Protein 3V1Y (pdb70)

Secondary structure (DSSP, 8-state):
-EEEEEE--SHHHHHHHHHHHT-SSEEEEEEE-TTS-HHHHHHHHH--TTT----SS-EEEEETTEEEETTEEEEEE--SSGGG--HHHHT--EEEE-SSS--SHHHHGGGGTTT--EEEESS--SSSPB--TTTTGGG--TT--EEE---HHHHHHHHHHHHHHHHH-EEEEEEEEEE---TTS-SSS---TT-SGGGS-GGGS-EEEE-SHHHHHHHHSGGGTTSEEEEEEE-S-SS-EEEEEEEEESS---HHHHHHHHHHHHHTTTBTTEEEE-S---GGGGTT---SEEEETTT-EEEETTEEEEEEEE-TTHHHHHHHHHHHHHHHH--/--EEEEEE--SHHHHHHHHHHHT-SSEEEEEEE-TTS-HHHHHHHHH--TTT----SS-EEEEETTEEEETTEEEEEE--S-GGG--GGGGT--EEEE-SSS--SHHHHGGGGGGT-SEEEESS--SSSPB--TTTTGGG--TT--EEE---HHHHHHHHHHHHHHHHH-EEEEEEEEEE---TTS-SSS---TT-TGGGS-GGG--EEEE-STTTTHHHHSGGGTTSEEEEEEE-S-SS-EEEEEEEEESS---HHHHHHHHHHHHHTTTTTTEEEE-S---GGGGTT---SEEEETTT-EEEETTEEEEEEEE-TTHHHHHHHHHHHHHHTT--/--EEEEEE--SHHHHHHHHHHHH-SSEEEEEEE-TTS-HHHHHHHHH--TTT----SS-EEEEETTEEEETTEEEEEE--SSGGG--HHHHT--EEEE-SSS--SHHHHTHHHHTT-SEEEESS--SSSPB--TTTTGGG--TT--EEE---HHHHHHHHHHHHHHHHH-EEEEEEEEEE---TTSBSSS---TT-SGGGSBGGG--EEE---TTTTHHHHSGGGTTSEEEEEEE-S-SS-EEEEEEEEESS---HHHHHHHHHHHHTTTTBTTEEEE-S---GGGGTT---SEEEETTT-EEEETTEEEEEEEE-TTHHHHHHHHHHHHHHHHT-/--EEEEEE--SHHHHHHHHHHHT-SSEEEEEEE-TTS-HHHHHHHHH--TTT----SS-EEEEETTEEEETTEEEEEE--SSGGG--HHHHT--EEEE-SSS--SHHHHTHHHHTT--EEEESS--SSS-B--TTTTGGG--TT--EEE---HHHHHHHHHHHHHHHHH-EEEEEEEEEE---TTSBSSS---TT-GGGGSBGGG--EEEE--HHHHHHHHSGGGTTSEEEEEEE-S-SS-EEEEEEEEESS---HHHHHHHHHHHHHTTTBTTEEEE-S---GGGGTT---SEEEETTT-EEEETTEEEEEEEE-TTHHHHHHHHHHHHHHHH--

Nearest PDB structures (foldseek):
  3e5r-assembly1_A  TM=1.001E+00  e=4.576E-75  Oryza sativa Japonica Group
  4z0h-assembly1_R  TM=9.964E-01  e=3.549E-63  Arabidopsis thaliana
  8de5-assembly1_A  TM=9.983E-01  e=1.125E-62  Paracoccidioides lutzii Pb01
  6lgj-assembly1_C  TM=9.945E-01  e=4.543E-62  Mus musculus
  7xzg-assembly1_A  TM=9.964E-01  e=1.063E-61  Candida albicans SC5314

CATH classification: 3.40.50.720 (+1 more: 3.30.360.10)

Radius of gyration: 31.66 Å; Cα contacts (8 Å, |Δi|>4): 3517; chains: 4; bounding box: 83×83×85 Å

InterPro domains:
  IPR006424 Glyceraldehyde-3-phosphate dehydrogenase, type I [TIGR01534] (5-328)
  IPR020828 Glyceraldehyde 3-phosphate dehydrogenase, NAD(P) binding domain [PF00044] (4-107)
  IPR020828 Glyceraldehyde 3-phosphate dehydrogenase, NAD(P) binding domain [SM00846] (4-154)
  IPR020829 Glyceraldehyde 3-phosphate dehydrogenase, catalytic domain [PF02800] (159-316)
  IPR020830 Glyceraldehyde 3-phosphate dehydrogenase, active site [PS00071] (152-159)
  IPR020831 Glyceraldehyde/Erythrose phosphate dehydrogenase family [PIRSF000149] (3-336)
  IPR020831 Glyceraldehyde/Erythrose phosphate dehydrogenase family [PR00078] (113-126)
  IPR020831 Glyceraldehyde/Erythrose phosphate dehydrogenase family [PR00078] (148-166)
  IPR020831 Glyceraldehyde/Erythrose phosphate dehydrogenase family [PR00078] (175-191)
  IPR020831 Glyceraldehyde/Erythrose phosphate dehydrogenase family [PR00078] (232-249)
  IPR020831 Glyceraldehyde/Erythrose phosphate dehydrogenase family [PR00078] (272-287)
  IPR020831 Glyceraldehyde/Erythrose phosphate dehydrogenase family [PTHR10836] (3-335)
  IPR036291 NAD(P)-binding domain superfamily [SSF51735] (3-169)

B-factor: mean 16.64, std 9.5, range [1.64, 75.67]

Solvent-accessible surface area: 47116 Å² total; per-residue (Å²): 130,72,29,82,0,0,0,3,8,6,26,25,36,0,5,1,0,0,14,15,1,45,94,19,164,46,2,52,8,12,0,1,2,14,58,148,4,85,19,68,4,0,24,14,9,8,54,11,6,18,22,31,37,69,8,160,123,37,94,28,66,81,138,57,96,129,21,8,32,11,31,137,107,78,2,35,13,25,54,43,186,53,8,57,112,1,34,0,57,146,21,33,2,67,7,0,0,2,16,47,55,96,27,35,43,77,132,95,0,17,10,0,60,137,17,32,6,127,23,0,0,0,17,23,64,11,161,66,4,49,17,8,0,8,22,19,12,34,113,137,7,71,49,116,46,52,10,0,0,0,0,23,28,10,0,2,0,0,0,0,0,0,59,8,0,35,93,68,20,7,5,74,6,0,0,1,1,2,0,12,0,3,37,70,108,12,72,7,6,6,12,57,22,55,194,61,60,19,4,0,7,0,1,14,27,0,0,1,2,30,105,31,35,7,1,106,14,0,8,137,2,27,89,90,2,101,60,62,5,7,2,5,8,0,35,0,4,6,31,5,0,0,0,0,1,0,0,0,47,2,107,102,70,10,57,46,94,41,2,46,68,16,0,91,70,19,14,90,37,209,10,141,32,18,1,0,41,20,88,75,18,8,0,2,32,21,2,54,41,26,44,66,4,0,0,0,0,3,119,10,11,49,33,34,64,73,61,0,1,2,0,0,0,0,5,1,11,11,46,2,10,0,21,12,0,0,38,0,0,61,44,5,45,158,27,195,204,35,88,0,0,0,3,8,6,25,27,38,0,5,0,0,0,17,14,0,18,122,26,185,62,8,60,4,12,0,2,3,13,62,136,6,94,15,83,4,0,20,12,11,8,58,10,5,16,24,31,35,64,12,156,114,27,85,26,108,59,148,63,80,143,24,10,29,15,26,158,43,84,2,40,12,28,53,50,176,69,10,52,106,0,37,0,54,142,22,35,2,71,4,0,0,2,15,49,56,99,40,34,26,85,147,106,0,29,16,0,59,148,15,23,5,126,24,0,0,1,16,23,59,7,163,57,5,48,15,11,0,9,16,12,17,30,112,161,7,72,45,108,45,58,18,0,0,0,0,24,26,9,1,2,0,0,0,0,0,0,53,12,2,34,105,64,17,6,4,64,12,0,0,0,0,2,0,12,0,3,36,65,105,12,74,8,5,7,10,56,22,88,202,56,68,16,6,0,8,0,1,13,26,0,0,2,5,34,107,36,47,8,1,147,8,0,6,122,5,24,108,88,2,89,60,63,5,18,1,6,5,0,46,0,6,5,30,6,0,0,0,0,1,0,0,0,51,4,126,122,63,9,55,44,94,41,1,52,59,18,0,80,75,21,14,107,40,181,9,148,35,18,1,0,34,18,94,72,20,8,0,1,33,23,3,53,40,25,46,66,4,0,0,0,0,3,117,11,10,54,32,36,62,72,53,0,0,0,0,0,0,0,4,1,11,9,43,1,10,0,20,10,0,0,39,0,0,66,48,5,41,178,25,181,120,115,23,88,0,0,0,3,8,4,24,26,34,0,5,1,0,0,18,12,1,46,100,26,162,55,4,48,8,16,0,1,3,14,49,113,6,79,11,81,3,0,18,13,8,7,58,12,7,16,23,30,38,65,9,153,113,41,104,34,72,74,116,65,101,133,28,6,17,13,17,108,122,84,2,40,9,26,57,45,158,76,10,77,104,0,33,0,57,146,22,32,2,74,9,0,0,2,17,47,56,94,40,38,39,88,141,103,0,22,19,0,62,162,18,24,6,130,24,0,0,0,17,24,62,8,164,69,4,52,16,6,0,8,22,17,12,33,111,118,8,68,35,120,43,56,12,0,0,0,0,23,26,10,1,2,0,0,0,0,0,0,52,6,0,43,93,71,19,18,3,61,13,0,0,0,0,2,0,14,0,3,32,74,110,15,75,7,6,7,11,50,22,80,208,64,60,16,6,1,8,0,1,12,26,0,0,2,3,33,107,42,42,7,0,132,10,0,6,112,2,27,80,92,0,112,56,68,4,18,1,5,6,0,45,0,5,5,29,6,0,0,0,0,0,0,0,0,55,1,134,133,60,9,56,44,91,38,0,45,66,16,0,82,69,20,14,99,41,196,9,146,36,20,1,0,40,21,91,66,18,8,0,2,31,27,4,54,41,28,45,70,4,0,0,0,0,2,120,12,10,49,36,36,62,74,46,0,0,1,0,0,0,0,3,1,11,9,48,1,8,0,21,12,0,0,40,0,0,72,48,5,44,172,34,187,124,105,21,77,0,0,0,4,9,6,28,26,37,0,5,0,0,0,14,12,1,33,103,23,150,50,10,46,8,13,0,3,1,12,52,120,4,90,16,80,4,1,21,13,10,7,60,10,7,17,23,34,38,71,12,162,91,29,97,38,96,63,151,62,94,144,26,9,33,9,33,121,101,88,2,40,13,26,55,49,166,75,5,52,108,0,31,0,58,147,23,22,2,58,1,0,0,2,17,48,54,93,38,35,36,75,120,112,0,21,16,0,55,177,15,25,4,130,22,0,0,0,18,24,61,15,167,74,3,44,28,10,0,9,23,18,15,33,109,152,9,71,45,117,45,54,10,0,0,0,0,21,26,9,0,3,0,0,0,0,2,0,58,6,0,51,98,71,13,14,8,75,23,0,0,0,0,2,0,23,0,3,45,72,110,8,75,7,5,8,9,49,23,66,195,49,66,20,2,0,8,0,1,13,27,0,0,0,2,24,102,43,43,6,0,125,13,0,3,135,4,24,88,110,2,83,54,87,3,7,1,4,8,0,34,0,5,4,30,6,0,0,0,0,1,0,0,0,46,1,128,130,59,8,55,48,98,44,2,40,63,14,0,94,71,20,15,106,40,209,12,150,32,21,2,0,38,20,87,72,18,8,0,1,34,26,3,51,40,27,44,68,4,1,1,0,0,1,122,11,10,44,32,37,59,74,34,0,2,2,0,0,0,0,4,2,12,10,48,2,10,0,22,12,0,0,36,0,0,70,34,1,14,176,58,149

Sequence (1343 aa):
GKIKIGINGFGRIGRLVARVALQSEDVELVAVNDPFITTDYMTYMFKYDTVHGQWKHSDIKIKDSKTLLLGEKPVTVFGIRNPDEIPWAEAGAEYVVESTGVFTDKEKAAAHLKGGAKKVVISAPSKDAPMFVCGVNEDKYTSDIDIVSNASCTTNCLAPLAKVIHDNFGIIEGLMTTVHAITATQKTVDGPSSKDWRGGRAASFNIIPSSTGAAKAVGKVLPDLNGKLTGMSFRVPTVDVSVVDLTVRIEKAASYDAIKSAIKSASEGKLKGIIGYVEEDLVSTDFVGDSRSSIFDAKAGIALNDNFVKLVAWYDNEWGYSNRVIDLIRHMAKTQKIKIGINGFGRIGRLVARVALQSEDVELVAVNDPFITTDYMTYMFKYDTVHGQWKHSDIKIKDSKTLLLGEKPVTVFGIRNPDEIPWAEAGAEYVVESTGVFTDKEKAAAHLKGGAKKVVISAPSKDAPMFVCGVNEDKYTSDIDIVSNASCTTNCLAPLAKVIHDNFGIIEGLMTTVHAITATQKTVDGPSSKDWRGGRAASFNIIPSSTGAAKAVGKVLPDLNGKLTGMSFRVPTVDVSVVDLTVRIEKAASYDAIKSAIKSASEGKLKGIIGYVEEDLVSTDFVGDSRSSIFDAKAGIALNDNFVKLVAWYDNEWGYSNRVIDLIRHMAKTQGKIKIGINGFGRIGRLVARVALQSEDVELVAVNDPFITTDYMTYMFKYDTVHGQWKHSDIKIKDSKTLLLGEKPVTVFGIRNPDEIPWAEAGAEYVVESTGVFTDKEKAAAHLKGGAKKVVISAPSKDAPMFVCGVNEDKYTSDIDIVSNASCTTNCLAPLAKVIHDNFGIIEGLMTTVHAITATQKTVDGPSSKDWRGGRAASFNIIPSSTGAAKAVGKVLPDLNGKLTGMSFRVPTVDVSVVDLTVRIEKAASYDAIKSAIKSASEGKLKGIIGYVEEDLVSTDFVGDSRSSIFDAKAGIALNDNFVKLVAWYDNEWGYSNRVIDLIRHMAKTQGKIKIGINGFGRIGRLVARVALQSEDVELVAVNDPFITTDYMTYMFKYDTVHGQWKHSDIKIKDSKTLLLGEKPVTVFGIRNPDEIPWAEAGAEYVVESTGVFTDKEKAAAHLKGGAKKVVISAPSKDAPMFVCGVNEDKYTSDIDIVSNASCTTNCLAPLAKVIHDNFGIIEGLMTTVHAITATQKTVDGPSSKDWRGGRAASFNIIPSSTGAAKAVGKVLPDLNGKLTGMSFRVPTVDVSVVDLTVRIEKAASYDAIKSAIKSASEGKLKGIIGYVEEDLVSTDFVGDSRSSIFDAKAGIALNDNFVKLVAWYDNEWGYSNRVIDLIRHMAKTQ

Organism: Oryza sativa subsp. japonica (NCBI:txid39947)

Foldseek 3Di:
DAAEAEEEACDLLSLLLQVLQLPDPHHDYQEYEALVAFPVSSQVVNQQDPFQGGDDPFDWADDDRFWIQTRNDIHGYHNDDQLLPDQCVVSPHQEYEYENVPQQEQVRQCSNVNNPHQAYEYLEHHPPAAEDAPQFALVVDALVRRYYYPYALLLLAVLNLVVLCCVPFNFQAKEKEKAFEDDDLADQAQADDPVQNQRNHHQAPDWGKAADCSQQCSCRRPVVCHPRYGYIYIYYRDHWKMKMKMKTFTRHFDDLVRSLVSQCVCCVPSQPQAEAEDADPDDRSVCRQRQYSWYWHSVVWDAPGRGIIITMTMGRSRRNSSVRSVVSSVSSVPHD/DQEAEEEACDLLNLLLQVVQVPDPPHHYAEYEAQVAWPVRSQVVNQQDPFQGGDPVADWDADDRQWIQGNHHIHGYHNDDQLLVDLCVVSPHQEYEYENVPQQEQVRQCSVVNNPHQAYEYLAHHPDFQEDAPQFALVVDALVRRYHYPHALLLLAVLNLCVLCCVVWNFQAKEKEKAFEDDDLADCAQDDDPVANLRSHHQAPDFGKFADCSFQCSCSRPVVCHVRYGYIYTYYNDHWKMKMKMKTFTDHFADLVRSLVSQCVCCVPSQPQAEAEDADPDDGSVCRQRQHSWYWHSVVWDAPGRGIIITMIMGGSRRNSSNRSVVSSVSSVVHD/DAAEAEEEACDLQNLLLVVVQLPDPRYDYAEYEAQVAWLVNSLVPNQDDPFQGGDDPADWDDPDRFWIQGNHPIHGYHNDDQLLPDQCVVRPHQEYEYENVPQQEQVRQCSNVNNPHQAYEYLEHYPPAAEDAPLQALVVDALVRRYHYPHALLLLAVLNLVVLCCVPFRFPAKEKEKAAEDDPQADCAQDDDPVQNLSRHRQAPDFGKFADCSFCVSCRSVVVCHPRYGYIYTYYNDHWKMKMKMKTFTHHFADLVRSLVSQCVCCVPSCVQAEAEDADDDDRSVCRQPQYSWYWHSVVWDAPGRGIIITMIMGGRSRNSSNRSVVSSVVSVVHD/DAQEAEEEACDLLNLLLVLLQLPDPRHDYQEYEAQVAFPVNSQVVNQQDPFQGGDPVFDWAAPDRQWIATNNHIHGYHNDDQLLPDLCVVRPHQEYEYENVPQQEQVRQCSVVNNPHQAYEYLEHYPDFAEDAPLQALVVDALVRRYHYPHALLLLAVLNLCVLCCVPFNFQAKEKEKAFEDDPLADCAQDDDPVQNQRSHHQAPAFGKFADCSFCCSCRSVVVCHVRYGYTYTYYRDHWKMKMKMKTFTHHFADLVVSLVSQCVCCPPSCPQAEAEDADDDDRSVCRPRQYSWYWHSVVWDAPGRGIIITMIMGGSRRNSSNRSVVSSVSSVVND

Structure (mmCIF, N/CA/C/O backbone):
data_3V1Y
#
_entry.id   3V1Y
#
_cell.length_a   76.171
_cell.length_b   128.173
_cell.length_c   77.314
_cell.angle_alpha   90.00
_cell.angle_beta   117.38
_cell.angle_gamma   90.00
#
_symmetry.space_group_name_H-M   'P 1 21 1'
#
loop_
_entity.id
_entity.type
_entity.pdbx_description
1 polymer 'Glyceraldehyde-3-phosphate dehydrogenase, cytosolic'
2 non-polymer NICOTINAMIDE-ADENINE-DINUCLEOTIDE
3 water water
#
loop_
_atom_site.group_PDB
_atom_site.id
_atom_site.type_symbol
_atom_site.label_atom_id
_atom_site.label_alt_id
_atom_site.label_comp_id
_atom_site.label_asym_id
_atom_site.label_entity_id
_atom_site.label_seq_id
_atom_site.pdbx_PDB_ins_code
_atom_site.Cartn_x
_atom_site.Cartn_y
_atom_site.Cartn_z
_atom_site.occupancy
_atom_site.B_iso_or_equiv
_atom_site.auth_seq_id
_atom_site.auth_comp_id
_atom_site.auth_asym_id
_atom_site.auth_atom_id
_atom_site.pdbx_PDB_model_num
ATOM 1 N N . GLY A 1 2 ? 12.383 -25.336 4.217 1.00 37.74 2 GLY O N 1
ATOM 2 C CA . GLY A 1 2 ? 11.625 -24.521 5.205 1.00 37.74 2 GLY O CA 1
ATOM 3 C C . GLY A 1 2 ? 11.878 -23.040 5.009 1.00 37.74 2 GLY O C 1
ATOM 4 O O . GLY A 1 2 ? 12.745 -22.461 5.658 1.00 37.74 2 GLY O O 1
ATOM 5 N N . LYS A 1 3 ? 11.119 -22.422 4.111 1.00 19.50 3 LYS O N 1
ATOM 6 C CA . LYS A 1 3 ? 11.287 -21.003 3.832 1.00 19.50 3 LYS O CA 1
ATOM 7 C C . LYS A 1 3 ? 10.108 -20.135 4.243 1.00 19.50 3 LYS O C 1
ATOM 8 O O . LYS A 1 3 ? 8.995 -20.615 4.456 1.00 19.50 3 LYS O O 1
ATOM 14 N N . ILE A 1 4 ? 10.376 -18.842 4.356 1.00 17.84 4 ILE O N 1
ATOM 15 C CA . ILE A 1 4 ? 9.360 -17.866 4.705 1.00 17.84 4 ILE O CA 1
ATOM 16 C C . ILE A 1 4 ? 8.775 -17.397 3.375 1.00 17.84 4 ILE O C 1
ATOM 17 O O . ILE A 1 4 ? 9.478 -16.782 2.571 1.00 17.84 4 ILE O O 1
ATOM 22 N N . LYS A 1 5 ? 7.500 -17.700 3.139 1.00 15.31 5 LYS O N 1
ATOM 23 C CA . LYS A 1 5 ? 6.839 -17.319 1.893 1.00 15.31 5 LYS O CA 1
ATOM 24 C C . LYS A 1 5 ? 6.303 -15.894 1.927 1.00 15.31 5 LYS O C 1
ATOM 25 O O . LYS A 1 5 ? 5.411 -15.557 2.711 1.00 15.31 5 LYS O O 1
ATOM 31 N N . ILE A 1 6 ? 6.844 -15.053 1.061 1.00 9.66 6 ILE O N 1
ATOM 32 C CA . ILE A 1 6 ? 6.397 -13.681 1.029 1.00 9.66 6 ILE O CA 1
ATOM 33 C C . ILE A 1 6 ? 5.846 -13.304 -0.331 1.00 9.66 6 ILE O C 1
ATOM 34 O O . ILE A 1 6 ? 6.026 -14.019 -1.321 1.00 9.66 6 ILE O O 1
ATOM 39 N N . GLY A 1 7 ? 5.149 -12.178 -0.351 1.00 11.95 7 GLY O N 1
ATOM 40 C CA . GLY A 1 7 ? 4.584 -11.657 -1.574 1.00 11.95 7 GLY O CA 1
ATOM 41 C C . GLY A 1 7 ? 5.013 -10.207 -1.592 1.00 11.95 7 GLY O C 1
ATOM 42 O O . GLY A 1 7 ? 5.463 -9.689 -0.568 1.00 11.95 7 GLY O O 1
ATOM 43 N N . ILE A 1 8 ? 4.897 -9.556 -2.740 1.00 15.25 8 ILE O N 1
ATOM 44 C CA . ILE A 1 8 ? 5.286 -8.160 -2.852 1.00 15.25 8 ILE O CA 1
ATOM 45 C C . ILE A 1 8 ? 4.193 -7.379 -3.561 1.00 15.25 8 ILE O C 1
ATOM 46 O O . ILE A 1 8 ? 3.773 -7.756 -4.657 1.00 15.25 8 ILE O O 1
ATOM 51 N N . ASN A 1 9 ? 3.711 -6.313 -2.925 1.00 14.15 9 ASN O N 1
ATOM 52 C CA . ASN A 1 9 ? 2.701 -5.472 -3.555 1.00 14.15 9 ASN O CA 1
ATOM 53 C C . ASN A 1 9 ? 3.447 -4.205 -3.950 1.00 14.15 9 ASN O C 1
ATOM 54 O O . ASN A 1 9 ? 4.003 -3.517 -3.090 1.00 14.15 9 ASN O O 1
ATOM 59 N N . GLY A 1 10 ? 3.474 -3.913 -5.251 1.00 12.67 10 GLY O N 1
ATOM 60 C CA . GLY A 1 10 ? 4.180 -2.741 -5.740 1.00 12.67 10 GLY O CA 1
ATOM 61 C C . GLY A 1 10 ? 5.575 -3.170 -6.174 1.00 12.67 10 GLY O C 1
ATOM 62 O O . GLY A 1 10 ? 6.501 -3.228 -5.363 1.00 12.67 10 GLY O O 1
ATOM 63 N N . PHE A 1 11 ? 5.722 -3.464 -7.459 1.00 11.50 11 PHE O N 1
ATOM 64 C CA . PHE A 1 11 ? 6.989 -3.929 -8.012 1.00 11.50 11 PHE O CA 1
ATOM 65 C C . PHE A 1 11 ? 7.867 -2.781 -8.502 1.00 11.50 11 PHE O C 1
ATOM 66 O O . PHE A 1 11 ? 8.272 -2.749 -9.672 1.00 11.50 11 PHE O O 1
ATOM 74 N N . GLY A 1 12 ? 8.160 -1.844 -7.605 1.00 11.57 12 GLY O N 1
ATOM 75 C CA . GLY A 1 12 ? 8.969 -0.692 -7.964 1.00 11.57 12 GLY O CA 1
ATOM 76 C C . GLY A 1 12 ? 10.428 -0.839 -7.589 1.00 11.57 12 GLY O C 1
ATOM 77 O O . GLY A 1 12 ? 10.954 -1.955 -7.536 1.00 11.57 12 GLY O O 1
ATOM 78 N N . ARG A 1 13 ? 11.092 0.289 -7.350 1.00 5.99 13 ARG O N 1
ATOM 79 C CA . ARG A 1 13 ? 12.497 0.272 -6.984 1.00 5.99 13 ARG O CA 1
ATOM 80 C C . ARG A 1 13 ? 12.703 -0.623 -5.777 1.00 5.99 13 ARG O C 1
ATOM 81 O O . ARG A 1 13 ? 13.524 -1.543 -5.804 1.00 5.99 13 ARG O O 1
ATOM 89 N N . ILE A 1 14 ? 11.943 -0.373 -4.718 1.00 10.69 14 ILE O N 1
ATOM 90 C CA . ILE A 1 14 ? 12.086 -1.194 -3.519 1.00 10.69 14 ILE O CA 1
ATOM 91 C C . ILE A 1 14 ? 11.465 -2.585 -3.682 1.00 10.69 14 ILE O C 1
ATOM 92 O O . ILE A 1 14 ? 12.059 -3.581 -3.283 1.00 10.69 14 ILE O O 1
ATOM 97 N N . GLY A 1 15 ? 10.276 -2.669 -4.262 1.00 7.73 15 GLY O N 1
ATOM 98 C CA . GLY A 1 15 ? 9.684 -3.982 -4.457 1.00 7.73 15 GLY O CA 1
ATOM 99 C C . GLY A 1 15 ? 10.549 -4.892 -5.326 1.00 7.73 15 GLY O C 1
ATOM 100 O O . GLY A 1 15 ? 10.705 -6.087 -5.037 1.00 7.73 15 GLY O O 1
ATOM 101 N N . ARG A 1 16 ? 11.120 -4.340 -6.394 1.00 11.60 16 ARG O N 1
ATOM 102 C CA . ARG A 1 16 ? 11.962 -5.139 -7.287 1.00 11.60 16 ARG O CA 1
ATOM 103 C C . ARG A 1 16 ? 13.286 -5.563 -6.659 1.00 11.60 16 ARG O C 1
ATOM 104 O O . ARG A 1 16 ? 13.788 -6.656 -6.936 1.00 11.60 16 ARG O O 1
ATOM 112 N N . LEU A 1 17 ? 13.858 -4.718 -5.807 1.00 7.94 17 LEU O N 1
ATOM 113 C CA . LEU A 1 17 ? 15.118 -5.084 -5.181 1.00 7.94 17 LEU O CA 1
ATOM 114 C C . LEU A 1 17 ? 14.873 -5.992 -3.992 1.00 7.94 17 LEU O C 1
ATOM 115 O O . LEU A 1 17 ? 15.691 -6.861 -3.687 1.00 7.94 17 LEU O O 1
ATOM 120 N N . VAL A 1 18 ? 13.742 -5.812 -3.319 1.00 7.57 18 VAL O N 1
ATOM 121 C CA . VAL A 1 18 ? 13.426 -6.681 -2.203 1.00 7.57 18 VAL O CA 1
ATOM 122 C C . VAL A 1 18 ? 13.290 -8.082 -2.817 1.00 7.57 18 VAL O C 1
ATOM 123 O O . VAL A 1 18 ? 13.6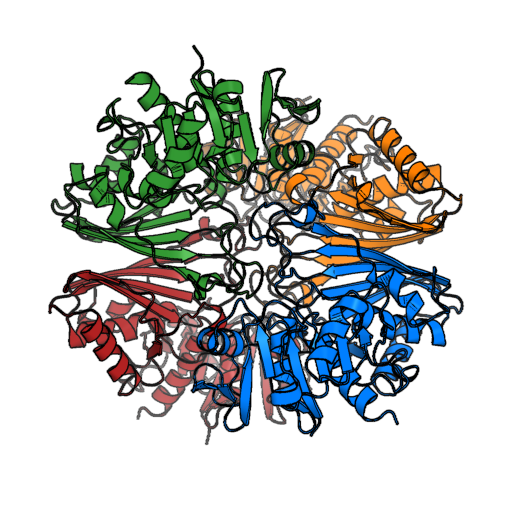28 -9.086 -2.192 1.00 7.57 18 VAL O O 1
ATOM 127 N N . ALA A 1 19 ? 12.801 -8.137 -4.056 1.00 8.83 19 ALA O N 1
ATOM 128 C CA . ALA A 1 19 ? 12.630 -9.408 -4.762 1.00 8.83 19 ALA O CA 1
ATOM 129 C C . ALA A 1 19 ? 13.984 -10.042 -5.110 1.00 8.83 19 ALA O C 1
ATOM 130 O O . ALA A 1 19 ? 14.140 -11.260 -5.044 1.00 8.83 19 ALA O O 1
ATOM 132 N N . ARG A 1 20 ? 14.959 -9.221 -5.485 1.00 7.64 20 ARG O N 1
ATOM 133 C CA . ARG A 1 20 ? 16.287 -9.736 -5.808 1.00 7.64 20 ARG O CA 1
ATOM 134 C C . ARG A 1 20 ? 16.903 -10.356 -4.562 1.00 7.64 20 ARG O C 1
ATOM 135 O O . ARG A 1 20 ? 17.501 -11.432 -4.611 1.00 7.64 20 ARG O O 1
ATOM 143 N N . VAL A 1 21 ? 16.741 -9.669 -3.441 1.00 15.04 21 VAL O N 1
ATOM 144 C CA . VAL A 1 21 ? 17.278 -10.145 -2.178 1.00 15.04 21 VAL O CA 1
ATOM 145 C C . VAL A 1 21 ? 16.660 -11.491 -1.809 1.00 15.04 21 VAL O C 1
ATOM 146 O O . VAL A 1 21 ? 17.373 -12.438 -1.496 1.00 15.04 21 VAL O O 1
ATOM 150 N N . ALA A 1 22 ? 15.335 -11.573 -1.865 1.00 9.57 22 ALA O N 1
ATOM 151 C CA . ALA A 1 22 ? 14.634 -12.811 -1.532 1.00 9.57 22 ALA O CA 1
ATOM 152 C C . ALA A 1 22 ? 15.068 -13.972 -2.425 1.00 9.57 22 ALA O C 1
ATOM 153 O O . ALA A 1 22 ? 15.487 -15.019 -1.943 1.00 9.57 22 ALA O O 1
ATOM 155 N N . LEU A 1 23 ? 14.967 -13.777 -3.734 1.00 20.32 23 LEU O N 1
ATOM 156 C CA . LEU A 1 23 ? 15.331 -14.817 -4.688 1.00 20.32 23 LEU O CA 1
ATOM 157 C C . LEU A 1 23 ? 16.726 -15.393 -4.484 1.00 20.32 23 LEU O C 1
ATOM 158 O O . LEU A 1 23 ? 16.961 -16.563 -4.775 1.00 20.32 23 LEU O O 1
ATOM 163 N N . GLN A 1 24 ? 17.645 -14.582 -3.973 1.00 17.43 24 GLN O N 1
ATOM 164 C CA . GLN A 1 24 ? 19.004 -15.049 -3.762 1.00 17.43 24 GLN O CA 1
ATOM 165 C C . GLN A 1 24 ? 19.286 -15.449 -2.318 1.00 17.43 24 GLN O C 1
ATOM 166 O O . GLN A 1 24 ? 20.422 -15.745 -1.957 1.00 17.43 24 GLN O O 1
ATOM 172 N N . SER A 1 25 ? 18.249 -15.472 -1.490 1.00 14.23 25 SER O N 1
ATOM 173 C CA . SER A 1 25 ? 18.423 -15.837 -0.090 1.00 14.23 25 SER O CA 1
ATOM 174 C C . SER A 1 25 ? 18.309 -17.342 0.119 1.00 14.23 25 SER O C 1
ATOM 175 O O . SER A 1 25 ? 17.836 -18.067 -0.745 1.00 14.23 25 SER O O 1
ATOM 178 N N . GLU A 1 26 ? 18.723 -17.797 1.293 1.00 19.59 26 GLU O N 1
ATOM 179 C CA . GLU A 1 26 ? 18.655 -19.210 1.645 1.00 19.59 26 GLU O CA 1
ATOM 180 C C . GLU A 1 26 ? 17.363 -19.513 2.396 1.00 19.59 26 GLU O C 1
ATOM 181 O O . GLU A 1 26 ? 16.920 -20.667 2.445 1.00 19.59 26 GLU O O 1
ATOM 187 N N . ASP A 1 27 ? 16.751 -18.475 2.962 1.00 18.59 27 ASP O N 1
ATOM 188 C CA . ASP A 1 27 ? 15.558 -18.642 3.791 1.00 18.59 27 ASP O CA 1
ATOM 189 C C . ASP A 1 27 ? 14.241 -17.945 3.443 1.00 18.59 27 ASP O C 1
ATOM 190 O O . ASP A 1 27 ? 13.247 -18.148 4.142 1.00 18.59 27 ASP O O 1
ATOM 195 N N . VAL A 1 28 ? 14.202 -17.117 2.407 1.00 14.59 28 VAL O N 1
ATOM 196 C CA . VAL A 1 28 ? 12.933 -16.476 2.061 1.00 14.59 28 VAL O CA 1
ATOM 197 C C . VAL A 1 28 ? 12.569 -16.808 0.622 1.00 14.59 28 VAL O C 1
ATOM 198 O O . VAL A 1 28 ? 13.422 -16.785 -0.264 1.00 14.59 28 VAL O O 1
ATOM 202 N N . GLU A 1 29 ? 11.298 -17.122 0.396 1.00 10.13 29 GLU O N 1
ATOM 203 C CA . GLU A 1 29 ? 10.830 -17.489 -0.930 1.00 10.13 29 GLU O CA 1
ATOM 204 C C . GLU A 1 29 ? 9.739 -16.567 -1.441 1.00 10.13 29 GLU O C 1
ATOM 205 O O . GLU A 1 29 ? 8.684 -16.433 -0.812 1.00 10.13 29 GLU O O 1
ATOM 211 N N . LEU A 1 30 ? 10.007 -15.936 -2.581 1.00 10.34 30 LEU O N 1
ATOM 212 C CA . LEU A 1 30 ? 9.055 -15.039 -3.222 1.00 10.34 30 LEU O CA 1
ATOM 213 C C . LEU A 1 30 ? 8.066 -15.890 -4.002 1.00 10.34 30 LEU O C 1
ATOM 214 O O . LEU A 1 30 ? 8.433 -16.582 -4.961 1.00 10.34 30 LEU O O 1
ATOM 219 N N . VAL A 1 31 ? 6.803 -15.841 -3.598 1.00 19.36 31 VAL O N 1
ATOM 220 C CA . VAL A 1 31 ? 5.799 -16.641 -4.272 1.00 19.36 31 VAL O CA 1
ATOM 221 C C . VAL A 1 31 ? 4.785 -15.843 -5.074 1.00 19.36 31 VAL O C 1
ATOM 222 O O . VAL A 1 31 ? 4.052 -16.417 -5.879 1.00 19.36 31 VAL O O 1
ATOM 226 N N . ALA A 1 32 ? 4.747 -14.528 -4.873 1.00 13.57 32 ALA O N 1
ATOM 227 C CA . ALA A 1 32 ? 3.786 -13.693 -5.590 1.00 13.57 32 ALA O CA 1
ATOM 228 C C . ALA A 1 32 ? 4.096 -12.201 -5.564 1.00 13.57 32 ALA O C 1
ATOM 229 O O . ALA A 1 32 ? 4.656 -11.684 -4.599 1.00 13.57 32 ALA O O 1
ATOM 231 N N . VAL A 1 33 ? 3.714 -11.521 -6.642 1.00 18.71 33 VAL O N 1
ATOM 232 C CA . VAL A 1 33 ? 3.919 -10.087 -6.793 1.00 18.71 33 VAL O CA 1
ATOM 233 C C . VAL A 1 33 ? 2.678 -9.492 -7.439 1.00 18.71 33 VAL O C 1
ATOM 234 O O . VAL A 1 33 ? 2.130 -10.071 -8.373 1.00 18.71 33 VAL O O 1
ATOM 238 N N . ASN A 1 34 ? 2.223 -8.353 -6.925 1.00 16.83 34 ASN O N 1
ATOM 239 C CA . ASN A 1 34 ? 1.057 -7.670 -7.477 1.00 16.83 34 ASN O CA 1
ATOM 240 C C . ASN A 1 34 ? 1.436 -6.263 -7.891 1.00 16.83 34 ASN O C 1
ATOM 241 O O . ASN A 1 34 ? 2.085 -5.546 -7.135 1.00 16.83 34 ASN O O 1
ATOM 246 N N . ASP A 1 35 ? 1.013 -5.867 -9.086 1.00 18.66 35 ASP O N 1
ATOM 247 C CA . ASP A 1 35 ? 1.296 -4.532 -9.607 1.00 18.66 35 ASP O CA 1
ATOM 248 C C . ASP A 1 35 ? 0.407 -4.355 -10.835 1.00 18.66 35 ASP O C 1
ATOM 249 O O . ASP A 1 35 ? 0.694 -4.895 -11.903 1.00 18.66 35 ASP O O 1
ATOM 254 N N . PRO A 1 36 ? -0.693 -3.599 -10.695 1.00 16.58 36 PRO O N 1
ATOM 255 C CA . PRO A 1 36 ? -1.621 -3.372 -11.804 1.00 16.58 36 PRO O CA 1
ATOM 256 C C . PRO A 1 36 ? -1.022 -2.573 -12.949 1.00 16.58 36 PRO O C 1
ATOM 257 O O . PRO A 1 36 ? -1.649 -2.421 -13.992 1.00 16.58 36 PRO O O 1
ATOM 261 N N . PHE A 1 37 ? 0.185 -2.062 -12.770 1.00 16.53 37 PHE O N 1
ATOM 262 C CA . PHE A 1 37 ? 0.782 -1.263 -13.827 1.00 16.53 37 PHE O CA 1
ATOM 263 C C . PHE A 1 37 ? 1.924 -1.943 -14.563 1.00 16.53 37 PHE O C 1
ATOM 264 O O . PHE A 1 37 ? 2.538 -1.352 -15.457 1.00 16.53 37 PHE O O 1
ATOM 272 N N . ILE A 1 38 ? 2.187 -3.194 -14.209 1.00 15.19 38 ILE O N 1
ATOM 273 C CA . ILE A 1 38 ? 3.260 -3.945 -14.848 1.00 15.19 38 ILE O CA 1
ATOM 274 C C . ILE A 1 38 ? 2.739 -5.318 -15.267 1.00 15.19 38 ILE O C 1
ATOM 275 O O . ILE A 1 38 ? 2.491 -6.169 -14.424 1.00 15.19 38 ILE O O 1
ATOM 280 N N . THR A 1 39 ? 2.573 -5.530 -16.567 1.00 15.52 39 THR O N 1
ATOM 281 C CA . THR A 1 39 ? 2.094 -6.818 -17.048 1.00 15.52 39 THR O CA 1
ATOM 282 C C . THR A 1 39 ? 3.151 -7.881 -16.804 1.00 15.52 39 THR O C 1
ATOM 283 O O . THR A 1 39 ? 4.319 -7.567 -16.564 1.00 15.52 39 THR O O 1
ATOM 287 N N . THR A 1 40 ? 2.734 -9.141 -16.884 1.00 15.41 40 THR O N 1
ATOM 288 C CA . THR A 1 40 ? 3.635 -10.268 -16.680 1.00 15.41 40 THR O CA 1
ATOM 289 C C . THR A 1 40 ? 4.931 -10.188 -17.496 1.00 15.41 40 THR O C 1
ATOM 290 O O . THR A 1 40 ? 6.017 -10.305 -16.937 1.00 15.41 40 THR O O 1
ATOM 294 N N . ASP A 1 41 ? 4.824 -9.996 -18.806 1.00 16.70 41 ASP O N 1
ATOM 295 C CA . ASP A 1 41 ? 6.021 -9.917 -19.646 1.00 16.70 41 ASP O CA 1
ATOM 296 C C . ASP A 1 41 ? 6.844 -8.659 -19.385 1.00 16.70 41 ASP O C 1
ATOM 297 O O . ASP A 1 41 ? 8.063 -8.673 -19.513 1.00 16.70 41 ASP O O 1
ATOM 302 N N . TYR A 1 42 ? 6.176 -7.570 -19.027 1.00 15.01 42 TYR O N 1
ATOM 303 C CA . TYR A 1 42 ? 6.869 -6.319 -18.750 1.00 15.01 42 TYR O CA 1
ATOM 304 C C . TYR A 1 42 ? 7.617 -6.495 -17.437 1.00 15.01 42 TYR O C 1
ATOM 305 O O . TYR A 1 42 ? 8.680 -5.919 -17.226 1.00 15.01 42 TYR O O 1
ATOM 314 N N . MET A 1 43 ? 7.053 -7.319 -16.566 1.00 14.84 43 MET O N 1
ATOM 315 C CA . MET A 1 43 ? 7.641 -7.576 -15.264 1.00 14.84 43 MET O CA 1
ATOM 316 C C . MET A 1 43 ? 9.000 -8.250 -15.403 1.00 14.84 43 MET O C 1
ATOM 317 O O . MET A 1 43 ? 9.935 -7.931 -14.664 1.00 14.84 43 MET O O 1
ATOM 322 N N . THR A 1 44 ? 9.115 -9.173 -16.356 1.00 12.91 44 THR O N 1
ATOM 323 C CA . THR A 1 44 ? 10.376 -9.869 -16.572 1.00 12.91 44 THR O CA 1
ATOM 324 C C . THR A 1 44 ? 11.443 -8.890 -17.049 1.00 12.91 44 THR O C 1
ATOM 325 O O . THR A 1 44 ? 12.626 -9.054 -16.737 1.00 12.91 44 THR O O 1
ATOM 329 N N . TYR A 1 45 ? 11.023 -7.868 -17.796 1.00 13.50 45 TYR O N 1
ATOM 330 C CA . TYR A 1 45 ? 11.958 -6.860 -18.304 1.00 13.50 45 TYR O CA 1
ATOM 331 C C . TYR A 1 45 ? 12.372 -5.884 -17.206 1.00 13.50 45 TYR O C 1
ATOM 332 O O . TYR A 1 45 ? 13.544 -5.552 -17.063 1.00 13.50 45 TYR O O 1
ATOM 341 N N . MET A 1 46 ? 11.403 -5.424 -16.431 1.00 8.43 46 MET O N 1
ATOM 342 C CA . MET A 1 46 ? 11.695 -4.486 -15.363 1.00 8.43 46 MET O CA 1
ATOM 343 C C . MET A 1 46 ? 12.544 -5.152 -14.290 1.00 8.43 46 MET O C 1
ATOM 344 O O . MET A 1 46 ? 13.388 -4.508 -13.677 1.00 8.43 46 MET O O 1
ATOM 349 N N . PHE A 1 47 ? 12.344 -6.450 -14.078 1.00 8.49 47 PHE O N 1
ATOM 350 C CA . PHE A 1 47 ? 13.130 -7.142 -13.066 1.00 8.49 47 PHE O CA 1
ATOM 351 C C . PHE A 1 47 ? 14.565 -7.434 -13.515 1.00 8.49 47 PHE O C 1
ATOM 352 O O . PHE A 1 47 ? 15.508 -7.294 -12.734 1.00 8.49 47 PHE O O 1
ATOM 360 N N . LYS A 1 48 ? 14.714 -7.834 -14.772 1.00 12.16 48 LYS O N 1
ATOM 361 C CA . LYS A 1 48 ? 16.007 -8.196 -15.348 1.00 12.16 48 LYS O CA 1
ATOM 362 C C . LYS A 1 48 ? 17.022 -7.067 -15.496 1.00 12.16 48 LYS O C 1
ATOM 363 O O . LYS A 1 48 ? 18.188 -7.215 -15.109 1.00 12.16 48 LYS O O 1
ATOM 369 N N . TYR A 1 49 ? 16.589 -5.946 -16.065 1.00 12.44 49 TYR O N 1
ATOM 370 C CA . TYR A 1 49 ? 17.486 -4.808 -16.293 1.00 12.44 49 TYR O CA 1
ATOM 371 C C . TYR A 1 49 ? 17.330 -3.703 -15.264 1.00 12.44 49 TYR O C 1
ATOM 372 O O . TYR A 1 49 ? 16.218 -3.368 -14.866 1.00 12.44 49 TYR O O 1
ATOM 381 N N . ASP A 1 50 ? 18.454 -3.132 -14.834 1.00 9.40 50 ASP O N 1
ATOM 382 C CA . ASP A 1 50 ? 18.412 -2.069 -13.835 1.00 9.40 50 ASP O CA 1
ATOM 383 C C . ASP A 1 50 ? 19.527 -1.043 -14.041 1.00 9.40 50 ASP O C 1
ATOM 384 O O . ASP A 1 50 ? 20.708 -1.385 -14.097 1.00 9.40 50 ASP O O 1
ATOM 389 N N . THR A 1 51 ? 19.131 0.221 -14.151 1.00 7.12 51 THR O N 1
ATOM 390 C CA . THR A 1 51 ? 20.068 1.316 -14.378 1.00 7.12 51 THR O CA 1
ATOM 391 C C . THR A 1 51 ? 21.138 1.430 -13.288 1.00 7.12 51 THR O C 1
ATOM 392 O O . THR A 1 51 ? 22.305 1.723 -13.572 1.00 7.12 51 THR O O 1
ATOM 396 N N . VAL A 1 52 ? 20.752 1.149 -12.054 1.00 7.38 52 VAL O N 1
ATOM 397 C CA . VAL A 1 52 ? 21.673 1.284 -10.934 1.00 7.38 52 VAL O CA 1
ATOM 398 C C . VAL A 1 52 ? 22.331 -0.001 -10.435 1.00 7.38 52 VAL O C 1
ATOM 399 O O . VAL A 1 52 ? 23.547 -0.043 -10.179 1.00 7.38 52 VAL O O 1
ATOM 403 N N . HIS A 1 53 ? 21.540 -1.055 -10.311 1.00 7.78 53 HIS O N 1
ATOM 404 C CA . HIS A 1 53 ? 22.045 -2.298 -9.754 1.00 7.78 53 HIS O CA 1
ATOM 405 C C . HIS A 1 53 ? 22.415 -3.425 -10.718 1.00 7.78 53 HIS O C 1
ATOM 406 O O . HIS A 1 53 ? 22.529 -4.584 -10.315 1.00 7.78 53 HIS O O 1
ATOM 413 N N . GLY A 1 54 ? 22.606 -3.074 -11.984 1.00 15.57 54 GLY O N 1
ATOM 414 C CA . GLY A 1 54 ? 22.993 -4.056 -12.978 1.00 15.57 54 GLY O CA 1
ATOM 415 C C . GLY A 1 54 ? 21.949 -5.099 -13.322 1.00 15.57 54 GLY O C 1
ATOM 416 O O . GLY A 1 54 ? 20.914 -5.217 -12.667 1.00 15.57 54 GLY O O 1
ATOM 417 N N . GLN A 1 55 ? 22.250 -5.859 -14.368 1.00 9.84 55 GLN O N 1
ATOM 418 C CA . GLN A 1 55 ? 21.387 -6.918 -14.869 1.00 9.84 55 GLN O CA 1
ATOM 419 C C . GLN A 1 55 ? 21.333 -8.100 -13.916 1.00 9.84 55 GLN O C 1
ATOM 420 O O . GLN A 1 55 ? 22.326 -8.447 -13.272 1.00 9.84 55 GLN O O 1
ATOM 426 N N . TRP A 1 56 ? 20.159 -8.711 -13.825 1.00 13.25 56 TRP O N 1
ATOM 427 C CA . TRP A 1 56 ? 19.973 -9.877 -12.982 1.00 13.25 56 TRP O CA 1
ATOM 428 C C . TRP A 1 56 ? 20.544 -11.095 -13.714 1.00 13.25 56 TRP O C 1
ATOM 429 O O . TRP A 1 56 ? 20.085 -11.445 -14.805 1.00 13.25 56 TRP O O 1
ATOM 440 N N . LYS A 1 57 ? 21.552 -11.726 -13.120 1.00 20.96 57 LYS O N 1
ATOM 441 C CA . LYS A 1 57 ? 22.171 -12.893 -13.730 1.00 20.96 57 LYS O CA 1
ATOM 442 C C . LYS A 1 57 ? 22.229 -14.109 -12.805 1.00 20.96 57 LYS O C 1
ATOM 443 O O . LYS A 1 57 ? 22.700 -15.173 -13.213 1.00 20.96 57 LYS O O 1
ATOM 449 N N . HIS A 1 58 ? 21.743 -13.969 -11.574 1.00 23.85 58 HIS O N 1
ATOM 450 C CA . HIS A 1 58 ? 21.776 -15.090 -10.641 1.00 23.85 58 HIS O CA 1
ATOM 451 C C . HIS A 1 58 ? 20.897 -16.255 -11.077 1.00 23.85 58 HIS O C 1
ATOM 452 O O . HIS A 1 58 ? 21.095 -17.389 -10.637 1.00 23.85 58 HIS O O 1
ATOM 459 N N . SER A 1 59 ? 19.922 -15.979 -11.936 1.00 14.94 59 SER O N 1
ATOM 460 C CA . SER A 1 59 ? 19.037 -17.028 -12.428 1.00 14.94 59 SER O CA 1
ATOM 461 C C . SER A 1 59 ? 18.386 -16.598 -13.727 1.00 14.94 59 SER O C 1
ATOM 462 O O . SER A 1 59 ? 18.417 -15.418 -14.094 1.00 14.94 59 SER O O 1
ATOM 465 N N . ASP A 1 60 ? 17.801 -17.566 -14.423 1.00 19.73 60 ASP O N 1
ATOM 466 C CA . ASP A 1 60 ? 17.128 -17.313 -15.687 1.00 19.73 60 ASP O CA 1
ATOM 467 C C . ASP A 1 60 ? 15.726 -16.800 -15.359 1.00 19.73 60 ASP O C 1
ATOM 468 O O . ASP A 1 60 ? 15.176 -17.119 -14.306 1.00 19.73 60 ASP O O 1
ATOM 473 N N . ILE A 1 61 ? 15.164 -15.998 -16.256 1.00 21.37 61 ILE O N 1
ATOM 474 C CA . ILE A 1 61 ? 13.837 -15.425 -16.069 1.00 21.37 61 ILE O CA 1
ATOM 475 C C . ILE A 1 61 ? 12.962 -15.780 -17.266 1.00 21.37 61 ILE O C 1
ATOM 476 O O . ILE A 1 61 ? 13.379 -15.606 -18.410 1.00 21.37 61 ILE O O 1
ATOM 481 N N . LYS A 1 62 ? 11.753 -16.274 -17.011 1.00 25.23 62 LYS O N 1
ATOM 482 C CA . LYS A 1 62 ? 10.854 -16.629 -18.105 1.00 25.23 62 LYS O CA 1
ATOM 483 C C . LYS A 1 62 ? 9.378 -16.668 -17.711 1.00 25.23 62 LYS O C 1
ATOM 484 O O . LYS A 1 62 ? 9.032 -16.754 -16.528 1.00 25.23 62 LYS O O 1
ATOM 490 N N . ILE A 1 63 ? 8.557 -16.823 -18.592 1.00 23.31 63 ILE O N 1
ATOM 491 C CA . ILE A 1 63 ? 7.146 -16.758 -18.457 1.00 23.31 63 ILE O CA 1
ATOM 492 C C . ILE A 1 63 ? 6.602 -18.167 -18.641 1.00 23.31 63 ILE O C 1
ATOM 493 O O . ILE A 1 63 ? 7.041 -18.893 -19.527 1.00 23.31 63 ILE O O 1
ATOM 498 N N . LYS A 1 64 ? 6.146 -18.598 -17.554 1.00 40.67 64 LYS O N 1
ATOM 499 C CA . LYS A 1 64 ? 5.484 -19.769 -17.761 1.00 40.67 64 LYS O CA 1
ATOM 500 C C . LYS A 1 64 ? 4.169 -19.405 -18.430 1.00 40.67 64 LYS O C 1
ATOM 501 O O . LYS A 1 64 ? 3.891 -19.989 -19.370 1.00 40.67 64 LYS O O 1
ATOM 507 N N . ASP A 1 65 ? 3.287 -18.571 -17.868 1.00 30.12 65 ASP O N 1
ATOM 508 C CA . ASP A 1 65 ? 1.908 -18.432 -18.431 1.00 30.12 65 ASP O CA 1
ATOM 509 C C . ASP A 1 65 ? 1.345 -17.011 -18.287 1.00 30.12 65 ASP O C 1
ATOM 510 O O . ASP A 1 65 ? 2.100 -16.142 -17.850 1.00 30.12 65 ASP O O 1
ATOM 515 N N . SER A 1 66 ? 0.076 -16.699 -18.622 1.00 30.12 66 SER O N 1
ATOM 516 C CA . SER A 1 66 ? -0.152 -15.378 -18.410 1.00 30.12 66 SER O CA 1
ATOM 517 C C . SER A 1 66 ? 0.136 -14.746 -16.998 1.00 30.12 66 SER O C 1
ATOM 518 O O . SER A 1 66 ? 0.082 -13.662 -16.703 1.00 30.12 66 SER O O 1
ATOM 521 N N . LYS A 1 67 ? 0.419 -15.545 -16.103 1.00 22.78 67 LYS O N 1
ATOM 522 C CA . LYS A 1 67 ? -0.042 -15.350 -14.739 1.00 22.78 67 LYS O CA 1
ATOM 523 C C . LYS A 1 67 ? 1.010 -15.977 -13.838 1.00 22.78 67 LYS O C 1
ATOM 524 O O . LYS A 1 67 ? 0.859 -16.036 -12.619 1.00 22.78 67 LYS O O 1
ATOM 530 N N . THR A 1 68 ? 2.099 -16.423 -14.455 1.00 16.81 68 THR O N 1
ATOM 531 C CA . THR A 1 68 ? 3.149 -17.074 -13.706 1.00 16.81 68 THR O CA 1
ATOM 532 C C . THR A 1 68 ? 4.513 -16.854 -14.324 1.00 16.81 68 THR O C 1
ATOM 533 O O . THR A 1 68 ? 4.705 -17.033 -15.531 1.00 16.81 68 THR O O 1
ATOM 537 N N . LEU A 1 69 ? 5.455 -16.470 -13.472 1.00 18.27 69 LEU O N 1
ATOM 538 C CA . LEU A 1 69 ? 6.825 -16.208 -13.869 1.00 18.27 69 LEU O CA 1
ATOM 539 C C . LEU A 1 69 ? 7.667 -17.400 -13.465 1.00 18.27 69 LEU O C 1
ATOM 540 O O . LEU A 1 69 ? 7.263 -18.187 -12.608 1.00 18.27 69 LEU O O 1
ATOM 545 N N . LEU A 1 70 ? 8.838 -17.530 -14.078 1.00 25.45 70 LEU O N 1
ATOM 546 C CA . LEU A 1 70 ? 9.738 -18.622 -13.758 1.00 25.45 70 LEU O CA 1
ATOM 547 C C . LEU A 1 70 ? 11.131 -18.063 -13.465 1.00 25.45 70 LEU O C 1
ATOM 548 O O . LEU A 1 70 ? 11.864 -17.667 -14.374 1.00 25.45 70 LEU O O 1
ATOM 553 N N . LEU A 1 71 ? 11.474 -18.018 -12.182 1.00 18.45 71 LEU O N 1
ATOM 554 C CA . LEU A 1 71 ? 12.769 -17.519 -11.728 1.00 18.45 71 LEU O CA 1
ATOM 555 C C . LEU A 1 71 ? 13.657 -18.699 -11.370 1.00 18.45 71 LEU O C 1
ATOM 556 O O . LEU A 1 71 ? 13.629 -19.180 -10.235 1.00 18.45 71 LEU O O 1
ATOM 561 N N . GLY A 1 72 ? 14.439 -19.165 -12.338 1.00 42.76 72 GLY O N 1
ATOM 562 C CA . GLY A 1 72 ? 15.314 -20.292 -12.090 1.00 42.76 72 GLY O CA 1
ATOM 563 C C . GLY A 1 72 ? 14.522 -21.536 -11.737 1.00 42.76 72 GLY O C 1
ATOM 564 O O . GLY A 1 72 ? 14.754 -22.160 -10.700 1.00 42.76 72 GLY O O 1
ATOM 565 N N . GLU A 1 73 ? 13.579 -21.894 -12.602 1.00 23.28 73 GLU O N 1
ATOM 566 C CA . GLU A 1 73 ? 12.743 -23.074 -12.394 1.00 23.28 73 GLU O CA 1
ATOM 567 C C . GLU A 1 73 ? 11.769 -22.947 -11.223 1.00 23.28 73 GLU O C 1
ATOM 568 O O . GLU A 1 73 ? 11.048 -23.896 -10.914 1.00 23.28 73 GLU O O 1
ATOM 574 N N . LYS A 1 74 ? 11.747 -21.783 -10.576 1.00 22.71 74 LYS O N 1
ATOM 575 C CA . LYS A 1 74 ? 10.839 -21.554 -9.453 1.00 22.71 74 LYS O CA 1
ATOM 576 C C . LYS A 1 74 ? 9.742 -20.565 -9.852 1.00 22.71 74 LYS O C 1
ATOM 577 O O . LYS A 1 74 ? 10.021 -19.473 -10.336 1.00 22.71 74 LYS O O 1
ATOM 583 N N . PRO A 1 75 ? 8.471 -20.948 -9.652 1.00 21.29 75 PRO O N 1
ATOM 584 C CA . PRO A 1 75 ? 7.311 -20.122 -9.996 1.00 21.29 75 PRO O CA 1
ATOM 585 C C . PRO A 1 75 ? 6.929 -18.991 -9.051 1.00 21.29 75 PRO O C 1
ATOM 586 O O . PRO A 1 75 ? 6.918 -19.155 -7.829 1.00 21.29 75 PRO O O 1
ATOM 590 N N . VAL A 1 76 ? 6.604 -17.846 -9.645 1.00 18.42 76 VAL O N 1
ATOM 591 C CA . VAL A 1 76 ? 6.170 -16.665 -8.903 1.00 18.42 76 VAL O CA 1
ATOM 592 C C . VAL A 1 76 ? 4.863 -16.183 -9.523 1.00 18.42 76 VAL O C 1
ATOM 593 O O . VAL A 1 76 ? 4.830 -15.753 -10.678 1.00 18.42 76 VAL O O 1
ATOM 597 N N . THR A 1 77 ? 3.782 -16.266 -8.759 1.00 14.68 77 THR O N 1
ATOM 598 C CA . THR A 1 77 ? 2.489 -15.841 -9.259 1.00 14.68 77 THR O CA 1
ATOM 599 C C . THR A 1 77 ? 2.466 -14.332 -9.415 1.00 14.68 77 THR O C 1
ATOM 600 O O . THR A 1 77 ? 3.004 -13.600 -8.578 1.00 14.68 77 THR O O 1
ATOM 604 N N . VAL A 1 78 ? 1.834 -13.873 -10.490 1.00 16.74 78 VAL O N 1
ATOM 605 C CA . VAL A 1 78 ? 1.734 -12.447 -10.764 1.00 16.74 78 VAL O CA 1
ATOM 606 C C . VAL A 1 78 ? 0.291 -11.952 -10.758 1.00 16.74 78 VAL O C 1
ATOM 607 O O . VAL A 1 78 ? -0.571 -12.520 -11.429 1.00 16.74 78 VAL O O 1
ATOM 611 N N . PHE A 1 79 ? 0.037 -10.885 -10.005 1.00 14.34 79 PHE O N 1
ATOM 612 C CA . PHE A 1 79 ? -1.297 -10.289 -9.937 1.00 14.34 79 PHE O CA 1
ATOM 613 C C . PHE A 1 79 ? -1.229 -8.859 -10.472 1.00 14.34 79 PHE O C 1
ATOM 614 O O . PHE A 1 79 ? -0.156 -8.247 -10.512 1.00 14.34 79 PHE O O 1
ATOM 622 N N . GLY A 1 80 ? -2.383 -8.340 -10.880 1.00 20.73 80 GLY O N 1
ATOM 623 C CA . GLY A 1 80 ? -2.481 -6.982 -11.384 1.00 20.73 80 GLY O CA 1
ATOM 624 C C . GLY A 1 80 ? -3.794 -6.428 -10.868 1.00 20.73 80 GLY O C 1
ATOM 625 O O . GLY A 1 80 ? -4.688 -6.077 -11.638 1.00 20.73 80 GLY O O 1
ATOM 626 N N . ILE A 1 81 ? -3.903 -6.354 -9.547 1.00 15.94 81 ILE O N 1
ATOM 627 C CA . ILE A 1 81 ? -5.125 -5.895 -8.891 1.00 15.94 81 ILE O CA 1
ATOM 628 C C . ILE A 1 81 ? -4.933 -4.566 -8.183 1.00 15.94 81 ILE O C 1
ATOM 629 O O . ILE A 1 81 ? -3.976 -4.389 -7.429 1.00 15.94 81 ILE O O 1
ATOM 634 N N . ARG A 1 82 ? -5.860 -3.642 -8.413 1.00 23.65 82 ARG O N 1
ATOM 635 C CA . ARG A 1 82 ? -5.778 -2.318 -7.811 1.00 23.65 82 ARG O CA 1
ATOM 636 C C . ARG A 1 82 ? -6.041 -2.307 -6.304 1.00 23.65 82 ARG O C 1
ATOM 637 O O . ARG A 1 82 ? -5.223 -1.786 -5.535 1.00 23.65 82 ARG O O 1
ATOM 645 N N . ASN A 1 83 ? -7.171 -2.874 -5.882 1.00 12.22 83 ASN O N 1
ATOM 646 C CA . ASN A 1 83 ? -7.504 -2.895 -4.463 1.00 12.22 83 ASN O CA 1
ATOM 647 C C . ASN A 1 83 ? -6.839 -4.038 -3.688 1.00 12.22 83 ASN O C 1
ATOM 648 O O . ASN A 1 83 ? -7.020 -5.209 -4.015 1.00 12.22 83 ASN O O 1
ATOM 653 N N . PRO A 1 84 ? -6.083 -3.702 -2.626 1.00 20.79 84 PRO O N 1
ATOM 654 C CA . PRO A 1 84 ? -5.367 -4.651 -1.764 1.00 20.79 84 PRO O CA 1
ATOM 655 C C . PRO A 1 84 ? -6.255 -5.739 -1.160 1.00 20.79 84 PRO O C 1
ATOM 656 O O . PRO A 1 84 ? -5.837 -6.894 -1.035 1.00 20.79 84 PRO O O 1
ATOM 660 N N . ASP A 1 85 ? -7.475 -5.373 -0.775 1.00 23.43 85 ASP O N 1
ATOM 661 C CA . ASP A 1 85 ? -8.379 -6.343 -0.173 1.00 23.43 85 ASP O CA 1
ATOM 662 C C . ASP A 1 85 ? -8.910 -7.356 -1.183 1.00 23.43 85 ASP O C 1
ATOM 663 O O . ASP A 1 85 ? -9.656 -8.268 -0.826 1.00 23.43 85 ASP O O 1
ATOM 668 N N . GLU A 1 86 ? -8.512 -7.200 -2.441 1.00 25.08 86 GLU O N 1
ATOM 669 C CA . GLU A 1 86 ? -8.945 -8.105 -3.498 1.00 25.08 86 GLU O CA 1
ATOM 670 C C . GLU A 1 86 ? -7.842 -9.084 -3.918 1.00 25.08 86 GLU O C 1
ATOM 671 O O . GLU A 1 86 ? -8.053 -9.935 -4.784 1.00 25.08 86 GLU O O 1
ATOM 677 N N . ILE A 1 87 ? -6.671 -8.968 -3.298 1.00 17.94 87 ILE O N 1
ATOM 678 C CA . ILE A 1 87 ? -5.541 -9.837 -3.636 1.00 17.94 87 ILE O CA 1
ATOM 679 C C . ILE A 1 87 ? -5.592 -11.168 -2.891 1.00 17.94 87 ILE O C 1
ATOM 680 O O . ILE A 1 87 ? -5.517 -11.197 -1.666 1.00 17.94 87 ILE O O 1
ATOM 685 N N . PRO A 1 88 ? -5.692 -12.289 -3.628 1.00 18.88 88 PRO O N 1
ATOM 686 C CA . PRO A 1 88 ? -5.757 -13.646 -3.065 1.00 18.88 88 PRO O CA 1
ATOM 687 C C . PRO A 1 88 ? -4.396 -14.213 -2.659 1.00 18.88 88 PRO O C 1
ATOM 688 O O . PRO A 1 88 ? -3.987 -15.264 -3.143 1.00 18.88 88 PRO O O 1
ATOM 692 N N . TRP A 1 89 ? -3.716 -13.517 -1.753 1.00 14.61 89 TRP O N 1
ATOM 693 C CA . TRP A 1 89 ? -2.393 -13.911 -1.269 1.00 14.61 89 TRP O CA 1
ATOM 694 C C . TRP A 1 89 ? -2.235 -15.360 -0.805 1.00 14.61 89 TRP O C 1
ATOM 695 O O . TRP A 1 89 ? -1.224 -15.999 -1.087 1.00 14.61 89 TRP O O 1
ATOM 706 N N . ALA A 1 90 ? -3.220 -15.868 -0.071 1.00 16.47 90 ALA O N 1
ATOM 707 C CA . ALA A 1 90 ? -3.154 -17.231 0.426 1.00 16.47 90 ALA O CA 1
ATOM 708 C C . ALA A 1 90 ? -3.159 -18.228 -0.724 1.00 16.47 90 ALA O C 1
ATOM 709 O O . ALA A 1 90 ? -2.625 -19.323 -0.592 1.00 16.47 90 ALA O O 1
ATOM 711 N N . GLU A 1 91 ? -3.756 -17.856 -1.852 1.00 24.14 91 GLU O N 1
ATOM 712 C CA . GLU A 1 91 ? -3.774 -18.755 -2.999 1.00 24.14 91 GLU O CA 1
ATOM 713 C C . GLU A 1 91 ? -2.335 -19.057 -3.382 1.00 24.14 91 GLU O C 1
ATOM 714 O O . GLU A 1 91 ? -1.986 -20.202 -3.675 1.00 24.14 91 GLU O O 1
ATOM 720 N N . ALA A 1 92 ? -1.500 -18.021 -3.367 1.00 21.01 92 ALA O N 1
ATOM 721 C CA . ALA A 1 92 ? -0.095 -18.169 -3.710 1.00 21.01 92 ALA O CA 1
ATOM 722 C C . ALA A 1 92 ? 0.702 -18.658 -2.511 1.00 21.01 92 ALA O C 1
ATOM 723 O O . ALA A 1 92 ? 1.874 -18.990 -2.638 1.00 21.01 92 ALA O O 1
ATOM 725 N N . GLY A 1 93 ? 0.059 -18.700 -1.348 1.00 18.22 93 GLY O N 1
ATOM 726 C CA . GLY A 1 93 ? 0.730 -19.163 -0.144 1.00 18.22 93 GLY O CA 1
ATOM 727 C C . GLY A 1 93 ? 1.591 -18.113 0.541 1.00 18.22 93 GLY O C 1
ATOM 728 O O . GLY A 1 93 ? 2.390 -18.432 1.418 1.00 18.22 93 GLY O O 1
ATOM 729 N N . ALA A 1 94 ? 1.431 -1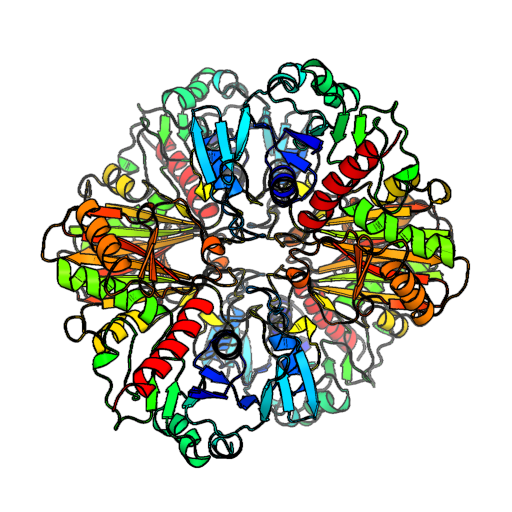6.858 0.138 1.00 16.98 94 ALA O N 1
ATOM 730 C CA . ALA A 1 94 ? 2.200 -15.762 0.717 1.00 16.98 94 ALA O CA 1
ATOM 731 C C . ALA A 1 94 ? 1.837 -15.500 2.186 1.00 16.98 94 ALA O C 1
ATOM 732 O O . ALA A 1 94 ? 0.720 -15.074 2.497 1.00 16.98 94 ALA O O 1
ATOM 734 N N . GLU A 1 95 ? 2.780 -15.748 3.090 0.50 2.15 95 GLU O N 1
ATOM 735 C CA . GLU A 1 95 ? 2.527 -15.509 4.506 0.50 2.15 95 GLU O CA 1
ATOM 736 C C . GLU A 1 95 ? 2.791 -14.043 4.839 0.50 2.15 95 GLU O C 1
ATOM 737 O O . GLU A 1 95 ? 1.993 -13.397 5.522 0.50 2.15 95 GLU O O 1
ATOM 743 N N . TYR A 1 96 ? 3.913 -13.528 4.346 1.00 19.42 96 TYR O N 1
ATOM 744 C CA . TYR A 1 96 ? 4.292 -12.139 4.569 1.00 19.42 96 TYR O CA 1
ATOM 745 C C . TYR A 1 96 ? 4.112 -11.298 3.308 1.00 19.42 96 TYR O C 1
ATOM 746 O O . TYR A 1 96 ? 4.470 -11.715 2.201 1.00 19.42 96 TYR O O 1
ATOM 755 N N . VAL A 1 97 ? 3.570 -10.100 3.473 1.00 13.52 97 VAL O N 1
ATOM 756 C CA . VAL A 1 97 ? 3.392 -9.233 2.326 1.00 13.52 97 VAL O CA 1
ATOM 757 C C . VAL A 1 97 ? 4.163 -7.938 2.520 1.00 13.52 97 VAL O C 1
ATOM 758 O O . VAL A 1 97 ? 4.043 -7.263 3.543 1.00 13.52 97 VAL O O 1
ATOM 762 N N . VAL A 1 98 ? 4.970 -7.611 1.524 1.00 9.90 98 VAL O N 1
ATOM 763 C CA . VAL A 1 98 ? 5.754 -6.399 1.541 1.00 9.90 98 VAL O CA 1
ATOM 764 C C . VAL A 1 98 ? 4.919 -5.329 0.847 1.00 9.90 98 VAL O C 1
ATOM 765 O O . VAL A 1 98 ? 4.706 -5.388 -0.363 1.00 9.90 98 VAL O O 1
ATOM 769 N N . GLU A 1 99 ? 4.412 -4.381 1.629 1.00 13.33 99 GLU O N 1
ATOM 770 C CA . GLU A 1 99 ? 3.599 -3.295 1.089 1.00 13.33 99 GLU O CA 1
ATOM 771 C C . GLU A 1 99 ? 4.549 -2.180 0.653 1.00 13.33 99 GLU O C 1
ATOM 772 O O . GLU A 1 99 ? 4.955 -1.340 1.463 1.00 13.33 99 GLU O O 1
ATOM 778 N N . SER A 1 100 ? 4.907 -2.195 -0.632 1.00 10.48 100 SER O N 1
ATOM 779 C CA . SER A 1 100 ? 5.847 -1.228 -1.201 1.00 10.48 100 SER O CA 1
ATOM 780 C C . SER A 1 100 ? 5.301 -0.387 -2.349 1.00 10.48 100 SER O C 1
ATOM 781 O O . SER A 1 100 ? 6.052 0.017 -3.237 1.00 10.48 100 SER O O 1
ATOM 784 N N . THR A 1 101 ? 4.003 -0.108 -2.322 1.00 13.46 101 THR O N 1
ATOM 785 C CA . THR A 1 101 ? 3.380 0.691 -3.377 1.00 13.46 101 THR O CA 1
ATOM 786 C C . THR A 1 101 ? 3.480 2.175 -3.065 1.00 13.46 101 THR O C 1
ATOM 787 O O . THR A 1 101 ? 3.345 3.015 -3.956 1.00 13.46 101 THR O O 1
ATOM 791 N N . GLY A 1 102 ? 3.698 2.485 -1.790 1.00 17.46 102 GLY O N 1
ATOM 792 C CA . GLY A 1 102 ? 3.788 3.867 -1.358 1.00 17.46 102 GLY O CA 1
ATOM 793 C C . GLY A 1 102 ? 2.432 4.498 -1.061 1.00 17.46 102 GLY O C 1
ATOM 794 O O . GLY A 1 102 ? 2.359 5.562 -0.440 1.00 17.46 102 GLY O O 1
ATOM 795 N N . VAL A 1 103 ? 1.349 3.848 -1.476 1.00 21.67 103 VAL O N 1
ATOM 796 C CA . VAL A 1 103 ? 0.030 4.424 -1.256 1.00 21.67 103 VAL O CA 1
ATOM 797 C C . VAL A 1 103 ? -0.864 3.719 -0.244 1.00 21.67 103 VAL O C 1
ATOM 798 O O . VAL A 1 103 ? -2.064 4.000 -0.172 1.00 21.67 103 VAL O O 1
ATOM 802 N N . PHE A 1 104 ? -0.286 2.814 0.542 1.00 19.01 104 PHE O N 1
ATOM 803 C CA . PHE A 1 104 ? -1.043 2.095 1.566 1.00 19.01 104 PHE O CA 1
ATOM 804 C C . PHE A 1 104 ? -0.245 2.015 2.872 1.00 19.01 104 PHE O C 1
ATOM 805 O O . PHE A 1 104 ? -0.159 0.946 3.482 1.00 19.01 104 PHE O O 1
ATOM 813 N N . THR A 1 105 ? 0.328 3.142 3.305 1.00 12.76 105 THR O N 1
ATOM 814 C CA . THR A 1 105 ? 1.107 3.160 4.548 1.00 12.76 105 THR O CA 1
ATOM 815 C C . THR A 1 105 ? 0.252 3.274 5.830 1.00 12.76 105 THR O C 1
ATOM 816 O O . THR A 1 105 ? 0.767 3.133 6.948 1.00 12.76 105 THR O O 1
ATOM 820 N N . ASP A 1 106 ? -1.044 3.533 5.673 1.00 11.73 106 ASP O N 1
ATOM 821 C CA . ASP A 1 106 ? -1.945 3.624 6.829 1.00 11.73 106 ASP O CA 1
ATOM 822 C C . ASP A 1 106 ? -2.189 2.199 7.332 1.00 11.73 106 ASP O C 1
ATOM 823 O O . ASP A 1 106 ? -2.497 1.315 6.543 1.00 11.73 106 ASP O O 1
ATOM 828 N N . LYS A 1 107 ? -2.057 1.972 8.637 1.00 18.35 107 LYS O N 1
ATOM 829 C CA . LYS A 1 107 ? -2.246 0.625 9.179 1.00 18.35 107 LYS O CA 1
ATOM 830 C C . LYS A 1 107 ? -3.526 -0.070 8.725 1.00 18.35 107 LYS O C 1
ATOM 831 O O . LYS A 1 107 ? -3.527 -1.281 8.500 1.00 18.35 107 LYS O O 1
ATOM 837 N N . GLU A 1 108 ? -4.614 0.685 8.598 1.00 17.68 108 GLU O N 1
ATOM 838 C CA . GLU A 1 108 ? -5.887 0.104 8.188 1.00 17.68 108 GLU O CA 1
ATOM 839 C C . GLU A 1 108 ? -5.970 -0.149 6.685 1.00 17.68 108 GLU O C 1
ATOM 840 O O . GLU A 1 108 ? -6.792 -0.944 6.230 1.00 17.68 108 GLU O O 1
ATOM 846 N N . LYS A 1 109 ? -5.124 0.520 5.911 1.00 19.93 109 LYS O N 1
ATOM 847 C CA . LYS A 1 109 ? -5.132 0.311 4.468 1.00 19.93 109 LYS O CA 1
ATOM 848 C C . LYS A 1 109 ? -4.220 -0.875 4.197 1.00 19.93 109 LYS O C 1
ATOM 849 O O . LYS A 1 109 ? -4.539 -1.748 3.395 1.00 19.93 109 LYS O O 1
ATOM 855 N N . ALA A 1 110 ? -3.090 -0.899 4.892 1.00 10.55 110 ALA O N 1
ATOM 856 C CA . ALA A 1 110 ? -2.123 -1.978 4.760 1.00 10.55 110 ALA O CA 1
ATOM 857 C C . ALA A 1 110 ? -2.743 -3.307 5.217 1.00 10.55 110 ALA O C 1
ATOM 858 O O . ALA A 1 110 ? -2.371 -4.381 4.730 1.00 10.55 110 ALA O O 1
ATOM 860 N N . ALA A 1 111 ? -3.703 -3.227 6.140 1.00 17.61 111 ALA O N 1
ATOM 861 C CA . ALA A 1 111 ? -4.373 -4.414 6.662 1.00 17.61 111 ALA O CA 1
ATOM 862 C C . ALA A 1 111 ? -5.270 -5.101 5.632 1.00 17.61 111 ALA O C 1
ATOM 863 O O . ALA A 1 111 ? -5.661 -6.250 5.821 1.00 17.61 111 ALA O O 1
ATOM 865 N N . ALA A 1 112 ? -5.610 -4.409 4.551 1.00 18.84 112 ALA O N 1
ATOM 866 C CA . ALA A 1 112 ? -6.452 -5.017 3.521 1.00 18.84 112 ALA O CA 1
ATOM 867 C C . ALA A 1 112 ? -5.840 -6.339 3.042 1.00 18.84 112 ALA O C 1
ATOM 868 O O . ALA A 1 112 ? -6.556 -7.257 2.622 1.00 18.84 112 ALA O O 1
ATOM 870 N N . HIS A 1 113 ? -4.516 -6.444 3.114 1.00 15.20 113 HIS O N 1
ATOM 871 C CA . HIS A 1 113 ? -3.837 -7.659 2.675 1.00 15.20 113 HIS O CA 1
ATOM 872 C C . HIS A 1 113 ? -4.281 -8.878 3.463 1.00 15.20 113 HIS O C 1
ATOM 873 O O . HIS A 1 113 ? -4.326 -9.979 2.924 1.00 15.20 113 HIS O O 1
ATOM 880 N N . LEU A 1 114 ? -4.600 -8.686 4.743 1.00 11.33 114 LEU O N 1
ATOM 881 C CA . LEU A 1 114 ? -5.053 -9.790 5.579 1.00 11.33 114 LEU O CA 1
ATOM 882 C C . LEU A 1 114 ? -6.310 -10.429 4.980 1.00 11.33 114 LEU O C 1
ATOM 883 O O . LEU A 1 114 ? -6.547 -11.619 5.161 1.00 11.33 114 LEU O O 1
ATOM 888 N N . LYS A 1 115 ? -7.098 -9.640 4.252 1.00 26.05 115 LYS O N 1
ATOM 889 C CA . LYS A 1 115 ? -8.318 -10.150 3.626 1.00 26.05 115 LYS O CA 1
ATOM 890 C C . LYS A 1 115 ? -8.049 -11.373 2.753 1.00 26.05 115 LYS O C 1
ATOM 891 O O . LYS A 1 115 ? -8.768 -12.372 2.819 1.00 26.05 115 LYS O O 1
ATOM 897 N N . GLY A 1 116 ? -7.012 -11.283 1.931 1.00 24.50 116 GLY O N 1
ATOM 898 C CA . GLY A 1 116 ? -6.682 -12.378 1.042 1.00 24.50 116 GLY O CA 1
ATOM 899 C C . GLY A 1 116 ? -5.932 -13.541 1.659 1.00 24.50 116 GLY O C 1
ATOM 900 O O . GLY A 1 116 ? -5.388 -14.374 0.939 1.00 24.50 116 GLY O O 1
ATOM 901 N N . GLY A 1 117 ? -5.875 -13.604 2.983 1.00 16.70 117 GLY O N 1
ATOM 902 C CA . GLY A 1 117 ? -5.188 -14.720 3.607 1.00 16.70 117 GLY O CA 1
ATOM 903 C C . GLY A 1 117 ? -3.769 -14.478 4.085 1.00 16.70 117 GLY O C 1
ATOM 904 O O . GLY A 1 117 ? -3.164 -15.381 4.661 1.00 16.70 117 GLY O O 1
ATOM 905 N N . ALA A 1 118 ? -3.228 -13.284 3.841 1.00 23.75 118 ALA O N 1
ATOM 906 C CA . ALA A 1 118 ? -1.879 -12.963 4.300 1.00 23.75 118 ALA O CA 1
ATOM 907 C C . ALA A 1 118 ? -1.929 -12.838 5.822 1.00 23.75 118 ALA O C 1
ATOM 908 O O . ALA A 1 118 ? -2.954 -12.450 6.386 1.00 23.75 118 ALA O O 1
ATOM 910 N N . LYS A 1 119 ? -0.821 -13.156 6.483 1.00 16.19 119 LYS O N 1
ATOM 911 C CA . LYS A 1 119 ? -0.765 -13.099 7.940 1.00 16.19 119 LYS O CA 1
ATOM 912 C C . LYS A 1 119 ? 0.004 -11.899 8.498 1.00 16.19 119 LYS O C 1
ATOM 913 O O . LYS A 1 119 ? -0.353 -11.352 9.554 1.00 16.19 119 LYS O O 1
ATOM 919 N N . LYS A 1 120 ? 1.055 -11.488 7.790 1.00 12.66 120 LYS O N 1
ATOM 920 C CA . LYS A 1 120 ? 1.874 -10.358 8.218 1.00 12.66 120 LYS O CA 1
ATOM 921 C C . LYS A 1 120 ? 2.095 -9.389 7.065 1.00 12.66 120 LYS O C 1
ATOM 922 O O . LYS A 1 120 ? 2.251 -9.799 5.923 1.00 12.66 120 LYS O O 1
ATOM 928 N N . VAL A 1 121 ? 2.107 -8.100 7.372 1.00 14.60 121 VAL O N 1
ATOM 929 C CA . VAL A 1 121 ? 2.333 -7.086 6.361 1.00 14.60 121 VAL O CA 1
ATOM 930 C C . VAL A 1 121 ? 3.452 -6.163 6.838 1.00 14.60 121 VAL O C 1
ATOM 931 O O . VAL A 1 121 ? 3.419 -5.662 7.966 1.00 14.60 121 VAL O O 1
ATOM 935 N N . VAL A 1 122 ? 4.455 -5.965 5.991 1.00 14.73 122 VAL O N 1
ATOM 936 C CA . VAL A 1 122 ? 5.573 -5.079 6.316 1.00 14.73 122 VAL O CA 1
ATOM 937 C C . VAL A 1 122 ? 5.496 -3.881 5.382 1.00 14.73 122 VAL O C 1
ATOM 938 O O . VAL A 1 122 ? 5.641 -4.039 4.167 1.00 14.73 122 VAL O O 1
ATOM 942 N N . ILE A 1 123 ? 5.245 -2.691 5.934 1.00 8.52 123 ILE O N 1
ATOM 943 C CA . ILE A 1 123 ? 5.159 -1.483 5.114 1.00 8.52 123 ILE O CA 1
ATOM 944 C C . ILE A 1 123 ? 6.582 -0.964 4.888 1.00 8.52 123 ILE O C 1
ATOM 945 O O . ILE A 1 123 ? 7.322 -0.708 5.837 1.00 8.52 123 ILE O O 1
ATOM 950 N N . SER A 1 124 ? 6.964 -0.833 3.620 1.00 12.54 124 SER O N 1
ATOM 951 C CA . SER A 1 124 ? 8.299 -0.369 3.266 1.00 12.54 124 SER O CA 1
ATOM 952 C C . SER A 1 124 ? 8.385 1.144 3.364 1.00 12.54 124 SER O C 1
ATOM 953 O O . SER A 1 124 ? 9.015 1.781 2.531 1.00 12.54 124 SER O O 1
ATOM 956 N N . ALA A 1 125 ? 7.759 1.722 4.382 1.00 12.28 125 ALA O N 1
ATOM 957 C CA . ALA A 1 125 ? 7.779 3.166 4.531 1.00 12.28 125 ALA O CA 1
ATOM 958 C C . ALA A 1 125 ? 7.250 3.584 5.892 1.00 12.28 125 ALA O C 1
ATOM 959 O O . ALA A 1 125 ? 6.742 2.757 6.654 1.00 12.28 125 ALA O O 1
ATOM 961 N N . PRO A 1 126 ? 7.397 4.872 6.230 1.00 15.79 126 PRO O N 1
ATOM 962 C CA . PRO A 1 126 ? 6.893 5.332 7.520 1.00 15.79 126 PRO O CA 1
ATOM 963 C C . PRO A 1 126 ? 5.381 5.141 7.512 1.00 15.79 126 PRO O C 1
ATOM 964 O O . PRO A 1 126 ? 4.767 5.032 6.454 1.00 15.79 126 PRO O O 1
ATOM 968 N N . SER A 1 127 ? 4.793 5.078 8.697 1.00 12.93 127 SER O N 1
ATOM 969 C CA . SER A 1 127 ? 3.354 4.919 8.837 1.00 12.93 127 SER O CA 1
ATOM 970 C C . SER A 1 127 ? 2.921 5.749 10.039 1.00 12.93 127 SER O C 1
ATOM 971 O O . SER A 1 127 ? 3.624 5.809 11.053 1.00 12.93 127 SER O O 1
ATOM 974 N N . LYS A 1 128 ? 1.766 6.390 9.921 1.00 18.33 128 LYS O N 1
ATOM 975 C CA . LYS A 1 128 ? 1.256 7.223 11.003 1.00 18.33 128 LYS O CA 1
ATOM 976 C C . LYS A 1 128 ? 0.704 6.403 12.169 1.00 18.33 128 LYS O C 1
ATOM 977 O O . LYS A 1 128 ? 0.705 6.872 13.309 1.00 18.33 128 LYS O O 1
ATOM 983 N N . ASP A 1 129 ? 0.234 5.185 11.889 1.00 21.84 129 ASP O N 1
ATOM 984 C CA . ASP A 1 129 ? -0.336 4.341 12.937 1.00 21.84 129 ASP O CA 1
ATOM 985 C C . ASP A 1 129 ? 0.162 2.889 13.056 1.00 21.84 129 ASP O C 1
ATOM 986 O O . ASP A 1 129 ? -0.246 2.172 13.963 1.00 21.84 129 ASP O O 1
ATOM 991 N N . ALA A 1 130 ? 1.029 2.443 12.152 1.00 10.20 130 ALA O N 1
ATOM 992 C CA . ALA A 1 130 ? 1.576 1.084 12.247 1.00 10.20 130 ALA O CA 1
ATOM 993 C C . ALA A 1 130 ? 2.937 1.223 12.945 1.00 10.20 130 ALA O C 1
ATOM 994 O O . ALA A 1 130 ? 3.704 2.132 12.628 1.00 10.20 130 ALA O O 1
ATOM 996 N N . PRO A 1 131 ? 3.319 0.364 13.877 1.00 8.93 131 PRO O N 1
ATOM 997 C CA . PRO A 1 131 ? 4.559 0.546 14.563 1.00 8.93 131 PRO O CA 1
ATOM 998 C C . PRO A 1 131 ? 5.750 0.350 13.671 1.00 8.93 131 PRO O C 1
ATOM 999 O O . PRO A 1 131 ? 5.729 -0.365 12.693 1.00 8.93 131 PRO O O 1
ATOM 1003 N N . MET A 1 132 ? 6.744 1.109 14.049 1.00 7.97 132 MET O N 1
ATOM 1004 C CA . MET A 1 132 ? 7.954 1.104 13.248 1.00 7.97 132 MET O CA 1
ATOM 1005 C C . MET A 1 132 ? 9.089 0.377 13.946 1.00 7.97 132 MET O C 1
ATOM 1006 O O . MET A 1 132 ? 9.315 0.539 15.146 1.00 7.97 132 MET O O 1
ATOM 1011 N N . PHE A 1 133 ? 9.814 -0.419 13.176 1.00 8.87 133 PHE O N 1
ATOM 1012 C CA . PHE A 1 133 ? 10.936 -1.154 13.711 1.00 8.87 133 PHE O CA 1
ATOM 1013 C C . PHE A 1 133 ? 12.103 -0.920 12.794 1.00 8.87 133 PHE O C 1
ATOM 1014 O O . PHE A 1 133 ? 11.947 -0.811 11.579 1.00 8.87 133 PHE O O 1
ATOM 1022 N N . VAL A 1 134 ? 13.276 -0.817 13.388 1.00 12.01 134 VAL O N 1
ATOM 1023 C CA . VAL A 1 134 ? 14.488 -0.600 12.625 1.00 12.01 134 VAL O CA 1
ATOM 1024 C C . VAL A 1 134 ? 15.506 -1.594 13.138 1.00 12.01 134 VAL O C 1
ATOM 1025 O O . VAL A 1 134 ? 15.792 -1.636 14.340 1.00 12.01 134 VAL O O 1
ATOM 1029 N N . CYS A 1 135 ? 16.033 -2.403 12.225 1.00 10.34 135 CYS O N 1
ATOM 1030 C CA . CYS A 1 135 ? 17.023 -3.405 12.576 1.00 10.34 135 CYS O CA 1
ATOM 1031 C C . CYS A 1 135 ? 18.238 -2.761 13.237 1.00 10.34 135 CYS O C 1
ATOM 1032 O O . CYS A 1 135 ? 18.801 -1.785 12.729 1.00 10.34 135 CYS O O 1
ATOM 1035 N N . GLY A 1 136 ? 18.638 -3.321 14.368 1.00 15.07 136 GLY O N 1
ATOM 1036 C CA . GLY A 1 136 ? 19.776 -2.795 15.091 1.00 15.07 136 GLY O CA 1
ATOM 1037 C C . GLY A 1 136 ? 19.367 -1.749 16.107 1.00 15.07 136 GLY O C 1
ATOM 1038 O O . GLY A 1 136 ? 20.174 -1.349 16.948 1.00 15.07 136 GLY O O 1
ATOM 1039 N N . VAL A 1 137 ? 18.118 -1.300 16.042 1.00 10.15 137 VAL O N 1
ATOM 1040 C CA . VAL A 1 137 ? 17.656 -0.284 16.976 1.00 10.15 137 VAL O CA 1
ATOM 1041 C C . VAL A 1 137 ? 16.544 -0.747 17.913 1.00 10.15 137 VAL O C 1
ATOM 1042 O O . VAL A 1 137 ? 16.706 -0.694 19.135 1.00 10.15 137 VAL O O 1
ATOM 1046 N N . ASN A 1 138 ? 15.424 -1.205 17.366 1.00 9.21 138 ASN O N 1
ATOM 1047 C CA . ASN A 1 138 ? 14.338 -1.661 18.233 1.00 9.21 138 ASN O CA 1
ATOM 1048 C C . ASN A 1 138 ? 13.557 -2.855 17.697 1.00 9.21 138 ASN O C 1
ATOM 1049 O O . ASN A 1 138 ? 12.435 -3.102 18.149 1.00 9.21 138 ASN O O 1
ATOM 1054 N N . GLU A 1 139 ? 14.128 -3.613 16.766 1.00 10.93 139 GLU O N 1
ATOM 1055 C CA . GLU A 1 139 ? 13.370 -4.739 16.219 1.00 10.93 139 GLU O CA 1
ATOM 1056 C C . GLU A 1 139 ? 12.992 -5.789 17.276 1.00 10.93 139 GLU O C 1
ATOM 1057 O O . GLU A 1 139 ? 11.975 -6.463 17.145 1.00 10.93 139 GLU O O 1
ATOM 1063 N N . ASP A 1 140 ? 13.789 -5.914 18.335 1.00 13.13 140 ASP O N 1
ATOM 1064 C CA . ASP A 1 140 ? 13.481 -6.880 19.386 1.00 13.13 140 ASP O CA 1
ATOM 1065 C C . ASP A 1 140 ? 12.218 -6.493 20.172 1.00 13.13 140 ASP O C 1
ATOM 1066 O O . ASP A 1 140 ? 11.710 -7.281 20.970 1.00 13.13 140 ASP O O 1
ATOM 1071 N N . LYS A 1 141 ? 11.715 -5.280 19.952 1.00 9.24 141 LYS O N 1
ATOM 1072 C CA . LYS A 1 141 ? 10.500 -4.828 20.629 1.00 9.24 141 LYS O CA 1
ATOM 1073 C C . LYS A 1 141 ? 9.290 -5.511 19.989 1.00 9.24 141 LYS O C 1
ATOM 1074 O O . LYS A 1 141 ? 8.194 -5.541 20.559 1.00 9.24 141 LYS O O 1
ATOM 1080 N N . TYR A 1 142 ? 9.499 -6.065 18.800 1.00 8.16 142 TYR O N 1
ATOM 1081 C CA . TYR A 1 142 ? 8.428 -6.734 18.086 1.00 8.16 142 TYR O CA 1
ATOM 1082 C C . TYR A 1 142 ? 7.873 -7.940 18.857 1.00 8.16 142 TYR O C 1
ATOM 1083 O O . TYR A 1 142 ? 8.631 -8.702 19.464 1.00 8.16 142 TYR O O 1
ATOM 1092 N N . THR A 1 143 ? 6.547 -8.082 18.843 1.00 9.83 143 THR O N 1
ATOM 1093 C CA . THR A 1 143 ? 5.869 -9.212 19.471 1.00 9.83 143 THR O CA 1
ATOM 1094 C C . THR A 1 143 ? 5.003 -9.811 18.365 1.00 9.83 143 THR O C 1
ATOM 1095 O O . THR A 1 143 ? 4.535 -9.090 17.481 1.00 9.83 143 THR O O 1
ATOM 1099 N N . SER A 1 144 ? 4.794 -11.125 18.416 1.00 12.91 144 SER O N 1
ATOM 1100 C CA . SER A 1 144 ? 4.034 -11.838 17.387 1.00 12.91 144 SER O CA 1
ATOM 1101 C C . SER A 1 144 ? 2.545 -11.511 17.222 1.00 12.91 144 SER O C 1
ATOM 1102 O O . SER A 1 144 ? 1.910 -11.964 16.262 1.00 12.91 144 SER O O 1
ATOM 1105 N N . ASP A 1 145 ? 1.974 -10.738 18.135 1.00 16.27 145 ASP O N 1
ATOM 1106 C CA . ASP A 1 145 ? 0.567 -10.391 17.988 1.00 16.27 145 ASP O CA 1
ATOM 1107 C C . ASP A 1 145 ? 0.391 -9.148 17.116 1.00 16.27 145 ASP O C 1
ATOM 1108 O O . ASP A 1 145 ? -0.726 -8.766 16.787 1.00 16.27 145 ASP O O 1
ATOM 1113 N N . ILE A 1 146 ? 1.499 -8.521 16.734 1.00 10.12 146 ILE O N 1
ATOM 1114 C CA . ILE A 1 146 ? 1.437 -7.341 15.863 1.00 10.12 146 ILE O CA 1
ATOM 1115 C C . ILE A 1 146 ? 1.460 -7.881 14.426 1.00 10.12 146 ILE O C 1
ATOM 1116 O O . ILE A 1 146 ? 2.406 -8.553 14.032 1.00 10.12 146 ILE O O 1
ATOM 1121 N N . ASP A 1 147 ? 0.427 -7.601 13.646 1.00 12.76 147 ASP O N 1
ATOM 1122 C CA . ASP A 1 147 ? 0.390 -8.119 12.281 1.00 12.76 147 ASP O CA 1
ATOM 1123 C C . ASP A 1 147 ? 0.769 -7.106 11.198 1.00 12.76 147 ASP O C 1
ATOM 1124 O O . ASP A 1 147 ? 1.088 -7.488 10.063 1.00 12.76 147 ASP O O 1
ATOM 1129 N N . ILE A 1 148 ? 0.731 -5.821 11.536 1.00 13.92 148 ILE O N 1
ATOM 1130 C CA . ILE A 1 148 ? 1.081 -4.782 10.569 1.00 13.92 148 ILE O CA 1
ATOM 1131 C C . ILE A 1 148 ? 2.209 -3.912 11.115 1.00 13.92 148 ILE O C 1
ATOM 1132 O O . ILE A 1 148 ? 2.056 -3.262 12.151 1.00 13.92 148 ILE O O 1
ATOM 1137 N N . VAL A 1 149 ? 3.330 -3.890 10.397 1.00 9.10 149 VAL O N 1
ATOM 1138 C CA . VAL A 1 149 ? 4.489 -3.119 10.815 1.00 9.10 149 VAL O CA 1
ATOM 1139 C C . VAL A 1 149 ? 5.095 -2.288 9.689 1.00 9.10 149 VAL O C 1
ATOM 1140 O O . VAL A 1 149 ? 4.853 -2.533 8.503 1.00 9.10 149 VAL O O 1
ATOM 1144 N N . SER A 1 150 ? 5.893 -1.309 10.091 1.00 9.45 150 SER O N 1
ATOM 1145 C CA . SER A 1 150 ? 6.581 -0.425 9.165 1.00 9.45 150 SER O CA 1
ATOM 1146 C C . SER A 1 150 ? 8.072 -0.613 9.373 1.00 9.45 150 SER O C 1
ATOM 1147 O O . SER A 1 150 ? 8.533 -0.732 10.512 1.00 9.45 150 SER O O 1
ATOM 1150 N N . ASN A 1 151 ? 8.824 -0.640 8.277 1.00 8.16 151 ASN O N 1
ATOM 1151 C CA . ASN A 1 151 ? 10.261 -0.795 8.360 1.00 8.16 151 ASN O CA 1
ATOM 1152 C C . ASN A 1 151 ? 10.907 0.594 8.351 1.00 8.16 151 ASN O C 1
ATOM 1153 O O . ASN A 1 151 ? 12.127 0.732 8.183 1.00 8.16 151 ASN O O 1
ATOM 1158 N N . ALA A 1 152 ? 10.122 1.581 8.546 1.00 8.84 152 ALA O N 1
ATOM 1159 C CA . ALA A 1 152 ? 10.503 2.963 8.533 1.00 8.84 152 ALA O CA 1
ATOM 1160 C C . ALA A 1 152 ? 10.965 3.521 7.194 1.00 8.84 152 ALA O C 1
ATOM 1161 O O . ALA A 1 152 ? 10.667 2.895 6.159 1.00 8.84 152 ALA O O 1
ATOM 1163 N N . SER A 1 153 ? 11.773 4.564 7.210 1.00 11.51 153 SER O N 1
ATOM 1164 C CA . SER A 1 153 ? 12.293 5.094 5.956 1.00 11.51 153 SER O CA 1
ATOM 1165 C C . SER A 1 153 ? 13.765 4.708 5.819 1.00 11.51 153 SER O C 1
ATOM 1166 O O . SER A 1 153 ? 14.381 4.250 6.778 1.00 11.51 153 SER O O 1
ATOM 1169 N N . CYS A 1 154 ? 14.317 4.892 4.625 0.30 1.64 154 CYS O N 1
ATOM 1170 C CA . CYS A 1 154 ? 15.717 4.577 4.379 0.30 1.64 154 CYS O CA 1
ATOM 1171 C C . CYS A 1 154 ? 16.604 5.524 5.178 0.30 1.64 154 CYS O C 1
ATOM 1172 O O . CYS A 1 154 ? 17.672 5.146 5.657 0.30 1.64 154 CYS O O 1
ATOM 1175 N N . THR A 1 155 ? 16.149 6.762 5.328 1.00 8.87 155 THR O N 1
ATOM 1176 C CA . THR A 1 155 ? 16.919 7.761 6.069 1.00 8.87 155 THR O CA 1
ATOM 1177 C C . THR A 1 155 ? 16.956 7.459 7.564 1.00 8.87 155 THR O C 1
ATOM 1178 O O . THR A 1 155 ? 18.008 7.567 8.206 1.00 8.87 155 THR O O 1
ATOM 1182 N N . THR A 1 156 ? 15.813 7.061 8.114 1.00 8.85 156 THR O N 1
ATOM 1183 C CA . THR A 1 156 ? 15.749 6.723 9.525 1.00 8.85 156 THR O CA 1
ATOM 1184 C C . THR A 1 156 ? 16.592 5.481 9.776 1.00 8.85 156 THR O C 1
ATOM 1185 O O . THR A 1 156 ? 17.182 5.328 10.837 1.00 8.85 156 THR O O 1
ATOM 1189 N N . ASN A 1 157 ? 16.650 4.592 8.796 1.00 6.67 157 ASN O N 1
ATOM 1190 C CA . ASN A 1 157 ? 17.447 3.388 8.941 1.00 6.67 157 ASN O CA 1
ATOM 1191 C C . ASN A 1 157 ? 18.930 3.748 8.971 1.00 6.67 157 ASN O C 1
ATOM 1192 O O . ASN A 1 157 ? 19.738 3.018 9.553 1.00 6.67 157 ASN O O 1
ATOM 1197 N N . CYS A 1 158 ? 19.288 4.880 8.371 1.00 7.39 158 CYS O N 1
ATOM 1198 C CA . CYS A 1 158 ? 20.686 5.321 8.390 1.00 7.39 158 CYS O CA 1
ATOM 1199 C C . CYS A 1 158 ? 20.931 6.127 9.658 1.00 7.39 158 CYS O C 1
ATOM 1200 O O . CYS A 1 158 ? 21.920 5.928 10.359 1.00 7.39 158 CYS O O 1
ATOM 1203 N N . LEU A 1 159 ? 20.010 7.034 9.961 1.00 10.72 159 LEU O N 1
ATOM 1204 C CA . LEU A 1 159 ? 20.152 7.886 11.136 1.00 10.72 159 LEU O CA 1
ATOM 1205 C C . LEU A 1 159 ? 20.021 7.188 12.499 1.00 10.72 159 LEU O C 1
ATOM 1206 O O . LEU A 1 159 ? 20.826 7.429 13.406 1.00 10.72 159 LEU O O 1
ATOM 1211 N N . ALA A 1 160 ? 19.011 6.329 12.641 1.00 9.86 160 ALA O N 1
ATOM 1212 C CA . ALA A 1 160 ? 18.757 5.632 13.899 1.00 9.86 160 ALA O CA 1
ATOM 1213 C C . ALA A 1 160 ? 19.940 4.876 14.502 1.00 9.86 160 ALA O C 1
ATOM 1214 O O . ALA A 1 160 ? 20.278 5.081 15.673 1.00 9.86 160 ALA O O 1
ATOM 1216 N N . PRO A 1 161 ? 20.584 3.988 13.724 1.00 13.72 161 PRO O N 1
ATOM 1217 C CA . PRO A 1 161 ? 21.728 3.237 14.255 1.00 13.72 161 PRO O CA 1
ATOM 1218 C C . PRO A 1 161 ? 22.859 4.155 14.724 1.00 13.72 161 PRO O C 1
ATOM 1219 O O . PRO A 1 161 ? 23.441 3.955 15.797 1.00 13.72 161 PRO O O 1
ATOM 1223 N N . LEU A 1 162 ? 23.165 5.158 13.907 1.00 9.50 162 LEU O N 1
ATOM 1224 C CA . LEU A 1 162 ? 24.225 6.113 14.225 1.00 9.50 162 LEU O CA 1
ATOM 1225 C C . LEU A 1 162 ? 23.900 6.865 15.515 1.00 9.50 162 LEU O C 1
ATOM 1226 O O . LEU A 1 162 ? 24.735 6.961 16.425 1.00 9.50 162 LEU O O 1
ATOM 1231 N N . ALA A 1 163 ? 22.680 7.388 15.593 1.00 14.04 163 ALA O N 1
ATOM 1232 C CA . ALA A 1 163 ? 22.238 8.131 16.769 1.00 14.04 163 ALA O CA 1
ATOM 1233 C C . ALA A 1 163 ? 22.303 7.250 18.013 1.00 14.04 163 ALA O C 1
ATOM 1234 O O . ALA A 1 163 ? 22.685 7.711 19.095 1.00 14.04 163 ALA O O 1
ATOM 1236 N N . LYS A 1 164 ? 21.939 5.979 17.858 1.00 10.97 164 LYS O N 1
ATOM 1237 C CA . LYS A 1 164 ? 21.961 5.060 18.987 1.00 10.97 164 LYS O CA 1
ATOM 1238 C C . LYS A 1 164 ? 23.349 4.887 19.579 1.00 10.97 164 LYS O C 1
ATOM 1239 O O . LYS A 1 164 ? 23.519 4.930 20.802 1.00 10.97 164 LYS O O 1
ATOM 1245 N N . VAL A 1 165 ? 24.340 4.671 18.717 1.00 13.07 165 VAL O N 1
ATOM 1246 C CA . VAL A 1 165 ? 25.715 4.492 19.158 1.00 13.07 165 VAL O CA 1
ATOM 1247 C C . VAL A 1 165 ? 26.215 5.764 19.847 1.00 13.07 165 VAL O C 1
ATOM 1248 O O . VAL A 1 165 ? 26.798 5.718 20.941 1.00 13.07 165 VAL O O 1
ATOM 1252 N N . ILE A 1 166 ? 25.978 6.902 19.207 1.00 9.48 166 ILE O N 1
ATOM 1253 C CA . ILE A 1 166 ? 26.412 8.173 19.770 1.00 9.48 166 ILE O CA 1
ATOM 1254 C C . ILE A 1 166 ? 25.742 8.404 21.122 1.00 9.48 166 ILE O C 1
ATOM 1255 O O . ILE A 1 166 ? 26.411 8.731 22.105 1.00 9.48 166 ILE O O 1
ATOM 1260 N N . HIS A 1 167 ? 24.426 8.212 21.174 1.00 12.53 167 HIS O N 1
ATOM 1261 C CA . HIS A 1 167 ? 23.688 8.414 22.417 1.00 12.53 167 HIS O CA 1
ATOM 1262 C C . HIS A 1 167 ? 24.100 7.449 23.532 1.00 12.53 167 HIS O C 1
ATOM 1263 O O . HIS A 1 167 ? 24.300 7.864 24.677 1.00 12.53 167 HIS O O 1
ATOM 1270 N N . ASP A 1 168 ? 24.233 6.167 23.210 1.00 17.73 168 ASP O N 1
ATOM 1271 C CA . ASP A 1 168 ? 24.609 5.204 24.238 1.00 17.73 168 ASP O CA 1
ATOM 1272 C C . ASP A 1 168 ? 25.994 5.479 24.820 1.00 17.73 168 ASP O C 1
ATOM 1273 O O . ASP A 1 168 ? 26.222 5.281 26.014 1.00 17.73 168 ASP O O 1
ATOM 1278 N N . ASN A 1 169 ? 26.911 5.946 23.976 1.00 13.54 169 ASN O N 1
ATOM 1279 C CA . ASN A 1 169 ? 28.274 6.229 24.402 1.00 13.54 169 ASN O CA 1
ATOM 1280 C C . ASN A 1 169 ? 28.487 7.635 24.957 1.00 13.54 169 ASN O C 1
ATOM 1281 O O . ASN A 1 169 ? 29.085 7.809 26.016 1.00 13.54 169 ASN O O 1
ATOM 1286 N N . PHE A 1 170 ? 27.984 8.637 24.247 1.00 15.23 170 PHE O N 1
ATOM 1287 C CA . PHE A 1 170 ? 28.225 10.013 24.647 1.00 15.23 170 PHE O CA 1
ATOM 1288 C C . PHE A 1 170 ? 27.039 10.836 25.140 1.00 15.23 170 PHE O C 1
ATOM 1289 O O . PHE A 1 170 ? 27.222 11.864 25.796 1.00 15.23 170 PHE O O 1
ATOM 1297 N N . GLY A 1 171 ? 25.831 10.383 24.830 1.00 24.01 171 GLY O N 1
ATOM 1298 C CA . GLY A 1 171 ? 24.651 11.104 25.258 1.00 24.01 171 GLY O CA 1
ATOM 1299 C C . GLY A 1 171 ? 24.370 12.279 24.347 1.00 24.01 171 GLY O C 1
ATOM 1300 O O . GLY A 1 171 ? 25.136 13.241 24.287 1.00 24.01 171 GLY O O 1
ATOM 1301 N N . ILE A 1 172 ? 23.268 12.197 23.619 1.00 7.23 172 ILE O N 1
ATOM 1302 C CA . ILE A 1 172 ? 22.883 13.268 22.715 1.00 7.23 172 ILE O CA 1
ATOM 1303 C C . ILE A 1 172 ? 22.002 14.264 23.459 1.00 7.23 172 ILE O C 1
ATOM 1304 O O . ILE A 1 172 ? 20.981 13.887 24.038 1.00 7.23 172 ILE O O 1
ATOM 1309 N N . ILE A 1 173 ? 22.410 15.529 23.451 1.00 10.78 173 ILE O N 1
ATOM 1310 C CA . ILE A 1 173 ? 21.643 16.601 24.085 1.00 10.78 173 ILE O CA 1
ATOM 1311 C C . ILE A 1 173 ? 20.583 17.058 23.085 1.00 10.78 173 ILE O C 1
ATOM 1312 O O . ILE A 1 173 ? 19.403 17.175 23.407 1.00 10.78 173 ILE O O 1
ATOM 1317 N N . GLU A 1 174 ? 21.035 17.322 21.864 1.00 10.50 174 GLU O N 1
ATOM 1318 C CA . GLU A 1 174 ? 20.166 17.773 20.774 1.00 10.50 174 GLU O CA 1
ATOM 1319 C C . GLU A 1 174 ? 20.908 17.580 19.455 1.00 10.50 174 GLU O C 1
ATOM 1320 O O . GLU A 1 174 ? 22.139 17.649 19.421 1.00 10.50 174 GLU O O 1
ATOM 1326 N N . GLY A 1 175 ? 20.167 17.335 18.376 1.00 6.78 175 GLY O N 1
ATOM 1327 C CA . GLY A 1 175 ? 20.810 17.150 17.091 1.00 6.78 175 GLY O CA 1
ATOM 1328 C C . GLY A 1 175 ? 19.940 17.600 15.931 1.00 6.78 175 GLY O C 1
ATOM 1329 O O . GLY A 1 175 ? 18.716 17.592 16.034 1.00 6.78 175 GLY O O 1
ATOM 1330 N N . LEU A 1 176 ? 20.581 18.013 14.841 1.00 7.37 176 LEU O N 1
ATOM 1331 C CA . LEU A 1 176 ? 19.897 18.447 13.627 1.00 7.37 176 LEU O CA 1
ATOM 1332 C C . LEU A 1 176 ? 20.518 17.682 12.450 1.00 7.37 176 LEU O C 1
ATOM 1333 O O . LEU A 1 176 ? 21.739 17.622 12.318 1.00 7.37 176 LEU O O 1
ATOM 1338 N N . MET A 1 177 ? 19.673 17.101 11.601 1.00 8.54 177 MET O N 1
ATOM 1339 C CA . MET A 1 177 ? 20.144 16.310 10.468 1.00 8.54 177 MET O CA 1
ATOM 1340 C C . MET A 1 177 ? 19.820 16.845 9.079 1.00 8.54 177 MET O C 1
ATOM 1341 O O . MET A 1 177 ? 18.779 17.431 8.836 1.00 8.54 177 MET O O 1
ATOM 1346 N N . THR A 1 178 ? 20.742 16.627 8.159 1.00 8.14 178 THR O N 1
ATOM 1347 C CA . THR A 1 178 ? 20.522 17.017 6.783 1.00 8.14 178 THR O CA 1
ATOM 1348 C C . THR A 1 178 ? 20.917 15.789 5.987 1.00 8.14 178 THR O C 1
ATOM 1349 O O . THR A 1 178 ? 21.941 15.168 6.278 1.00 8.14 178 THR O O 1
ATOM 1353 N N . THR A 1 179 ? 20.089 15.409 5.022 1.00 12.81 179 THR O N 1
ATOM 1354 C CA . THR A 1 179 ? 20.422 14.279 4.178 1.00 12.81 179 THR O CA 1
ATOM 1355 C C . THR A 1 179 ? 20.524 14.795 2.764 1.00 12.81 179 THR O C 1
ATOM 1356 O O . THR A 1 179 ? 19.609 15.455 2.274 1.00 12.81 179 THR O O 1
ATOM 1360 N N . VAL A 1 180 ? 21.660 14.545 2.128 1.00 15.35 180 VAL O N 1
ATOM 1361 C CA . VAL A 1 180 ? 21.835 14.939 0.736 1.00 15.35 180 VAL O CA 1
ATOM 1362 C C . VAL A 1 180 ? 21.398 13.647 0.089 1.00 15.35 180 VAL O C 1
ATOM 1363 O O . VAL A 1 180 ? 22.131 12.653 0.079 1.00 15.35 180 VAL O O 1
ATOM 1367 N N . HIS A 1 181 ? 20.185 13.688 -0.441 1.00 7.60 181 HIS O N 1
ATOM 1368 C CA . HIS A 1 181 ? 19.509 12.530 -1.001 1.00 7.60 181 HIS O CA 1
ATOM 1369 C C . HIS A 1 181 ? 19.399 12.444 -2.522 1.00 7.60 181 HIS O C 1
ATOM 1370 O O . HIS A 1 181 ? 19.152 13.437 -3.192 1.00 7.60 181 HIS O O 1
ATOM 1377 N N . ALA A 1 182 ? 19.568 11.235 -3.049 1.00 9.99 182 ALA O N 1
ATOM 1378 C CA . ALA A 1 182 ? 19.455 10.998 -4.476 1.00 9.99 182 ALA O CA 1
ATOM 1379 C C . ALA A 1 182 ? 17.992 11.263 -4.858 1.00 9.99 182 ALA O C 1
ATOM 1380 O O . ALA A 1 182 ? 17.135 11.380 -3.984 1.00 9.99 182 ALA O O 1
ATOM 1382 N N . ILE A 1 183 ? 17.711 11.368 -6.154 1.00 14.46 183 ILE O N 1
ATOM 1383 C CA . ILE A 1 183 ? 16.347 11.593 -6.604 1.00 14.46 183 ILE O CA 1
ATOM 1384 C C . ILE A 1 183 ? 15.558 10.276 -6.541 1.00 14.46 183 ILE O C 1
ATOM 1385 O O . ILE A 1 183 ? 16.136 9.185 -6.577 1.00 14.46 183 ILE O O 1
ATOM 1390 N N . THR A 1 184 ? 14.236 10.385 -6.457 1.00 9.62 184 THR O N 1
ATOM 1391 C CA . THR A 1 184 ? 13.371 9.209 -6.406 1.00 9.62 184 THR O CA 1
ATOM 1392 C C . THR A 1 184 ? 12.203 9.357 -7.383 1.00 9.62 184 THR O C 1
ATOM 1393 O O . THR A 1 184 ? 12.062 10.378 -8.052 1.00 9.62 184 THR O O 1
ATOM 1397 N N . ALA A 1 185 ? 11.361 8.335 -7.426 1.00 5.78 185 ALA O N 1
ATOM 1398 C CA . ALA A 1 185 ? 10.224 8.262 -8.341 1.00 5.78 185 ALA O CA 1
ATOM 1399 C C . ALA A 1 185 ? 9.134 9.314 -8.185 1.00 5.78 185 ALA O C 1
ATOM 1400 O O . ALA A 1 185 ? 8.355 9.541 -9.114 1.00 5.78 185 ALA O O 1
ATOM 1402 N N . THR A 1 186 ? 9.065 9.950 -7.026 1.00 9.71 186 THR O N 1
ATOM 1403 C CA . THR A 1 186 ? 8.038 10.964 -6.803 1.00 9.71 186 THR O CA 1
ATOM 1404 C C . THR A 1 186 ? 8.423 12.309 -7.411 1.00 9.71 186 THR O C 1
ATOM 1405 O O . THR A 1 186 ? 7.602 13.234 -7.460 1.00 9.71 186 THR O O 1
ATOM 1409 N N . GLN A 1 187 ? 9.665 12.413 -7.881 1.00 9.69 187 GLN O N 1
ATOM 1410 C CA . GLN A 1 187 ? 10.155 13.654 -8.484 1.00 9.69 187 GLN O CA 1
ATOM 1411 C C . GLN A 1 187 ? 9.849 13.719 -9.981 1.00 9.69 187 GLN O C 1
ATOM 1412 O O . GLN A 1 187 ? 9.370 12.741 -10.560 1.00 9.69 187 GLN O O 1
ATOM 1418 N N . LYS A 1 188 ? 10.121 14.860 -10.611 1.00 6.90 188 LYS O N 1
ATOM 1419 C CA . LYS A 1 188 ? 9.798 15.027 -12.038 1.00 6.90 188 LYS O CA 1
ATOM 1420 C C . LYS A 1 188 ? 11.016 15.293 -12.915 1.00 6.90 188 LYS O C 1
ATOM 1421 O O . LYS A 1 188 ? 11.952 15.960 -12.482 1.00 6.90 188 LYS O O 1
ATOM 1427 N N . THR A 1 189 ? 10.965 14.832 -14.145 1.00 7.43 189 THR O N 1
ATOM 1428 C CA . THR A 1 189 ? 11.980 15.161 -15.090 1.00 7.43 189 THR O CA 1
ATOM 1429 C C . THR A 1 189 ? 12.149 16.607 -15.554 1.00 7.43 189 THR O C 1
ATOM 1430 O O . THR A 1 189 ? 13.239 17.017 -15.549 1.00 7.43 189 THR O O 1
ATOM 1434 N N . VAL A 1 190 ? 11.049 17.205 -15.612 1.00 30.12 190 VAL O N 1
ATOM 1435 C CA . VAL A 1 190 ? 11.008 18.586 -15.884 1.00 30.12 190 VAL O CA 1
ATOM 1436 C C . VAL A 1 190 ? 9.833 19.161 -14.974 1.00 30.12 190 VAL O C 1
ATOM 1437 O O . VAL A 1 190 ? 9.183 18.467 -14.228 1.00 30.12 190 VAL O O 1
ATOM 1441 N N . ASP A 1 191 ? 9.984 20.560 -14.998 1.00 30.12 191 ASP O N 1
ATOM 1442 C CA . ASP A 1 191 ? 9.111 21.416 -14.144 1.00 30.12 191 ASP O CA 1
ATOM 1443 C C . ASP A 1 191 ? 7.645 21.018 -14.425 1.00 30.12 191 ASP O C 1
ATOM 1444 O O . ASP A 1 191 ? 7.057 21.498 -15.374 1.00 30.12 191 ASP O O 1
ATOM 1449 N N . GLY A 1 192 ? 7.186 20.204 -13.423 1.00 19.42 192 GLY O N 1
ATOM 1450 C CA . GLY A 1 192 ? 5.872 19.601 -13.361 1.00 19.42 192 GLY O CA 1
ATOM 1451 C C . GLY A 1 192 ? 5.074 19.716 -12.042 1.00 19.42 192 GLY O C 1
ATOM 1452 O O . GLY A 1 192 ? 5.673 20.081 -11.021 1.00 19.42 192 GLY O O 1
ATOM 1453 N N . PRO A 1 193 ? 3.782 19.407 -12.106 1.00 12.45 193 PRO O N 1
ATOM 1454 C CA . PRO A 1 193 ? 2.877 19.519 -10.961 1.00 12.45 193 PRO O CA 1
ATOM 1455 C C . PRO A 1 193 ? 3.269 18.611 -9.805 1.00 12.45 193 PRO O C 1
ATOM 1456 O O . PRO A 1 193 ? 3.582 17.435 -9.990 1.00 12.45 193 PRO O O 1
ATOM 1460 N N . SER A 1 194 ? 3.240 19.184 -8.610 1.00 13.24 194 SER O N 1
ATOM 1461 C CA . SER A 1 194 ? 3.524 18.470 -7.370 1.00 13.24 194 SER O CA 1
ATOM 1462 C C . SER A 1 194 ? 2.899 19.322 -6.275 1.00 13.24 194 SER O C 1
ATOM 1463 O O . SER A 1 194 ? 3.599 19.991 -5.505 1.00 13.24 194 SER O O 1
ATOM 1466 N N . SER A 1 195 ? 1.566 19.283 -6.234 1.00 12.89 195 SER O N 1
ATOM 1467 C CA . SER A 1 195 ? 0.749 20.061 -5.306 1.00 12.89 195 SER O CA 1
ATOM 1468 C C . SER A 1 195 ? 1.061 19.954 -3.826 1.00 12.89 195 SER O C 1
ATOM 1469 O O . SER A 1 195 ? 0.852 20.919 -3.096 1.00 12.89 195 SER O O 1
ATOM 1472 N N . LYS A 1 196 ? 1.549 18.799 -3.377 1.00 16.13 196 LYS O N 1
ATOM 1473 C CA . LYS A 1 196 ? 1.876 18.614 -1.962 1.00 16.13 196 LYS O CA 1
ATOM 1474 C C . LYS A 1 196 ? 3.331 18.961 -1.635 1.00 16.13 196 LYS O C 1
ATOM 1475 O O . LYS A 1 196 ? 3.712 19.078 -0.466 1.00 16.13 196 LYS O O 1
ATOM 1481 N N . ASP A 1 197 ? 4.142 19.128 -2.669 1.00 18.52 197 ASP O N 1
ATOM 1482 C CA . ASP A 1 197 ? 5.553 19.449 -2.485 1.00 18.52 197 ASP O CA 1
ATOM 1483 C C . ASP A 1 197 ? 6.018 20.235 -3.710 1.00 18.52 197 ASP O C 1
ATOM 1484 O O . ASP A 1 197 ? 6.668 19.696 -4.597 1.00 18.52 197 ASP O O 1
ATOM 1489 N N . TRP A 1 198 ? 5.663 21.518 -3.746 1.00 11.02 198 TRP O N 1
ATOM 1490 C CA . TRP A 1 198 ? 6.000 22.376 -4.872 1.00 11.02 198 TRP O CA 1
ATOM 1491 C C . TRP A 1 198 ? 7.432 22.242 -5.334 1.00 11.02 198 TRP O C 1
ATOM 1492 O O . TRP A 1 198 ? 7.679 22.045 -6.515 1.00 11.02 198 TRP O O 1
ATOM 1503 N N . ARG A 1 199 ? 8.379 22.347 -4.406 1.00 7.95 199 ARG O N 1
ATOM 1504 C CA . ARG A 1 199 ? 9.774 22.247 -4.785 1.00 7.95 199 ARG O CA 1
ATOM 1505 C C . ARG A 1 199 ? 10.020 20.924 -5.486 1.00 7.95 199 ARG O C 1
ATOM 1506 O O . ARG A 1 199 ? 10.770 20.856 -6.453 1.00 7.95 199 ARG O O 1
ATOM 1514 N N . GLY A 1 200 ? 9.374 19.875 -4.987 1.00 8.85 200 GLY O N 1
ATOM 1515 C CA . GLY A 1 200 ? 9.537 18.551 -5.550 1.00 8.85 200 GLY O CA 1
ATOM 1516 C C . GLY A 1 200 ? 9.013 18.399 -6.966 1.00 8.85 200 GLY O C 1
ATOM 1517 O O . GLY A 1 200 ? 9.182 17.351 -7.567 1.00 8.85 200 GLY O O 1
ATOM 1518 N N . GLY A 1 201 ? 8.363 19.432 -7.485 1.00 10.29 201 GLY O N 1
ATOM 1519 C CA . GLY A 1 201 ? 7.855 19.373 -8.846 1.00 10.29 201 GLY O CA 1
ATOM 1520 C C . GLY A 1 201 ? 8.900 19.816 -9.859 1.00 10.29 201 GLY O C 1
ATOM 1521 O O . GLY A 1 201 ? 8.857 19.405 -11.022 1.00 10.29 201 GLY O O 1
ATOM 1522 N N . ARG A 1 202 ? 9.859 20.625 -9.412 1.00 9.37 202 ARG O N 1
ATOM 1523 C CA . ARG A 1 202 ? 10.909 21.148 -10.292 1.00 9.37 202 ARG O CA 1
ATOM 1524 C C . ARG A 1 202 ? 11.861 20.090 -10.860 1.00 9.37 202 ARG O C 1
ATOM 1525 O O . ARG A 1 202 ? 12.077 19.044 -10.248 1.00 9.37 202 ARG O O 1
ATOM 1533 N N . ALA A 1 203 ? 12.405 20.364 -12.047 1.00 8.98 203 ALA O N 1
ATOM 1534 C CA . ALA A 1 203 ? 13.301 19.435 -12.737 1.00 8.98 203 ALA O CA 1
ATOM 1535 C C . ALA A 1 203 ? 14.289 18.795 -11.778 1.00 8.98 203 ALA O C 1
ATOM 1536 O O . ALA A 1 203 ? 15.196 19.460 -11.261 1.00 8.98 203 ALA O O 1
ATOM 1538 N N . ALA A 1 204 ? 14.128 17.488 -11.587 1.00 6.79 204 ALA O N 1
ATOM 1539 C CA . ALA A 1 204 ? 14.946 16.712 -10.654 1.00 6.79 204 ALA O CA 1
ATOM 1540 C C . ALA A 1 204 ? 16.464 16.686 -10.807 1.00 6.79 204 ALA O C 1
ATOM 1541 O O . ALA A 1 204 ? 17.188 16.891 -9.826 1.00 6.79 204 ALA O O 1
ATOM 1543 N N . SER A 1 205 ? 16.963 16.438 -12.014 1.00 11.96 205 SER O N 1
ATOM 1544 C CA . SER A 1 205 ? 18.410 16.340 -12.204 1.00 11.96 205 SER O CA 1
ATOM 1545 C C . SER A 1 205 ? 19.144 17.626 -12.572 1.00 11.96 205 SER O C 1
ATOM 1546 O O . SER A 1 205 ? 20.313 17.573 -12.976 1.00 11.96 205 SER O O 1
ATOM 1549 N N . PHE A 1 206 ? 18.467 18.766 -12.418 1.00 12.45 206 PHE O N 1
ATOM 1550 C CA . PHE A 1 206 ? 19.060 20.067 -12.721 1.00 12.45 206 PHE O CA 1
ATOM 1551 C C . PHE A 1 206 ? 18.852 21.074 -11.596 1.00 12.45 206 PHE O C 1
ATOM 1552 O O . PHE A 1 206 ? 18.931 22.289 -11.814 1.00 12.45 206 PHE O O 1
ATOM 1560 N N . ASN A 1 207 ? 18.599 20.565 -10.393 1.00 6.70 207 ASN O N 1
ATOM 1561 C CA . ASN A 1 207 ? 18.380 21.421 -9.236 1.00 6.70 207 ASN O CA 1
ATOM 1562 C C . ASN A 1 207 ? 18.766 20.768 -7.916 1.00 6.70 207 ASN O C 1
ATOM 1563 O O . ASN A 1 207 ? 18.726 19.545 -7.780 1.00 6.70 207 ASN O O 1
ATOM 1568 N N . ILE A 1 208 ? 19.418 21.447 -7.083 1.00 30.00 208 ILE O N 1
ATOM 1569 C CA . ILE A 1 208 ? 19.297 21.149 -5.660 1.00 30.00 208 ILE O CA 1
ATOM 1570 C C . ILE A 1 208 ? 17.890 21.444 -5.153 1.00 30.00 208 ILE O C 1
ATOM 1571 O O . ILE A 1 208 ? 17.395 22.571 -5.167 1.00 30.00 208 ILE O O 1
ATOM 1576 N N . ILE A 1 209 ? 17.303 20.474 -4.510 1.00 6.93 209 ILE O N 1
ATOM 1577 C CA . ILE A 1 209 ? 15.934 20.723 -4.074 1.00 6.93 209 ILE O CA 1
ATOM 1578 C C . ILE A 1 209 ? 15.742 20.481 -2.584 1.00 6.93 209 ILE O C 1
ATOM 1579 O O . ILE A 1 209 ? 15.825 19.343 -2.121 1.00 6.93 209 ILE O O 1
ATOM 1584 N N . PRO A 1 210 ? 15.479 21.546 -1.831 1.00 8.98 210 PRO O N 1
ATOM 1585 C CA . PRO A 1 210 ? 15.198 21.375 -0.401 1.00 8.98 210 PRO O CA 1
ATOM 1586 C C . PRO A 1 210 ? 13.918 20.566 -0.211 1.00 8.98 210 PRO O C 1
ATOM 1587 O O . PRO A 1 210 ? 13.007 20.632 -1.043 1.00 8.98 210 PRO O O 1
ATOM 1591 N N . SER A 1 211 ? 13.856 19.798 0.874 1.00 12.27 211 SER O N 1
ATOM 1592 C CA . SER A 1 211 ? 12.682 18.982 1.147 1.00 12.27 211 SER O CA 1
ATOM 1593 C C . SER A 1 211 ? 12.532 18.710 2.631 1.00 12.27 211 SER O C 1
ATOM 1594 O O . SER A 1 211 ? 13.525 18.533 3.348 1.00 12.27 211 SER O O 1
ATOM 1597 N N . SER A 1 212 ? 11.289 18.666 3.092 1.00 20.18 212 SER O N 1
ATOM 1598 C CA . SER A 1 212 ? 11.029 18.412 4.496 1.00 20.18 212 SER O CA 1
ATOM 1599 C C . SER A 1 212 ? 11.122 16.919 4.697 1.00 20.18 212 SER O C 1
ATOM 1600 O O . SER A 1 212 ? 10.965 16.148 3.750 1.00 20.18 212 SER O O 1
ATOM 1603 N N . THR A 1 213 ? 11.377 16.509 5.928 1.00 22.76 213 THR O N 1
ATOM 1604 C CA . THR A 1 213 ? 11.463 15.094 6.246 1.00 22.76 213 THR O CA 1
ATOM 1605 C C . THR A 1 213 ? 11.271 14.886 7.741 1.00 22.76 213 THR O C 1
ATOM 1606 O O . THR A 1 213 ? 11.708 15.699 8.545 1.00 22.76 213 THR O O 1
ATOM 1610 N N . GLY A 1 214 ? 10.595 13.803 8.103 1.00 17.79 214 GLY O N 1
ATOM 1611 C CA . GLY A 1 214 ? 10.367 13.516 9.507 1.00 17.79 214 GLY O CA 1
ATOM 1612 C C . GLY A 1 214 ? 11.262 12.388 9.973 1.00 17.79 214 GLY O C 1
ATOM 1613 O O . GLY A 1 214 ? 11.104 11.874 11.079 1.00 17.79 214 GLY O O 1
ATOM 1614 N N . ALA A 1 215 ? 12.222 12.031 9.125 1.00 15.68 215 ALA O N 1
ATOM 1615 C CA . ALA A 1 215 ? 13.165 10.954 9.389 1.00 15.68 215 ALA O CA 1
ATOM 1616 C C . ALA A 1 215 ? 13.873 11.098 10.722 1.00 15.68 215 ALA O C 1
ATOM 1617 O O . ALA A 1 215 ? 14.042 10.115 11.440 1.00 15.68 215 ALA O O 1
ATOM 1619 N N . ALA A 1 216 ? 14.287 12.319 11.054 1.00 14.66 216 ALA O N 1
ATOM 1620 C CA . ALA A 1 216 ? 14.975 12.565 12.315 1.00 14.66 216 ALA O CA 1
ATOM 1621 C C . ALA A 1 216 ? 13.979 12.542 13.472 1.00 14.66 216 ALA O C 1
ATOM 1622 O O . ALA A 1 216 ? 14.308 12.106 14.577 1.00 14.66 216 ALA O O 1
ATOM 1624 N N . LYS A 1 217 ? 12.763 13.018 13.212 1.00 23.43 217 LYS O N 1
ATOM 1625 C CA . LYS A 1 217 ? 11.707 13.037 14.223 1.00 23.43 217 LYS O CA 1
ATOM 1626 C C . LYS A 1 217 ? 11.240 11.615 14.528 1.00 23.43 217 LYS O C 1
ATOM 1627 O O . LYS A 1 217 ? 10.911 11.289 15.666 1.00 23.43 217 LYS O O 1
ATOM 1633 N N . ALA A 1 218 ? 11.214 10.771 13.502 1.00 18.30 218 ALA O N 1
ATOM 1634 C CA . ALA A 1 218 ? 10.780 9.386 13.659 1.00 18.30 218 ALA O CA 1
ATOM 1635 C C . ALA A 1 218 ? 11.700 8.617 14.614 1.00 18.30 218 ALA O C 1
ATOM 1636 O O . ALA A 1 218 ? 11.284 7.636 15.241 1.00 18.30 218 ALA O O 1
ATOM 1638 N N . VAL A 1 219 ? 12.951 9.063 14.713 1.00 20.89 219 VAL O N 1
ATOM 1639 C CA . VAL A 1 219 ? 13.920 8.427 15.597 1.00 20.89 219 VAL O CA 1
ATOM 1640 C C . VAL A 1 219 ? 13.356 8.356 17.018 1.00 20.89 219 VAL O C 1
ATOM 1641 O O . VAL A 1 219 ? 13.689 7.449 17.787 1.00 20.89 219 VAL O O 1
ATOM 1645 N N . GLY A 1 220 ? 12.494 9.310 17.359 1.00 20.88 220 GLY O N 1
ATOM 1646 C CA . GLY A 1 220 ? 11.894 9.313 18.681 1.00 20.88 220 GLY O CA 1
ATOM 1647 C C . GLY A 1 220 ? 10.964 8.130 18.893 1.00 20.88 220 GLY O C 1
ATOM 1648 O O . GLY A 1 220 ? 10.787 7.658 20.016 1.00 20.88 220 GLY O O 1
ATOM 1649 N N . LYS A 1 221 ? 10.369 7.647 17.809 1.00 20.54 221 LYS O N 1
ATOM 1650 C CA . LYS A 1 221 ? 9.452 6.512 17.865 1.00 20.54 221 LYS O CA 1
ATOM 1651 C C . LYS A 1 221 ? 10.195 5.226 18.205 1.00 20.54 221 LYS O C 1
ATOM 1652 O O . LYS A 1 221 ? 9.754 4.430 19.033 1.00 20.54 221 LYS O O 1
ATOM 1658 N N . VAL A 1 222 ? 11.326 5.023 17.539 1.00 21.96 222 VAL O N 1
ATOM 1659 C CA . VAL A 1 222 ? 12.119 3.821 17.726 1.00 21.96 222 VAL O CA 1
ATOM 1660 C C . VAL A 1 222 ? 13.158 3.957 18.829 1.00 21.96 222 VAL O C 1
ATOM 1661 O O . VAL A 1 222 ? 13.740 2.968 19.267 1.00 21.96 222 VAL O O 1
ATOM 1665 N N . LEU A 1 223 ? 13.372 5.182 19.291 1.00 12.49 223 LEU O N 1
ATOM 1666 C CA . LEU A 1 223 ? 14.353 5.445 20.336 1.00 12.49 223 LEU O CA 1
ATOM 1667 C C . LEU A 1 223 ? 13.786 6.557 21.206 1.00 12.49 223 LEU O C 1
ATOM 1668 O O . LEU A 1 223 ? 14.177 7.721 21.081 1.00 12.49 223 LEU O O 1
ATOM 1673 N N . PRO A 1 224 ? 12.851 6.201 22.105 1.00 18.47 224 PRO O N 1
ATOM 1674 C CA . PRO A 1 224 ? 12.149 7.084 23.045 1.00 18.47 224 PRO O CA 1
ATOM 1675 C C . PRO A 1 224 ? 12.966 8.182 23.726 1.00 18.47 224 PRO O C 1
ATOM 1676 O O . PRO A 1 224 ? 12.569 9.348 23.723 1.00 18.47 224 PRO O O 1
ATOM 1680 N N . ASP A 1 225 ? 14.104 7.819 24.307 1.00 18.74 225 ASP O N 1
ATOM 1681 C CA . ASP A 1 225 ? 14.920 8.804 25.004 1.00 18.74 225 ASP O CA 1
ATOM 1682 C C . ASP A 1 225 ? 15.428 9.897 24.070 1.00 18.74 225 ASP O C 1
ATOM 1683 O O . ASP A 1 225 ? 15.967 10.902 24.518 1.00 18.74 225 ASP O O 1
ATOM 1688 N N . LEU A 1 226 ? 15.260 9.701 22.768 1.00 18.56 226 LEU O N 1
ATOM 1689 C CA . LEU A 1 226 ? 15.697 10.712 21.815 1.00 18.56 226 LEU O CA 1
ATOM 1690 C C . LEU A 1 226 ? 14.496 11.488 21.291 1.00 18.56 226 LEU O C 1
ATOM 1691 O O . LEU A 1 226 ? 14.640 12.423 20.502 1.00 18.56 226 LEU O O 1
ATOM 1696 N N . ASN A 1 227 ? 13.305 11.106 21.743 1.00 13.94 227 ASN O N 1
ATOM 1697 C CA . ASN A 1 227 ? 12.093 11.793 21.303 1.00 13.94 227 ASN O CA 1
ATOM 1698 C C . ASN A 1 227 ? 12.228 13.287 21.584 1.00 13.94 227 ASN O C 1
ATOM 1699 O O . ASN A 1 227 ? 12.541 13.687 22.704 1.00 13.94 227 ASN O O 1
ATOM 1704 N N . GLY A 1 228 ? 12.020 14.100 20.554 1.00 13.63 228 GLY O N 1
ATOM 1705 C CA . GLY A 1 228 ? 12.113 15.542 20.698 1.00 13.63 228 GLY O CA 1
ATOM 1706 C C . GLY A 1 228 ? 13.498 16.171 20.695 1.00 13.63 228 GLY O C 1
ATOM 1707 O O . GLY A 1 228 ? 13.607 17.392 20.741 1.00 13.63 228 GLY O O 1
ATOM 1708 N N . LYS A 1 229 ? 14.551 15.364 20.627 1.00 10.09 229 LYS O N 1
ATOM 1709 C CA . LYS A 1 229 ? 15.924 15.885 20.639 1.00 10.09 229 LYS O CA 1
ATOM 1710 C C . LYS A 1 229 ? 16.574 15.915 19.263 1.00 10.09 229 LYS O C 1
ATOM 1711 O O . LYS A 1 229 ? 17.733 16.301 19.125 1.00 10.09 229 LYS O O 1
ATOM 1717 N N . LEU A 1 230 ? 15.833 15.510 18.244 1.00 12.12 230 LEU O N 1
ATOM 1718 C CA . LEU A 1 230 ? 16.386 15.502 16.906 1.00 12.12 230 LEU O CA 1
ATOM 1719 C C . LEU A 1 230 ? 15.341 15.855 15.864 1.00 12.12 230 LEU O C 1
ATOM 1720 O O . LEU A 1 230 ? 14.171 15.531 16.011 1.00 12.12 230 LEU O O 1
ATOM 1725 N N . THR A 1 231 ? 15.775 16.539 14.818 1.00 11.08 231 THR O N 1
ATOM 1726 C CA . THR A 1 231 ? 14.898 16.876 13.711 1.00 11.08 231 THR O CA 1
ATOM 1727 C C . THR A 1 231 ? 15.796 17.222 12.535 1.00 11.08 231 THR O C 1
ATOM 1728 O O . THR A 1 231 ? 17.013 17.138 12.642 1.00 11.08 231 THR O O 1
ATOM 1732 N N . GLY A 1 232 ? 15.221 17.601 11.408 1.00 10.55 232 GLY O N 1
ATOM 1733 C CA . GLY A 1 232 ? 16.079 17.914 10.285 1.00 10.55 232 GLY O CA 1
ATOM 1734 C C . GLY A 1 232 ? 15.374 18.254 8.993 1.00 10.55 232 GLY O C 1
ATOM 1735 O O . GLY A 1 232 ? 14.196 18.584 8.986 1.00 10.55 232 GLY O O 1
ATOM 1736 N N . MET A 1 233 ? 16.120 18.145 7.897 1.00 10.10 233 MET O N 1
ATOM 1737 C CA . MET A 1 233 ? 15.645 18.481 6.564 1.00 10.10 233 MET O CA 1
ATOM 1738 C C . MET A 1 233 ? 16.433 17.687 5.529 1.00 10.10 233 MET O C 1
ATOM 1739 O O . MET A 1 233 ? 17.336 16.932 5.865 1.00 10.10 233 MET O O 1
ATOM 1744 N N . SER A 1 234 ? 16.128 17.931 4.263 1.00 10.60 234 SER O N 1
ATOM 1745 C CA . SER A 1 234 ? 16.774 17.223 3.174 1.00 10.60 234 SER O CA 1
ATOM 1746 C C . SER A 1 234 ? 16.953 18.057 1.916 1.00 10.60 234 SER O C 1
ATOM 1747 O O . SER A 1 234 ? 16.200 18.999 1.667 1.00 10.60 234 SER O O 1
ATOM 1750 N N . PHE A 1 235 ? 17.979 17.709 1.143 1.00 8.97 235 PHE O N 1
ATOM 1751 C CA . PHE A 1 235 ? 18.250 18.343 -0.141 1.00 8.97 235 PHE O CA 1
ATOM 1752 C C . PHE A 1 235 ? 18.296 17.211 -1.172 1.00 8.97 235 PHE O C 1
ATOM 1753 O O . PHE A 1 235 ? 19.061 16.257 -1.020 1.00 8.97 235 PHE O O 1
ATOM 1761 N N . ARG A 1 236 ? 17.479 17.315 -2.209 1.00 7.84 236 ARG O N 1
ATOM 1762 C CA . ARG A 1 236 ? 17.461 16.324 -3.278 1.00 7.84 236 ARG O CA 1
ATOM 1763 C C . ARG A 1 236 ? 18.440 16.817 -4.341 1.00 7.84 236 ARG O C 1
ATOM 1764 O O . ARG A 1 236 ? 18.295 17.936 -4.837 1.00 7.84 236 ARG O O 1
ATOM 1772 N N . VAL A 1 237 ? 19.433 16.000 -4.687 1.00 7.93 237 VAL O N 1
ATOM 1773 C CA . VAL A 1 237 ? 20.411 16.399 -5.701 1.00 7.93 237 VAL O CA 1
ATOM 1774 C C . VAL A 1 237 ? 20.397 15.470 -6.919 1.00 7.93 237 VAL O C 1
ATOM 1775 O O . VAL A 1 237 ? 19.848 14.377 -6.860 1.00 7.93 237 VAL O O 1
ATOM 1779 N N . PRO A 1 238 ? 21.034 15.886 -8.029 1.00 9.05 238 PRO O N 1
ATOM 1780 C CA . PRO A 1 238 ? 21.027 15.041 -9.227 1.00 9.05 238 PRO O CA 1
ATOM 1781 C C . PRO A 1 238 ? 21.822 13.731 -9.290 1.00 9.05 238 PRO O C 1
ATOM 1782 O O . PRO A 1 238 ? 22.713 13.589 -10.127 1.00 9.05 238 PRO O O 1
ATOM 1786 N N . THR A 1 239 ? 21.499 12.775 -8.426 1.00 11.07 239 THR O N 1
ATOM 1787 C CA . THR A 1 239 ? 22.163 11.470 -8.472 1.00 11.07 239 THR O CA 1
ATOM 1788 C C . THR A 1 239 ? 21.074 10.406 -8.511 1.00 11.07 239 THR O C 1
ATOM 1789 O O . THR A 1 239 ? 19.960 10.622 -8.017 1.00 11.07 239 THR O O 1
ATOM 1793 N N . VAL A 1 240 ? 21.397 9.257 -9.092 1.00 5.23 240 VAL O N 1
ATOM 1794 C CA . VAL A 1 240 ? 20.430 8.180 -9.271 1.00 5.23 240 VAL O CA 1
ATOM 1795 C C . VAL A 1 240 ? 20.131 7.299 -8.060 1.00 5.23 240 VAL O C 1
ATOM 1796 O O . VAL A 1 240 ? 19.027 6.753 -7.930 1.00 5.23 240 VAL O O 1
ATOM 1800 N N . ASP A 1 241 ? 21.107 7.173 -7.169 1.00 10.12 241 ASP O N 1
ATOM 1801 C CA . ASP A 1 241 ? 20.955 6.355 -5.976 1.00 10.12 241 ASP O CA 1
ATOM 1802 C C . ASP A 1 241 ? 22.125 6.646 -5.049 1.00 10.12 241 ASP O C 1
ATOM 1803 O O . ASP A 1 241 ? 23.165 7.146 -5.486 1.00 10.12 241 ASP O O 1
ATOM 1808 N N . VAL A 1 242 ? 21.942 6.291 -3.785 1.00 5.43 242 VAL O N 1
ATOM 1809 C CA . VAL A 1 242 ? 22.927 6.487 -2.720 1.00 5.43 242 VAL O CA 1
ATOM 1810 C C . VAL A 1 242 ? 22.783 7.878 -2.135 1.00 5.43 242 VAL O C 1
ATOM 1811 O O . VAL A 1 242 ? 22.873 8.895 -2.840 1.00 5.43 242 VAL O O 1
ATOM 1815 N N . SER A 1 243 ? 22.552 7.914 -0.827 1.00 8.80 243 SER O N 1
ATOM 1816 C CA . SER A 1 243 ? 22.348 9.163 -0.125 1.00 8.80 243 SER O CA 1
ATOM 1817 C C . SER A 1 243 ? 23.291 9.256 1.064 1.00 8.80 243 SER O C 1
ATOM 1818 O O . SER A 1 243 ? 23.974 8.291 1.411 1.00 8.80 243 SER O O 1
ATOM 1821 N N . VAL A 1 244 ? 23.323 10.424 1.689 1.00 8.74 244 VAL O N 1
ATOM 1822 C CA . VAL A 1 244 ? 24.191 10.623 2.829 1.00 8.74 244 VAL O CA 1
ATOM 1823 C C . VAL A 1 244 ? 23.545 11.457 3.927 1.00 8.74 244 VAL O C 1
ATOM 1824 O O . VAL A 1 244 ? 22.879 12.463 3.668 1.00 8.74 244 VAL O O 1
ATOM 1828 N N . VAL A 1 245 ? 23.734 11.005 5.160 1.00 9.69 245 VAL O N 1
ATOM 1829 C CA . VAL A 1 245 ? 23.211 11.684 6.329 1.00 9.69 245 VAL O CA 1
ATOM 1830 C C . VAL A 1 245 ? 24.327 12.531 6.925 1.00 9.69 245 VAL O C 1
ATOM 1831 O O . VAL A 1 245 ? 25.476 12.082 7.054 1.00 9.69 245 VAL O O 1
ATOM 1835 N N . ASP A 1 246 ? 23.960 13.756 7.281 1.00 13.88 246 ASP O N 1
ATOM 1836 C CA . ASP A 1 246 ? 24.844 14.758 7.863 1.00 13.88 246 ASP O CA 1
ATOM 1837 C C . ASP A 1 246 ? 24.190 15.118 9.198 1.00 13.88 246 ASP O C 1
ATOM 1838 O O . ASP A 1 246 ? 23.219 15.872 9.236 1.00 13.88 246 ASP O O 1
ATOM 1843 N N . LEU A 1 247 ? 24.718 14.556 10.281 1.00 12.42 247 LEU O N 1
ATOM 1844 C CA . LEU A 1 247 ? 24.177 14.767 11.619 1.00 12.42 247 LEU O CA 1
ATOM 1845 C C . LEU A 1 247 ? 25.065 15.634 12.480 1.00 12.42 247 LEU O C 1
ATOM 1846 O O . LEU A 1 247 ? 26.211 15.282 12.759 1.00 12.42 247 LEU O O 1
ATOM 1851 N N . THR A 1 248 ? 24.522 16.765 12.908 1.00 15.58 248 THR O N 1
ATOM 1852 C CA . THR A 1 248 ? 25.258 17.684 13.758 1.00 15.58 248 THR O CA 1
ATOM 1853 C C . THR A 1 248 ? 24.653 17.559 15.149 1.00 15.58 248 THR O C 1
ATOM 1854 O O . THR A 1 248 ? 23.465 17.814 15.342 1.00 15.58 248 THR O O 1
ATOM 1858 N N . VAL A 1 249 ? 25.469 17.160 16.116 1.00 9.34 249 VAL O N 1
ATOM 1859 C CA . VAL A 1 249 ? 24.982 16.966 17.476 1.00 9.34 249 VAL O CA 1
ATOM 1860 C C . VAL A 1 249 ? 25.829 17.568 18.586 1.00 9.34 249 VAL O C 1
ATOM 1861 O O . VAL A 1 249 ? 27.048 17.649 18.478 1.00 9.34 249 VAL O O 1
ATOM 1865 N N . ARG A 1 250 ? 25.154 17.978 19.659 1.00 9.91 250 ARG O N 1
ATOM 1866 C CA . ARG A 1 250 ? 25.820 18.488 20.848 1.00 9.91 250 ARG O CA 1
ATOM 1867 C C . ARG A 1 250 ? 25.719 17.276 21.803 1.00 9.91 250 ARG O C 1
ATOM 1868 O O . ARG A 1 250 ? 24.621 16.780 22.055 1.00 9.91 250 ARG O O 1
ATOM 1876 N N . ILE A 1 251 ? 26.850 16.797 22.317 1.00 10.52 251 ILE O N 1
ATOM 1877 C CA . ILE A 1 251 ? 26.849 15.624 23.189 1.00 10.52 251 ILE O CA 1
ATOM 1878 C C . ILE A 1 251 ? 27.125 15.921 24.663 1.00 10.52 251 ILE O C 1
ATOM 1879 O O . ILE A 1 251 ? 27.847 16.868 24.990 1.00 10.52 251 ILE O O 1
ATOM 1884 N N . GLU A 1 252 ? 26.552 15.107 25.554 1.00 14.45 252 GLU O N 1
ATOM 1885 C CA . GLU A 1 252 ? 26.723 15.319 26.997 1.00 14.45 252 GLU O CA 1
ATOM 1886 C C . GLU A 1 252 ? 28.112 14.986 27.535 1.00 14.45 252 GLU O C 1
ATOM 1887 O O . GLU A 1 252 ? 28.631 15.700 28.401 1.00 14.45 252 GLU O O 1
ATOM 1893 N N . LYS A 1 253 ? 28.710 13.902 27.043 1.00 18.22 253 LYS O N 1
ATOM 1894 C CA . LYS A 1 253 ? 30.045 13.511 27.494 1.00 18.22 253 LYS O CA 1
ATOM 1895 C C . LYS A 1 253 ? 31.069 13.944 26.456 1.00 18.22 253 LYS O C 1
ATOM 1896 O O . LYS A 1 253 ? 30.940 13.612 25.277 1.00 18.22 253 LYS O O 1
ATOM 1902 N N . ALA A 1 254 ? 32.077 14.695 26.891 1.00 15.38 254 ALA O N 1
ATOM 1903 C CA . ALA A 1 254 ? 33.120 15.173 25.991 1.00 15.38 254 ALA O CA 1
ATOM 1904 C C . ALA A 1 254 ? 33.843 13.973 25.395 1.00 15.38 254 ALA O C 1
ATOM 1905 O O . ALA A 1 254 ? 34.102 12.990 26.095 1.00 15.38 254 ALA O O 1
ATOM 1907 N N . ALA A 1 255 ? 34.160 14.053 24.105 1.00 16.20 255 ALA O N 1
ATOM 1908 C CA . ALA A 1 255 ? 34.853 12.974 23.412 1.00 16.20 255 ALA O CA 1
ATOM 1909 C C . ALA A 1 255 ? 35.620 13.515 22.218 1.00 16.20 255 ALA O C 1
ATOM 1910 O O . ALA A 1 255 ? 35.115 14.354 21.476 1.00 16.20 255 ALA O O 1
ATOM 1912 N N . SER A 1 256 ? 36.848 13.041 22.039 1.00 14.90 256 SER O N 1
ATOM 1913 C CA . SER A 1 256 ? 37.660 13.465 20.903 1.00 14.90 256 SER O CA 1
ATOM 1914 C C . SER A 1 256 ? 37.038 12.790 19.691 1.00 14.90 256 SER O C 1
ATOM 1915 O O . SER A 1 256 ? 36.286 11.826 19.844 1.00 14.90 256 SER O O 1
ATOM 1918 N N . TYR A 1 257 ? 37.342 13.290 18.495 1.00 8.20 257 TYR O N 1
ATOM 1919 C CA . TYR A 1 257 ? 36.793 12.709 17.277 1.00 8.20 257 TYR O CA 1
ATOM 1920 C C . TYR A 1 257 ? 37.288 11.267 17.123 1.00 8.20 257 TYR O C 1
ATOM 1921 O O . TYR A 1 257 ? 36.575 10.397 16.599 1.00 8.20 257 TYR O O 1
ATOM 1930 N N . ASP A 1 258 ? 38.513 11.012 17.585 1.00 13.18 258 ASP O N 1
ATOM 1931 C CA . ASP A 1 258 ? 39.069 9.667 17.510 1.00 13.18 258 ASP O CA 1
ATOM 1932 C C . ASP A 1 258 ? 38.260 8.708 18.399 1.00 13.18 258 ASP O C 1
ATOM 1933 O O . ASP A 1 258 ? 38.048 7.552 18.042 1.00 13.18 258 ASP O O 1
ATOM 1938 N N . ALA A 1 259 ? 37.813 9.190 19.556 1.00 11.12 259 ALA O N 1
ATOM 1939 C CA . ALA A 1 259 ? 37.014 8.369 20.469 1.00 11.12 259 ALA O CA 1
ATOM 1940 C C . ALA A 1 259 ? 35.647 8.088 19.838 1.00 11.12 259 ALA O C 1
ATOM 1941 O O . ALA A 1 259 ? 35.092 7.003 19.981 1.00 11.12 259 ALA O O 1
ATOM 1943 N N . ILE A 1 260 ? 35.110 9.081 19.142 1.00 10.36 260 ILE O N 1
ATOM 1944 C CA . ILE A 1 260 ? 33.822 8.924 18.481 1.00 10.36 260 ILE O CA 1
ATOM 1945 C C . ILE A 1 260 ? 33.973 7.905 17.355 1.00 10.36 260 ILE O C 1
ATOM 1946 O O . ILE A 1 260 ? 33.132 7.020 17.191 1.00 10.36 260 ILE O O 1
ATOM 1951 N N . LYS A 1 261 ? 35.048 8.037 16.582 1.00 10.83 261 LYS O N 1
ATOM 1952 C CA . LYS A 1 261 ? 35.321 7.114 15.481 1.00 10.83 261 LYS O CA 1
ATOM 1953 C C . LYS A 1 261 ? 35.461 5.718 16.042 1.00 10.83 261 LYS O C 1
ATOM 1954 O O . LYS A 1 261 ? 34.945 4.754 15.478 1.00 10.83 261 LYS O O 1
ATOM 1960 N N . SER A 1 262 ? 36.165 5.610 17.167 1.00 11.70 262 SER O N 1
ATOM 1961 C CA . SER A 1 262 ? 36.376 4.317 17.799 1.00 11.70 262 SER O CA 1
ATOM 1962 C C . SER A 1 262 ? 35.079 3.645 18.259 1.00 11.70 262 SER O C 1
ATOM 1963 O O . SER A 1 262 ? 34.920 2.441 18.108 1.00 11.70 262 SER O O 1
ATOM 1966 N N . ALA A 1 263 ? 34.144 4.413 18.809 1.00 10.58 263 ALA O N 1
ATOM 1967 C CA . ALA A 1 263 ? 32.889 3.827 19.272 1.00 10.58 263 ALA O CA 1
ATOM 1968 C C . ALA A 1 263 ? 32.108 3.261 18.088 1.00 10.58 263 ALA O C 1
ATOM 1969 O O . ALA A 1 263 ? 31.579 2.151 18.152 1.00 10.58 263 ALA O O 1
ATOM 1971 N N . ILE A 1 264 ? 32.050 4.024 17.001 1.00 9.58 264 ILE O N 1
ATOM 1972 C CA . ILE A 1 264 ? 31.337 3.573 15.811 1.00 9.58 264 ILE O CA 1
ATOM 1973 C C . ILE A 1 264 ? 32.022 2.345 15.208 1.00 9.58 264 ILE O C 1
ATOM 1974 O O . ILE A 1 264 ? 31.349 1.408 14.784 1.00 9.58 264 ILE O O 1
ATOM 1979 N N . LYS A 1 265 ? 33.352 2.336 15.175 1.00 14.15 265 LYS O N 1
ATOM 1980 C CA . LYS A 1 265 ? 34.064 1.182 14.616 1.00 14.15 265 LYS O CA 1
ATOM 1981 C C . LYS A 1 265 ? 33.722 -0.073 15.423 1.00 14.15 265 LYS O C 1
ATOM 1982 O O . LYS A 1 265 ? 33.362 -1.106 14.867 1.00 14.15 265 LYS O O 1
ATOM 1988 N N . SER A 1 266 ? 33.820 0.035 16.742 1.00 13.43 266 SER O N 1
ATOM 1989 C CA . SER A 1 266 ? 33.522 -1.080 17.637 1.00 13.43 266 SER O CA 1
ATOM 1990 C C . SER A 1 266 ? 32.127 -1.647 17.376 1.00 13.43 266 SER O C 1
ATOM 1991 O O . SER A 1 266 ? 31.933 -2.870 17.279 1.00 13.43 266 SER O O 1
ATOM 1994 N N . ALA A 1 267 ? 31.153 -0.749 17.265 1.00 12.01 267 ALA O N 1
ATOM 1995 C CA . ALA A 1 267 ? 29.781 -1.149 17.017 1.00 12.01 267 ALA O CA 1
ATOM 1996 C C . ALA A 1 267 ? 29.661 -1.863 15.678 1.00 12.01 267 ALA O C 1
ATOM 1997 O O . ALA A 1 267 ? 28.962 -2.870 15.567 1.00 12.01 267 ALA O O 1
ATOM 1999 N N . SER A 1 268 ? 30.351 -1.340 14.666 1.00 18.36 268 SER O N 1
ATOM 2000 C CA . SER A 1 268 ? 30.318 -1.915 13.323 1.00 18.36 268 SER O CA 1
ATOM 2001 C C . SER A 1 268 ? 30.950 -3.304 13.294 1.00 18.36 268 SER O C 1
ATOM 2002 O O . SER A 1 268 ? 30.705 -4.096 12.381 1.00 18.36 268 SER O O 1
ATOM 2005 N N . GLU A 1 269 ? 31.769 -3.595 14.295 1.00 13.02 269 GLU O N 1
ATOM 2006 C CA . GLU A 1 269 ? 32.431 -4.887 14.364 1.00 13.02 269 GLU O CA 1
ATOM 2007 C C . GLU A 1 269 ? 31.719 -5.768 15.378 1.00 13.02 269 GLU O C 1
ATOM 2008 O O . GLU A 1 269 ? 31.997 -6.962 15.492 1.00 13.02 269 GLU O O 1
ATOM 2014 N N . GLY A 1 270 ? 30.786 -5.174 16.108 1.00 16.66 270 GLY O N 1
ATOM 2015 C CA . GLY A 1 270 ? 30.082 -5.931 17.120 1.00 16.66 270 GLY O CA 1
ATOM 2016 C C . GLY A 1 270 ? 28.604 -6.130 16.894 1.00 16.66 270 GLY O C 1
ATOM 2017 O O . GLY A 1 270 ? 28.180 -6.614 15.844 1.00 16.66 270 GLY O O 1
ATOM 2018 N N . LYS A 1 271 ? 27.833 -5.757 17.911 1.00 20.13 271 LYS O N 1
ATOM 2019 C CA . LYS A 1 271 ? 26.383 -5.869 17.908 1.00 20.13 271 LYS O CA 1
ATOM 2020 C C . LYS A 1 271 ? 25.747 -5.337 16.629 1.00 20.13 271 LYS O C 1
ATOM 2021 O O . LYS A 1 271 ? 24.793 -5.917 16.123 1.00 20.13 271 LYS O O 1
ATOM 2027 N N . LEU A 1 272 ? 26.279 -4.241 16.097 1.00 7.83 272 LEU O N 1
ATOM 2028 C CA . LEU A 1 272 ? 25.690 -3.639 14.894 1.00 7.83 272 LEU O CA 1
ATOM 2029 C C . LEU A 1 272 ? 26.314 -4.009 13.548 1.00 7.83 272 LEU O C 1
ATOM 2030 O O . LEU A 1 272 ? 26.098 -3.321 12.537 1.00 7.83 272 LEU O O 1
ATOM 2035 N N . LYS A 1 273 ? 27.068 -5.101 13.523 1.00 17.86 273 LYS O N 1
ATOM 2036 C CA . LYS A 1 273 ? 27.699 -5.540 12.287 1.00 17.86 273 LYS O CA 1
ATOM 2037 C C . LYS A 1 273 ? 26.627 -5.809 11.226 1.00 17.86 273 LYS O C 1
ATOM 2038 O O . LYS A 1 273 ? 25.642 -6.494 11.485 1.00 17.86 273 LYS O O 1
ATOM 2044 N N . GLY A 1 274 ? 26.816 -5.258 10.033 1.00 10.71 274 GLY O N 1
ATOM 2045 C CA . GLY A 1 274 ? 25.846 -5.463 8.971 1.00 10.71 274 GLY O CA 1
ATOM 2046 C C . GLY A 1 274 ? 24.814 -4.351 8.910 1.00 10.71 274 GLY O C 1
ATOM 2047 O O . GLY A 1 274 ? 24.104 -4.192 7.902 1.00 10.71 274 GLY O O 1
ATOM 2048 N N . ILE A 1 275 ? 24.713 -3.576 9.987 1.00 4.68 275 ILE O N 1
ATOM 2049 C CA . ILE A 1 275 ? 23.761 -2.475 10.009 1.00 4.68 275 ILE O CA 1
ATOM 2050 C C . ILE A 1 275 ? 24.548 -1.184 9.852 1.00 4.68 275 ILE O C 1
ATOM 2051 O O . ILE A 1 275 ? 24.255 -0.350 8.997 1.00 4.68 275 ILE O O 1
ATOM 2056 N N . ILE A 1 276 ? 25.547 -1.011 10.700 1.00 9.83 276 ILE O N 1
ATOM 2057 C CA . ILE A 1 276 ? 26.362 0.183 10.618 1.00 9.83 276 ILE O CA 1
ATOM 2058 C C . ILE A 1 276 ? 27.707 -0.253 10.064 1.00 9.83 276 ILE O C 1
ATOM 2059 O O . ILE A 1 276 ? 28.234 -1.284 10.461 1.00 9.83 276 ILE O O 1
ATOM 2064 N N . GLY A 1 277 ? 28.232 0.518 9.120 1.00 11.74 277 GLY O N 1
ATOM 2065 C CA . GLY A 1 277 ? 29.516 0.205 8.521 1.00 11.74 277 GLY O CA 1
ATOM 2066 C C . GLY A 1 277 ? 30.507 1.296 8.864 1.00 11.74 277 GLY O C 1
ATOM 2067 O O . GLY A 1 277 ? 30.115 2.406 9.236 1.00 11.74 277 GLY O O 1
ATOM 2068 N N . TYR A 1 278 ? 31.790 0.982 8.741 1.00 17.75 278 TYR O N 1
ATOM 2069 C CA . TYR A 1 278 ? 32.842 1.938 9.047 1.00 17.75 278 TYR O CA 1
ATOM 2070 C C . TYR A 1 278 ? 33.842 2.060 7.907 1.00 17.75 278 TYR O C 1
ATOM 2071 O O . TYR A 1 278 ? 34.420 1.068 7.470 1.00 17.75 278 TYR O O 1
ATOM 2080 N N . VAL A 1 279 ? 34.056 3.287 7.451 1.00 8.98 279 VAL O N 1
ATOM 2081 C CA . VAL A 1 279 ? 34.975 3.565 6.362 1.00 8.98 279 VAL O CA 1
ATOM 2082 C C . VAL A 1 279 ? 35.942 4.702 6.705 1.00 8.98 279 VAL O C 1
ATOM 2083 O O . VAL A 1 279 ? 35.568 5.668 7.366 1.00 8.98 279 VAL O O 1
ATOM 2087 N N . GLU A 1 280 ? 37.187 4.582 6.250 1.00 10.59 280 GLU O N 1
ATOM 2088 C CA . GLU A 1 280 ? 38.191 5.610 6.487 1.00 10.59 280 GLU O CA 1
ATOM 2089 C C . GLU A 1 280 ? 38.950 5.891 5.211 1.00 10.59 280 GLU O C 1
ATOM 2090 O O . GLU A 1 280 ? 40.140 6.198 5.247 1.00 10.59 280 GLU O O 1
ATOM 2096 N N . GLU A 1 281 ? 38.266 5.771 4.080 1.00 6.26 281 GLU O N 1
ATOM 2097 C CA . GLU A 1 281 ? 38.898 6.013 2.798 1.00 6.26 281 GLU O CA 1
ATOM 2098 C C . GLU A 1 281 ? 38.205 7.163 2.075 1.00 6.26 281 GLU O C 1
ATOM 2099 O O . GLU A 1 281 ? 37.128 7.602 2.478 1.00 6.26 281 GLU O O 1
ATOM 2105 N N . ASP A 1 282 ? 38.829 7.647 1.005 1.00 9.83 282 ASP O N 1
ATOM 2106 C CA . ASP A 1 282 ? 38.300 8.777 0.245 1.00 9.83 282 ASP O CA 1
ATOM 2107 C C . ASP A 1 282 ? 37.208 8.357 -0.731 1.00 9.83 282 ASP O C 1
ATOM 2108 O O . ASP A 1 282 ? 37.348 8.517 -1.941 1.00 9.83 282 ASP O O 1
ATOM 2113 N N . LEU A 1 283 ? 36.104 7.843 -0.196 1.00 10.13 283 LEU O N 1
ATOM 2114 C CA . LEU A 1 283 ? 35.014 7.374 -1.044 1.00 10.13 283 LEU O CA 1
ATOM 2115 C C . LEU A 1 283 ? 34.002 8.443 -1.470 1.00 10.13 283 LEU O C 1
ATOM 2116 O O . LEU A 1 283 ? 33.940 9.536 -0.899 1.00 10.13 283 LEU O O 1
ATOM 2121 N N . VAL A 1 284 ? 33.227 8.101 -2.498 1.00 7.58 284 VAL O N 1
ATOM 2122 C CA . VAL A 1 284 ? 32.189 8.965 -3.033 1.00 7.58 284 VAL O CA 1
ATOM 2123 C C . VAL A 1 284 ? 30.932 8.120 -3.198 1.00 7.58 284 VAL O C 1
ATOM 2124 O O . VAL A 1 284 ? 30.981 6.901 -3.056 1.00 7.58 284 VAL O O 1
ATOM 2128 N N . SER A 1 285 ? 29.811 8.768 -3.498 1.00 9.84 285 SER O N 1
ATOM 2129 C CA . SER A 1 285 ? 28.534 8.076 -3.612 1.00 9.84 285 SER O CA 1
ATOM 2130 C C . SER A 1 285 ? 28.508 6.755 -4.395 1.00 9.84 285 SER O C 1
ATOM 2131 O O . SER A 1 285 ? 27.973 5.755 -3.903 1.00 9.84 285 SER O O 1
ATOM 2134 N N . THR A 1 286 ? 29.087 6.721 -5.590 1.00 7.77 286 THR O N 1
ATOM 2135 C CA . THR A 1 286 ? 29.030 5.476 -6.353 1.00 7.77 286 THR O CA 1
ATOM 2136 C C . THR A 1 286 ? 29.740 4.284 -5.715 1.00 7.77 286 THR O C 1
ATOM 2137 O O . THR A 1 286 ? 29.457 3.136 -6.056 1.00 7.77 286 THR O O 1
ATOM 2141 N N . ASP A 1 287 ? 30.636 4.535 -4.767 1.00 8.84 287 ASP O N 1
ATOM 2142 C CA . ASP A 1 287 ? 31.337 3.428 -4.143 1.00 8.84 287 ASP O CA 1
ATOM 2143 C C . ASP A 1 287 ? 30.450 2.647 -3.178 1.00 8.84 287 ASP O C 1
ATOM 2144 O O . ASP A 1 287 ? 30.847 1.589 -2.690 1.00 8.84 287 ASP O O 1
ATOM 2149 N N . PHE A 1 288 ? 29.254 3.168 -2.909 1.00 7.88 288 PHE O N 1
ATOM 2150 C CA . PHE A 1 288 ? 28.336 2.509 -1.996 1.00 7.88 288 PHE O CA 1
ATOM 2151 C C . PHE A 1 288 ? 27.178 1.832 -2.691 1.00 7.88 288 PHE O C 1
ATOM 2152 O O . PHE A 1 288 ? 26.288 1.281 -2.037 1.00 7.88 288 PHE O O 1
ATOM 2160 N N . VAL A 1 289 ? 27.167 1.868 -4.018 1.00 7.17 289 VAL O N 1
ATOM 2161 C CA . VAL A 1 289 ? 26.089 1.202 -4.718 1.00 7.17 289 VAL O CA 1
ATOM 2162 C C . VAL A 1 289 ? 26.252 -0.289 -4.449 1.00 7.17 289 VAL O C 1
ATOM 2163 O O . VAL A 1 289 ? 27.311 -0.857 -4.709 1.00 7.17 289 VAL O O 1
ATOM 2167 N N . GLY A 1 290 ? 25.212 -0.920 -3.916 1.00 9.78 290 GLY O N 1
ATOM 2168 C CA . GLY A 1 290 ? 25.294 -2.347 -3.647 1.00 9.78 290 GLY O CA 1
ATOM 2169 C C . GLY A 1 290 ? 25.682 -2.690 -2.225 1.00 9.78 290 GLY O C 1
ATOM 2170 O O . GLY A 1 290 ? 25.737 -3.864 -1.849 1.00 9.78 290 GLY O O 1
ATOM 2171 N N . ASP A 1 291 ? 25.963 -1.672 -1.424 1.00 8.94 291 ASP O N 1
ATOM 2172 C CA . ASP A 1 291 ? 26.324 -1.897 -0.025 1.00 8.94 291 ASP O CA 1
ATOM 2173 C C . ASP A 1 291 ? 25.030 -2.240 0.736 1.00 8.94 291 ASP O C 1
ATOM 2174 O O . ASP A 1 291 ? 24.051 -1.508 0.657 1.00 8.94 291 ASP O O 1
ATOM 2179 N N . SER A 1 292 ? 25.023 -3.350 1.472 1.00 7.18 292 SER O N 1
ATOM 2180 C CA . SER A 1 292 ? 23.826 -3.761 2.184 1.00 7.18 292 SER O CA 1
ATOM 2181 C C . SER A 1 292 ? 23.610 -3.155 3.565 1.00 7.18 292 SER O C 1
ATOM 2182 O O . SER A 1 292 ? 22.566 -3.399 4.180 1.00 7.18 292 SER O O 1
ATOM 2185 N N . ARG A 1 293 ? 24.572 -2.385 4.066 1.00 12.28 293 ARG O N 1
ATOM 2186 C CA . ARG A 1 293 ? 24.419 -1.791 5.396 1.00 12.28 293 ARG O CA 1
ATOM 2187 C C . ARG A 1 293 ? 23.357 -0.699 5.396 1.00 12.28 293 ARG O C 1
ATOM 2188 O O . ARG A 1 293 ? 22.932 -0.225 4.338 1.00 12.28 293 ARG O O 1
ATOM 2196 N N . SER A 1 294 ? 22.917 -0.313 6.587 1.00 10.38 294 SER O N 1
ATOM 2197 C CA . SER A 1 294 ? 21.905 0.730 6.694 1.00 10.38 294 SER O CA 1
ATOM 2198 C C . SER A 1 294 ? 22.569 2.077 6.901 1.00 10.38 294 SER O C 1
ATOM 2199 O O . SER A 1 294 ? 21.992 3.126 6.582 1.00 10.38 294 SER O O 1
ATOM 2202 N N . SER A 1 295 ? 23.789 2.046 7.422 1.00 11.18 295 SER O N 1
ATOM 2203 C CA . SER A 1 295 ? 24.495 3.278 7.747 1.00 11.18 295 SER O CA 1
ATOM 2204 C C . SER A 1 295 ? 26.013 3.110 7.684 1.00 11.18 295 SER O C 1
ATOM 2205 O O . SER A 1 295 ? 26.604 2.486 8.564 1.00 11.18 295 SER O O 1
ATOM 2208 N N . ILE A 1 296 ? 26.651 3.659 6.651 1.00 4.83 296 ILE O N 1
ATOM 2209 C CA . ILE A 1 296 ? 28.103 3.530 6.554 1.00 4.83 296 ILE O CA 1
ATOM 2210 C C . ILE A 1 296 ? 28.802 4.829 6.973 1.00 4.83 296 ILE O C 1
ATOM 2211 O O . ILE A 1 296 ? 28.843 5.816 6.239 1.00 4.83 296 ILE O O 1
ATOM 2216 N N . PHE A 1 297 ? 29.345 4.811 8.183 1.00 9.51 297 PHE O N 1
ATOM 2217 C CA . PHE A 1 297 ? 30.026 5.967 8.736 1.00 9.51 297 PHE O CA 1
ATOM 2218 C C . PHE A 1 297 ? 31.288 6.315 7.942 1.00 9.51 297 PHE O C 1
ATOM 2219 O O . PHE A 1 297 ? 32.141 5.457 7.707 1.00 9.51 297 PHE O O 1
ATOM 2227 N N . ASP A 1 298 ? 31.387 7.578 7.530 1.00 10.41 298 ASP O N 1
ATOM 2228 C CA . ASP A 1 298 ? 32.527 8.077 6.763 1.00 10.41 298 ASP O CA 1
ATOM 2229 C C . ASP A 1 298 ? 33.417 8.821 7.756 1.00 10.41 298 ASP O C 1
ATOM 2230 O O . ASP A 1 298 ? 33.213 10.007 8.005 1.00 10.41 298 ASP O O 1
ATOM 2235 N N . ALA A 1 299 ? 34.401 8.129 8.319 1.00 10.66 299 ALA O N 1
ATOM 2236 C CA . ALA A 1 299 ? 35.284 8.740 9.313 1.00 10.66 299 ALA O CA 1
ATOM 2237 C C . ALA A 1 299 ? 36.039 9.995 8.859 1.00 10.66 299 ALA O C 1
ATOM 2238 O O . ALA A 1 299 ? 36.238 10.918 9.648 1.00 10.66 299 ALA O O 1
ATOM 2240 N N . LYS A 1 300 ? 36.462 10.043 7.600 1.00 16.84 300 LYS O N 1
ATOM 2241 C CA . LYS A 1 300 ? 37.202 11.205 7.120 1.00 16.84 300 LYS O CA 1
ATOM 2242 C C . LYS A 1 300 ? 36.366 12.435 6.757 1.00 16.84 300 LYS O C 1
ATOM 2243 O O . LYS A 1 300 ? 36.842 13.566 6.867 1.00 16.84 300 LYS O O 1
ATOM 2249 N N . ALA A 1 301 ? 35.127 12.226 6.325 1.00 16.83 301 ALA O N 1
ATOM 2250 C CA . ALA A 1 301 ? 34.270 13.341 5.923 1.00 16.83 301 ALA O CA 1
ATOM 2251 C C . ALA A 1 301 ? 33.746 14.198 7.077 1.00 16.83 301 ALA O C 1
ATOM 2252 O O . ALA A 1 301 ? 33.429 15.376 6.886 1.00 16.83 301 ALA O O 1
ATOM 2254 N N . GLY A 1 302 ? 33.647 13.609 8.265 1.00 11.01 302 GLY O N 1
ATOM 2255 C CA . GLY A 1 302 ? 33.146 14.350 9.410 1.00 11.01 302 GLY O CA 1
ATOM 2256 C C . GLY A 1 302 ? 34.120 15.374 9.970 1.00 11.01 302 GLY O C 1
ATOM 2257 O O . GLY A 1 302 ? 35.281 15.430 9.568 1.00 11.01 302 GLY O O 1
ATOM 2258 N N . ILE A 1 303 ? 33.639 16.209 10.884 1.00 17.54 303 ILE O N 1
ATOM 2259 C CA . ILE A 1 303 ? 34.490 17.213 11.507 1.00 17.54 303 ILE O CA 1
ATOM 2260 C C . ILE A 1 303 ? 33.898 17.654 12.842 1.00 17.54 303 ILE O C 1
ATOM 2261 O O . ILE A 1 303 ? 32.695 17.857 12.961 1.00 17.54 303 ILE O O 1
ATOM 2266 N N . ALA A 1 304 ? 34.744 17.771 13.857 1.00 14.37 304 ALA O N 1
ATOM 2267 C CA . ALA A 1 304 ? 34.277 18.201 15.164 1.00 14.37 304 ALA O CA 1
ATOM 2268 C C . ALA A 1 304 ? 34.750 19.626 15.415 1.00 14.37 304 ALA O C 1
ATOM 2269 O O . ALA A 1 304 ? 35.889 19.961 15.097 1.00 14.37 304 ALA O O 1
ATOM 2271 N N . LEU A 1 305 ? 33.872 20.475 15.945 1.00 9.22 305 LEU O N 1
ATOM 2272 C CA . LEU A 1 305 ? 34.263 21.849 16.266 1.00 9.22 305 LEU O CA 1
ATOM 2273 C C . LEU A 1 305 ? 35.008 21.767 17.601 1.00 9.22 305 LEU O C 1
ATOM 2274 O O . LEU A 1 305 ? 35.996 22.476 17.831 1.00 9.22 305 LEU O O 1
ATOM 2279 N N . ASN A 1 306 ? 34.503 20.901 18.479 1.00 12.78 306 ASN O N 1
ATOM 2280 C CA . ASN A 1 306 ? 35.093 20.682 19.796 1.00 12.78 306 ASN O CA 1
ATOM 2281 C C . ASN A 1 306 ? 34.628 19.336 20.354 1.00 12.78 306 ASN O C 1
ATOM 2282 O O . ASN A 1 306 ? 33.946 18.579 19.668 1.00 12.78 306 ASN O O 1
ATOM 2287 N N . ASP A 1 307 ? 34.987 19.040 21.597 1.00 8.75 307 ASP O N 1
ATOM 2288 C CA . ASP A 1 307 ? 34.630 17.760 22.199 1.00 8.75 307 ASP O CA 1
ATOM 2289 C C . ASP A 1 307 ? 33.163 17.516 22.543 1.00 8.75 307 ASP O C 1
ATOM 2290 O O . ASP A 1 307 ? 32.815 16.408 22.950 1.00 8.75 307 ASP O O 1
ATOM 2295 N N . ASN A 1 308 ? 32.310 18.529 22.391 1.00 7.74 308 ASN O N 1
ATOM 2296 C CA . ASN A 1 308 ? 30.885 18.381 22.695 1.00 7.74 308 ASN O CA 1
ATOM 2297 C C . ASN A 1 308 ? 29.962 18.788 21.550 1.00 7.74 308 ASN O C 1
ATOM 2298 O O . ASN A 1 308 ? 28.738 18.839 21.725 1.00 7.74 308 ASN O O 1
ATOM 2303 N N . PHE A 1 309 ? 30.541 19.068 20.380 1.00 5.39 309 PHE O N 1
ATOM 2304 C CA . PHE A 1 309 ? 29.764 19.502 19.210 1.00 5.39 309 PHE O CA 1
ATOM 2305 C C . PHE A 1 309 ? 30.468 18.986 17.965 1.00 5.39 309 PHE O C 1
ATOM 2306 O O . PHE A 1 309 ? 31.551 19.461 17.625 1.00 5.39 309 PHE O O 1
ATOM 2314 N N . VAL A 1 310 ? 29.836 18.029 17.282 1.00 11.01 310 VAL O N 1
ATOM 2315 C CA . VAL A 1 310 ? 30.420 17.381 16.103 1.00 11.01 310 VAL O CA 1
ATOM 2316 C C . VAL A 1 310 ? 29.439 17.163 14.943 1.00 11.01 310 VAL O C 1
ATOM 2317 O O . VAL A 1 310 ? 28.230 17.091 15.153 1.00 11.01 310 VAL O O 1
ATOM 2321 N N . LYS A 1 311 ? 29.976 17.071 13.723 1.00 5.42 311 LYS O N 1
ATOM 2322 C CA . LYS A 1 311 ? 29.164 16.804 12.524 1.00 5.42 311 LYS O CA 1
ATOM 2323 C C . LYS A 1 311 ? 29.614 15.438 12.020 1.00 5.42 311 LYS O C 1
ATOM 2324 O O . LYS A 1 311 ? 30.760 15.277 11.590 1.00 5.42 311 LYS O O 1
ATOM 2330 N N . LEU A 1 312 ? 28.708 14.470 12.064 1.00 7.75 312 LEU O N 1
ATOM 2331 C CA . LEU A 1 312 ? 28.995 13.099 11.647 1.00 7.75 312 LEU O CA 1
ATOM 2332 C C . LEU A 1 312 ? 28.346 12.773 10.308 1.00 7.75 312 LEU O C 1
ATOM 2333 O O . LEU A 1 312 ? 27.196 13.164 10.059 1.00 7.75 312 LEU O O 1
ATOM 2338 N N . VAL A 1 313 ? 29.074 12.035 9.467 1.00 9.67 313 VAL O N 1
ATOM 2339 C CA . VAL A 1 313 ? 28.598 11.662 8.132 1.00 9.67 313 VAL O CA 1
ATOM 2340 C C . VAL A 1 313 ? 28.472 10.137 7.934 1.00 9.67 313 VAL O C 1
ATOM 2341 O O . VAL A 1 313 ? 29.383 9.378 8.266 1.00 9.67 313 VAL O O 1
ATOM 2345 N N . ALA A 1 314 ? 27.327 9.691 7.412 1.00 7.10 314 ALA O N 1
ATOM 2346 C CA . ALA A 1 314 ? 27.100 8.272 7.154 1.00 7.10 314 ALA O CA 1
ATOM 2347 C C . ALA A 1 314 ? 26.344 8.079 5.837 1.00 7.10 314 ALA O C 1
ATOM 2348 O O . ALA A 1 314 ? 25.307 8.705 5.601 1.00 7.10 314 ALA O O 1
ATOM 2350 N N . TRP A 1 315 ? 26.877 7.207 4.985 1.00 6.50 315 TRP O N 1
ATOM 2351 C CA . TRP A 1 315 ? 26.276 6.923 3.686 1.00 6.50 315 TRP O CA 1
ATOM 2352 C C . TRP A 1 315 ? 25.256 5.806 3.746 1.00 6.50 315 TRP O C 1
ATOM 2353 O O . TRP A 1 315 ? 25.241 5.008 4.676 1.00 6.50 315 TRP O O 1
ATOM 2364 N N . TYR A 1 316 ? 24.405 5.752 2.730 1.00 7.62 316 TYR O N 1
ATOM 2365 C CA . TYR A 1 316 ? 23.431 4.695 2.636 1.00 7.62 316 TYR O CA 1
ATOM 2366 C C . TYR A 1 316 ? 22.877 4.571 1.226 1.00 7.62 316 TYR O C 1
ATOM 2367 O O . TYR A 1 316 ? 22.508 5.565 0.594 1.00 7.62 316 TYR O O 1
ATOM 2376 N N . ASP A 1 317 ? 22.899 3.348 0.710 1.00 6.99 317 ASP O N 1
ATOM 2377 C CA . ASP A 1 317 ? 22.334 3.085 -0.603 1.00 6.99 317 ASP O CA 1
ATOM 2378 C C . ASP A 1 317 ? 20.846 3.066 -0.266 1.00 6.99 317 ASP O C 1
ATOM 2379 O O . ASP A 1 317 ? 20.308 2.030 0.134 1.00 6.99 317 ASP O O 1
ATOM 2384 N N . ASN A 1 318 ? 20.183 4.210 -0.403 1.00 14.73 318 ASN O N 1
ATOM 2385 C CA . ASN A 1 318 ? 18.779 4.287 -0.041 1.00 14.73 318 ASN O CA 1
ATOM 2386 C C . ASN A 1 318 ? 17.893 3.178 -0.608 1.00 14.73 318 ASN O C 1
ATOM 2387 O O . ASN A 1 318 ? 16.868 2.846 -0.012 1.00 14.73 318 ASN O O 1
ATOM 2392 N N . GLU A 1 319 ? 18.284 2.603 -1.741 1.00 8.79 319 GLU O N 1
ATOM 2393 C CA . GLU A 1 319 ? 17.502 1.529 -2.344 1.00 8.79 319 GLU O CA 1
ATOM 2394 C C . GLU A 1 319 ? 17.891 0.146 -1.809 1.00 8.79 319 GLU O C 1
ATOM 2395 O O . GLU A 1 319 ? 17.072 -0.553 -1.214 1.00 8.79 319 GLU O O 1
ATOM 2401 N N . TRP A 1 320 ? 19.144 -0.240 -2.023 1.00 8.08 320 TRP O N 1
ATOM 2402 C CA . TRP A 1 320 ? 19.630 -1.562 -1.624 1.00 8.08 320 TRP O CA 1
ATOM 2403 C C . TRP A 1 320 ? 19.728 -1.851 -0.119 1.00 8.08 320 TRP O C 1
ATOM 2404 O O . TRP A 1 320 ? 19.354 -2.937 0.338 1.00 8.08 320 TRP O O 1
ATOM 2415 N N . GLY A 1 321 ? 20.237 -0.896 0.649 1.00 6.82 321 GLY O N 1
ATOM 2416 C CA . GLY A 1 321 ? 20.359 -1.122 2.078 1.00 6.82 321 GLY O CA 1
ATOM 2417 C C . GLY A 1 321 ? 18.986 -1.348 2.676 1.00 6.82 321 GLY O C 1
ATOM 2418 O O . GLY A 1 321 ? 18.750 -2.304 3.418 1.00 6.82 321 GLY O O 1
ATOM 2419 N N . TYR A 1 322 ? 18.060 -0.474 2.310 1.00 11.62 322 TYR O N 1
ATOM 2420 C CA . TYR A 1 322 ? 16.709 -0.567 2.822 1.00 11.62 322 TYR O CA 1
ATOM 2421 C C . TYR A 1 322 ? 16.043 -1.885 2.425 1.00 11.62 322 TYR O C 1
ATOM 2422 O O . TYR A 1 322 ? 15.403 -2.542 3.248 1.00 11.62 322 TYR O O 1
ATOM 2431 N N . SER A 1 323 ? 16.180 -2.262 1.159 1.00 9.65 323 SER O N 1
ATOM 2432 C CA . SER A 1 323 ? 15.580 -3.501 0.681 1.00 9.65 323 SER O CA 1
ATOM 2433 C C . SER A 1 323 ? 16.051 -4.705 1.488 1.00 9.65 323 SER O C 1
ATOM 2434 O O . SER A 1 323 ? 15.280 -5.635 1.741 1.00 9.65 323 SER O O 1
ATOM 2437 N N . ASN A 1 324 ? 17.322 -4.690 1.886 1.00 7.41 324 ASN O N 1
ATOM 2438 C CA . ASN A 1 324 ? 17.871 -5.785 2.672 1.00 7.41 324 ASN O CA 1
ATOM 2439 C C . ASN A 1 324 ? 17.265 -5.755 4.067 1.00 7.41 324 ASN O C 1
ATOM 2440 O O . ASN A 1 324 ? 17.010 -6.799 4.654 1.00 7.41 324 ASN O O 1
ATOM 2445 N N . ARG A 1 325 ? 17.024 -4.561 4.592 1.00 9.40 325 ARG O N 1
ATOM 2446 C CA . ARG A 1 325 ? 16.433 -4.431 5.922 1.00 9.40 325 ARG O CA 1
ATOM 2447 C C . ARG A 1 325 ? 14.985 -4.935 5.920 1.00 9.40 325 ARG O C 1
ATOM 2448 O O . ARG A 1 325 ? 14.507 -5.496 6.907 1.00 9.40 325 ARG O O 1
ATOM 2456 N N . VAL A 1 326 ? 14.280 -4.731 4.815 1.00 5.13 326 VAL O N 1
ATOM 2457 C CA . VAL A 1 326 ? 12.906 -5.208 4.719 1.00 5.13 326 VAL O CA 1
ATOM 2458 C C . VAL A 1 326 ? 12.935 -6.716 4.967 1.00 5.13 326 VAL O C 1
ATOM 2459 O O . VAL A 1 326 ? 12.132 -7.249 5.734 1.00 5.13 326 VAL O O 1
ATOM 2463 N N . ILE A 1 327 ? 13.883 -7.395 4.321 1.00 11.51 327 ILE O N 1
ATOM 2464 C CA . ILE A 1 327 ? 14.026 -8.836 4.462 1.00 11.51 327 ILE O CA 1
ATOM 2465 C C . ILE A 1 327 ? 14.505 -9.235 5.859 1.00 11.51 327 ILE O C 1
ATOM 2466 O O . ILE A 1 327 ? 14.019 -10.226 6.416 1.00 11.51 327 ILE O O 1
ATOM 2471 N N . ASP A 1 328 ? 15.463 -8.487 6.413 1.00 12.85 328 ASP O N 1
ATOM 2472 C CA . ASP A 1 328 ? 15.965 -8.795 7.753 1.00 12.85 328 ASP O CA 1
ATOM 2473 C C . ASP A 1 328 ? 14.847 -8.679 8.781 1.00 12.85 328 ASP O C 1
ATOM 2474 O O . ASP A 1 328 ? 14.819 -9.431 9.751 1.00 12.85 328 ASP O O 1
ATOM 2479 N N . LEU A 1 329 ? 13.924 -7.741 8.580 1.00 11.04 329 LEU O N 1
ATOM 2480 C CA . LEU A 1 329 ? 12.828 -7.590 9.541 1.00 11.04 329 LEU O CA 1
ATOM 2481 C C . LEU A 1 329 ? 11.881 -8.780 9.455 1.00 11.04 329 LEU O C 1
ATOM 2482 O O . LEU A 1 329 ? 11.420 -9.305 10.475 1.00 11.04 329 LEU O O 1
ATOM 2487 N N . ILE A 1 330 ? 11.568 -9.190 8.231 1.00 8.91 330 ILE O N 1
ATOM 2488 C CA . ILE A 1 330 ? 10.705 -10.344 8.032 1.00 8.91 330 ILE O CA 1
ATOM 2489 C C . ILE A 1 330 ? 11.345 -11.565 8.709 1.00 8.91 330 ILE O C 1
ATOM 2490 O O . ILE A 1 330 ? 10.675 -12.324 9.398 1.00 8.91 330 ILE O O 1
ATOM 2495 N N . ARG A 1 331 ? 12.644 -11.752 8.507 1.00 9.90 331 ARG O N 1
ATOM 2496 C CA . ARG A 1 331 ? 13.353 -12.864 9.124 1.00 9.90 331 ARG O CA 1
ATOM 2497 C C . ARG A 1 331 ? 13.211 -12.793 10.647 1.00 9.90 331 ARG O C 1
ATOM 2498 O O . ARG A 1 331 ? 12.970 -13.801 11.301 1.00 9.90 331 ARG O O 1
ATOM 2506 N N . HIS A 1 332 ? 13.371 -11.603 11.214 1.00 11.20 332 HIS O N 1
ATOM 2507 C CA . HIS A 1 332 ? 13.257 -11.450 12.662 1.00 11.20 332 HIS O CA 1
ATOM 2508 C C . HIS A 1 332 ? 11.845 -11.773 13.156 1.00 11.20 332 HIS O C 1
ATOM 2509 O O . HIS A 1 332 ? 11.673 -12.506 14.128 1.00 11.20 332 HIS O O 1
ATOM 2516 N N . MET A 1 333 ? 10.836 -11.218 12.492 1.00 14.29 333 MET O N 1
ATOM 2517 C CA . MET A 1 333 ? 9.452 -11.472 12.873 1.00 14.29 333 MET O CA 1
ATOM 2518 C C . MET A 1 333 ? 9.176 -12.976 12.839 1.00 14.29 333 MET O C 1
ATOM 2519 O O . MET A 1 333 ? 8.529 -13.519 13.729 1.00 14.29 333 MET O O 1
ATOM 2524 N N . ALA A 1 334 ? 9.683 -13.642 11.808 1.00 10.47 334 ALA O N 1
ATOM 2525 C CA . ALA A 1 334 ? 9.474 -15.077 11.649 1.00 10.47 334 ALA O CA 1
ATOM 2526 C C . ALA A 1 334 ? 10.041 -15.867 12.834 1.00 10.47 334 ALA O C 1
ATOM 2527 O O . ALA A 1 334 ? 9.462 -16.881 13.244 1.00 10.47 334 ALA O O 1
ATOM 2529 N N . LYS A 1 335 ? 11.166 -15.401 13.373 1.00 19.46 335 LYS O N 1
ATOM 2530 C CA . LYS A 1 335 ? 11.825 -16.044 14.518 1.00 19.46 335 LYS O CA 1
ATOM 2531 C C . LYS A 1 335 ? 11.188 -15.719 15.871 1.00 19.46 335 LYS O C 1
ATOM 2532 O O . LYS A 1 335 ? 11.481 -16.380 16.870 1.00 19.46 335 LYS O O 1
ATOM 2538 N N . THR A 1 336 ? 10.334 -14.701 15.914 1.00 18.64 336 THR O N 1
ATOM 2539 C CA . THR A 1 336 ? 9.690 -14.312 17.168 1.00 18.64 336 THR O CA 1
ATOM 2540 C C . THR A 1 336 ? 8.542 -15.238 17.568 1.00 18.64 336 THR O C 1
ATOM 2541 O O . THR A 1 336 ? 7.525 -15.306 16.882 1.00 18.64 336 THR O O 1
ATOM 2545 N N . GLN A 1 337 ? 8.712 -15.941 18.683 1.00 54.23 337 GLN O N 1
ATOM 2546 C CA . GLN A 1 337 ? 7.695 -16.860 19.191 1.00 54.23 337 GLN O CA 1
ATOM 2547 C C . GLN A 1 337 ? 7.480 -18.059 18.260 1.00 54.23 337 GLN O C 1
ATOM 2548 O O . GLN A 1 337 ? 6.341 -18.240 17.772 1.00 54.92 337 GLN O O 1
ATOM 2555 N N . LYS B 1 3 ? 50.864 -15.948 -19.198 1.00 18.19 3 LYS A N 1
ATOM 2556 C CA . LYS B 1 3 ? 52.258 -16.047 -19.567 1.00 18.19 3 LYS A CA 1
ATOM 2557 C C . LYS B 1 3 ? 52.531 -14.981 -20.625 1.00 18.19 3 LYS A C 1
ATOM 2558 O O . LYS B 1 3 ? 53.618 -14.658 -20.965 1.00 18.19 3 LYS A O 1
ATOM 2564 N N . ILE B 1 4 ? 51.538 -14.208 -21.024 1.00 24.43 4 ILE A N 1
ATOM 2565 C CA . ILE B 1 4 ? 51.923 -13.001 -21.774 1.00 24.43 4 ILE A CA 1
ATOM 2566 C C . ILE B 1 4 ? 52.289 -11.840 -20.818 1.00 24.43 4 ILE A C 1
ATOM 2567 O O . ILE B 1 4 ? 51.394 -11.336 -20.140 1.00 24.43 4 ILE A O 1
ATOM 2572 N N . LYS B 1 5 ? 53.557 -11.395 -20.728 1.00 21.51 5 LYS A N 1
ATOM 2573 C CA . LYS B 1 5 ? 53.787 -10.312 -19.783 1.00 21.51 5 LYS A CA 1
ATOM 2574 C C . LYS B 1 5 ? 53.640 -8.933 -20.410 1.00 21.51 5 LYS A C 1
ATOM 2575 O O . LYS B 1 5 ? 54.285 -8.624 -21.410 1.00 21.51 5 LYS A O 1
ATOM 2581 N N . ILE B 1 6 ? 52.791 -8.104 -19.807 1.00 14.47 6 ILE A N 1
ATOM 2582 C CA . ILE B 1 6 ? 52.541 -6.766 -20.316 1.00 14.47 6 ILE A CA 1
ATOM 2583 C C . ILE B 1 6 ? 52.764 -5.657 -19.301 1.00 14.47 6 ILE A C 1
ATOM 2584 O O . ILE B 1 6 ? 52.769 -5.874 -18.094 1.00 14.47 6 ILE A O 1
ATOM 2589 N N . GLY B 1 7 ? 52.944 -4.458 -19.833 1.00 11.89 7 GLY A N 1
ATOM 2590 C CA . GLY B 1 7 ? 53.130 -3.281 -19.017 1.00 11.89 7 GLY A CA 1
ATOM 2591 C C . GLY B 1 7 ? 52.145 -2.258 -19.542 1.00 11.89 7 GLY A C 1
ATOM 2592 O O . GLY B 1 7 ? 51.713 -2.333 -20.694 1.00 11.89 7 GLY A O 1
ATOM 2593 N N . ILE B 1 8 ? 51.772 -1.308 -18.703 1.00 9.92 8 ILE A N 1
ATOM 2594 C CA . ILE B 1 8 ? 50.826 -0.287 -19.118 1.00 9.92 8 ILE A CA 1
ATOM 2595 C C . ILE B 1 8 ? 51.415 1.097 -18.867 1.00 9.92 8 ILE A C 1
ATOM 2596 O O . ILE B 1 8 ? 51.901 1.376 -17.773 1.00 9.92 8 ILE A O 1
ATOM 2601 N N . ASN B 1 9 ? 51.389 1.953 -19.888 1.00 13.68 9 ASN A N 1
ATOM 2602 C CA . ASN B 1 9 ? 51.872 3.320 -19.735 1.00 13.68 9 ASN A CA 1
ATOM 2603 C C . ASN B 1 9 ? 50.638 4.217 -19.795 1.00 13.68 9 ASN A C 1
ATOM 2604 O O . ASN B 1 9 ? 49.988 4.334 -20.841 1.00 13.68 9 ASN A O 1
ATOM 2609 N N . GLY B 1 10 ? 50.322 4.839 -18.663 1.00 18.34 10 GLY A N 1
ATOM 2610 C CA . GLY B 1 10 ? 49.159 5.702 -18.577 1.00 18.34 10 GLY A CA 1
ATOM 2611 C C . GLY B 1 10 ? 48.038 4.958 -17.873 1.00 18.34 10 GLY A C 1
ATOM 2612 O O . GLY B 1 10 ? 47.207 4.301 -18.513 1.00 18.34 10 GLY A O 1
ATOM 2613 N N . PHE B 1 11 ? 48.019 5.062 -16.547 1.00 11.09 11 PHE A N 1
ATOM 2614 C CA . PHE B 1 11 ? 47.018 4.384 -15.732 1.00 11.09 11 PHE A CA 1
ATOM 2615 C C . PHE B 1 11 ? 45.721 5.185 -15.652 1.00 11.09 11 PHE A C 1
ATOM 2616 O O . PHE B 1 11 ? 45.273 5.560 -14.570 1.00 11.09 11 PHE A O 1
ATOM 2624 N N . GLY B 1 12 ? 45.119 5.443 -16.808 1.00 7.68 12 GLY A N 1
ATOM 2625 C CA . GLY B 1 12 ? 43.886 6.209 -16.841 1.00 7.68 12 GLY A CA 1
ATOM 2626 C C . GLY B 1 12 ? 42.656 5.351 -16.991 1.00 7.68 12 GLY A C 1
ATOM 2627 O O . GLY B 1 12 ? 42.620 4.226 -16.493 1.00 7.68 12 GLY A O 1
ATOM 2628 N N . ARG B 1 13 ? 41.635 5.873 -17.664 1.00 12.38 13 ARG A N 1
ATOM 2629 C CA . ARG B 1 13 ? 40.414 5.103 -17.854 1.00 12.38 13 ARG A CA 1
ATOM 2630 C C . ARG B 1 13 ? 40.724 3.807 -18.593 1.00 12.38 13 ARG A C 1
ATOM 2631 O O . ARG B 1 13 ? 40.374 2.730 -18.125 1.00 12.38 13 ARG A O 1
ATOM 2639 N N . ILE B 1 14 ? 41.382 3.907 -19.743 1.00 9.73 14 ILE A N 1
ATOM 2640 C CA . ILE B 1 14 ? 41.717 2.706 -20.504 1.00 9.73 14 ILE A CA 1
ATOM 2641 C C . ILE B 1 14 ? 42.810 1.886 -19.823 1.00 9.73 14 ILE A C 1
ATOM 2642 O O . ILE B 1 14 ? 42.730 0.657 -19.766 1.00 9.73 14 ILE A O 1
ATOM 2647 N N . GLY B 1 15 ? 43.829 2.564 -19.310 1.00 12.41 15 GLY A N 1
ATOM 2648 C CA . GLY B 1 15 ? 44.904 1.856 -18.634 1.00 12.41 15 GLY A CA 1
ATOM 2649 C C . GLY B 1 15 ? 44.400 0.980 -17.500 1.00 12.41 15 GLY A C 1
ATOM 2650 O O . GLY B 1 15 ? 44.709 -0.211 -17.433 1.00 12.41 15 GLY A O 1
ATOM 2651 N N . ARG B 1 16 ? 43.612 1.560 -16.603 1.00 8.81 16 ARG A N 1
ATOM 2652 C CA . ARG B 1 16 ? 43.087 0.807 -15.472 1.00 8.81 16 ARG A CA 1
ATOM 2653 C C . ARG B 1 16 ? 42.171 -0.354 -15.841 1.00 8.81 16 ARG A C 1
ATOM 2654 O O . ARG B 1 16 ? 42.208 -1.408 -15.201 1.00 8.81 16 ARG A O 1
ATOM 2662 N N . LEU B 1 17 ? 41.351 -0.180 -16.874 1.00 10.57 17 LEU A N 1
ATOM 2663 C CA . LEU B 1 17 ? 40.445 -1.244 -17.255 1.00 10.57 17 LEU A CA 1
ATOM 2664 C C . LEU B 1 17 ? 41.180 -2.366 -17.982 1.00 10.57 17 LEU A C 1
ATOM 2665 O O . LEU B 1 17 ? 40.857 -3.541 -17.803 1.00 10.57 17 LEU A O 1
ATOM 2670 N N . VAL B 1 18 ? 42.179 -2.012 -18.786 1.00 11.36 18 VAL A N 1
ATOM 2671 C CA . VAL B 1 18 ? 42.978 -3.017 -19.484 1.00 11.36 18 VAL A CA 1
ATOM 2672 C C . VAL B 1 18 ? 43.685 -3.850 -18.409 1.00 11.36 18 VAL A C 1
ATOM 2673 O O . VAL B 1 18 ? 43.884 -5.057 -18.568 1.00 11.36 18 VAL A O 1
ATOM 2677 N N . ALA B 1 19 ? 44.050 -3.199 -17.307 1.00 11.31 19 ALA A N 1
ATOM 2678 C CA . ALA B 1 19 ? 44.701 -3.893 -16.195 1.00 11.31 19 ALA A CA 1
ATOM 2679 C C . ALA B 1 19 ? 43.711 -4.889 -15.576 1.00 11.31 19 ALA A C 1
ATOM 2680 O O . ALA B 1 19 ? 44.080 -6.029 -15.253 1.00 11.31 19 ALA A O 1
ATOM 2682 N N . ARG B 1 20 ? 42.456 -4.465 -15.413 1.00 10.00 20 ARG A N 1
ATOM 2683 C CA . ARG B 1 20 ? 41.434 -5.350 -14.855 1.00 10.00 20 ARG A CA 1
ATOM 2684 C C . ARG B 1 20 ? 41.264 -6.583 -15.730 1.00 10.00 20 ARG A C 1
ATOM 2685 O O . ARG B 1 20 ? 41.196 -7.708 -15.229 1.00 10.00 20 ARG A O 1
ATOM 2693 N N . VAL B 1 21 ? 41.187 -6.384 -17.043 1.00 14.49 21 VAL A N 1
ATOM 2694 C CA . VAL B 1 21 ? 41.023 -7.519 -17.941 1.00 14.49 21 VAL A CA 1
ATOM 2695 C C . VAL B 1 21 ? 42.209 -8.466 -17.796 1.00 14.49 21 VAL A C 1
ATOM 2696 O O . VAL B 1 21 ? 42.032 -9.669 -17.579 1.00 14.49 21 VAL A O 1
ATOM 2700 N N . ALA B 1 22 ? 43.413 -7.916 -17.899 1.00 14.97 22 ALA A N 1
ATOM 2701 C CA . ALA B 1 22 ? 44.630 -8.708 -17.776 1.00 14.97 22 ALA A CA 1
ATOM 2702 C C . ALA B 1 22 ? 44.665 -9.489 -16.462 1.00 14.97 22 ALA A C 1
ATOM 2703 O O . ALA B 1 22 ? 44.844 -10.704 -16.462 1.00 14.97 22 ALA A O 1
ATOM 2705 N N . LEU B 1 23 ? 44.481 -8.788 -15.347 1.00 17.21 23 LEU A N 1
ATOM 2706 C CA . LEU B 1 23 ? 44.523 -9.420 -14.027 1.00 17.21 23 LEU A CA 1
ATOM 2707 C C . LEU B 1 23 ? 43.494 -10.532 -13.835 1.00 17.21 23 LEU A C 1
ATOM 2708 O O . LEU B 1 23 ? 43.679 -11.421 -13.001 1.00 17.21 23 LEU A O 1
ATOM 2713 N N . GLN B 1 24 ? 42.419 -10.482 -14.616 1.00 21.42 24 GLN A N 1
ATOM 2714 C CA . GLN B 1 24 ? 41.360 -11.477 -14.534 1.00 21.42 24 GLN A CA 1
ATOM 2715 C C . GLN B 1 24 ? 41.499 -12.530 -15.638 1.00 21.42 24 GLN A C 1
ATOM 2716 O O . GLN B 1 24 ? 40.665 -13.430 -15.757 1.00 21.42 24 GLN A O 1
ATOM 2722 N N . SER B 1 25 ? 42.557 -12.420 -16.438 1.00 15.74 25 SER A N 1
ATOM 2723 C CA . SER B 1 25 ? 42.782 -13.362 -17.525 1.00 15.74 25 SER A CA 1
ATOM 2724 C C . SER B 1 25 ? 43.626 -14.548 -17.050 1.00 15.74 25 SER A C 1
ATOM 2725 O O . SER B 1 25 ? 44.223 -14.509 -15.978 1.00 15.74 25 SER A O 1
ATOM 2728 N N . GLU B 1 26 ? 43.657 -15.610 -17.843 1.00 29.80 26 GLU A N 1
ATOM 2729 C CA . GLU B 1 26 ? 44.454 -16.775 -17.486 1.00 29.80 26 GLU A CA 1
ATOM 2730 C C . GLU B 1 26 ? 45.764 -16.760 -18.263 1.00 29.80 26 GLU A C 1
ATOM 2731 O O . GLU B 1 26 ? 46.777 -17.287 -17.799 1.00 29.80 26 GLU A O 1
ATOM 2737 N N . ASP B 1 27 ? 45.737 -16.124 -19.431 1.00 16.56 27 ASP A N 1
ATOM 2738 C CA . ASP B 1 27 ? 46.899 -16.062 -20.317 1.00 16.56 27 ASP A CA 1
ATOM 2739 C C . ASP B 1 27 ? 47.694 -14.768 -20.337 1.00 16.56 27 ASP A C 1
ATOM 2740 O O . ASP B 1 27 ? 48.753 -14.718 -20.949 1.00 16.56 27 ASP A O 1
ATOM 2745 N N . VAL B 1 28 ? 47.206 -13.717 -19.692 1.00 15.05 28 VAL A N 1
ATOM 2746 C CA . VAL B 1 28 ? 47.939 -12.457 -19.722 1.00 15.05 28 VAL A CA 1
ATOM 2747 C C . VAL B 1 28 ? 48.347 -12.013 -18.325 1.00 15.05 28 VAL A C 1
ATOM 2748 O O . VAL B 1 28 ? 47.573 -12.131 -17.380 1.00 15.05 28 VAL A O 1
ATOM 2752 N N . GLU B 1 29 ? 49.560 -11.489 -18.204 1.00 19.35 29 GLU A N 1
ATOM 2753 C CA . GLU B 1 29 ? 50.049 -11.055 -16.906 1.00 19.35 29 GLU A CA 1
ATOM 2754 C C . GLU B 1 29 ? 50.618 -9.648 -16.893 1.00 19.35 29 GLU A C 1
ATOM 2755 O O . GLU B 1 29 ? 51.610 -9.355 -17.558 1.00 19.35 29 GLU A O 1
ATOM 2761 N N . LEU B 1 30 ? 49.974 -8.780 -16.126 1.00 12.13 30 LEU A N 1
ATOM 2762 C CA . LEU B 1 30 ? 50.409 -7.402 -15.976 1.00 12.13 30 LEU A CA 1
ATOM 2763 C C . LEU B 1 30 ? 51.581 -7.446 -15.000 1.00 12.13 30 LEU A C 1
ATOM 2764 O O . LEU B 1 30 ? 51.454 -7.999 -13.913 1.00 12.13 30 LEU A O 1
ATOM 2769 N N . VAL B 1 31 ? 52.715 -6.868 -15.381 1.00 21.01 31 VAL A N 1
ATOM 2770 C CA . VAL B 1 31 ? 53.885 -6.894 -14.510 1.00 21.01 31 VAL A CA 1
ATOM 2771 C C . VAL B 1 31 ? 54.395 -5.506 -14.155 1.00 21.01 31 VAL A C 1
ATOM 2772 O O . VAL B 1 31 ? 55.142 -5.340 -13.193 1.00 21.01 31 VAL A O 1
ATOM 2776 N N . ALA B 1 32 ? 53.989 -4.509 -14.929 1.00 11.60 32 ALA A N 1
ATOM 2777 C CA . ALA B 1 32 ? 54.440 -3.146 -14.683 1.00 11.60 32 ALA A CA 1
ATOM 2778 C C . ALA B 1 32 ? 53.438 -2.084 -15.126 1.00 11.60 32 ALA A C 1
ATOM 2779 O O . ALA B 1 32 ? 52.722 -2.261 -16.113 1.00 11.60 32 ALA A O 1
ATOM 2781 N N . VAL B 1 33 ? 53.389 -0.987 -14.374 1.00 15.28 33 VAL A N 1
ATOM 2782 C CA . VAL B 1 33 ? 52.507 0.136 -14.679 1.00 15.28 33 VAL A CA 1
ATOM 2783 C C . VAL B 1 33 ? 53.264 1.441 -14.494 1.00 15.28 33 VAL A C 1
ATOM 2784 O O . VAL B 1 33 ? 53.956 1.622 -13.484 1.00 15.28 33 VAL A O 1
ATOM 2788 N N . ASN B 1 34 ? 53.138 2.351 -15.461 1.00 10.24 34 ASN A N 1
ATOM 2789 C CA . ASN B 1 34 ? 53.797 3.648 -15.348 1.00 10.24 34 ASN A CA 1
ATOM 2790 C C . ASN B 1 34 ? 52.843 4.833 -15.491 1.00 10.24 34 ASN A C 1
ATOM 2791 O O . ASN B 1 34 ? 52.037 4.895 -16.427 1.00 10.24 34 ASN A O 1
ATOM 2796 N N . ASP B 1 35 ? 52.951 5.776 -14.555 1.00 13.13 35 ASP A N 1
ATOM 2797 C CA . ASP B 1 35 ? 52.146 7.000 -14.559 1.00 13.13 35 ASP A CA 1
ATOM 2798 C C . ASP B 1 35 ? 52.798 8.002 -13.602 1.00 13.13 35 ASP A C 1
ATOM 2799 O O . ASP B 1 35 ? 52.810 7.807 -12.379 1.00 13.13 35 ASP A O 1
ATOM 2804 N N . PRO B 1 36 ? 53.347 9.097 -14.151 1.00 17.31 36 PRO A N 1
ATOM 2805 C CA . PRO B 1 36 ? 54.019 10.145 -13.378 1.00 17.31 36 PRO A CA 1
ATOM 2806 C C . PRO B 1 36 ? 53.104 11.020 -12.519 1.00 17.31 36 PRO A C 1
ATOM 2807 O O . PRO B 1 36 ? 53.574 11.752 -11.640 1.00 17.31 36 PRO A O 1
ATOM 2811 N N . PHE B 1 37 ? 51.801 10.933 -12.769 1.00 20.24 37 PHE A N 1
ATOM 2812 C CA . PHE B 1 37 ? 50.828 11.743 -12.045 1.00 20.24 37 PHE A CA 1
ATOM 2813 C C . PHE B 1 37 ? 50.064 10.945 -10.991 1.00 20.24 37 PHE A C 1
ATOM 2814 O O . PHE B 1 37 ? 49.088 11.434 -10.423 1.00 20.24 37 PHE A O 1
ATOM 2822 N N . ILE B 1 38 ? 50.508 9.719 -10.728 1.00 23.45 38 ILE A N 1
ATOM 2823 C CA . ILE B 1 38 ? 49.860 8.886 -9.728 1.00 23.45 38 ILE A CA 1
ATOM 2824 C C . ILE B 1 38 ? 50.863 8.022 -8.963 1.00 23.45 38 ILE A C 1
ATOM 2825 O O . ILE B 1 38 ? 51.459 7.102 -9.523 1.00 23.45 38 ILE A O 1
ATOM 2830 N N . THR B 1 39 ? 51.050 8.335 -7.683 1.00 19.52 39 THR A N 1
ATOM 2831 C CA . THR B 1 39 ? 51.977 7.593 -6.834 1.00 19.52 39 THR A CA 1
ATOM 2832 C C . THR B 1 39 ? 51.467 6.177 -6.603 1.00 19.52 39 THR A C 1
ATOM 2833 O O . THR B 1 39 ? 50.307 5.873 -6.868 1.00 19.52 39 THR A O 1
ATOM 2837 N N . THR B 1 40 ? 52.343 5.316 -6.105 1.00 17.49 40 THR A N 1
ATOM 2838 C CA . THR B 1 40 ? 51.992 3.929 -5.844 1.00 17.49 40 THR A CA 1
ATOM 2839 C C . THR B 1 40 ? 50.768 3.800 -4.930 1.00 17.49 40 THR A C 1
ATOM 2840 O O . THR B 1 40 ? 49.852 3.011 -5.200 1.00 17.49 40 THR A O 1
ATOM 2844 N N . ASP B 1 41 ? 50.748 4.584 -3.859 1.00 18.79 41 ASP A N 1
ATOM 2845 C CA . ASP B 1 41 ? 49.644 4.543 -2.915 1.00 18.79 41 ASP A CA 1
ATOM 2846 C C . ASP B 1 41 ? 48.334 4.994 -3.547 1.00 18.79 41 ASP A C 1
ATOM 2847 O O . ASP B 1 41 ? 47.290 4.365 -3.360 1.00 18.79 41 ASP A O 1
ATOM 2852 N N . TYR B 1 42 ? 48.394 6.086 -4.298 1.00 13.21 42 TYR A N 1
ATOM 2853 C CA . TYR B 1 42 ? 47.206 6.624 -4.951 1.00 13.21 42 TYR A CA 1
ATOM 2854 C C . TYR B 1 42 ? 46.705 5.653 -6.012 1.00 13.21 42 TYR A C 1
ATOM 2855 O O . TYR B 1 42 ? 45.505 5.526 -6.239 1.00 13.21 42 TYR A O 1
ATOM 2864 N N . MET B 1 43 ? 47.641 4.952 -6.645 1.00 12.49 43 MET A N 1
ATOM 2865 C CA . MET B 1 43 ? 47.318 3.991 -7.696 1.00 12.49 43 MET A CA 1
ATOM 2866 C C . MET B 1 43 ? 46.419 2.864 -7.191 1.00 12.49 43 MET A C 1
ATOM 2867 O O . MET B 1 43 ? 45.572 2.357 -7.932 1.00 12.49 43 MET A O 1
ATOM 2872 N N . THR B 1 44 ? 46.602 2.483 -5.927 1.00 11.41 44 THR A N 1
ATOM 2873 C CA . THR B 1 44 ? 45.815 1.410 -5.327 1.00 11.41 44 THR A CA 1
ATOM 2874 C C . THR B 1 44 ? 44.390 1.875 -5.100 1.00 11.41 44 THR A C 1
ATOM 2875 O O . THR B 1 44 ? 43.458 1.066 -5.097 1.00 11.41 44 THR A O 1
ATOM 2879 N N . TYR B 1 45 ? 44.228 3.177 -4.876 1.00 8.28 45 TYR A N 1
ATOM 2880 C CA . TYR B 1 45 ? 42.899 3.738 -4.669 1.00 8.28 45 TYR A CA 1
ATOM 2881 C C . TYR B 1 45 ? 42.207 3.916 -6.021 1.00 8.28 45 TYR A C 1
ATOM 2882 O O . TYR B 1 45 ? 41.024 3.609 -6.170 1.00 8.28 45 TYR A O 1
ATOM 2891 N N . MET B 1 46 ? 42.950 4.403 -7.003 1.00 8.38 46 MET A N 1
ATOM 2892 C CA . MET B 1 46 ? 42.374 4.627 -8.329 1.00 8.38 46 MET A CA 1
ATOM 2893 C C . MET B 1 46 ? 42.050 3.313 -9.025 1.00 8.38 46 MET A C 1
ATOM 2894 O O . MET B 1 46 ? 41.203 3.262 -9.923 1.00 8.38 46 MET A O 1
ATOM 2899 N N . PHE B 1 47 ? 42.729 2.247 -8.627 1.00 13.10 47 PHE A N 1
ATOM 2900 C CA . PHE B 1 47 ? 42.469 0.958 -9.242 1.00 13.10 47 PHE A CA 1
ATOM 2901 C C . PHE B 1 47 ? 41.326 0.218 -8.558 1.00 13.10 47 PHE A C 1
ATOM 2902 O O . PHE B 1 47 ? 40.549 -0.466 -9.211 1.00 13.10 47 PHE A O 1
ATOM 2910 N N . LYS B 1 48 ? 41.225 0.366 -7.244 1.00 13.02 48 LYS A N 1
ATOM 2911 C CA . LYS B 1 48 ? 40.189 -0.312 -6.475 1.00 13.02 48 LYS A CA 1
ATOM 2912 C C . LYS B 1 48 ? 38.774 0.215 -6.647 1.00 13.02 48 LYS A C 1
ATOM 2913 O O . LYS B 1 48 ? 37.828 -0.569 -6.765 1.00 13.02 48 LYS A O 1
ATOM 2919 N N . TYR B 1 49 ? 38.621 1.536 -6.639 1.00 11.44 49 TYR A N 1
ATOM 2920 C CA . TYR B 1 49 ? 37.297 2.139 -6.766 1.00 11.44 49 TYR A CA 1
ATOM 2921 C C . TYR B 1 49 ? 37.047 2.725 -8.151 1.00 11.44 49 TYR A C 1
ATOM 2922 O O . TYR B 1 49 ? 37.917 3.366 -8.726 1.00 11.44 49 TYR A O 1
ATOM 2931 N N . ASP B 1 50 ? 35.856 2.489 -8.692 1.00 9.82 50 ASP A N 1
ATOM 2932 C CA . ASP B 1 50 ? 35.522 3.000 -10.016 1.00 9.82 50 ASP A CA 1
ATOM 2933 C C . ASP B 1 50 ? 34.089 3.474 -10.005 1.00 9.82 50 ASP A C 1
ATOM 2934 O O . ASP B 1 50 ? 33.203 2.781 -9.527 1.00 9.82 50 ASP A O 1
ATOM 2939 N N . THR B 1 51 ? 33.869 4.665 -10.540 1.00 10.18 51 THR A N 1
ATOM 2940 C CA . THR B 1 51 ? 32.542 5.232 -10.588 1.00 10.18 51 THR A CA 1
ATOM 2941 C C . THR B 1 51 ? 31.597 4.413 -11.447 1.00 10.18 51 THR A C 1
ATOM 2942 O O . THR B 1 51 ? 30.436 4.236 -11.090 1.00 10.18 51 THR A O 1
ATOM 2946 N N . VAL B 1 52 ? 32.085 3.887 -12.565 1.00 6.39 52 VAL A N 1
ATOM 2947 C CA . VAL B 1 52 ? 31.192 3.136 -13.436 1.00 6.39 52 VAL A CA 1
ATOM 2948 C C . VAL B 1 52 ? 31.299 1.614 -13.460 1.00 6.39 52 VAL A C 1
ATOM 2949 O O . VAL B 1 52 ? 30.282 0.943 -13.621 1.00 6.39 52 VAL A O 1
ATOM 2953 N N . HIS B 1 53 ? 32.499 1.065 -13.273 1.00 8.38 53 HIS A N 1
ATOM 2954 C CA . HIS B 1 53 ? 32.693 -0.382 -13.323 1.00 8.38 53 HIS A CA 1
ATOM 2955 C C . HIS B 1 53 ? 32.804 -1.073 -11.963 1.00 8.38 53 HIS A C 1
ATOM 2956 O O . HIS B 1 53 ? 33.289 -2.197 -11.865 1.00 8.38 53 HIS A O 1
ATOM 2963 N N . GLY B 1 54 ? 32.351 -0.390 -10.920 1.00 13.02 54 GLY A N 1
ATOM 2964 C CA . GLY B 1 54 ? 32.371 -0.967 -9.586 1.00 13.02 54 GLY A CA 1
ATOM 2965 C C . GLY B 1 54 ? 33.721 -1.206 -8.946 1.00 13.02 54 GLY A C 1
ATOM 2966 O O . GLY B 1 54 ? 34.769 -1.030 -9.560 1.00 13.02 54 GLY A O 1
ATOM 2967 N N . GLN B 1 55 ? 33.672 -1.630 -7.688 1.00 14.36 55 GLN A N 1
ATOM 2968 C CA . GLN B 1 55 ? 34.857 -1.906 -6.901 1.00 14.36 55 GLN A CA 1
ATOM 2969 C C . GLN B 1 55 ? 35.526 -3.207 -7.341 1.00 14.36 55 GLN A C 1
ATOM 2970 O O . GLN B 1 55 ? 34.866 -4.157 -7.764 1.00 14.36 55 GLN A O 1
ATOM 2976 N N . TRP B 1 56 ? 36.849 -3.241 -7.263 1.00 12.78 56 TRP A N 1
ATOM 2977 C CA . TRP B 1 56 ? 37.572 -4.449 -7.617 1.00 12.78 56 TRP A CA 1
ATOM 2978 C C . TRP B 1 56 ? 37.647 -5.316 -6.356 1.00 12.78 56 TRP A C 1
ATOM 2979 O O . TRP B 1 56 ? 38.190 -4.893 -5.337 1.00 12.78 56 TRP A O 1
ATOM 2990 N N . LYS B 1 57 ? 37.072 -6.515 -6.428 1.00 26.84 57 LYS A N 1
ATOM 2991 C CA . LYS B 1 57 ? 37.073 -7.452 -5.308 1.00 26.84 57 LYS A CA 1
ATOM 2992 C C . LYS B 1 57 ? 37.696 -8.791 -5.711 1.00 26.84 57 LYS A C 1
ATOM 2993 O O . LYS B 1 57 ? 37.832 -9.692 -4.879 1.00 26.84 57 LYS A O 1
ATOM 2999 N N . HIS B 1 58 ? 38.057 -8.917 -6.987 1.00 17.97 58 HIS A N 1
ATOM 3000 C CA . HIS B 1 58 ? 38.673 -10.138 -7.518 1.00 17.97 58 HIS A CA 1
ATOM 3001 C C . HIS B 1 58 ? 39.834 -10.591 -6.624 1.00 17.97 58 HIS A C 1
ATOM 3002 O O . HIS B 1 58 ? 40.012 -11.787 -6.362 1.00 17.97 58 HIS A O 1
ATOM 3009 N N . SER B 1 59 ? 40.613 -9.623 -6.155 1.00 16.53 59 SER A N 1
ATOM 3010 C CA . SER B 1 59 ? 41.747 -9.920 -5.297 1.00 16.53 59 SER A CA 1
ATOM 3011 C C . SER B 1 59 ? 42.006 -8.758 -4.351 1.00 16.53 59 SER A C 1
ATOM 3012 O O . SER B 1 59 ? 41.486 -7.658 -4.546 1.00 16.53 59 SER A O 1
ATOM 3015 N N . ASP B 1 60 ? 42.824 -9.015 -3.335 1.00 19.09 60 ASP A N 1
ATOM 3016 C CA . ASP B 1 60 ? 43.196 -8.010 -2.350 1.00 19.09 60 ASP A CA 1
ATOM 3017 C C . ASP B 1 60 ? 44.214 -7.094 -3.020 1.00 19.09 60 ASP A C 1
ATOM 3018 O O . ASP B 1 60 ? 45.026 -7.549 -3.829 1.00 19.09 60 ASP A O 1
ATOM 3023 N N . ILE B 1 61 ? 44.154 -5.810 -2.688 1.00 22.89 61 ILE A N 1
ATOM 3024 C CA . ILE B 1 61 ? 45.061 -4.806 -3.239 1.00 22.89 61 ILE A CA 1
ATOM 3025 C C . ILE B 1 61 ? 45.883 -4.174 -2.121 1.00 22.89 61 ILE A C 1
ATOM 3026 O O . ILE B 1 61 ? 45.325 -3.571 -1.213 1.00 22.89 61 ILE A O 1
ATOM 3031 N N . LYS B 1 62 ? 47.204 -4.301 -2.192 1.00 28.22 62 LYS A N 1
ATOM 3032 C CA . LYS B 1 62 ? 48.068 -3.711 -1.174 1.00 28.22 62 LYS A CA 1
ATOM 3033 C C . LYS B 1 62 ? 49.412 -3.291 -1.754 1.00 28.22 62 LYS A C 1
ATOM 3034 O O . LYS B 1 62 ? 49.770 -3.676 -2.869 1.00 28.22 62 LYS A O 1
ATOM 3040 N N . ILE B 1 63 ? 50.141 -2.484 -0.993 1.00 22.61 63 ILE A N 1
ATOM 3041 C CA . ILE B 1 63 ? 51.454 -1.996 -1.400 1.00 22.61 63 ILE A CA 1
ATOM 3042 C C . ILE B 1 63 ? 52.524 -2.809 -0.694 1.00 22.61 63 ILE A C 1
ATOM 3043 O O . ILE B 1 63 ? 52.325 -3.249 0.441 1.00 22.61 63 ILE A O 1
ATOM 3048 N N . LYS B 1 64 ? 53.626 -3.084 -1.380 1.00 29.24 64 LYS A N 1
ATOM 3049 C CA . LYS B 1 64 ? 54.708 -3.853 -0.780 1.00 29.24 64 LYS A CA 1
ATOM 3050 C C . LYS B 1 64 ? 55.789 -2.866 -0.399 1.00 29.24 64 LYS A C 1
ATOM 3051 O O . LYS B 1 64 ? 56.196 -2.768 0.759 1.00 29.24 64 LYS A O 1
ATOM 3057 N N . ASP B 1 65 ? 56.166 -2.125 -1.434 1.00 52.65 65 ASP A N 1
ATOM 3058 C CA . ASP B 1 65 ? 56.978 -1.070 -1.222 1.00 52.65 65 ASP A CA 1
ATOM 3059 C C . ASP B 1 65 ? 56.427 -0.133 -2.092 1.00 52.65 65 ASP A C 1
ATOM 3060 O O . ASP B 1 65 ? 55.337 -0.187 -2.726 1.00 52.65 65 ASP A O 1
ATOM 3065 N N . SER B 1 66 ? 57.177 0.963 -2.066 1.00 20.78 66 SER A N 1
ATOM 3066 C CA . SER B 1 66 ? 56.829 2.176 -2.769 1.00 20.78 66 SER A CA 1
ATOM 3067 C C . SER B 1 66 ? 56.863 1.956 -4.264 1.00 20.78 66 SER A C 1
ATOM 3068 O O . SER B 1 66 ? 56.232 2.705 -5.010 1.00 20.78 66 SER A O 1
ATOM 3071 N N . LYS B 1 67 ? 57.588 0.940 -4.728 1.00 16.91 67 LYS A N 1
ATOM 3072 C CA . LYS B 1 67 ? 57.586 0.756 -6.171 1.00 16.91 67 LYS A CA 1
ATOM 3073 C C . LYS B 1 67 ? 56.966 -0.578 -6.556 1.00 16.91 67 LYS A C 1
ATOM 3074 O O . LYS B 1 67 ? 57.134 -1.038 -7.686 1.00 16.91 67 LYS A O 1
ATOM 3080 N N . THR B 1 68 ? 56.231 -1.189 -5.631 1.00 16.43 68 THR A N 1
ATOM 3081 C CA . THR B 1 68 ? 55.642 -2.493 -5.903 1.00 16.43 68 THR A CA 1
ATOM 3082 C C . THR B 1 68 ? 54.252 -2.744 -5.318 1.00 16.43 68 THR A C 1
ATOM 3083 O O . THR B 1 68 ? 54.041 -2.653 -4.100 1.00 16.43 68 THR A O 1
ATOM 3087 N N . LEU B 1 69 ? 53.305 -3.064 -6.196 1.00 19.19 69 LEU A N 1
ATOM 3088 C CA . LEU B 1 69 ? 51.940 -3.369 -5.785 1.00 19.19 69 LEU A CA 1
ATOM 3089 C C . LEU B 1 69 ? 51.768 -4.886 -5.834 1.00 19.19 69 LEU A C 1
ATOM 3090 O O . LEU B 1 69 ? 52.453 -5.562 -6.602 1.00 19.19 69 LEU A O 1
ATOM 3095 N N . LEU B 1 70 ? 50.857 -5.411 -5.015 1.00 20.36 70 LEU A N 1
ATOM 3096 C CA . LEU B 1 70 ? 50.568 -6.845 -4.975 1.00 20.36 70 LEU A CA 1
ATOM 3097 C C . LEU B 1 70 ? 49.081 -7.086 -5.194 1.00 20.36 70 LEU A C 1
ATOM 3098 O O . LEU B 1 70 ? 48.262 -6.719 -4.352 1.00 20.36 70 LEU A O 1
ATOM 3103 N N . LEU B 1 71 ? 48.728 -7.687 -6.324 1.00 30.58 71 LEU A N 1
ATOM 3104 C CA . LEU B 1 71 ? 47.330 -7.985 -6.615 1.00 30.58 71 LEU A CA 1
ATOM 3105 C C . LEU B 1 71 ? 47.050 -9.374 -6.057 1.00 30.58 71 LEU A C 1
ATOM 3106 O O . LEU B 1 71 ? 47.152 -10.381 -6.762 1.00 30.58 71 LEU A O 1
ATOM 3111 N N . GLY B 1 72 ? 46.710 -9.417 -4.773 1.00 48.79 72 GLY A N 1
ATOM 3112 C CA . GLY B 1 72 ? 46.447 -10.684 -4.127 1.00 48.79 72 GLY A CA 1
ATOM 3113 C C . GLY B 1 72 ? 47.777 -11.333 -3.806 1.00 48.79 72 GLY A C 1
ATOM 3114 O O . GLY B 1 72 ? 48.223 -11.319 -2.658 1.00 48.79 72 GLY A O 1
ATOM 3115 N N . GLU B 1 73 ? 48.427 -11.885 -4.825 1.00 45.79 73 GLU A N 1
ATOM 3116 C CA . GLU B 1 73 ? 49.711 -12.533 -4.617 1.00 45.79 73 GLU A CA 1
ATOM 3117 C C . GLU B 1 73 ? 50.694 -12.302 -5.770 1.00 45.79 73 GLU A C 1
ATOM 3118 O O . GLU B 1 73 ? 51.818 -12.803 -5.742 1.00 45.79 73 GLU A O 1
ATOM 3124 N N . LYS B 1 74 ? 50.276 -11.540 -6.779 1.00 24.13 74 LYS A N 1
ATOM 3125 C CA . LYS B 1 74 ? 51.144 -11.261 -7.920 1.00 24.13 74 LYS A CA 1
ATOM 3126 C C . LYS B 1 74 ? 51.723 -9.848 -7.851 1.00 24.13 74 LYS A C 1
ATOM 3127 O O . LYS B 1 74 ? 50.992 -8.866 -7.684 1.00 24.13 74 LYS A O 1
ATOM 3133 N N . PRO B 1 75 ? 53.049 -9.731 -7.987 1.00 26.25 75 PRO A N 1
ATOM 3134 C CA . PRO B 1 75 ? 53.741 -8.441 -7.939 1.00 26.25 75 PRO A CA 1
ATOM 3135 C C . PRO B 1 75 ? 53.613 -7.612 -9.213 1.00 26.25 75 PRO A C 1
ATOM 3136 O O . PRO B 1 75 ? 53.692 -8.131 -10.325 1.00 26.25 75 PRO A O 1
ATOM 3140 N N . VAL B 1 76 ? 53.412 -6.313 -9.032 1.00 15.64 76 VAL A N 1
ATOM 3141 C CA . VAL B 1 76 ? 53.286 -5.382 -10.146 1.00 15.64 76 VAL A CA 1
ATOM 3142 C C . VAL B 1 76 ? 54.161 -4.171 -9.864 1.00 15.64 76 VAL A C 1
ATOM 3143 O O . VAL B 1 76 ? 53.879 -3.393 -8.952 1.00 15.64 76 VAL A O 1
ATOM 3147 N N . THR B 1 77 ? 55.229 -4.021 -10.645 1.00 16.97 77 THR A N 1
ATOM 3148 C CA . THR B 1 77 ? 56.139 -2.901 -10.468 1.00 16.97 77 THR A CA 1
ATOM 3149 C C . THR B 1 77 ? 55.480 -1.606 -10.909 1.00 16.97 77 THR A C 1
ATOM 3150 O O . THR B 1 77 ? 54.782 -1.562 -11.924 1.00 16.97 77 THR A O 1
ATOM 3154 N N . VAL B 1 78 ? 55.714 -0.553 -10.136 1.00 17.32 78 VAL A N 1
ATOM 3155 C CA . VAL B 1 78 ? 55.137 0.754 -10.413 1.00 17.32 78 VAL A CA 1
ATOM 3156 C C . VAL B 1 78 ? 56.213 1.768 -10.784 1.00 17.32 78 VAL A C 1
ATOM 3157 O O . VAL B 1 78 ? 57.202 1.920 -10.072 1.00 17.32 78 VAL A O 1
ATOM 3161 N N . PHE B 1 79 ? 56.017 2.443 -11.912 1.00 15.03 79 PHE A N 1
ATOM 3162 C CA . PHE B 1 79 ? 56.951 3.460 -12.383 1.00 15.03 79 PHE A CA 1
ATOM 3163 C C . PHE B 1 79 ? 56.264 4.820 -12.381 1.00 15.03 79 PHE A C 1
ATOM 3164 O O . PHE B 1 79 ? 55.037 4.909 -12.413 1.00 15.03 79 PHE A O 1
ATOM 3172 N N . GLY B 1 80 ? 56.981 5.939 -12.295 1.00 28.68 80 GLY A N 1
ATOM 3173 C CA . GLY B 1 80 ? 56.495 7.312 -12.343 1.00 28.68 80 GLY A CA 1
ATOM 3174 C C . GLY B 1 80 ? 57.381 8.150 -13.322 1.00 28.68 80 GLY A C 1
ATOM 3175 O O . GLY B 1 80 ? 57.983 9.180 -12.954 1.00 28.68 80 GLY A O 1
ATOM 3176 N N . ILE B 1 81 ? 57.667 7.572 -14.457 1.00 26.51 81 ILE A N 1
ATOM 3177 C CA . ILE B 1 81 ? 58.552 8.233 -15.404 1.00 26.51 81 ILE A CA 1
ATOM 3178 C C . ILE B 1 81 ? 57.776 9.095 -16.390 1.00 26.51 81 ILE A C 1
ATOM 3179 O O . ILE B 1 81 ? 56.661 8.758 -16.778 1.00 26.51 81 ILE A O 1
ATOM 3184 N N . ARG B 1 82 ? 58.378 10.205 -16.800 1.00 24.54 82 ARG A N 1
ATOM 3185 C CA . ARG B 1 82 ? 57.731 11.104 -17.743 1.00 24.54 82 ARG A CA 1
ATOM 3186 C C . ARG B 1 82 ? 57.994 10.664 -19.178 1.00 24.54 82 ARG A C 1
ATOM 3187 O O . ARG B 1 82 ? 57.060 10.470 -19.949 1.00 24.54 82 ARG A O 1
ATOM 3195 N N . ASN B 1 83 ? 59.266 10.506 -19.533 1.00 15.71 83 ASN A N 1
ATOM 3196 C CA . ASN B 1 83 ? 59.651 10.091 -20.886 1.00 15.71 83 ASN A CA 1
ATOM 3197 C C . ASN B 1 83 ? 59.628 8.571 -21.048 1.00 15.71 83 ASN A C 1
ATOM 3198 O O . ASN B 1 83 ? 60.237 7.853 -20.262 1.00 15.71 83 ASN A O 1
ATOM 3203 N N . PRO B 1 84 ? 58.933 8.066 -22.084 1.00 17.63 84 PRO A N 1
ATOM 3204 C CA . PRO B 1 84 ? 58.811 6.632 -22.375 1.00 17.63 84 PRO A CA 1
ATOM 3205 C C . PRO B 1 84 ? 60.143 5.937 -22.637 1.00 17.63 84 PRO A C 1
ATOM 3206 O O . PRO B 1 84 ? 60.292 4.736 -22.375 1.00 17.63 84 PRO A O 1
ATOM 3210 N N . ASP B 1 85 ? 61.106 6.683 -23.168 1.00 28.98 85 ASP A N 1
ATOM 3211 C CA . ASP B 1 85 ? 62.408 6.107 -23.468 1.00 28.98 85 ASP A CA 1
ATOM 3212 C C . ASP B 1 85 ? 63.315 5.989 -22.242 1.00 28.98 85 ASP A C 1
ATOM 3213 O O . ASP B 1 85 ? 64.524 5.790 -22.375 1.00 28.98 85 ASP A O 1
ATOM 3218 N N . GLU B 1 86 ? 62.731 6.111 -21.052 1.00 20.90 86 GLU A N 1
ATOM 3219 C CA . GLU B 1 86 ? 63.487 5.998 -19.801 1.00 20.90 86 GLU A CA 1
ATOM 3220 C C . GLU B 1 86 ? 62.925 4.850 -18.952 1.00 20.90 86 GLU A C 1
ATOM 3221 O O . GLU B 1 86 ? 63.544 4.413 -17.971 1.00 20.90 86 GLU A O 1
ATOM 3227 N N . ILE B 1 87 ? 61.745 4.371 -19.336 1.00 17.02 87 ILE A N 1
ATOM 3228 C CA . ILE B 1 87 ? 61.075 3.289 -18.622 1.00 17.02 87 ILE A CA 1
ATOM 3229 C C . ILE B 1 87 ? 61.753 1.943 -18.873 1.00 17.02 87 ILE A C 1
ATOM 3230 O O . ILE B 1 87 ? 61.748 1.435 -19.993 1.00 17.02 87 ILE A O 1
ATOM 3235 N N . PRO B 1 88 ? 62.347 1.348 -17.823 1.00 13.91 88 PRO A N 1
ATOM 3236 C CA . PRO B 1 88 ? 63.030 0.058 -17.914 1.00 13.91 88 PRO A CA 1
ATOM 3237 C C . PRO B 1 88 ? 62.024 -1.085 -17.938 1.00 13.91 88 PRO A C 1
ATOM 3238 O O . PRO B 1 88 ? 61.965 -1.887 -17.008 1.00 13.91 88 PRO A O 1
ATOM 3242 N N . TRP B 1 89 ? 61.228 -1.152 -19.002 1.00 20.13 89 TRP A N 1
ATOM 3243 C CA . TRP B 1 89 ? 60.224 -2.198 -19.147 1.00 20.13 89 TRP A CA 1
ATOM 3244 C C . TRP B 1 89 ? 60.789 -3.610 -18.981 1.00 20.13 89 TRP A C 1
ATOM 3245 O O . TRP B 1 89 ? 60.195 -4.445 -18.294 1.00 20.13 89 TRP A O 1
ATOM 3256 N N . ALA B 1 90 ? 61.931 -3.879 -19.609 1.00 19.76 90 ALA A N 1
ATOM 3257 C CA . ALA B 1 90 ? 62.550 -5.202 -19.527 1.00 19.76 90 ALA A CA 1
ATOM 3258 C C . ALA B 1 90 ? 62.840 -5.644 -18.090 1.00 19.76 90 ALA A C 1
ATOM 3259 O O . ALA B 1 90 ? 62.727 -6.832 -17.774 1.00 19.76 90 ALA A O 1
ATOM 3261 N N . GLU B 1 91 ? 63.201 -4.700 -17.219 1.00 30.40 91 GLU A N 1
ATOM 3262 C CA . GLU B 1 91 ? 63.489 -5.031 -15.821 1.00 30.40 91 GLU A CA 1
ATOM 3263 C C . GLU B 1 91 ? 62.324 -5.785 -15.198 1.00 30.40 91 GLU A C 1
ATOM 3264 O O . GLU B 1 91 ? 62.515 -6.672 -14.364 1.00 30.40 91 GLU A O 1
ATOM 3270 N N . ALA B 1 92 ? 61.114 -5.407 -15.597 1.00 28.50 92 ALA A N 1
ATOM 3271 C CA . ALA B 1 92 ? 59.901 -6.029 -15.086 1.00 28.50 92 ALA A CA 1
ATOM 3272 C C . ALA B 1 92 ? 59.530 -7.224 -15.938 1.00 28.50 92 ALA A C 1
ATOM 3273 O O . ALA B 1 92 ? 58.640 -7.992 -15.591 1.00 28.50 92 ALA A O 1
ATOM 3275 N N . GLY B 1 93 ? 60.213 -7.383 -17.062 1.00 19.00 93 GLY A N 1
ATOM 3276 C CA . GLY B 1 93 ? 59.907 -8.506 -17.928 1.00 19.00 93 GLY A CA 1
ATOM 3277 C C . GLY B 1 93 ? 58.662 -8.282 -18.772 1.00 19.00 93 GLY A C 1
ATOM 3278 O O . GLY B 1 93 ? 57.977 -9.231 -19.152 1.00 19.00 93 GLY A O 1
ATOM 3279 N N . ALA B 1 94 ? 58.357 -7.021 -19.056 1.00 21.23 94 ALA A N 1
ATOM 3280 C CA . ALA B 1 94 ? 57.195 -6.705 -19.880 1.00 21.23 94 ALA A CA 1
ATOM 3281 C C . ALA B 1 94 ? 57.603 -6.751 -21.338 1.00 21.23 94 ALA A C 1
ATOM 3282 O O . ALA B 1 94 ? 58.462 -5.987 -21.772 1.00 21.23 94 ALA A O 1
ATOM 3284 N N . GLU B 1 95 ? 56.974 -7.652 -22.080 0.50 2.93 95 GLU A N 1
ATOM 3285 C CA . GLU B 1 95 ? 57.244 -7.829 -23.497 0.50 2.93 95 GLU A CA 1
ATOM 3286 C C . GLU B 1 95 ? 56.383 -6.870 -24.310 0.50 2.93 95 GLU A C 1
ATOM 3287 O O . GLU B 1 95 ? 56.865 -6.224 -25.241 0.50 2.93 95 GLU A O 1
ATOM 3293 N N . TYR B 1 96 ? 55.103 -6.802 -23.953 1.00 15.57 96 TYR A N 1
ATOM 3294 C CA . TYR B 1 96 ? 54.129 -5.934 -24.618 1.00 15.57 96 TYR A CA 1
ATOM 3295 C C . TYR B 1 96 ? 53.826 -4.702 -23.762 1.00 15.57 96 TYR A C 1
ATOM 3296 O O . TYR B 1 96 ? 53.644 -4.809 -22.554 1.00 15.57 96 TYR A O 1
ATOM 3305 N N . VAL B 1 97 ? 53.766 -3.534 -24.393 1.00 16.97 97 VAL A N 1
ATOM 3306 C CA . VAL B 1 97 ? 53.473 -2.299 -23.676 1.00 16.97 97 VAL A CA 1
ATOM 3307 C C . VAL B 1 97 ? 52.222 -1.622 -24.222 1.00 16.97 97 VAL A C 1
ATOM 3308 O O . VAL B 1 97 ? 52.139 -1.290 -25.406 1.00 16.97 97 VAL A O 1
ATOM 3312 N N . VAL B 1 98 ? 51.236 -1.441 -23.351 1.00 10.76 98 VAL A N 1
ATOM 3313 C CA . VAL B 1 98 ? 50.005 -0.774 -23.739 1.00 10.76 98 VAL A CA 1
ATOM 3314 C C . VAL B 1 98 ? 50.256 0.717 -23.567 1.00 10.76 98 VAL A C 1
ATOM 3315 O O . VAL B 1 98 ? 50.412 1.199 -22.444 1.00 10.76 98 VAL A O 1
ATOM 3319 N N . GLU B 1 99 ? 50.314 1.440 -24.679 1.00 9.69 99 GLU A N 1
ATOM 3320 C CA . GLU B 1 99 ? 50.555 2.882 -24.642 1.00 9.69 99 GLU A CA 1
ATOM 3321 C C . GLU B 1 99 ? 49.193 3.558 -24.545 1.00 9.69 99 GLU A C 1
ATOM 3322 O O . GLU B 1 99 ? 48.517 3.798 -25.551 1.00 9.69 99 GLU A O 1
ATOM 3328 N N . SER B 1 100 ? 48.792 3.858 -23.314 1.00 11.67 100 SER A N 1
ATOM 3329 C CA . SER B 1 100 ? 47.484 4.443 -23.066 1.00 11.67 100 SER A CA 1
ATOM 3330 C C . SER B 1 100 ? 47.491 5.827 -22.426 1.00 11.67 100 SER A C 1
ATOM 3331 O O . SER B 1 100 ? 46.569 6.187 -21.690 1.00 11.67 100 SER A O 1
ATOM 3334 N N . THR B 1 101 ? 48.516 6.612 -22.710 1.00 11.03 101 THR A N 1
ATOM 3335 C CA . THR B 1 101 ? 48.587 7.940 -22.129 1.00 11.03 101 THR A CA 1
ATOM 3336 C C . THR B 1 101 ? 47.805 8.937 -22.955 1.00 11.03 101 THR A C 1
ATOM 3337 O O . THR B 1 101 ? 47.299 9.923 -22.421 1.00 11.03 101 THR A O 1
ATOM 3341 N N . GLY B 1 102 ? 47.719 8.673 -24.255 1.00 19.38 102 GLY A N 1
ATOM 3342 C CA . GLY B 1 102 ? 47.013 9.559 -25.157 1.00 19.38 102 GLY A CA 1
ATOM 3343 C C . GLY B 1 102 ? 47.903 10.654 -25.729 1.00 19.38 102 GLY A C 1
ATOM 3344 O O . GLY B 1 102 ? 47.447 11.465 -26.540 1.00 19.38 102 GLY A O 1
ATOM 3345 N N . VAL B 1 103 ? 49.168 10.692 -25.313 1.00 20.52 103 VAL A N 1
ATOM 3346 C CA . VAL B 1 103 ? 50.089 11.710 -25.809 1.00 20.52 103 VAL A CA 1
ATOM 3347 C C . VAL B 1 103 ? 51.249 11.134 -26.610 1.00 20.52 103 VAL A C 1
ATOM 3348 O O . VAL B 1 103 ? 52.120 11.876 -27.058 1.00 20.52 103 VAL A O 1
ATOM 3352 N N . PHE B 1 104 ? 51.263 9.817 -26.787 1.00 16.52 104 PHE A N 1
ATOM 3353 C CA . PHE B 1 104 ? 52.324 9.157 -27.544 1.00 16.52 104 PHE A CA 1
ATOM 3354 C C . PHE B 1 104 ? 51.744 8.251 -28.629 1.00 16.52 104 PHE A C 1
ATOM 3355 O O . PHE B 1 104 ? 52.071 7.068 -28.707 1.00 16.52 104 PHE A O 1
ATOM 3363 N N . THR B 1 105 ? 50.892 8.814 -29.477 1.00 15.45 105 THR A N 1
ATOM 3364 C CA . THR B 1 105 ? 50.269 8.034 -30.538 1.00 15.45 105 THR A CA 1
ATOM 3365 C C . THR B 1 105 ? 51.075 8.014 -31.833 1.00 15.45 105 THR A C 1
ATOM 3366 O O . THR B 1 105 ? 50.798 7.218 -32.741 1.00 15.45 105 THR A O 1
ATOM 3370 N N . ASP B 1 106 ? 52.062 8.899 -31.924 1.00 28.39 106 ASP A N 1
ATOM 3371 C CA . ASP B 1 106 ? 52.930 8.949 -33.095 1.00 28.39 106 ASP A CA 1
ATOM 3372 C C . ASP B 1 106 ? 53.776 7.681 -33.049 1.00 28.39 106 ASP A C 1
ATOM 3373 O O . ASP B 1 106 ? 54.192 7.241 -31.973 1.00 28.39 106 ASP A O 1
ATOM 3378 N N . LYS B 1 107 ? 54.026 7.098 -34.214 1.00 18.62 107 LYS A N 1
ATOM 3379 C CA . LYS B 1 107 ? 54.816 5.881 -34.317 1.00 18.62 107 LYS A CA 1
ATOM 3380 C C . LYS B 1 107 ? 56.166 6.016 -33.624 1.00 18.62 107 LYS A C 1
ATOM 3381 O O . LYS B 1 107 ? 56.548 5.160 -32.820 1.00 18.62 107 LYS A O 1
ATOM 3387 N N . GLU B 1 108 ? 56.884 7.091 -33.946 1.00 30.63 108 GLU A N 1
ATOM 3388 C CA . GLU B 1 108 ? 58.205 7.340 -33.376 1.00 30.63 108 GLU A CA 1
ATOM 3389 C C . GLU B 1 108 ? 58.188 7.582 -31.873 1.00 30.63 108 GLU A C 1
ATOM 3390 O O . GLU B 1 108 ? 59.142 7.244 -31.181 1.00 30.63 108 GLU A O 1
ATOM 3396 N N . LYS B 1 109 ? 57.111 8.173 -31.368 1.00 16.39 109 LYS A N 1
ATOM 3397 C CA . LYS B 1 109 ? 57.004 8.447 -29.938 1.00 16.39 109 LYS A CA 1
ATOM 3398 C C . LYS B 1 109 ? 56.707 7.179 -29.134 1.00 16.39 109 LYS A C 1
ATOM 3399 O O . LYS B 1 109 ? 57.216 6.996 -28.033 1.00 16.39 109 LYS A O 1
ATOM 3405 N N . ALA B 1 110 ? 55.879 6.305 -29.691 1.00 17.94 110 ALA A N 1
ATOM 3406 C CA . ALA B 1 110 ? 55.542 5.057 -29.020 1.00 17.94 110 ALA A CA 1
ATOM 3407 C C . ALA B 1 110 ? 56.764 4.141 -29.021 1.00 17.94 110 ALA A C 1
ATOM 3408 O O . ALA B 1 110 ? 57.003 3.402 -28.062 1.00 17.94 110 ALA A O 1
ATOM 3410 N N . ALA B 1 111 ? 57.540 4.203 -30.103 1.00 19.18 111 ALA A N 1
ATOM 3411 C CA . ALA B 1 111 ? 58.737 3.381 -30.245 1.00 19.18 111 ALA A CA 1
ATOM 3412 C C . ALA B 1 111 ? 59.703 3.591 -29.089 1.00 19.18 111 ALA A C 1
ATOM 3413 O O . ALA B 1 111 ? 60.643 2.818 -28.917 1.00 19.18 111 ALA A O 1
ATOM 3415 N N . ALA B 1 112 ? 59.478 4.646 -28.312 1.00 21.85 112 ALA A N 1
ATOM 3416 C CA . ALA B 1 112 ? 60.339 4.952 -27.177 1.00 21.85 112 ALA A CA 1
ATOM 3417 C C . ALA B 1 112 ? 60.370 3.791 -26.185 1.00 21.85 112 ALA A C 1
ATOM 3418 O O . ALA B 1 112 ? 61.398 3.525 -25.559 1.00 21.85 112 ALA A O 1
ATOM 3420 N N . HIS B 1 113 ? 59.242 3.103 -26.046 1.00 23.78 113 HIS A N 1
ATOM 3421 C CA . HIS B 1 113 ? 59.151 1.984 -25.117 1.00 23.78 113 HIS A CA 1
ATOM 3422 C C . HIS B 1 113 ? 60.133 0.871 -25.474 1.00 23.78 113 HIS A C 1
ATOM 3423 O O . HIS B 1 113 ? 60.522 0.082 -24.614 1.00 23.78 113 HIS A O 1
ATOM 3430 N N . LEU B 1 114 ? 60.532 0.806 -26.740 1.00 11.39 114 LEU A N 1
ATOM 3431 C CA . LEU B 1 114 ? 61.490 -0.212 -27.171 1.00 11.39 114 LEU A CA 1
ATOM 3432 C C . LEU B 1 114 ? 62.870 0.038 -26.554 1.00 11.39 114 LEU A C 1
ATOM 3433 O O . LEU B 1 114 ? 63.646 -0.893 -26.356 1.00 11.39 114 LEU A O 1
ATOM 3438 N N . LYS B 1 115 ? 63.175 1.296 -26.244 1.00 21.34 115 LYS A N 1
ATOM 3439 C CA . LYS B 1 115 ? 64.471 1.627 -25.659 1.00 21.34 115 LYS A CA 1
ATOM 3440 C C . LYS B 1 115 ? 64.651 0.956 -24.308 1.00 21.34 115 LYS A C 1
ATOM 3441 O O . LYS B 1 115 ? 65.753 0.540 -23.957 1.00 21.34 115 LYS A O 1
ATOM 3447 N N . GLY B 1 116 ? 63.559 0.839 -23.562 1.00 18.26 116 GLY A N 1
ATOM 3448 C CA . GLY B 1 116 ? 63.615 0.214 -22.256 1.00 18.26 116 GLY A CA 1
ATOM 3449 C C . GLY B 1 116 ? 63.548 -1.300 -22.297 1.00 18.26 116 GLY A C 1
ATOM 3450 O O . GLY B 1 116 ? 63.402 -1.951 -21.257 1.00 18.26 116 GLY A O 1
ATOM 3451 N N . GLY B 1 117 ? 63.636 -1.872 -23.491 1.00 23.43 117 GLY A N 1
ATOM 3452 C CA . GLY B 1 117 ? 63.605 -3.318 -23.603 1.00 23.43 117 GLY A CA 1
ATOM 3453 C C . GLY B 1 117 ? 62.266 -3.930 -23.970 1.00 23.43 117 GLY A C 1
ATOM 3454 O O . GLY B 1 117 ? 62.132 -5.154 -24.004 1.00 23.43 117 GLY A O 1
ATOM 3455 N N . ALA B 1 118 ? 61.267 -3.096 -24.234 1.00 19.81 118 ALA A N 1
ATOM 3456 C CA . ALA B 1 118 ? 59.959 -3.611 -24.615 1.00 19.81 118 ALA A CA 1
ATOM 3457 C C . ALA B 1 118 ? 60.097 -4.129 -26.043 1.00 19.81 118 ALA A C 1
ATOM 3458 O O . ALA B 1 118 ? 60.863 -3.573 -26.829 1.00 19.81 118 ALA A O 1
ATOM 3460 N N . LYS B 1 119 ? 59.367 -5.190 -26.378 1.00 13.38 119 LYS A N 1
ATOM 3461 C CA . LYS B 1 119 ? 59.453 -5.764 -27.719 1.00 13.38 119 LYS A CA 1
ATOM 3462 C C . LYS B 1 119 ? 58.348 -5.267 -28.659 1.00 13.38 119 LYS A C 1
ATOM 3463 O O . LYS B 1 119 ? 58.590 -5.037 -29.840 1.00 13.38 119 LYS A O 1
ATOM 3469 N N . LYS B 1 120 ? 57.135 -5.108 -28.136 1.00 15.23 120 LYS A N 1
ATOM 3470 C CA . LYS B 1 120 ? 56.005 -4.633 -28.936 1.00 15.23 120 LYS A CA 1
ATOM 3471 C C . LYS B 1 120 ? 55.247 -3.567 -28.153 1.00 15.23 120 LYS A C 1
ATOM 3472 O O . LYS B 1 120 ? 55.259 -3.558 -26.916 1.00 15.23 120 LYS A O 1
ATOM 3478 N N . VAL B 1 121 ? 54.589 -2.676 -28.879 1.00 11.06 121 VAL A N 1
ATOM 3479 C CA . VAL B 1 121 ? 53.808 -1.609 -28.275 1.00 11.06 121 VAL A CA 1
ATOM 3480 C C . VAL B 1 121 ? 52.446 -1.588 -28.961 1.00 11.06 121 VAL A C 1
ATOM 3481 O O . VAL B 1 121 ? 52.362 -1.712 -30.181 1.00 11.06 121 VAL A O 1
ATOM 3485 N N . VAL B 1 122 ? 51.386 -1.447 -28.176 1.00 13.19 122 VAL A N 1
ATOM 3486 C CA . VAL B 1 122 ? 50.036 -1.381 -28.724 1.00 13.19 122 VAL A CA 1
ATOM 3487 C C . VAL B 1 122 ? 49.484 -0.042 -28.269 1.00 13.19 122 VAL A C 1
ATOM 3488 O O . VAL B 1 122 ? 49.345 0.200 -27.071 1.00 13.19 122 VAL A O 1
ATOM 3492 N N . ILE B 1 123 ? 49.207 0.838 -29.226 1.00 16.07 123 ILE A N 1
ATOM 3493 C CA . ILE B 1 123 ? 48.697 2.165 -28.909 1.00 16.07 123 ILE A CA 1
ATOM 3494 C C . ILE B 1 123 ? 47.190 2.074 -28.726 1.00 16.07 123 ILE A C 1
ATOM 3495 O O . ILE B 1 123 ? 46.476 1.683 -29.649 1.00 16.07 123 ILE A O 1
ATOM 3500 N N . SER B 1 124 ? 46.714 2.442 -27.539 1.00 16.11 124 SER A N 1
ATOM 3501 C CA . SER B 1 124 ? 45.290 2.377 -27.225 1.00 16.11 124 SER A CA 1
ATOM 3502 C C . SER B 1 124 ? 44.525 3.513 -27.883 1.00 16.11 124 SER A C 1
ATOM 3503 O O . SER B 1 124 ? 43.623 4.095 -27.272 1.00 16.11 124 SER A O 1
ATOM 3506 N N . ALA B 1 125 ? 44.874 3.819 -29.129 1.00 13.44 125 ALA A N 1
ATOM 3507 C CA . ALA B 1 125 ? 44.219 4.899 -29.863 1.00 13.44 125 ALA A CA 1
ATOM 3508 C C . ALA B 1 125 ? 44.679 4.934 -31.313 1.00 13.44 125 ALA A C 1
ATOM 3509 O O . ALA B 1 125 ? 45.649 4.267 -31.681 1.00 13.44 125 ALA A O 1
ATOM 3511 N N . PRO B 1 126 ? 43.973 5.706 -32.160 1.00 12.25 126 PRO A N 1
ATOM 3512 C CA . PRO B 1 126 ? 44.335 5.827 -33.573 1.00 12.25 126 PRO A CA 1
ATOM 3513 C C . PRO B 1 126 ? 45.725 6.465 -33.657 1.00 12.25 126 PRO A C 1
ATOM 3514 O O . PRO B 1 126 ? 46.105 7.240 -32.778 1.00 12.25 126 PRO A O 1
ATOM 3518 N N . SER B 1 127 ? 46.477 6.123 -34.700 1.00 13.21 127 SER A N 1
ATOM 3519 C CA . SER B 1 127 ? 47.821 6.660 -34.901 1.00 13.21 127 SER A CA 1
ATOM 3520 C C . SER B 1 127 ? 47.946 7.212 -36.315 1.00 13.21 127 SER A C 1
ATOM 3521 O O . SER B 1 127 ? 47.470 6.598 -37.270 1.00 13.21 127 SER A O 1
ATOM 3524 N N . LYS B 1 128 ? 48.591 8.366 -36.449 1.00 24.51 128 LYS A N 1
ATOM 3525 C CA . LYS B 1 128 ? 48.755 8.987 -37.755 1.00 24.51 128 LYS A CA 1
ATOM 3526 C C . LYS B 1 128 ? 49.596 8.124 -38.682 1.00 24.51 128 LYS A C 1
ATOM 3527 O O . LYS B 1 128 ? 49.465 8.209 -39.905 1.00 24.51 128 LYS A O 1
ATOM 3533 N N . ASP B 1 129 ? 50.456 7.285 -38.109 1.00 22.37 129 ASP A N 1
ATOM 3534 C CA . ASP B 1 129 ? 51.311 6.455 -38.943 1.00 22.37 129 ASP A CA 1
ATOM 3535 C C . ASP B 1 129 ? 51.524 5.001 -38.524 1.00 22.37 129 ASP A C 1
ATOM 3536 O O . ASP B 1 129 ? 52.039 4.204 -39.309 1.00 22.37 129 ASP A O 1
ATOM 3541 N N . ALA B 1 130 ? 51.132 4.644 -37.304 1.00 14.38 130 ALA A N 1
ATOM 3542 C CA . ALA B 1 130 ? 51.309 3.267 -36.848 1.00 14.38 130 ALA A CA 1
ATOM 3543 C C . ALA B 1 130 ? 50.227 2.366 -37.441 1.00 14.38 130 ALA A C 1
ATOM 3544 O O . ALA B 1 130 ? 49.050 2.738 -37.476 1.00 14.38 130 ALA A O 1
ATOM 3546 N N . PRO B 1 131 ? 50.611 1.165 -37.910 1.00 11.12 131 PRO A N 1
ATOM 3547 C CA . PRO B 1 131 ? 49.665 0.210 -38.508 1.00 11.12 131 PRO A CA 1
ATOM 3548 C C . PRO B 1 131 ? 48.439 0.000 -37.622 1.00 11.12 131 PRO A C 1
ATOM 3549 O O . PRO B 1 131 ? 48.575 -0.247 -36.426 1.00 11.12 131 PRO A O 1
ATOM 3553 N N . MET B 1 132 ? 47.254 0.097 -38.217 1.00 12.11 132 MET A N 1
ATOM 3554 C CA . MET B 1 132 ? 46.011 -0.056 -37.472 1.00 12.11 132 MET A CA 1
ATOM 3555 C C . MET B 1 132 ? 45.349 -1.418 -37.650 1.00 12.11 132 MET A C 1
ATOM 3556 O O . MET B 1 132 ? 45.267 -1.935 -38.761 1.00 12.11 132 MET A O 1
ATOM 3561 N N . PHE B 1 133 ? 44.860 -1.980 -36.542 1.00 12.62 133 PHE A N 1
ATOM 3562 C CA . PHE B 1 133 ? 44.184 -3.277 -36.544 1.00 12.62 133 PHE A CA 1
ATOM 3563 C C . PHE B 1 133 ? 42.952 -3.253 -35.637 1.00 12.62 133 PHE A C 1
ATOM 3564 O O . PHE B 1 133 ? 42.987 -2.731 -34.521 1.00 12.62 133 PHE A O 1
ATOM 3572 N N . VAL B 1 134 ? 41.868 -3.828 -36.139 1.00 12.75 134 VAL A N 1
ATOM 3573 C CA . VAL B 1 134 ? 40.609 -3.920 -35.409 1.00 12.75 134 VAL A CA 1
ATOM 3574 C C . VAL B 1 134 ? 40.257 -5.402 -35.382 1.00 12.75 134 VAL A C 1
ATOM 3575 O O . VAL B 1 134 ? 40.142 -6.044 -36.431 1.00 12.75 134 VAL A O 1
ATOM 3579 N N . CYS B 1 135 ? 40.101 -5.950 -34.185 1.00 11.41 135 CYS A N 1
ATOM 3580 C CA . CYS B 1 135 ? 39.772 -7.360 -34.049 1.00 11.41 135 CYS A CA 1
ATOM 3581 C C . CYS B 1 135 ? 38.438 -7.692 -34.701 1.00 11.41 135 CYS A C 1
ATOM 3582 O O . CYS B 1 135 ? 37.423 -7.034 -34.455 1.00 11.41 135 CYS A O 1
ATOM 3585 N N . GLY B 1 136 ? 38.448 -8.726 -35.532 1.00 15.72 136 GLY A N 1
ATOM 3586 C CA . GLY B 1 136 ? 37.240 -9.134 -36.217 1.00 15.72 136 GLY A CA 1
ATOM 3587 C C . GLY B 1 136 ? 37.145 -8.457 -37.564 1.00 15.72 136 GLY A C 1
ATOM 3588 O O . GLY B 1 136 ? 36.239 -8.724 -38.351 1.00 15.72 136 GLY A O 1
ATOM 3589 N N . VAL B 1 137 ? 38.103 -7.585 -37.840 1.00 13.71 137 VAL A N 1
ATOM 3590 C CA . VAL B 1 137 ? 38.113 -6.859 -39.099 1.00 13.71 137 VAL A CA 1
ATOM 3591 C C . VAL B 1 137 ? 39.375 -7.087 -39.926 1.00 13.71 137 VAL A C 1
ATOM 3592 O O . VAL B 1 137 ? 39.283 -7.531 -41.065 1.00 13.71 137 VAL A O 1
ATOM 3596 N N . ASN B 1 138 ? 40.547 -6.817 -39.359 1.00 16.10 138 ASN A N 1
ATOM 3597 C CA . ASN B 1 138 ? 41.782 -6.994 -40.126 1.00 16.10 138 ASN A CA 1
ATOM 3598 C C . ASN B 1 138 ? 42.995 -7.381 -39.285 1.00 16.10 138 ASN A C 1
ATOM 3599 O O . ASN B 1 138 ? 44.133 -7.192 -39.722 1.00 16.10 138 ASN A O 1
ATOM 3604 N N . GLU B 1 139 ? 42.774 -7.912 -38.088 1.00 9.73 139 GLU A N 1
ATOM 3605 C CA . GLU B 1 139 ? 43.901 -8.278 -37.239 1.00 9.73 139 GLU A CA 1
ATOM 3606 C C . GLU B 1 139 ? 44.765 -9.363 -37.886 1.00 9.73 139 GLU A C 1
ATOM 3607 O O . GLU B 1 139 ? 45.930 -9.535 -37.527 1.00 9.73 139 GLU A O 1
ATOM 3613 N N . ASP B 1 140 ? 44.204 -10.093 -38.847 1.00 15.01 140 ASP A N 1
ATOM 3614 C CA . ASP B 1 140 ? 44.979 -11.133 -39.509 1.00 15.01 140 ASP A CA 1
ATOM 3615 C C . ASP B 1 140 ? 45.991 -10.542 -40.487 1.00 15.01 140 ASP A C 1
ATOM 3616 O O . ASP B 1 140 ? 46.868 -11.247 -40.992 1.00 15.01 140 ASP A O 1
ATOM 3621 N N . LYS B 1 141 ? 45.873 -9.245 -40.753 1.00 14.01 141 LYS A N 1
ATOM 3622 C CA . LYS B 1 141 ? 46.821 -8.588 -41.636 1.00 14.01 141 LYS A CA 1
ATOM 3623 C C . LYS B 1 141 ? 48.082 -8.259 -40.850 1.00 14.01 141 LYS A C 1
ATOM 3624 O O . LYS B 1 141 ? 49.051 -7.770 -41.410 1.00 14.01 141 LYS A O 1
ATOM 3630 N N . TYR B 1 142 ? 48.058 -8.517 -39.544 1.00 9.62 142 TYR A N 1
ATOM 3631 C CA . TYR B 1 142 ? 49.219 -8.267 -38.695 1.00 9.62 142 TYR A CA 1
ATOM 3632 C C . TYR B 1 142 ? 50.348 -9.271 -38.973 1.00 9.62 142 TYR A C 1
ATOM 3633 O O . TYR B 1 142 ? 50.100 -10.472 -39.137 1.00 9.62 142 TYR A O 1
ATOM 3642 N N . THR B 1 143 ? 51.576 -8.766 -39.038 1.00 20.20 143 THR A N 1
ATOM 3643 C CA . THR B 1 143 ? 52.758 -9.601 -39.255 1.00 20.20 143 THR A CA 1
ATOM 3644 C C . THR B 1 143 ? 53.748 -9.339 -38.113 1.00 20.20 143 THR A C 1
ATOM 3645 O O . THR B 1 143 ? 53.860 -8.209 -37.627 1.00 20.20 143 THR A O 1
ATOM 3649 N N . SER B 1 144 ? 54.452 -10.387 -37.688 1.00 14.60 144 SER A N 1
ATOM 3650 C CA . SER B 1 144 ? 55.403 -10.312 -36.575 1.00 14.60 144 SER A CA 1
ATOM 3651 C C . SER B 1 144 ? 56.571 -9.333 -36.699 1.00 14.60 144 SER A C 1
ATOM 3652 O O . SER B 1 144 ? 57.273 -9.067 -35.714 1.00 14.60 144 SER A O 1
ATOM 3655 N N . ASP B 1 145 ? 56.784 -8.786 -37.890 1.00 25.31 145 ASP A N 1
ATOM 3656 C CA . ASP B 1 145 ? 57.878 -7.837 -38.084 1.00 25.31 145 ASP A CA 1
ATOM 3657 C C . ASP B 1 145 ? 57.469 -6.454 -37.602 1.00 25.31 145 ASP A C 1
ATOM 3658 O O . ASP B 1 145 ? 58.311 -5.575 -37.423 1.00 25.31 145 ASP A O 1
ATOM 3663 N N . ILE B 1 146 ? 56.168 -6.267 -37.401 1.00 15.40 146 ILE A N 1
ATOM 3664 C CA . ILE B 1 146 ? 55.622 -4.989 -36.940 1.00 15.40 146 ILE A CA 1
ATOM 3665 C C . ILE B 1 146 ? 55.729 -4.936 -35.414 1.00 15.40 146 ILE A C 1
ATOM 3666 O O . ILE B 1 146 ? 55.175 -5.788 -34.724 1.00 15.40 146 ILE A O 1
ATOM 3671 N N . ASP B 1 147 ? 56.436 -3.939 -34.890 1.00 22.44 147 ASP A N 1
ATOM 3672 C CA . ASP B 1 147 ? 56.604 -3.821 -33.446 1.00 22.44 147 ASP A CA 1
ATOM 3673 C C . ASP B 1 147 ? 55.718 -2.758 -32.804 1.00 22.44 147 ASP A C 1
ATOM 3674 O O . ASP B 1 147 ? 55.527 -2.756 -31.585 1.00 22.44 147 ASP A O 1
ATOM 3679 N N . ILE B 1 148 ? 55.184 -1.857 -33.622 1.00 18.07 148 ILE A N 1
ATOM 3680 C CA . ILE B 1 148 ? 54.332 -0.783 -33.126 1.00 18.07 148 ILE A CA 1
ATOM 3681 C C . ILE B 1 148 ? 53.027 -0.748 -33.910 1.00 18.07 148 ILE A C 1
ATOM 3682 O O . ILE B 1 148 ? 53.035 -0.545 -35.125 1.00 18.07 148 ILE A O 1
ATOM 3687 N N . VAL B 1 149 ? 51.910 -0.958 -33.211 1.00 14.85 149 VAL A N 1
ATOM 3688 C CA . VAL B 1 149 ? 50.598 -0.949 -33.850 1.00 14.85 149 VAL A CA 1
ATOM 3689 C C . VAL B 1 149 ? 49.584 -0.101 -33.101 1.00 14.85 149 VAL A C 1
ATOM 3690 O O . VAL B 1 149 ? 49.797 0.287 -31.955 1.00 14.85 149 VAL A O 1
ATOM 3694 N N . SER B 1 150 ? 48.472 0.165 -33.773 1.00 14.85 150 SER A N 1
ATOM 3695 C CA . SER B 1 150 ? 47.375 0.949 -33.220 1.00 14.85 150 SER A CA 1
ATOM 3696 C C . SER B 1 150 ? 46.144 0.053 -33.160 1.00 14.85 150 SER A C 1
ATOM 3697 O O . SER B 1 150 ? 45.892 -0.727 -34.084 1.00 14.85 150 SER A O 1
ATOM 3700 N N . ASN B 1 151 ? 45.393 0.144 -32.066 1.00 11.90 151 ASN A N 1
ATOM 3701 C CA . ASN B 1 151 ? 44.183 -0.659 -31.932 1.00 11.90 151 ASN A CA 1
ATOM 3702 C C . ASN B 1 151 ? 42.969 0.193 -32.276 1.00 11.90 151 ASN A C 1
ATOM 3703 O O . ASN B 1 151 ? 41.847 -0.131 -31.883 1.00 11.90 151 ASN A O 1
ATOM 3708 N N . ALA B 1 152 ? 43.219 1.313 -32.903 1.00 8.56 152 ALA A N 1
ATOM 3709 C CA . ALA B 1 152 ? 42.225 2.268 -33.358 1.00 8.56 152 ALA A CA 1
ATOM 3710 C C . ALA B 1 152 ? 41.418 2.932 -32.245 1.00 8.56 152 ALA A C 1
ATOM 3711 O O . ALA B 1 152 ? 41.850 2.960 -31.144 1.00 8.56 152 ALA A O 1
ATOM 3713 N N . SER B 1 153 ? 40.252 3.437 -32.544 1.00 8.43 153 SER A N 1
ATOM 3714 C CA . SER B 1 153 ? 39.419 4.065 -31.515 1.00 8.43 153 SER A CA 1
ATOM 3715 C C . SER B 1 153 ? 38.278 3.130 -31.122 1.00 8.43 153 SER A C 1
ATOM 3716 O O . SER B 1 153 ? 37.972 2.185 -31.845 1.00 8.43 153 SER A O 1
ATOM 3719 N N . CYS B 1 154 ? 37.652 3.393 -29.981 0.30 1.64 154 CYS A N 1
ATOM 3720 C CA . CYS B 1 154 ? 36.538 2.565 -29.541 0.30 1.64 154 CYS A CA 1
ATOM 3721 C C . CYS B 1 154 ? 35.414 2.680 -30.566 0.30 1.64 154 CYS A C 1
ATOM 3722 O O . CYS B 1 154 ? 34.720 1.707 -30.860 0.30 1.64 154 CYS A O 1
ATOM 3725 N N . THR B 1 155 ? 35.250 3.877 -31.119 1.00 11.99 155 THR A N 1
ATOM 3726 C CA . THR B 1 155 ? 34.209 4.112 -32.118 1.00 11.99 155 THR A CA 1
ATOM 3727 C C . THR B 1 155 ? 34.467 3.265 -33.364 1.00 11.99 155 THR A C 1
ATOM 3728 O O . THR B 1 155 ? 33.567 2.588 -33.863 1.00 11.99 155 THR A O 1
ATOM 3732 N N . THR B 1 156 ? 35.696 3.301 -33.864 1.00 10.11 156 THR A N 1
ATOM 3733 C CA . THR B 1 156 ? 36.042 2.530 -35.051 1.00 10.11 156 THR A CA 1
ATOM 3734 C C . THR B 1 156 ? 35.876 1.036 -34.799 1.00 10.11 156 THR A C 1
ATOM 3735 O O . THR B 1 156 ? 35.532 0.280 -35.712 1.00 10.11 156 THR A O 1
ATOM 3739 N N . ASN B 1 157 ? 36.114 0.613 -33.561 1.00 7.88 157 ASN A N 1
ATOM 3740 C CA . ASN B 1 157 ? 35.950 -0.794 -33.199 1.00 7.88 157 ASN A CA 1
ATOM 3741 C C . ASN B 1 157 ? 34.468 -1.149 -33.204 1.00 7.88 157 ASN A C 1
ATOM 3742 O O . ASN B 1 157 ? 34.096 -2.301 -33.435 1.00 7.88 157 ASN A O 1
ATOM 3747 N N . CYS B 1 158 ? 33.619 -0.160 -32.939 1.00 10.84 158 CYS A N 1
ATOM 3748 C CA . CYS B 1 158 ? 32.194 -0.413 -32.949 1.00 10.84 158 CYS A CA 1
ATOM 3749 C C . CYS B 1 158 ? 31.673 -0.402 -34.377 1.00 10.84 158 CYS A C 1
ATOM 3750 O O . CYS B 1 158 ? 30.891 -1.280 -34.778 1.00 10.84 158 CYS A O 1
ATOM 3753 N N . LEU B 1 159 ? 32.132 0.589 -35.138 1.00 10.60 159 LEU A N 1
ATOM 3754 C CA . LEU B 1 159 ? 31.696 0.783 -36.518 1.00 10.60 159 LEU A CA 1
ATOM 3755 C C . LEU B 1 159 ? 32.244 -0.232 -37.525 1.00 10.60 159 LEU A C 1
ATOM 3756 O O . LEU B 1 159 ? 31.498 -0.762 -38.349 1.00 10.60 159 LEU A O 1
ATOM 3761 N N . ALA B 1 160 ? 33.548 -0.488 -37.453 1.00 13.67 160 ALA A N 1
ATOM 3762 C CA . ALA B 1 160 ? 34.225 -1.403 -38.372 1.00 13.67 160 ALA A CA 1
ATOM 3763 C C . ALA B 1 160 ? 33.598 -2.793 -38.517 1.00 13.67 160 ALA A C 1
ATOM 3764 O O . ALA B 1 160 ? 33.255 -3.205 -39.627 1.00 13.67 160 ALA A O 1
ATOM 3766 N N . PRO B 1 161 ? 33.446 -3.537 -37.405 1.00 10.02 161 PRO A N 1
ATOM 3767 C CA . PRO B 1 161 ? 32.851 -4.876 -37.479 1.00 10.02 161 PRO A CA 1
ATOM 3768 C C . PRO B 1 161 ? 31.487 -4.853 -38.153 1.00 10.02 161 PRO A C 1
ATOM 3769 O O . PRO B 1 161 ? 31.218 -5.646 -39.044 1.00 10.02 161 PRO A O 1
ATOM 3773 N N . LEU B 1 162 ? 30.629 -3.938 -37.714 1.00 14.27 162 LEU A N 1
ATOM 3774 C CA . LEU B 1 162 ? 29.285 -3.805 -38.270 1.00 14.27 162 LEU A CA 1
ATOM 3775 C C . LEU B 1 162 ? 29.315 -3.532 -39.772 1.00 14.27 162 LEU A C 1
ATOM 3776 O O . LEU B 1 162 ? 28.604 -4.174 -40.546 1.00 14.27 162 LEU A O 1
ATOM 3781 N N . ALA B 1 163 ? 30.147 -2.577 -40.179 1.00 10.79 163 ALA A N 1
ATOM 3782 C CA . ALA B 1 163 ? 30.236 -2.209 -41.584 1.00 10.79 163 ALA A CA 1
ATOM 3783 C C . ALA B 1 163 ? 30.744 -3.369 -42.427 1.00 10.79 163 ALA A C 1
ATOM 3784 O O . ALA B 1 163 ? 30.363 -3.512 -43.591 1.00 10.79 163 ALA A O 1
ATOM 3786 N N . LYS B 1 164 ? 31.595 -4.202 -41.839 1.00 10.30 164 LYS A N 1
ATOM 3787 C CA . LYS B 1 164 ? 32.128 -5.340 -42.577 1.00 10.30 164 LYS A CA 1
ATOM 3788 C C . LYS B 1 164 ? 31.040 -6.346 -42.878 1.00 10.30 164 LYS A C 1
ATOM 3789 O O . LYS B 1 164 ? 30.987 -6.916 -43.974 1.00 10.30 164 LYS A O 1
ATOM 3795 N N . VAL B 1 165 ? 30.178 -6.582 -41.898 1.00 14.04 165 VAL A N 1
ATOM 3796 C CA . VAL B 1 165 ? 29.097 -7.531 -42.092 1.00 14.04 165 VAL A CA 1
ATOM 3797 C C . VAL B 1 165 ? 28.122 -6.996 -43.131 1.00 14.04 165 VAL A C 1
ATOM 3798 O O . VAL B 1 165 ? 27.736 -7.724 -44.046 1.00 14.04 165 VAL A O 1
ATOM 3802 N N . ILE B 1 166 ? 27.740 -5.724 -43.016 1.00 10.10 166 ILE A N 1
ATOM 3803 C CA . ILE B 1 166 ? 26.801 -5.161 -43.992 1.00 10.10 166 ILE A CA 1
ATOM 3804 C C . ILE B 1 166 ? 27.417 -5.069 -45.395 1.00 10.10 166 ILE A C 1
ATOM 3805 O O . ILE B 1 166 ? 26.744 -5.333 -46.393 1.00 10.10 166 ILE A O 1
ATOM 3810 N N . HIS B 1 167 ? 28.699 -4.724 -45.473 1.00 12.98 167 HIS A N 1
ATOM 3811 C CA . HIS B 1 167 ? 29.370 -4.607 -46.771 1.00 12.98 167 HIS A CA 1
ATOM 3812 C C . HIS B 1 167 ? 29.506 -5.943 -47.499 1.00 12.98 167 HIS A C 1
ATOM 3813 O O . HIS B 1 167 ? 29.284 -6.027 -48.713 1.00 12.98 167 HIS A O 1
ATOM 3820 N N . ASP B 1 168 ? 29.891 -6.981 -46.760 1.00 17.40 168 ASP A N 1
ATOM 3821 C CA . ASP B 1 168 ? 30.062 -8.305 -47.348 1.00 17.40 168 ASP A CA 1
ATOM 3822 C C . ASP B 1 168 ? 28.753 -8.979 -47.751 1.00 17.40 168 ASP A C 1
ATOM 3823 O O . ASP B 1 168 ? 28.734 -9.800 -48.665 1.00 17.40 168 ASP A O 1
ATOM 3828 N N . ASN B 1 169 ? 27.667 -8.628 -47.069 1.00 17.04 169 ASN A N 1
ATOM 3829 C CA . ASN B 1 169 ? 26.353 -9.203 -47.349 1.00 17.04 169 ASN A CA 1
ATOM 3830 C C . ASN B 1 169 ? 25.550 -8.381 -48.346 1.00 17.04 169 ASN A C 1
ATOM 3831 O O . ASN B 1 169 ? 24.852 -8.940 -49.183 1.00 17.04 169 ASN A O 1
ATOM 3836 N N . PHE B 1 170 ? 25.679 -7.125 -48.274 1.00 13.23 170 PHE A N 1
ATOM 3837 C CA . PHE B 1 170 ? 24.919 -6.260 -48.989 1.00 13.23 170 PHE A CA 1
ATOM 3838 C C . PHE B 1 170 ? 25.626 -5.173 -49.885 1.00 13.23 170 PHE A C 1
ATOM 3839 O O . PHE B 1 170 ? 25.054 -4.701 -50.815 1.00 13.23 170 PHE A O 1
ATOM 3847 N N . GLY B 1 171 ? 26.843 -4.859 -49.585 1.00 19.66 171 GLY A N 1
ATOM 3848 C CA . GLY B 1 171 ? 27.587 -3.927 -50.267 1.00 19.66 171 GLY A CA 1
ATOM 3849 C C . GLY B 1 171 ? 27.260 -2.449 -50.062 1.00 19.66 171 GLY A C 1
ATOM 3850 O O . GLY B 1 171 ? 26.436 -1.932 -50.707 1.00 19.66 171 GLY A O 1
ATOM 3851 N N . ILE B 1 172 ? 27.966 -1.821 -49.126 1.00 11.07 172 ILE A N 1
ATOM 3852 C CA . ILE B 1 172 ? 27.761 -0.414 -48.811 1.00 11.07 172 ILE A CA 1
ATOM 3853 C C . ILE B 1 172 ? 28.316 0.491 -49.906 1.00 11.07 172 ILE A C 1
ATOM 3854 O O . ILE B 1 172 ? 29.515 0.485 -50.187 1.00 11.07 172 ILE A O 1
ATOM 3859 N N . ILE B 1 173 ? 27.425 1.258 -50.526 1.00 16.42 173 ILE A N 1
ATOM 3860 C CA . ILE B 1 173 ? 27.813 2.209 -51.558 1.00 16.42 173 ILE A CA 1
ATOM 3861 C C . ILE B 1 173 ? 28.328 3.482 -50.902 1.00 16.42 173 ILE A C 1
ATOM 3862 O O . ILE B 1 173 ? 29.360 4.023 -51.296 1.00 16.42 173 ILE A O 1
ATOM 3867 N N . GLU B 1 174 ? 27.603 3.951 -49.891 1.00 7.45 174 GLU A N 1
ATOM 3868 C CA . GLU B 1 174 ? 28.031 5.120 -49.125 1.00 7.45 174 GLU A CA 1
ATOM 3869 C C . GLU B 1 174 ? 27.360 5.165 -47.761 1.00 7.45 174 GLU A C 1
ATOM 3870 O O . GLU B 1 174 ? 26.248 4.671 -47.594 1.00 7.45 174 GLU A O 1
ATOM 3876 N N . GLY B 1 175 ? 28.042 5.767 -46.790 1.00 9.71 175 GLY A N 1
ATOM 3877 C CA . GLY B 1 175 ? 27.484 5.858 -45.455 1.00 9.71 175 GLY A CA 1
ATOM 3878 C C . GLY B 1 175 ? 27.943 7.064 -44.645 1.00 9.71 175 GLY A C 1
ATOM 3879 O O . GLY B 1 175 ? 29.024 7.607 -44.851 1.00 9.71 175 GLY A O 1
ATOM 3880 N N . LEU B 1 176 ? 27.093 7.489 -43.720 1.00 9.84 176 LEU A N 1
ATOM 3881 C CA . LEU B 1 176 ? 27.402 8.611 -42.849 1.00 9.84 176 LEU A CA 1
ATOM 3882 C C . LEU B 1 176 ? 27.048 8.157 -41.449 1.00 9.84 176 LEU A C 1
ATOM 3883 O O . LEU B 1 176 ? 25.992 7.576 -41.214 1.00 9.84 176 LEU A O 1
ATOM 3888 N N . MET B 1 177 ? 27.959 8.394 -40.519 1.00 10.96 177 MET A N 1
ATOM 3889 C CA . MET B 1 177 ? 27.737 7.963 -39.158 1.00 10.96 177 MET A CA 1
ATOM 3890 C C . MET B 1 177 ? 27.755 9.106 -38.155 1.00 10.96 177 MET A C 1
ATOM 3891 O O . MET B 1 177 ? 28.435 10.108 -38.340 1.00 10.96 177 MET A O 1
ATOM 3896 N N . THR B 1 178 ? 26.967 8.937 -37.103 1.00 5.44 178 THR A N 1
ATOM 3897 C CA . THR B 1 178 ? 26.895 9.888 -36.015 1.00 5.44 178 THR A CA 1
ATOM 3898 C C . THR B 1 178 ? 27.041 9.005 -34.788 1.00 5.44 178 THR A C 1
ATOM 3899 O O . THR B 1 178 ? 26.482 7.914 -34.740 1.00 5.44 178 THR A O 1
ATOM 3903 N N . THR B 1 179 ? 27.805 9.456 -33.807 1.00 11.32 179 THR A N 1
ATOM 3904 C CA . THR B 1 179 ? 27.960 8.682 -32.596 1.00 11.32 179 THR A CA 1
ATOM 3905 C C . THR B 1 179 ? 27.482 9.560 -31.448 1.00 11.32 179 THR A C 1
ATOM 3906 O O . THR B 1 179 ? 27.913 10.704 -31.321 1.00 11.32 179 THR A O 1
ATOM 3910 N N . VAL B 1 180 ? 26.547 9.054 -30.653 1.00 8.15 180 VAL A N 1
ATOM 3911 C CA . VAL B 1 180 ? 26.065 9.798 -29.490 1.00 8.15 180 VAL A CA 1
ATOM 3912 C C . VAL B 1 180 ? 27.039 9.210 -28.476 1.00 8.15 180 VAL A C 1
ATOM 3913 O O . VAL B 1 180 ? 26.985 8.027 -28.155 1.00 8.15 180 VAL A O 1
ATOM 3917 N N . HIS B 1 181 ? 27.950 10.049 -27.999 1.00 10.54 181 HIS A N 1
ATOM 3918 C CA . HIS B 1 181 ? 29.038 9.602 -27.148 1.00 10.54 181 HIS A CA 1
ATOM 3919 C C . HIS B 1 181 ? 29.047 10.085 -25.698 1.00 10.54 181 HIS A C 1
ATOM 3920 O O . HIS B 1 181 ? 28.701 11.227 -25.402 1.00 10.54 181 HIS A O 1
ATOM 3927 N N . ALA B 1 182 ? 29.442 9.196 -24.795 1.00 5.85 182 ALA A N 1
ATOM 3928 C CA . ALA B 1 182 ? 29.534 9.531 -23.384 1.00 5.85 182 ALA A CA 1
ATOM 3929 C C . ALA B 1 182 ? 30.661 10.552 -23.221 1.00 5.85 182 ALA A C 1
ATOM 3930 O O . ALA B 1 182 ? 31.529 10.669 -24.083 1.00 5.85 182 ALA A O 1
ATOM 3932 N N . ILE B 1 183 ? 30.670 11.292 -22.124 1.00 8.75 183 ILE A N 1
ATOM 3933 C CA . ILE B 1 183 ? 31.746 12.249 -21.946 1.00 8.75 183 ILE A CA 1
ATOM 3934 C C . ILE B 1 183 ? 33.027 11.466 -21.633 1.00 8.75 183 ILE A C 1
ATOM 3935 O O . ILE B 1 183 ? 32.976 10.290 -21.257 1.00 8.75 183 ILE A O 1
ATOM 3940 N N . THR B 1 184 ? 34.169 12.121 -21.807 1.00 6.53 184 THR A N 1
ATOM 3941 C CA . THR B 1 184 ? 35.464 11.522 -21.520 1.00 6.53 184 THR A CA 1
ATOM 3942 C C . THR B 1 184 ? 36.334 12.540 -20.780 1.00 6.53 184 THR A C 1
ATOM 3943 O O . THR B 1 184 ? 35.921 13.690 -20.573 1.00 6.53 184 THR A O 1
ATOM 3947 N N . ALA B 1 185 ? 37.539 12.112 -20.400 1.00 12.15 185 ALA A N 1
ATOM 3948 C CA . ALA B 1 185 ? 38.482 12.932 -19.643 1.00 12.15 185 ALA A CA 1
ATOM 3949 C C . ALA B 1 185 ? 39.001 14.202 -20.310 1.00 12.15 185 ALA A C 1
ATOM 3950 O O . ALA B 1 185 ? 39.510 15.086 -19.634 1.00 12.15 185 ALA A O 1
ATOM 3952 N N . THR B 1 186 ? 38.890 14.298 -21.628 1.00 14.84 186 THR A N 1
ATOM 3953 C CA . THR B 1 186 ? 39.371 15.491 -22.320 1.00 14.84 186 THR A CA 1
ATOM 3954 C C . THR B 1 186 ? 38.382 16.651 -22.202 1.00 14.84 186 THR A C 1
ATOM 3955 O O . THR B 1 186 ? 38.709 17.783 -22.554 1.00 14.84 186 THR A O 1
ATOM 3959 N N . GLN B 1 187 ? 37.177 16.378 -21.705 1.00 7.06 187 GLN A N 1
ATOM 3960 C CA . GLN B 1 187 ? 36.170 17.435 -21.565 1.00 7.06 187 GLN A CA 1
ATOM 3961 C C . GLN B 1 187 ? 36.265 18.162 -20.225 1.00 7.06 187 GLN A C 1
ATOM 3962 O O . GLN B 1 187 ? 37.027 17.758 -19.342 1.00 7.06 187 GLN A O 1
ATOM 3968 N N . LYS B 1 188 ? 35.503 19.239 -20.071 1.00 7.11 188 LYS A N 1
ATOM 3969 C CA . LYS B 1 188 ? 35.566 20.013 -18.838 1.00 7.11 188 LYS A CA 1
ATOM 3970 C C . LYS B 1 188 ? 34.276 19.956 -18.024 1.00 7.11 188 LYS A C 1
ATOM 3971 O O . LYS B 1 188 ? 33.203 19.757 -18.571 1.00 7.11 188 LYS A O 1
ATOM 3977 N N . THR B 1 189 ? 34.388 20.159 -16.711 1.00 5.26 189 THR A N 1
ATOM 3978 C CA . THR B 1 189 ? 33.216 20.147 -15.831 1.00 5.26 189 THR A CA 1
ATOM 3979 C C . THR B 1 189 ? 32.414 21.442 -16.008 1.00 5.26 189 THR A C 1
ATOM 3980 O O . THR B 1 189 ? 31.191 21.446 -15.931 1.00 5.26 189 THR A O 1
ATOM 3984 N N . VAL B 1 190 ? 33.115 22.544 -16.247 1.00 10.22 190 VAL A N 1
ATOM 3985 C CA . VAL B 1 190 ? 32.474 23.839 -16.474 1.00 10.22 190 VAL A CA 1
ATOM 3986 C C . VAL B 1 190 ? 33.213 24.488 -17.644 1.00 10.22 190 VAL A C 1
ATOM 3987 O O . VAL B 1 190 ? 34.348 24.105 -17.935 1.00 10.22 190 VAL A O 1
ATOM 3991 N N . ASP B 1 191 ? 32.571 25.445 -18.314 1.00 13.95 191 ASP A N 1
ATOM 3992 C CA . ASP B 1 191 ? 33.177 26.124 -19.461 1.00 13.95 191 ASP A CA 1
ATOM 3993 C C . ASP B 1 191 ? 34.651 26.449 -19.195 1.00 13.95 191 ASP A C 1
ATOM 3994 O O . ASP B 1 191 ? 34.961 27.294 -18.361 1.00 13.95 191 ASP A O 1
ATOM 3999 N N . GLY B 1 192 ? 35.540 25.776 -19.920 1.00 6.22 192 GLY A N 1
ATOM 4000 C CA . GLY B 1 192 ? 36.968 25.979 -19.754 1.00 6.22 192 GLY A CA 1
ATOM 4001 C C . GLY B 1 192 ? 37.712 26.021 -21.082 1.00 6.22 192 GLY A C 1
ATOM 4002 O O . GLY B 1 192 ? 37.123 25.752 -22.134 1.00 6.22 192 GLY A O 1
ATOM 4003 N N . PRO B 1 193 ? 39.013 26.353 -21.061 1.00 13.67 193 PRO A N 1
ATOM 4004 C CA . PRO B 1 193 ? 39.864 26.446 -22.255 1.00 13.67 193 PRO A CA 1
ATOM 4005 C C . PRO B 1 193 ? 40.158 25.112 -22.920 1.00 13.67 193 PRO A C 1
ATOM 4006 O O . PRO B 1 193 ? 40.619 24.177 -22.273 1.00 13.67 193 PRO A O 1
ATOM 4010 N N . SER B 1 194 ? 39.888 25.047 -24.217 1.00 8.05 194 SER A N 1
ATOM 4011 C CA . SER B 1 194 ? 40.132 23.862 -25.029 1.00 8.05 194 SER A CA 1
ATOM 4012 C C . SER B 1 194 ? 40.540 24.411 -26.397 1.00 8.05 194 SER A C 1
ATOM 4013 O O . SER B 1 194 ? 39.748 24.431 -27.346 1.00 8.05 194 SER A O 1
ATOM 4016 N N . SER B 1 195 ? 41.788 24.867 -26.472 1.00 15.85 195 SER A N 1
ATOM 4017 C CA . SER B 1 195 ? 42.359 25.473 -27.672 1.00 15.85 195 SER A CA 1
ATOM 4018 C C . SER B 1 195 ? 42.119 24.766 -29.000 1.00 15.85 195 SER A C 1
ATOM 4019 O O . SER B 1 195 ? 41.825 25.414 -30.002 1.00 15.85 195 SER A O 1
ATOM 4022 N N . LYS B 1 196 ? 42.257 23.446 -29.008 1.00 16.02 196 LYS A N 1
ATOM 4023 C CA . LYS B 1 196 ? 42.077 22.653 -30.221 1.00 16.02 196 LYS A CA 1
ATOM 4024 C C . LYS B 1 196 ? 40.617 22.283 -30.495 1.00 16.02 196 LYS A C 1
ATOM 4025 O O . LYS B 1 196 ? 40.272 21.870 -31.604 1.00 16.02 196 LYS A O 1
ATOM 4031 N N . ASP B 1 197 ? 39.764 22.424 -29.486 1.00 13.21 197 ASP A N 1
ATOM 4032 C CA . ASP B 1 197 ? 38.353 22.064 -29.633 1.00 13.21 197 ASP A CA 1
ATOM 4033 C C . ASP B 1 197 ? 37.498 22.952 -28.744 1.00 13.21 197 ASP A C 1
ATOM 4034 O O . ASP B 1 197 ? 37.221 22.597 -27.607 1.00 13.21 197 ASP A O 1
ATOM 4039 N N . TRP B 1 198 ? 37.078 24.101 -29.267 1.00 10.84 198 TRP A N 1
ATOM 4040 C CA . TRP B 1 198 ? 36.265 25.039 -28.486 1.00 10.84 198 TRP A CA 1
ATOM 4041 C C . TRP B 1 198 ? 34.984 24.411 -27.938 1.00 10.84 198 TRP A C 1
ATOM 4042 O O . TRP B 1 198 ? 34.715 24.463 -26.739 1.00 10.84 198 TRP A O 1
ATOM 4053 N N . ARG B 1 199 ? 34.187 23.811 -28.810 1.00 9.77 199 ARG A N 1
ATOM 4054 C CA . ARG B 1 199 ? 32.960 23.191 -28.330 1.00 9.77 199 ARG A CA 1
ATOM 4055 C C . ARG B 1 199 ? 33.267 22.266 -27.145 1.00 9.77 199 ARG A C 1
ATOM 4056 O O . ARG B 1 199 ? 32.519 22.217 -26.165 1.00 9.77 199 ARG A O 1
ATOM 4064 N N . GLY B 1 200 ? 34.385 21.553 -27.240 1.00 8.13 200 GLY A N 1
ATOM 4065 C CA . GLY B 1 200 ? 34.777 20.626 -26.197 1.00 8.13 200 GLY A CA 1
ATOM 4066 C C . GLY B 1 200 ? 35.213 21.241 -24.879 1.00 8.13 200 GLY A C 1
ATOM 4067 O O . GLY B 1 200 ? 35.477 20.518 -23.918 1.00 8.13 200 GLY A O 1
ATOM 4068 N N . GLY B 1 201 ? 35.309 22.564 -24.826 1.00 8.11 201 GLY A N 1
ATOM 4069 C CA . GLY B 1 201 ? 35.682 23.219 -23.582 1.00 8.11 201 GLY A CA 1
ATOM 4070 C C . GLY B 1 201 ? 34.456 23.588 -22.757 1.00 8.11 201 GLY A C 1
ATOM 4071 O O . GLY B 1 201 ? 34.546 23.914 -21.566 1.00 8.11 201 GLY A O 1
ATOM 4072 N N . ARG B 1 202 ? 33.290 23.517 -23.387 1.00 14.79 202 ARG A N 1
ATOM 4073 C CA . ARG B 1 202 ? 32.039 23.857 -22.715 1.00 14.79 202 ARG A CA 1
ATOM 4074 C C . ARG B 1 202 ? 31.603 22.769 -21.725 1.00 14.79 202 ARG A C 1
ATOM 4075 O O . ARG B 1 202 ? 31.847 21.586 -21.953 1.00 14.79 202 ARG A O 1
ATOM 4083 N N . ALA B 1 203 ? 30.959 23.182 -20.632 1.00 9.09 203 ALA A N 1
ATOM 4084 C CA . ALA B 1 203 ? 30.496 22.263 -19.582 1.00 9.09 203 ALA A CA 1
ATOM 4085 C C . ALA B 1 203 ? 29.988 20.941 -20.165 1.00 9.09 203 ALA A C 1
ATOM 4086 O O . ALA B 1 203 ? 28.986 20.908 -20.879 1.00 9.09 203 ALA A O 1
ATOM 4088 N N . ALA B 1 204 ? 30.685 19.856 -19.833 1.00 9.10 204 ALA A N 1
ATOM 4089 C CA . ALA B 1 204 ? 30.375 18.531 -20.370 1.00 9.10 204 ALA A CA 1
ATOM 4090 C C . ALA B 1 204 ? 29.043 17.876 -20.041 1.00 9.10 204 ALA A C 1
ATOM 4091 O O . ALA B 1 204 ? 28.407 17.308 -20.928 1.00 9.10 204 ALA A O 1
ATOM 4093 N N . SER B 1 205 ? 28.606 17.939 -18.787 1.00 10.54 205 SER A N 1
ATOM 4094 C CA . SER B 1 205 ? 27.357 17.263 -18.427 1.00 10.54 205 SER A CA 1
ATOM 4095 C C . SER B 1 205 ? 26.095 18.121 -18.447 1.00 10.54 205 SER A C 1
ATOM 4096 O O . SER B 1 205 ? 25.047 17.705 -17.949 1.00 10.54 205 SER A O 1
ATOM 4099 N N . PHE B 1 206 ? 26.191 19.298 -19.051 1.00 6.85 206 PHE A N 1
ATOM 4100 C CA . PHE B 1 206 ? 25.066 20.211 -19.123 1.00 6.85 206 PHE A CA 1
ATOM 4101 C C . PHE B 1 206 ? 24.835 20.699 -20.548 1.00 6.85 206 PHE A C 1
ATOM 4102 O O . PHE B 1 206 ? 24.086 21.652 -20.779 1.00 6.85 206 PHE A O 1
ATOM 4110 N N . ASN B 1 207 ? 25.387 20.056 -21.540 1.00 9.73 207 ASN A N 1
ATOM 4111 C CA . ASN B 1 207 ? 25.354 20.396 -22.954 1.00 9.73 207 ASN A CA 1
ATOM 4112 C C . ASN B 1 207 ? 25.368 19.194 -23.895 1.00 9.73 207 ASN A C 1
ATOM 4113 O O . ASN B 1 207 ? 25.935 18.135 -23.484 1.00 9.73 207 ASN A O 1
ATOM 4118 N N . ILE B 1 208 ? 24.786 19.316 -25.021 1.00 8.19 208 ILE A N 1
ATOM 4119 C CA . ILE B 1 208 ? 24.934 18.385 -26.124 1.00 8.19 208 ILE A CA 1
ATOM 4120 C C . ILE B 1 208 ? 26.105 19.121 -26.784 1.00 8.19 208 ILE A C 1
ATOM 4121 O O . ILE B 1 208 ? 25.988 20.307 -27.085 1.00 8.19 208 ILE A O 1
ATOM 4126 N N . ILE B 1 209 ? 27.219 18.399 -27.036 1.00 10.19 209 ILE A N 1
ATOM 4127 C CA . ILE B 1 209 ? 28.383 19.015 -27.660 1.00 10.19 209 ILE A CA 1
ATOM 4128 C C . ILE B 1 209 ? 28.851 18.343 -28.954 1.00 10.19 209 ILE A C 1
ATOM 4129 O O . ILE B 1 209 ? 29.388 17.230 -28.935 1.00 10.19 209 ILE A O 1
ATOM 4134 N N . PRO B 1 210 ? 28.627 19.004 -30.101 1.00 10.71 210 PRO A N 1
ATOM 4135 C CA . PRO B 1 210 ? 29.043 18.450 -31.393 1.00 10.71 210 PRO A CA 1
ATOM 4136 C C . PRO B 1 210 ? 30.557 18.315 -31.447 1.00 10.71 210 PRO A C 1
ATOM 4137 O O . PRO B 1 210 ? 31.275 19.116 -30.860 1.00 10.71 210 PRO A O 1
ATOM 4141 N N . SER B 1 211 ? 31.034 17.305 -32.162 1.00 8.54 211 SER A N 1
ATOM 4142 C CA . SER B 1 211 ? 32.470 17.084 -32.280 1.00 8.54 211 SER A CA 1
ATOM 4143 C C . SER B 1 211 ? 32.770 16.385 -33.588 1.00 8.54 211 SER A C 1
ATOM 4144 O O . SER B 1 211 ? 31.905 15.724 -34.165 1.00 8.54 211 SER A O 1
ATOM 4147 N N . SER B 1 212 ? 33.992 16.543 -34.068 1.00 19.67 212 SER A N 1
ATOM 4148 C CA . SER B 1 212 ? 34.387 15.896 -35.299 1.00 19.67 212 SER A CA 1
ATOM 4149 C C . SER B 1 212 ? 35.036 14.584 -34.909 1.00 19.67 212 SER A C 1
ATOM 4150 O O . SER B 1 212 ? 35.601 14.458 -33.822 1.00 19.67 212 SER A O 1
ATOM 4153 N N . THR B 1 213 ? 34.946 13.602 -35.792 1.00 8.73 213 THR A N 1
ATOM 4154 C CA . THR B 1 213 ? 35.536 12.311 -35.519 1.00 8.73 213 THR A CA 1
ATOM 4155 C C . THR B 1 213 ? 36.119 11.744 -36.797 1.00 8.73 213 THR A C 1
ATOM 4156 O O . THR B 1 213 ? 35.572 11.945 -37.893 1.00 8.73 213 THR A O 1
ATOM 4160 N N . GLY B 1 214 ? 37.238 11.046 -36.660 1.00 20.13 214 GLY A N 1
ATOM 4161 C CA . GLY B 1 214 ? 37.863 10.442 -37.818 1.00 20.13 214 GLY A CA 1
ATOM 4162 C C . GLY B 1 214 ? 37.586 8.951 -37.840 1.00 20.13 214 GLY A C 1
ATOM 4163 O O . GLY B 1 214 ? 38.022 8.241 -38.743 1.00 20.13 214 GLY A O 1
ATOM 4164 N N . ALA B 1 215 ? 36.846 8.479 -36.841 1.00 16.44 215 ALA A N 1
ATOM 4165 C CA . ALA B 1 215 ? 36.521 7.069 -36.720 1.00 16.44 215 ALA A CA 1
ATOM 4166 C C . ALA B 1 215 ? 35.907 6.487 -37.992 1.00 16.44 215 ALA A C 1
ATOM 4167 O O . ALA B 1 215 ? 36.284 5.402 -38.421 1.00 16.44 215 ALA A O 1
ATOM 4169 N N . ALA B 1 216 ? 34.970 7.209 -38.598 1.00 15.58 216 ALA A N 1
ATOM 4170 C CA . ALA B 1 216 ? 34.311 6.742 -39.823 1.00 15.58 216 ALA A CA 1
ATOM 4171 C C . ALA B 1 216 ? 35.271 6.682 -41.006 1.00 15.58 216 ALA A C 1
ATOM 4172 O O . ALA B 1 216 ? 35.270 5.723 -41.779 1.00 15.58 216 ALA A O 1
ATOM 4174 N N . LYS B 1 217 ? 36.092 7.714 -41.143 1.00 18.19 217 LYS A N 1
ATOM 4175 C CA . LYS B 1 217 ? 37.058 7.789 -42.223 1.00 18.19 217 LYS A CA 1
ATOM 4176 C C . LYS B 1 217 ? 38.153 6.732 -42.073 1.00 18.19 217 LYS A C 1
ATOM 4177 O O . LYS B 1 217 ? 38.644 6.202 -43.068 1.00 18.19 217 LYS A O 1
ATOM 4183 N N . ALA B 1 218 ? 38.520 6.424 -40.830 1.00 14.06 218 ALA A N 1
ATOM 4184 C CA . ALA B 1 218 ? 39.552 5.438 -40.540 1.00 14.06 218 ALA A CA 1
ATOM 4185 C C . ALA B 1 218 ? 39.149 4.015 -40.924 1.00 14.06 218 ALA A C 1
ATOM 4186 O O . ALA B 1 218 ? 40.001 3.130 -41.057 1.00 14.06 218 ALA A O 1
ATOM 4188 N N . VAL B 1 219 ? 37.854 3.783 -41.094 1.00 13.47 219 VAL A N 1
ATOM 4189 C CA . VAL B 1 219 ? 37.408 2.450 -41.474 1.00 13.47 219 VAL A CA 1
ATOM 4190 C C . VAL B 1 219 ? 38.073 2.080 -42.794 1.00 13.47 219 VAL A C 1
ATOM 4191 O O . VAL B 1 219 ? 38.307 0.905 -43.082 1.00 13.47 219 VAL A O 1
ATOM 4195 N N . GLY B 1 220 ? 38.394 3.100 -43.582 1.00 16.95 220 GLY A N 1
ATOM 4196 C CA . GLY B 1 220 ? 39.046 2.867 -44.861 1.00 16.95 220 GLY A CA 1
ATOM 4197 C C . GLY B 1 220 ? 40.415 2.217 -44.731 1.00 16.95 220 GLY A C 1
ATOM 4198 O O . GLY B 1 220 ? 40.898 1.580 -45.659 1.00 16.95 220 GLY A O 1
ATOM 4199 N N . LYS B 1 221 ? 41.039 2.368 -43.571 1.00 24.10 221 LYS A N 1
ATOM 4200 C CA . LYS B 1 221 ? 42.361 1.798 -43.331 1.00 24.10 221 LYS A CA 1
ATOM 4201 C C . LYS B 1 221 ? 42.332 0.313 -42.994 1.00 24.10 221 LYS A C 1
ATOM 4202 O O . LYS B 1 221 ? 43.315 -0.397 -43.210 1.00 24.10 221 LYS A O 1
ATOM 4208 N N . VAL B 1 222 ? 41.208 -0.161 -42.471 1.00 11.94 222 VAL A N 1
ATOM 4209 C CA . VAL B 1 222 ? 41.102 -1.567 -42.111 1.00 11.94 222 VAL A CA 1
ATOM 4210 C C . VAL B 1 222 ? 40.210 -2.339 -43.081 1.00 11.94 222 VAL A C 1
ATOM 4211 O O . VAL B 1 222 ? 40.201 -3.566 -43.075 1.00 11.94 222 VAL A O 1
ATOM 4215 N N . LEU B 1 223 ? 39.440 -1.618 -43.891 1.00 10.14 223 LEU A N 1
ATOM 4216 C CA . LEU B 1 223 ? 38.580 -2.242 -44.902 1.00 10.14 223 LEU A CA 1
ATOM 4217 C C . LEU B 1 223 ? 38.746 -1.371 -46.151 1.00 10.14 223 LEU A C 1
ATOM 4218 O O . LEU B 1 223 ? 37.962 -0.454 -46.402 1.00 10.14 223 LEU A O 1
ATOM 4223 N N . PRO B 1 224 ? 39.802 -1.633 -46.936 1.00 10.85 224 PRO A N 1
ATOM 4224 C CA . PRO B 1 224 ? 40.106 -0.881 -48.156 1.00 10.85 224 PRO A CA 1
ATOM 4225 C C . PRO B 1 224 ? 38.924 -0.566 -49.068 1.00 10.85 224 PRO A C 1
ATOM 4226 O O . PRO B 1 224 ? 38.840 0.538 -49.610 1.00 10.85 224 PRO A O 1
ATOM 4230 N N . ASP B 1 225 ? 38.006 -1.514 -49.227 1.00 13.18 225 ASP A N 1
ATOM 4231 C CA . ASP B 1 225 ? 36.877 -1.274 -50.114 1.00 13.18 225 ASP A CA 1
ATOM 4232 C C . ASP B 1 225 ? 35.904 -0.245 -49.568 1.00 13.18 225 ASP A C 1
ATOM 4233 O O . ASP B 1 225 ? 34.930 0.100 -50.223 1.00 13.18 225 ASP A O 1
ATOM 4238 N N . LEU B 1 226 ? 36.151 0.243 -48.360 1.00 18.21 226 LEU A N 1
ATOM 4239 C CA . LEU B 1 226 ? 35.253 1.239 -47.811 1.00 18.21 226 LEU A CA 1
ATOM 4240 C C . LEU B 1 226 ? 35.936 2.592 -47.690 1.00 18.21 226 LEU A C 1
ATOM 4241 O O . LEU B 1 226 ? 35.341 3.551 -47.199 1.00 18.21 226 LEU A O 1
ATOM 4246 N N . ASN B 1 227 ? 37.182 2.670 -48.155 1.00 11.03 227 ASN A N 1
ATOM 4247 C CA . ASN B 1 227 ? 37.933 3.920 -48.098 1.00 11.03 227 ASN A CA 1
ATOM 4248 C C . ASN B 1 227 ? 37.164 4.951 -48.914 1.00 11.03 227 ASN A C 1
ATOM 4249 O O . ASN B 1 227 ? 36.794 4.690 -50.065 1.00 11.03 227 ASN A O 1
ATOM 4254 N N . GLY B 1 228 ? 36.912 6.107 -48.307 1.00 19.72 228 GLY A N 1
ATOM 4255 C CA . GLY B 1 228 ? 36.185 7.170 -48.979 1.00 19.72 228 GLY A CA 1
ATOM 4256 C C . GLY B 1 228 ? 34.679 6.970 -49.053 1.00 19.72 228 GLY A C 1
ATOM 4257 O O . GLY B 1 228 ? 33.972 7.818 -49.589 1.00 19.72 228 GLY A O 1
ATOM 4258 N N . LYS B 1 229 ? 34.178 5.865 -48.507 1.00 15.14 229 LYS A N 1
ATOM 4259 C CA . LYS B 1 229 ? 32.743 5.585 -48.556 1.00 15.14 229 LYS A CA 1
ATOM 4260 C C . LYS B 1 229 ? 32.004 5.911 -47.276 1.00 15.14 229 LYS A C 1
ATOM 4261 O O . LYS B 1 229 ? 30.779 5.779 -47.203 1.00 15.14 229 LYS A O 1
ATOM 4267 N N . LEU B 1 230 ? 32.748 6.348 -46.268 1.00 14.34 230 LEU A N 1
ATOM 4268 C CA . LEU B 1 230 ? 32.147 6.684 -44.990 1.00 14.34 230 LEU A CA 1
ATOM 4269 C C . LEU B 1 230 ? 32.814 7.867 -44.316 1.00 14.34 230 LEU A C 1
ATOM 4270 O O . LEU B 1 230 ? 34.011 8.105 -44.480 1.00 14.34 230 LEU A O 1
ATOM 4275 N N . THR B 1 231 ? 32.025 8.607 -43.552 1.00 12.96 231 THR A N 1
ATOM 4276 C CA . THR B 1 231 ? 32.547 9.712 -42.756 1.00 12.96 231 THR A CA 1
ATOM 4277 C C . THR B 1 231 ? 31.472 10.026 -41.743 1.00 12.96 231 THR A C 1
ATOM 4278 O O . THR B 1 231 ? 30.450 9.340 -41.703 1.00 12.96 231 THR A O 1
ATOM 4282 N N . GLY B 1 232 ? 31.693 11.034 -40.915 1.00 10.85 232 GLY A N 1
ATOM 4283 C CA . GLY B 1 232 ? 30.684 11.350 -39.924 1.00 10.85 232 GLY A CA 1
ATOM 4284 C C . GLY B 1 232 ? 31.078 12.382 -38.887 1.00 10.85 232 GLY A C 1
ATOM 4285 O O . GLY B 1 232 ? 31.948 13.224 -39.113 1.00 10.85 232 GLY A O 1
ATOM 4286 N N . MET B 1 233 ? 30.408 12.316 -37.741 1.00 9.32 233 MET A N 1
ATOM 4287 C CA . MET B 1 233 ? 30.650 13.242 -36.642 1.00 9.32 233 MET A CA 1
ATOM 4288 C C . MET B 1 233 ? 30.091 12.684 -35.346 1.00 9.32 233 MET A C 1
ATOM 4289 O O . MET B 1 233 ? 29.519 11.594 -35.337 1.00 9.32 233 MET A O 1
ATOM 4294 N N . SER B 1 234 ? 30.148 13.574 -34.450 1.00 7.81 234 SER A N 1
ATOM 4295 C CA . SER B 1 234 ? 29.750 13.085 -33.138 1.00 7.81 234 SER A CA 1
ATOM 4296 C C . SER B 1 234 ? 29.020 14.118 -32.294 1.00 7.81 234 SER A C 1
ATOM 4297 O O . SER B 1 234 ? 29.171 15.320 -32.491 1.00 7.81 234 SER A O 1
ATOM 4300 N N . PHE B 1 235 ? 28.210 13.624 -31.225 1.00 10.33 235 PHE A N 1
ATOM 4301 C CA . PHE B 1 235 ? 27.504 14.525 -30.316 1.00 10.33 235 PHE A CA 1
ATOM 4302 C C . PHE B 1 235 ? 27.863 13.975 -28.929 1.00 10.33 235 PHE A C 1
ATOM 4303 O O . PHE B 1 235 ? 27.480 12.847 -28.597 1.00 10.33 235 PHE A O 1
ATOM 4311 N N . ARG B 1 236 ? 28.621 14.739 -28.147 1.00 6.29 236 ARG A N 1
ATOM 4312 C CA . ARG B 1 236 ? 28.992 14.319 -26.798 1.00 6.29 236 ARG A CA 1
ATOM 4313 C C . ARG B 1 236 ? 27.836 14.690 -25.863 1.00 6.29 236 ARG A C 1
ATOM 4314 O O . ARG B 1 236 ? 27.412 15.840 -25.826 1.00 6.29 236 ARG A O 1
ATOM 4322 N N . VAL B 1 237 ? 27.329 13.725 -25.105 1.00 7.46 237 VAL A N 1
ATOM 4323 C CA . VAL B 1 237 ? 26.197 13.989 -24.210 1.00 7.46 237 VAL A CA 1
ATOM 4324 C C . VAL B 1 237 ? 26.483 13.642 -22.747 1.00 7.46 237 VAL A C 1
ATOM 4325 O O . VAL B 1 237 ? 27.410 12.898 -22.458 1.00 7.46 237 VAL A O 1
ATOM 4329 N N . PRO B 1 238 ? 25.667 14.162 -21.812 1.00 10.43 238 PRO A N 1
ATOM 4330 C CA . PRO B 1 238 ? 25.841 13.925 -20.374 1.00 10.43 238 PRO A CA 1
ATOM 4331 C C . PRO B 1 238 ? 25.717 12.527 -19.751 1.00 10.43 238 PRO A C 1
ATOM 4332 O O . PRO B 1 238 ? 24.922 12.332 -18.825 1.00 10.43 238 PRO A O 1
ATOM 4336 N N . THR B 1 239 ? 26.484 11.563 -20.247 1.00 10.02 239 THR A N 1
ATOM 4337 C CA . THR B 1 239 ? 26.486 10.229 -19.639 1.00 10.02 239 THR A CA 1
ATOM 4338 C C . THR B 1 239 ? 27.929 9.929 -19.285 1.00 10.02 239 THR A C 1
ATOM 4339 O O . THR B 1 239 ? 28.853 10.453 -19.924 1.00 10.02 239 THR A O 1
ATOM 4343 N N . VAL B 1 240 ? 28.125 9.084 -18.277 1.00 5.96 240 VAL A N 1
ATOM 4344 C CA . VAL B 1 240 ? 29.470 8.768 -17.809 1.00 5.96 240 VAL A CA 1
ATOM 4345 C C . VAL B 1 240 ? 30.212 7.717 -18.638 1.00 5.96 240 VAL A C 1
ATOM 4346 O O . VAL B 1 240 ? 31.446 7.682 -18.629 1.00 5.96 240 VAL A O 1
ATOM 4350 N N . ASP B 1 241 ? 29.471 6.875 -19.353 1.00 7.74 241 ASP A N 1
ATOM 4351 C CA . ASP B 1 241 ? 30.096 5.828 -20.175 1.00 7.74 241 ASP A CA 1
ATOM 4352 C C . ASP B 1 241 ? 29.056 5.142 -21.062 1.00 7.74 241 ASP A C 1
ATOM 4353 O O . ASP B 1 241 ? 27.861 5.264 -20.812 1.00 7.74 241 ASP A O 1
ATOM 4358 N N . VAL B 1 242 ? 29.530 4.423 -22.081 1.00 7.07 242 VAL A N 1
ATOM 4359 C CA . VAL B 1 242 ? 28.697 3.724 -23.071 1.00 7.07 242 VAL A CA 1
ATOM 4360 C C . VAL B 1 242 ? 28.244 4.733 -24.107 1.00 7.07 242 VAL A C 1
ATOM 4361 O O . VAL B 1 242 ? 27.653 5.774 -23.772 1.00 7.07 242 VAL A O 1
ATOM 4365 N N . SER B 1 243 ? 28.534 4.433 -25.369 1.00 8.52 243 SER A N 1
ATOM 4366 C CA . SER B 1 243 ? 28.169 5.324 -26.454 1.00 8.52 243 SER A CA 1
ATOM 4367 C C . SER B 1 243 ? 27.457 4.509 -27.513 1.00 8.52 243 SER A C 1
ATOM 4368 O O . SER B 1 243 ? 27.349 3.291 -27.389 1.00 8.52 243 SER A O 1
ATOM 4371 N N . VAL B 1 244 ? 26.965 5.174 -28.547 1.00 9.13 244 VAL A N 1
ATOM 4372 C CA . VAL B 1 244 ? 26.246 4.473 -29.590 1.00 9.13 244 VAL A CA 1
ATOM 4373 C C . VAL B 1 244 ? 26.527 5.041 -30.965 1.00 9.13 244 VAL A C 1
ATOM 4374 O O . VAL B 1 244 ? 26.651 6.257 -31.143 1.00 9.13 244 VAL A O 1
ATOM 4378 N N . VAL B 1 245 ? 26.632 4.141 -31.936 1.00 9.63 245 VAL A N 1
ATOM 4379 C CA . VAL B 1 245 ? 26.885 4.514 -33.315 1.00 9.63 245 VAL A CA 1
ATOM 4380 C C . VAL B 1 245 ? 25.598 4.423 -34.112 1.00 9.63 245 VAL A C 1
ATOM 4381 O O . VAL B 1 245 ? 24.837 3.459 -34.000 1.00 9.63 245 VAL A O 1
ATOM 4385 N N . ASP B 1 246 ? 25.335 5.456 -34.892 1.00 14.82 246 ASP A N 1
ATOM 4386 C CA . ASP B 1 246 ? 24.156 5.465 -35.732 1.00 14.82 246 ASP A CA 1
ATOM 4387 C C . ASP B 1 246 ? 24.726 5.519 -37.138 1.00 14.82 246 ASP A C 1
ATOM 4388 O O . ASP B 1 246 ? 25.280 6.536 -37.559 1.00 14.82 246 ASP A O 1
ATOM 4393 N N . LEU B 1 247 ? 24.600 4.414 -37.857 1.00 12.54 247 LEU A N 1
ATOM 4394 C CA . LEU B 1 247 ? 25.139 4.332 -39.203 1.00 12.54 247 LEU A CA 1
ATOM 4395 C C . LEU B 1 247 ? 24.031 4.300 -40.226 1.00 12.54 247 LEU A C 1
ATOM 4396 O O . LEU B 1 247 ? 23.184 3.418 -40.199 1.00 12.54 247 LEU A O 1
ATOM 4401 N N . THR B 1 248 ? 24.052 5.279 -41.121 1.00 10.58 248 THR A N 1
ATOM 4402 C CA . THR B 1 248 ? 23.073 5.388 -42.189 1.00 10.58 248 THR A CA 1
ATOM 4403 C C . THR B 1 248 ? 23.816 4.991 -43.447 1.00 10.58 248 THR A C 1
ATOM 4404 O O . THR B 1 248 ? 24.847 5.583 -43.772 1.00 10.58 248 THR A O 1
ATOM 4408 N N . VAL B 1 249 ? 23.311 3.982 -44.147 1.00 11.69 249 VAL A N 1
ATOM 4409 C CA . VAL B 1 249 ? 23.974 3.499 -45.350 1.00 11.69 249 VAL A CA 1
ATOM 4410 C C . VAL B 1 249 ? 23.053 3.194 -46.526 1.00 11.69 249 VAL A C 1
ATOM 4411 O O . VAL B 1 249 ? 21.890 2.798 -46.358 1.00 11.69 249 VAL A O 1
ATOM 4415 N N . ARG B 1 250 ? 23.610 3.376 -47.718 1.00 12.93 250 ARG A N 1
ATOM 4416 C CA . ARG B 1 250 ? 22.928 3.091 -48.976 1.00 12.93 250 ARG A CA 1
ATOM 4417 C C . ARG B 1 250 ? 23.596 1.794 -49.440 1.00 12.93 250 ARG A C 1
ATOM 4418 O O . ARG B 1 250 ? 24.820 1.726 -49.505 1.00 12.93 250 ARG A O 1
ATOM 4426 N N . ILE B 1 251 ? 22.820 0.762 -49.755 1.00 12.20 251 ILE A N 1
ATOM 4427 C CA . ILE B 1 251 ? 23.443 -0.489 -50.165 1.00 12.20 251 ILE A CA 1
ATOM 4428 C C . ILE B 1 251 ? 23.146 -0.937 -51.586 1.00 12.20 251 ILE A C 1
ATOM 4429 O O . ILE B 1 251 ? 22.144 -0.540 -52.180 1.00 12.20 251 ILE A O 1
ATOM 4434 N N . GLU B 1 252 ? 24.054 -1.751 -52.124 1.00 21.52 252 GLU A N 1
ATOM 4435 C CA . GLU B 1 252 ? 23.964 -2.294 -53.480 1.00 21.52 252 GLU A CA 1
ATOM 4436 C C . GLU B 1 252 ? 22.841 -3.318 -53.614 1.00 21.52 252 GLU A C 1
ATOM 4437 O O . GLU B 1 252 ? 21.963 -3.206 -54.473 1.00 21.52 252 GLU A O 1
ATOM 4443 N N . LYS B 1 253 ? 22.894 -4.337 -52.768 1.00 17.38 253 LYS A N 1
ATOM 4444 C CA . LYS B 1 253 ? 21.899 -5.392 -52.809 1.00 17.38 253 LYS A CA 1
ATOM 4445 C C . LYS B 1 253 ? 20.683 -5.076 -51.941 1.00 17.38 253 LYS A C 1
ATOM 4446 O O . LYS B 1 253 ? 20.796 -4.913 -50.723 1.00 17.38 253 LYS A O 1
ATOM 4452 N N . ALA B 1 254 ? 19.525 -4.981 -52.588 1.00 13.95 254 ALA A N 1
ATOM 4453 C CA . ALA B 1 254 ? 18.266 -4.701 -51.904 1.00 13.95 254 ALA A CA 1
ATOM 4454 C C . ALA B 1 254 ? 18.045 -5.705 -50.778 1.00 13.95 254 ALA A C 1
ATOM 4455 O O . ALA B 1 254 ? 18.205 -6.915 -50.966 1.00 13.95 254 ALA A O 1
ATOM 4457 N N . ALA B 1 255 ? 17.673 -5.206 -49.605 1.00 17.80 255 ALA A N 1
ATOM 4458 C CA . ALA B 1 255 ? 17.463 -6.083 -48.466 1.00 17.80 255 ALA A CA 1
ATOM 4459 C C . ALA B 1 255 ? 16.467 -5.532 -47.457 1.00 17.80 255 ALA A C 1
ATOM 4460 O O . ALA B 1 255 ? 16.529 -4.363 -47.090 1.00 17.80 255 ALA A O 1
ATOM 4462 N N . SER B 1 256 ? 15.549 -6.380 -47.012 1.00 12.24 256 SER A N 1
ATOM 4463 C CA . SER B 1 256 ? 14.571 -5.965 -46.022 1.00 12.24 256 SER A CA 1
ATOM 4464 C C . SER B 1 256 ? 15.335 -5.779 -44.718 1.00 12.24 256 SER A C 1
ATOM 4465 O O . SER B 1 256 ? 16.475 -6.235 -44.586 1.00 12.24 256 SER A O 1
ATOM 4468 N N . TYR B 1 257 ? 14.709 -5.105 -43.761 1.00 11.27 257 TYR A N 1
ATOM 4469 C CA . TYR B 1 257 ? 15.353 -4.887 -42.477 1.00 11.27 257 TYR A CA 1
ATOM 4470 C C . TYR B 1 257 ? 15.516 -6.240 -41.801 1.00 11.27 257 TYR A C 1
ATOM 4471 O O . TYR B 1 257 ? 16.496 -6.474 -41.096 1.00 11.27 257 TYR A O 1
ATOM 4480 N N . ASP B 1 258 ? 14.569 -7.150 -42.019 1.00 12.61 258 ASP A N 1
ATOM 4481 C CA . ASP B 1 258 ? 14.695 -8.461 -41.399 1.00 12.61 258 ASP A CA 1
ATOM 4482 C C . ASP B 1 258 ? 15.879 -9.241 -41.939 1.00 12.61 258 ASP A C 1
ATOM 4483 O O . ASP B 1 258 ? 16.528 -9.977 -41.201 1.00 12.61 258 ASP A O 1
ATOM 4488 N N . ALA B 1 259 ? 16.172 -9.070 -43.223 1.00 12.75 259 ALA A N 1
ATOM 4489 C CA . ALA B 1 259 ? 17.299 -9.757 -43.830 1.00 12.75 259 ALA A CA 1
ATOM 4490 C C . ALA B 1 259 ? 18.590 -9.220 -43.214 1.00 12.75 259 ALA A C 1
ATOM 4491 O O . ALA B 1 259 ? 19.526 -9.972 -42.952 1.00 12.75 259 ALA A O 1
ATOM 4493 N N . ILE B 1 260 ? 18.633 -7.912 -42.983 1.00 10.62 260 ILE A N 1
ATOM 4494 C CA . ILE B 1 260 ? 19.811 -7.298 -42.384 1.00 10.62 260 ILE A CA 1
ATOM 4495 C C . ILE B 1 260 ? 20.001 -7.771 -40.939 1.00 10.62 260 ILE A C 1
ATOM 4496 O O . ILE B 1 260 ? 21.127 -8.004 -40.503 1.00 10.62 260 ILE A O 1
ATOM 4501 N N . LYS B 1 261 ? 18.906 -7.904 -40.195 1.00 16.92 261 LYS A N 1
ATOM 4502 C CA . LYS B 1 261 ? 18.973 -8.370 -38.804 1.00 16.92 261 LYS A CA 1
ATOM 4503 C C . LYS B 1 261 ? 19.544 -9.782 -38.678 1.00 16.92 261 LYS A C 1
ATOM 4504 O O . LYS B 1 261 ? 20.417 -10.036 -37.855 1.00 16.92 261 LYS A O 1
ATOM 4510 N N . SER B 1 262 ? 19.036 -10.703 -39.490 1.00 11.85 262 SER A N 1
ATOM 4511 C CA . SER B 1 262 ? 19.483 -12.093 -39.446 1.00 11.85 262 SER A CA 1
ATOM 4512 C C . SER B 1 262 ? 20.949 -12.235 -39.835 1.00 11.85 262 SER A C 1
ATOM 4513 O O . SER B 1 262 ? 21.658 -13.080 -39.287 1.00 11.85 262 SER A O 1
ATOM 4516 N N . ALA B 1 263 ? 21.392 -11.409 -40.780 1.00 9.75 263 ALA A N 1
ATOM 4517 C CA . ALA B 1 263 ? 22.776 -11.442 -41.227 1.00 9.75 263 ALA A CA 1
ATOM 4518 C C . ALA B 1 263 ? 23.664 -11.073 -40.047 1.00 9.75 263 ALA A C 1
ATOM 4519 O O . ALA B 1 263 ? 24.680 -11.726 -39.798 1.00 9.75 263 ALA A O 1
ATOM 4521 N N . ILE B 1 264 ? 23.279 -10.018 -39.333 1.00 9.98 264 ILE A N 1
ATOM 4522 C CA . ILE B 1 264 ? 24.043 -9.567 -38.173 1.00 9.98 264 ILE A CA 1
ATOM 4523 C C . ILE B 1 264 ? 23.975 -10.605 -37.056 1.00 9.98 264 ILE A C 1
ATOM 4524 O O . ILE B 1 264 ? 24.988 -10.938 -36.432 1.00 9.98 264 ILE A O 1
ATOM 4529 N N . LYS B 1 265 ? 22.774 -11.111 -36.807 1.00 10.50 265 LYS A N 1
ATOM 4530 C CA . LYS B 1 265 ? 22.580 -12.126 -35.783 1.00 10.50 265 LYS A CA 1
ATOM 4531 C C . LYS B 1 265 ? 23.482 -13.329 -36.078 1.00 10.50 265 LYS A C 1
ATOM 4532 O O . LYS B 1 265 ? 24.181 -13.823 -35.196 1.00 10.50 265 LYS A O 1
ATOM 4538 N N . SER B 1 266 ? 23.468 -13.800 -37.322 1.00 17.61 266 SER A N 1
ATOM 4539 C CA . SER B 1 266 ? 24.303 -14.938 -37.695 1.00 17.61 266 SER A CA 1
ATOM 4540 C C . SER B 1 266 ? 25.767 -14.629 -37.411 1.00 17.61 266 SER A C 1
ATOM 4541 O O . SER B 1 266 ? 26.487 -15.434 -36.812 1.00 17.61 266 SER A O 1
ATOM 4544 N N . ALA B 1 267 ? 26.202 -13.450 -37.836 1.00 16.41 267 ALA A N 1
ATOM 4545 C CA . ALA B 1 267 ? 27.580 -13.035 -37.627 1.00 16.41 267 ALA A CA 1
ATOM 4546 C C . ALA B 1 267 ? 27.924 -13.023 -36.142 1.00 16.41 267 ALA A C 1
ATOM 4547 O O . ALA B 1 267 ? 29.037 -13.388 -35.753 1.00 16.41 267 ALA A O 1
ATOM 4549 N N . SER B 1 268 ? 26.964 -12.626 -35.311 1.00 16.88 268 SER A N 1
ATOM 4550 C CA . SER B 1 268 ? 27.197 -12.545 -33.868 1.00 16.88 268 SER A CA 1
ATOM 4551 C C . SER B 1 268 ? 27.271 -13.908 -33.185 1.00 16.88 268 SER A C 1
ATOM 4552 O O . SER B 1 268 ? 27.725 -14.012 -32.042 1.00 16.88 268 SER A O 1
ATOM 4555 N N . GLU B 1 269 ? 26.815 -14.949 -33.873 1.00 24.62 269 GLU A N 1
ATOM 4556 C CA . GLU B 1 269 ? 26.849 -16.292 -33.306 1.00 24.62 269 GLU A CA 1
ATOM 4557 C C . GLU B 1 269 ? 27.925 -17.127 -33.995 1.00 24.62 269 GLU A C 1
ATOM 4558 O O . GLU B 1 269 ? 28.098 -18.312 -33.696 1.00 24.62 269 GLU A O 1
ATOM 4564 N N . GLY B 1 270 ? 28.654 -16.502 -34.917 1.00 19.21 270 GLY A N 1
ATOM 4565 C CA . GLY B 1 270 ? 29.694 -17.219 -35.628 1.00 19.21 270 GLY A CA 1
ATOM 4566 C C . GLY B 1 270 ? 31.086 -16.645 -35.464 1.00 19.21 270 GLY A C 1
ATOM 4567 O O . GLY B 1 270 ? 31.605 -16.542 -34.352 1.00 19.21 270 GLY A O 1
ATOM 4568 N N . LYS B 1 271 ? 31.686 -16.268 -36.587 1.00 45.69 271 LYS A N 1
ATOM 4569 C CA . LYS B 1 271 ? 33.029 -15.706 -36.613 1.00 45.69 271 LYS A CA 1
ATOM 4570 C C . LYS B 1 271 ? 33.211 -14.550 -35.629 1.00 45.69 271 LYS A C 1
ATOM 4571 O O . LYS B 1 271 ? 34.099 -14.585 -34.778 1.00 45.69 271 LYS A O 1
ATOM 4577 N N . LEU B 1 272 ? 32.363 -13.532 -35.739 1.00 21.20 272 LEU A N 1
ATOM 4578 C CA . LEU B 1 272 ? 32.453 -12.362 -34.865 1.00 21.20 272 LEU A CA 1
ATOM 4579 C C . LEU B 1 272 ? 31.826 -12.508 -33.477 1.00 21.20 272 LEU A C 1
ATOM 4580 O O . LEU B 1 272 ? 31.557 -11.514 -32.797 1.00 21.20 272 LEU A O 1
ATOM 4585 N N . LYS B 1 273 ? 31.591 -13.743 -33.057 1.00 20.32 273 LYS A N 1
ATOM 4586 C CA . LYS B 1 273 ? 31.018 -13.980 -31.742 1.00 20.32 273 LYS A CA 1
ATOM 4587 C C . LYS B 1 273 ? 31.996 -13.369 -30.738 1.00 20.32 273 LYS A C 1
ATOM 4588 O O . LYS B 1 273 ? 33.198 -13.637 -30.792 1.00 20.32 273 LYS A O 1
ATOM 4594 N N . GLY B 1 274 ? 31.496 -12.532 -29.837 1.00 18.90 274 GLY A N 1
ATOM 4595 C CA . GLY B 1 274 ? 32.377 -11.918 -28.857 1.00 18.90 274 GLY A CA 1
ATOM 4596 C C . GLY B 1 274 ? 32.848 -10.537 -29.266 1.00 18.90 274 GLY A C 1
ATOM 4597 O O . GLY B 1 274 ? 33.305 -9.759 -28.428 1.00 18.90 274 GLY A O 1
ATOM 4598 N N . ILE B 1 275 ? 32.746 -10.238 -30.558 1.00 16.71 275 ILE A N 1
ATOM 4599 C CA . ILE B 1 275 ? 33.132 -8.936 -31.095 1.00 16.71 275 ILE A CA 1
ATOM 4600 C C . ILE B 1 275 ? 31.853 -8.162 -31.392 1.00 16.71 275 ILE A C 1
ATOM 4601 O O . ILE B 1 275 ? 31.694 -6.999 -31.012 1.00 16.71 275 ILE A O 1
ATOM 4606 N N . ILE B 1 276 ? 30.937 -8.815 -32.087 1.00 10.06 276 ILE A N 1
ATOM 4607 C CA . ILE B 1 276 ? 29.686 -8.171 -32.413 1.00 10.06 276 ILE A CA 1
ATOM 4608 C C . ILE B 1 276 ? 28.573 -8.897 -31.674 1.00 10.06 276 ILE A C 1
ATOM 4609 O O . ILE B 1 276 ? 28.515 -10.134 -31.650 1.00 10.06 276 ILE A O 1
ATOM 4614 N N . GLY B 1 277 ? 27.712 -8.115 -31.036 1.00 10.84 277 GLY A N 1
ATOM 4615 C CA . GLY B 1 277 ? 26.600 -8.679 -30.301 1.00 10.84 277 GLY A CA 1
ATOM 4616 C C . GLY B 1 277 ? 25.302 -8.333 -30.995 1.00 10.84 277 GLY A C 1
ATOM 4617 O O . GLY B 1 277 ? 25.248 -7.457 -31.863 1.00 10.84 277 GLY A O 1
ATOM 4618 N N . TYR B 1 278 ? 24.242 -9.015 -30.597 1.00 17.71 278 TYR A N 1
ATOM 4619 C CA . TYR B 1 278 ? 22.939 -8.796 -31.194 1.00 17.71 278 TYR A CA 1
ATOM 4620 C C . TYR B 1 278 ? 21.882 -8.788 -30.105 1.00 17.71 278 TYR A C 1
ATOM 4621 O O . TYR B 1 278 ? 21.799 -9.730 -29.320 1.00 17.71 278 TYR A O 1
ATOM 4630 N N . VAL B 1 279 ? 21.090 -7.723 -30.044 1.00 10.65 279 VAL A N 1
ATOM 4631 C CA . VAL B 1 279 ? 20.017 -7.649 -29.059 1.00 10.65 279 VAL A CA 1
ATOM 4632 C C . VAL B 1 279 ? 18.732 -7.194 -29.715 1.00 10.65 279 VAL A C 1
ATOM 4633 O O . VAL B 1 279 ? 18.750 -6.411 -30.666 1.00 10.65 279 VAL A O 1
ATOM 4637 N N . GLU B 1 280 ? 17.614 -7.699 -29.204 1.00 20.07 280 GLU A N 1
ATOM 4638 C CA . GLU B 1 280 ? 16.305 -7.324 -29.715 1.00 20.07 280 GLU A CA 1
ATOM 4639 C C . GLU B 1 280 ? 15.343 -7.026 -28.573 1.00 20.07 280 GLU A C 1
ATOM 4640 O O . GLU B 1 280 ? 14.175 -7.412 -28.606 1.00 20.07 280 GLU A O 1
ATOM 4646 N N . GLU B 1 281 ? 15.859 -6.337 -27.559 1.00 13.87 281 GLU A N 1
ATOM 4647 C CA . GLU B 1 281 ? 15.076 -5.944 -26.393 1.00 13.87 281 GLU A CA 1
ATOM 4648 C C . GLU B 1 281 ? 15.141 -4.423 -26.270 1.00 13.87 281 GLU A C 1
ATOM 4649 O O . GLU B 1 281 ? 15.960 -3.771 -26.934 1.00 13.87 281 GLU A O 1
ATOM 4655 N N . ASP B 1 282 ? 14.280 -3.865 -25.425 1.00 9.28 282 ASP A N 1
ATOM 4656 C CA . ASP B 1 282 ? 14.211 -2.416 -25.237 1.00 9.28 282 ASP A CA 1
ATOM 4657 C C . ASP B 1 282 ? 15.254 -1.995 -24.222 1.00 9.28 282 ASP A C 1
ATOM 4658 O O . ASP B 1 282 ? 14.927 -1.600 -23.114 1.00 9.28 282 ASP A O 1
ATOM 4663 N N . LEU B 1 283 ? 16.516 -2.087 -24.612 1.00 6.61 283 LEU A N 1
ATOM 4664 C CA . LEU B 1 283 ? 17.597 -1.730 -23.708 1.00 6.61 283 LEU A CA 1
ATOM 4665 C C . LEU B 1 283 ? 17.975 -0.265 -23.826 1.00 6.61 283 LEU A C 1
ATOM 4666 O O . LEU B 1 283 ? 17.602 0.419 -24.777 1.00 6.61 283 LEU A O 1
ATOM 4671 N N . VAL B 1 284 ? 18.711 0.207 -22.834 1.00 4.94 284 VAL A N 1
ATOM 4672 C CA . VAL B 1 284 ? 19.193 1.576 -22.816 1.00 4.94 284 VAL A CA 1
ATOM 4673 C C . VAL B 1 284 ? 20.671 1.504 -22.450 1.00 4.94 284 VAL A C 1
ATOM 4674 O O . VAL B 1 284 ? 21.187 0.425 -22.183 1.00 4.94 284 VAL A O 1
ATOM 4678 N N . SER B 1 285 ? 21.338 2.651 -22.451 1.00 7.63 285 SER A N 1
ATOM 4679 C CA . SER B 1 285 ? 22.772 2.744 -22.193 1.00 7.63 285 SER A CA 1
ATOM 4680 C C . SER B 1 285 ? 23.402 1.938 -21.069 1.00 7.63 285 SER A C 1
ATOM 4681 O O . SER B 1 285 ? 24.379 1.201 -21.292 1.00 7.63 285 SER A O 1
ATOM 4684 N N . THR B 1 286 ? 22.855 2.078 -19.867 1.00 7.46 286 THR A N 1
ATOM 4685 C CA . THR B 1 286 ? 23.426 1.404 -18.714 1.00 7.46 286 THR A CA 1
ATOM 4686 C C . THR B 1 286 ? 23.370 -0.117 -18.782 1.00 7.46 286 THR A C 1
ATOM 4687 O O . THR B 1 286 ? 24.130 -0.794 -18.093 1.00 7.46 286 THR A O 1
ATOM 4691 N N . ASP B 1 287 ? 22.496 -0.658 -19.626 1.00 14.33 287 ASP A N 1
ATOM 4692 C CA . ASP B 1 287 ? 22.399 -2.107 -19.740 1.00 14.33 287 ASP A CA 1
ATOM 4693 C C . ASP B 1 287 ? 23.632 -2.663 -20.428 1.00 14.33 287 ASP A C 1
ATOM 4694 O O . ASP B 1 287 ? 23.858 -3.875 -20.439 1.00 14.33 287 ASP A O 1
ATOM 4699 N N . PHE B 1 288 ? 24.440 -1.769 -20.989 1.00 6.52 288 PHE A N 1
ATOM 4700 C CA . PHE B 1 288 ? 25.640 -2.196 -21.680 1.00 6.52 288 PHE A CA 1
ATOM 4701 C C . PHE B 1 288 ? 26.937 -1.997 -20.918 1.00 6.52 288 PHE A C 1
ATOM 4702 O O . PHE B 1 288 ? 28.009 -2.367 -21.402 1.00 6.52 288 PHE A O 1
ATOM 4710 N N . VAL B 1 289 ? 26.857 -1.400 -19.733 1.00 12.42 289 VAL A N 1
ATOM 4711 C CA . VAL B 1 289 ? 28.062 -1.210 -18.938 1.00 12.42 289 VAL A CA 1
ATOM 4712 C C . VAL B 1 289 ? 28.614 -2.602 -18.633 1.00 12.42 289 VAL A C 1
ATOM 4713 O O . VAL B 1 289 ? 27.882 -3.473 -18.152 1.00 12.42 289 VAL A O 1
ATOM 4717 N N . GLY B 1 290 ? 29.892 -2.818 -18.918 1.00 14.67 290 GLY A N 1
ATOM 4718 C CA . GLY B 1 290 ? 30.490 -4.112 -18.659 1.00 14.67 290 GLY A CA 1
ATOM 4719 C C . GLY B 1 290 ? 30.392 -5.104 -19.810 1.00 14.67 290 GLY A C 1
ATOM 4720 O O . GLY B 1 290 ? 30.851 -6.239 -19.675 1.00 14.67 290 GLY A O 1
ATOM 4721 N N . ASP B 1 291 ? 29.805 -4.691 -20.936 1.00 7.18 291 ASP A N 1
ATOM 4722 C CA . ASP B 1 291 ? 29.679 -5.573 -22.107 1.00 7.18 291 ASP A CA 1
ATOM 4723 C C . ASP B 1 291 ? 31.023 -5.597 -22.820 1.00 7.18 291 ASP A C 1
ATOM 4724 O O . ASP B 1 291 ? 31.558 -4.543 -23.191 1.00 7.18 291 ASP A O 1
ATOM 4729 N N . SER B 1 292 ? 31.563 -6.794 -23.027 1.00 9.01 292 SER A N 1
ATOM 4730 C CA . SER B 1 292 ? 32.881 -6.942 -23.641 1.00 9.01 292 SER A CA 1
ATOM 4731 C C . SER B 1 292 ? 32.938 -6.870 -25.162 1.00 9.01 292 SER A C 1
ATOM 4732 O O . SER B 1 292 ? 34.026 -6.824 -25.728 1.00 9.01 292 SER A O 1
ATOM 4735 N N . ARG B 1 293 ? 31.783 -6.860 -25.822 1.00 7.13 293 ARG A N 1
ATOM 4736 C CA . ARG B 1 293 ? 31.749 -6.795 -27.285 1.00 7.13 293 ARG A CA 1
ATOM 4737 C C . ARG B 1 293 ? 32.154 -5.422 -27.818 1.00 7.13 293 ARG A C 1
ATOM 4738 O O . ARG B 1 293 ? 32.048 -4.416 -27.119 1.00 7.13 293 ARG A O 1
ATOM 4746 N N . SER B 1 294 ? 32.615 -5.381 -29.066 1.00 11.35 294 SER A N 1
ATOM 4747 C CA . SER B 1 294 ? 33.035 -4.120 -29.676 1.00 11.35 294 SER A CA 1
ATOM 4748 C C . SER B 1 294 ? 31.857 -3.375 -30.307 1.00 11.35 294 SER A C 1
ATOM 4749 O O . SER B 1 294 ? 31.895 -2.157 -30.464 1.00 11.35 294 SER A O 1
ATOM 4752 N N . SER B 1 295 ? 30.817 -4.113 -30.668 1.00 11.66 295 SER A N 1
ATOM 4753 C CA . SER B 1 295 ? 29.651 -3.526 -31.319 1.00 11.66 295 SER A CA 1
ATOM 4754 C C . SER B 1 295 ? 28.412 -4.372 -31.008 1.00 11.66 295 SER A C 1
ATOM 4755 O O . SER B 1 295 ? 28.364 -5.554 -31.344 1.00 11.66 295 SER A O 1
ATOM 4758 N N . ILE B 1 296 ? 27.425 -3.781 -30.344 1.00 8.71 296 ILE A N 1
ATOM 4759 C CA . ILE B 1 296 ? 26.204 -4.514 -30.019 1.00 8.71 296 ILE A CA 1
ATOM 4760 C C . ILE B 1 296 ? 25.014 -3.933 -30.767 1.00 8.71 296 ILE A C 1
ATOM 4761 O O . ILE B 1 296 ? 24.485 -2.887 -30.396 1.00 8.71 296 ILE A O 1
ATOM 4766 N N . PHE B 1 297 ? 24.606 -4.635 -31.819 1.00 8.15 297 PHE A N 1
ATOM 4767 C CA . PHE B 1 297 ? 23.502 -4.224 -32.682 1.00 8.15 297 PHE A CA 1
ATOM 4768 C C . PHE B 1 297 ? 22.141 -4.185 -31.985 1.00 8.15 297 PHE A C 1
ATOM 4769 O O . PHE B 1 297 ? 21.715 -5.167 -31.376 1.00 8.15 297 PHE A O 1
ATOM 4777 N N . ASP B 1 298 ? 21.464 -3.045 -32.090 1.00 7.19 298 ASP A N 1
ATOM 4778 C CA . ASP B 1 298 ? 20.134 -2.858 -31.502 1.00 7.19 298 ASP A CA 1
ATOM 4779 C C . ASP B 1 298 ? 19.083 -3.072 -32.594 1.00 7.19 298 ASP A C 1
ATOM 4780 O O . ASP B 1 298 ? 18.756 -2.149 -33.327 1.00 7.19 298 ASP A O 1
ATOM 4785 N N . ALA B 1 299 ? 18.528 -4.276 -32.687 1.00 13.57 299 ALA A N 1
ATOM 4786 C CA . ALA B 1 299 ? 17.550 -4.562 -33.733 1.00 13.57 299 ALA A CA 1
ATOM 4787 C C . ALA B 1 299 ? 16.361 -3.617 -33.756 1.00 13.57 299 ALA A C 1
ATOM 4788 O O . ALA B 1 299 ? 15.980 -3.103 -34.808 1.00 13.57 299 ALA A O 1
ATOM 4790 N N . LYS B 1 300 ? 15.771 -3.385 -32.592 1.00 13.50 300 LYS A N 1
ATOM 4791 C CA . LYS B 1 300 ? 14.592 -2.542 -32.513 1.00 13.50 300 LYS A CA 1
ATOM 4792 C C . LYS B 1 300 ? 14.817 -1.042 -32.672 1.00 13.50 300 LYS A C 1
ATOM 4793 O O . LYS B 1 300 ? 13.895 -0.323 -33.039 1.00 13.50 300 LYS A O 1
ATOM 4799 N N . ALA B 1 301 ? 16.035 -0.574 -32.421 1.00 14.38 301 ALA A N 1
ATOM 4800 C CA . ALA B 1 301 ? 16.339 0.850 -32.532 1.00 14.38 301 ALA A CA 1
ATOM 4801 C C . ALA B 1 301 ? 16.526 1.327 -33.963 1.00 14.38 301 ALA A C 1
ATOM 4802 O O . ALA B 1 301 ? 16.216 2.473 -34.291 1.00 14.38 301 ALA A O 1
ATOM 4804 N N . GLY B 1 302 ? 17.042 0.449 -34.812 1.00 12.20 302 GLY A N 1
ATOM 4805 C CA . GLY B 1 302 ? 17.279 0.816 -36.194 1.00 12.20 302 GLY A CA 1
ATOM 4806 C C . GLY B 1 302 ? 16.024 0.946 -37.030 1.00 12.20 302 GLY A C 1
ATOM 4807 O O . GLY B 1 302 ? 14.956 0.461 -36.650 1.00 12.20 302 GLY A O 1
ATOM 4808 N N . ILE B 1 303 ? 16.150 1.609 -38.175 1.00 10.33 303 ILE A N 1
ATOM 4809 C CA . ILE B 1 303 ? 15.014 1.777 -39.060 1.00 10.33 303 ILE A CA 1
ATOM 4810 C C . ILE B 1 303 ? 15.459 1.952 -40.501 1.00 10.33 303 ILE A C 1
ATOM 4811 O O . ILE B 1 303 ? 16.481 2.588 -40.782 1.00 10.33 303 ILE A O 1
ATOM 4816 N N . ALA B 1 304 ? 14.679 1.387 -41.413 1.00 12.21 304 ALA A N 1
ATOM 4817 C CA . ALA B 1 304 ? 14.966 1.454 -42.840 1.00 12.21 304 ALA A CA 1
ATOM 4818 C C . ALA B 1 304 ? 13.909 2.282 -43.557 1.00 12.21 304 ALA A C 1
ATOM 4819 O O . ALA B 1 304 ? 12.727 2.198 -43.226 1.00 12.21 304 ALA A O 1
ATOM 4821 N N . LEU B 1 305 ? 14.335 3.087 -44.524 1.00 13.99 305 LEU A N 1
ATOM 4822 C CA . LEU B 1 305 ? 13.402 3.892 -45.312 1.00 13.99 305 LEU A CA 1
ATOM 4823 C C . LEU B 1 305 ? 12.883 2.979 -46.418 1.00 13.99 305 LEU A C 1
ATOM 4824 O O . LEU B 1 305 ? 11.685 2.912 -46.669 1.00 13.99 305 LEU A O 1
ATOM 4829 N N . ASN B 1 306 ? 13.804 2.282 -47.078 1.00 14.19 306 ASN A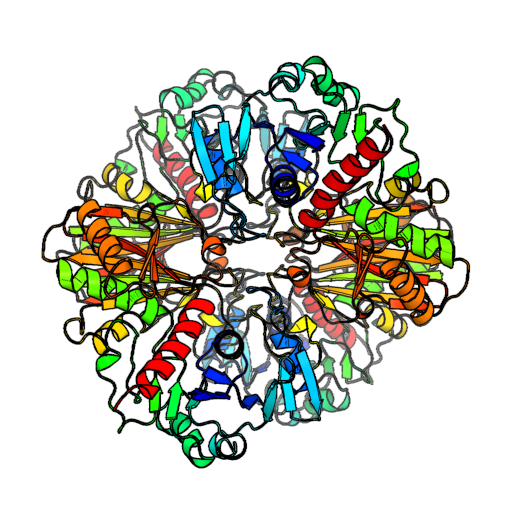 N 1
ATOM 4830 C CA . ASN B 1 306 ? 13.467 1.342 -48.147 1.00 14.19 306 ASN A CA 1
ATOM 4831 C C . ASN B 1 306 ? 14.480 0.191 -48.155 1.00 14.19 306 ASN A C 1
ATOM 4832 O O . ASN B 1 306 ? 15.328 0.113 -47.269 1.00 14.19 306 ASN A O 1
ATOM 4837 N N . ASP B 1 307 ? 14.401 -0.706 -49.135 1.00 19.49 307 ASP A N 1
ATOM 4838 C CA . ASP B 1 307 ? 15.326 -1.841 -49.171 1.00 19.49 307 ASP A CA 1
ATOM 4839 C C . ASP B 1 307 ? 16.786 -1.522 -49.507 1.00 19.49 307 ASP A C 1
ATOM 4840 O O . ASP B 1 307 ? 17.629 -2.419 -49.494 1.00 19.49 307 ASP A O 1
ATOM 4845 N N . ASN B 1 308 ? 17.096 -0.261 -49.794 1.00 13.09 308 ASN A N 1
ATOM 4846 C CA . ASN B 1 308 ? 18.465 0.111 -50.139 1.00 13.09 308 ASN A CA 1
ATOM 4847 C C . ASN B 1 308 ? 19.010 1.290 -49.331 1.00 13.09 308 ASN A C 1
ATOM 4848 O O . ASN B 1 308 ? 20.104 1.788 -49.599 1.00 13.09 308 ASN A O 1
ATOM 4853 N N . PHE B 1 309 ? 18.262 1.733 -48.333 1.00 12.41 309 PHE A N 1
ATOM 4854 C CA . PHE B 1 309 ? 18.714 2.856 -47.520 1.00 12.41 309 PHE A CA 1
ATOM 4855 C C . PHE B 1 309 ? 18.252 2.631 -46.090 1.00 12.41 309 PHE A C 1
ATOM 4856 O O . PHE B 1 309 ? 17.056 2.651 -45.811 1.00 12.41 309 PHE A O 1
ATOM 4864 N N . VAL B 1 310 ? 19.196 2.438 -45.174 1.00 8.26 310 VAL A N 1
ATOM 4865 C CA . VAL B 1 310 ? 18.804 2.150 -43.808 1.00 8.26 310 VAL A CA 1
ATOM 4866 C C . VAL B 1 310 ? 19.692 2.773 -42.749 1.00 8.26 310 VAL A C 1
ATOM 4867 O O . VAL B 1 310 ? 20.838 3.144 -43.015 1.00 8.26 310 VAL A O 1
ATOM 4871 N N . LYS B 1 311 ? 19.140 2.860 -41.542 1.00 7.98 311 LYS A N 1
ATOM 4872 C CA . LYS B 1 311 ? 19.841 3.411 -40.381 1.00 7.98 311 LYS A CA 1
ATOM 4873 C C . LYS B 1 311 ? 20.019 2.269 -39.384 1.00 7.98 311 LYS A C 1
ATOM 4874 O O . LYS B 1 311 ? 19.036 1.688 -38.920 1.00 7.98 311 LYS A O 1
ATOM 4880 N N . LEU B 1 312 ? 21.273 1.952 -39.062 1.00 5.49 312 LEU A N 1
ATOM 4881 C CA . LEU B 1 312 ? 21.592 0.857 -38.143 1.00 5.49 312 LEU A CA 1
ATOM 4882 C C . LEU B 1 312 ? 22.128 1.407 -36.825 1.00 5.49 312 LEU A C 1
ATOM 4883 O O . LEU B 1 312 ? 22.865 2.385 -36.815 1.00 5.49 312 LEU A O 1
ATOM 4888 N N . VAL B 1 313 ? 21.758 0.773 -35.717 1.00 9.58 313 VAL A N 1
ATOM 4889 C CA . VAL B 1 313 ? 22.180 1.235 -34.392 1.00 9.58 313 VAL A CA 1
ATOM 4890 C C . VAL B 1 313 ? 22.989 0.198 -33.615 1.00 9.58 313 VAL A C 1
ATOM 4891 O O . VAL B 1 313 ? 22.536 -0.930 -33.408 1.00 9.58 313 VAL A O 1
ATOM 4895 N N . ALA B 1 314 ? 24.183 0.587 -33.177 1.00 6.76 314 ALA A N 1
ATOM 4896 C CA . ALA B 1 314 ? 25.038 -0.323 -32.425 1.00 6.76 314 ALA A CA 1
ATOM 4897 C C . ALA B 1 314 ? 25.637 0.335 -31.178 1.00 6.76 314 ALA A C 1
ATOM 4898 O O . ALA B 1 314 ? 26.192 1.431 -31.247 1.00 6.76 314 ALA A O 1
ATOM 4900 N N . TRP B 1 315 ? 25.522 -0.351 -30.046 1.00 6.97 315 TRP A N 1
ATOM 4901 C CA . TRP B 1 315 ? 26.055 0.145 -28.783 1.00 6.97 315 TRP A CA 1
ATOM 4902 C C . TRP B 1 315 ? 27.484 -0.312 -28.548 1.00 6.97 315 TRP A C 1
ATOM 4903 O O . TRP B 1 315 ? 28.003 -1.173 -29.246 1.00 6.97 315 TRP A O 1
ATOM 4914 N N . TYR B 1 316 ? 28.107 0.266 -27.527 1.00 5.96 316 TYR A N 1
ATOM 4915 C CA . TYR B 1 316 ? 29.450 -0.103 -27.141 1.00 5.96 316 TYR A CA 1
ATOM 4916 C C . TYR B 1 316 ? 29.884 0.641 -25.892 1.00 5.96 316 TYR A C 1
ATOM 4917 O O . TYR B 1 316 ? 29.735 1.856 -25.784 1.00 5.96 316 TYR A O 1
ATOM 4926 N N . ASP B 1 317 ? 30.357 -0.126 -24.921 1.00 3.59 317 ASP A N 1
ATOM 4927 C CA . ASP B 1 317 ? 30.878 0.443 -23.688 1.00 3.59 317 ASP A CA 1
ATOM 4928 C C . ASP B 1 317 ? 32.237 0.936 -24.181 1.00 3.59 317 ASP A C 1
ATOM 4929 O O . ASP B 1 317 ? 33.187 0.153 -24.315 1.00 3.59 317 ASP A O 1
ATOM 4934 N N . ASN B 1 318 ? 32.318 2.220 -24.506 1.00 11.64 318 ASN A N 1
ATOM 4935 C CA . ASN B 1 318 ? 33.562 2.764 -25.027 1.00 11.64 318 ASN A CA 1
ATOM 4936 C C . ASN B 1 318 ? 34.771 2.459 -24.150 1.00 11.64 318 ASN A C 1
ATOM 4937 O O . ASN B 1 318 ? 35.891 2.362 -24.647 1.00 11.64 318 ASN A O 1
ATOM 4942 N N . GLU B 1 319 ? 34.556 2.284 -22.852 1.00 9.33 319 GLU A N 1
ATOM 4943 C CA . GLU B 1 319 ? 35.675 1.978 -21.963 1.00 9.33 319 GLU A CA 1
ATOM 4944 C C . GLU B 1 319 ? 35.988 0.480 -21.894 1.00 9.33 319 GLU A C 1
ATOM 4945 O O . GLU B 1 319 ? 37.101 0.060 -22.177 1.00 9.33 319 GLU A O 1
ATOM 4951 N N . TRP B 1 320 ? 34.992 -0.321 -21.531 1.00 8.61 320 TRP A N 1
ATOM 4952 C CA . TRP B 1 320 ? 35.182 -1.759 -21.335 1.00 8.61 320 TRP A CA 1
ATOM 4953 C C . TRP B 1 320 ? 35.374 -2.643 -22.567 1.00 8.61 320 TRP A C 1
ATOM 4954 O O . TRP B 1 320 ? 36.202 -3.563 -22.557 1.00 8.61 320 TRP A O 1
ATOM 4965 N N . GLY B 1 321 ? 34.614 -2.391 -23.623 1.00 10.17 321 GLY A N 1
ATOM 4966 C CA . GLY B 1 321 ? 34.772 -3.206 -24.811 1.00 10.17 321 GLY A CA 1
ATOM 4967 C C . GLY B 1 321 ? 36.136 -2.986 -25.433 1.00 10.17 321 GLY A C 1
ATOM 4968 O O . GLY B 1 321 ? 36.838 -3.935 -25.799 1.00 10.17 321 GLY A O 1
ATOM 4969 N N . TYR B 1 322 ? 36.520 -1.720 -25.546 1.00 9.34 322 TYR A N 1
ATOM 4970 C CA . TYR B 1 322 ? 37.804 -1.377 -26.133 1.00 9.34 322 TYR A CA 1
ATOM 4971 C C . TYR B 1 322 ? 38.956 -1.968 -25.331 1.00 9.34 322 TYR A C 1
ATOM 4972 O O . TYR B 1 322 ? 39.914 -2.494 -25.900 1.00 9.34 322 TYR A O 1
ATOM 4981 N N . SER B 1 323 ? 38.876 -1.864 -24.008 1.00 6.77 323 SER A N 1
ATOM 4982 C CA . SER B 1 323 ? 39.948 -2.385 -23.166 1.00 6.77 323 SER A CA 1
ATOM 4983 C C . SER B 1 323 ? 40.128 -3.870 -23.437 1.00 6.77 323 SER A C 1
ATOM 4984 O O . SER B 1 323 ? 41.250 -4.367 -23.441 1.00 6.77 323 SER A O 1
ATOM 4987 N N . ASN B 1 324 ? 39.022 -4.569 -23.690 1.00 11.27 324 ASN A N 1
ATOM 4988 C CA . ASN B 1 324 ? 39.079 -6.000 -23.988 1.00 11.27 324 ASN A CA 1
ATOM 4989 C C . ASN B 1 324 ? 39.735 -6.228 -25.356 1.00 11.27 324 ASN A C 1
ATOM 4990 O O . ASN B 1 324 ? 40.509 -7.170 -25.528 1.00 11.27 324 ASN A O 1
ATOM 4995 N N . ARG B 1 325 ? 39.435 -5.362 -26.321 1.00 10.64 325 ARG A N 1
ATOM 4996 C CA . ARG B 1 325 ? 40.026 -5.486 -27.655 1.00 10.64 325 ARG A CA 1
ATOM 4997 C C . ARG B 1 325 ? 41.537 -5.272 -27.594 1.00 10.64 325 ARG A C 1
ATOM 4998 O O . ARG B 1 325 ? 42.292 -5.911 -28.331 1.00 10.64 325 ARG A O 1
ATOM 5006 N N . VAL B 1 326 ? 41.975 -4.370 -26.722 1.00 11.61 326 VAL A N 1
ATOM 5007 C CA . VAL B 1 326 ? 43.401 -4.104 -26.558 1.00 11.61 326 VAL A CA 1
ATOM 5008 C C . VAL B 1 326 ? 44.076 -5.421 -26.202 1.00 11.61 326 VAL A C 1
ATOM 5009 O O . VAL B 1 326 ? 45.113 -5.771 -26.769 1.00 11.61 326 VAL A O 1
ATOM 5013 N N . ILE B 1 327 ? 43.484 -6.145 -25.255 1.00 11.75 327 ILE A N 1
ATOM 5014 C CA . ILE B 1 327 ? 44.040 -7.429 -24.819 1.00 11.75 327 ILE A CA 1
ATOM 5015 C C . ILE B 1 327 ? 43.937 -8.506 -25.906 1.00 11.75 327 ILE A C 1
ATOM 5016 O O . ILE B 1 327 ? 44.838 -9.334 -26.061 1.00 11.75 327 ILE A O 1
ATOM 5021 N N . ASP B 1 328 ? 42.839 -8.497 -26.652 1.00 17.87 328 ASP A N 1
ATOM 5022 C CA . ASP B 1 328 ? 42.658 -9.473 -27.719 1.00 17.87 328 ASP A CA 1
ATOM 5023 C C . ASP B 1 328 ? 43.685 -9.278 -28.830 1.00 17.87 328 ASP A C 1
ATOM 5024 O O . ASP B 1 328 ? 44.145 -10.250 -29.412 1.00 17.87 328 ASP A O 1
ATOM 5029 N N . LEU B 1 329 ? 44.046 -8.029 -29.124 1.00 14.32 329 LEU A N 1
ATOM 5030 C CA . LEU B 1 329 ? 45.032 -7.768 -30.179 1.00 14.32 329 LEU A CA 1
ATOM 5031 C C . LEU B 1 329 ? 46.374 -8.335 -29.728 1.00 14.32 329 LEU A C 1
ATOM 5032 O O . LEU B 1 329 ? 47.097 -8.959 -30.506 1.00 14.32 329 LEU A O 1
ATOM 5037 N N . ILE B 1 330 ? 46.699 -8.106 -28.460 1.00 10.46 330 ILE A N 1
ATOM 5038 C CA . ILE B 1 330 ? 47.944 -8.603 -27.892 1.00 10.46 330 ILE A CA 1
ATOM 5039 C C . ILE B 1 330 ? 47.984 -10.124 -28.029 1.00 10.46 330 ILE A C 1
ATOM 5040 O O . ILE B 1 330 ? 48.975 -10.694 -28.483 1.00 10.46 330 ILE A O 1
ATOM 5045 N N . ARG B 1 331 ? 46.899 -10.777 -27.635 1.00 12.91 331 ARG A N 1
ATOM 5046 C CA . ARG B 1 331 ? 46.826 -12.233 -27.724 1.00 12.91 331 ARG A CA 1
ATOM 5047 C C . ARG B 1 331 ? 47.114 -12.685 -29.157 1.00 12.91 331 ARG A C 1
ATOM 5048 O O . ARG B 1 331 ? 47.886 -13.618 -29.387 1.00 12.91 331 ARG A O 1
ATOM 5056 N N . HIS B 1 332 ? 46.495 -12.010 -30.119 1.00 11.60 332 HIS A N 1
ATOM 5057 C CA . HIS B 1 332 ? 46.697 -12.354 -31.516 1.00 11.60 332 HIS A CA 1
ATOM 5058 C C . HIS B 1 332 ? 48.143 -12.133 -31.948 1.00 11.60 332 HIS A C 1
ATOM 5059 O O . HIS B 1 332 ? 48.747 -13.009 -32.560 1.00 11.60 332 HIS A O 1
ATOM 5066 N N . MET B 1 333 ? 48.693 -10.963 -31.638 1.00 13.39 333 MET A N 1
ATOM 5067 C CA . MET B 1 333 ? 50.075 -10.661 -31.993 1.00 13.39 333 MET A CA 1
ATOM 5068 C C . MET B 1 333 ? 51.005 -11.732 -31.426 1.00 13.39 333 MET A C 1
ATOM 5069 O O . MET B 1 333 ? 51.944 -12.186 -32.089 1.00 13.39 333 MET A O 1
ATOM 5074 N N . ALA B 1 334 ? 50.720 -12.150 -30.198 1.00 18.40 334 ALA A N 1
ATOM 5075 C CA . ALA B 1 334 ? 51.536 -13.149 -29.521 1.00 18.40 334 ALA A CA 1
ATOM 5076 C C . ALA B 1 334 ? 51.490 -14.516 -30.197 1.00 18.40 334 ALA A C 1
ATOM 5077 O O . ALA B 1 334 ? 52.426 -15.301 -30.075 1.00 18.40 334 ALA A O 1
ATOM 5079 N N . LYS B 1 335 ? 50.405 -14.796 -30.907 1.00 27.63 335 LYS A N 1
ATOM 5080 C CA . LYS B 1 335 ? 50.268 -16.076 -31.591 1.00 27.63 335 LYS A CA 1
ATOM 5081 C C . LYS B 1 335 ? 50.784 -15.999 -33.018 1.00 27.63 335 LYS A C 1
ATOM 5082 O O . LYS B 1 335 ? 50.832 -17.005 -33.726 1.00 27.63 335 LYS A O 1
ATOM 5088 N N . THR B 1 336 ? 51.181 -14.801 -33.430 1.00 28.15 336 THR A N 1
ATOM 5089 C CA . THR B 1 336 ? 51.687 -14.583 -34.777 1.00 28.15 336 THR A CA 1
ATOM 5090 C C . THR B 1 336 ? 53.185 -14.864 -34.890 1.00 28.15 336 THR A C 1
ATOM 5091 O O . THR B 1 336 ? 54.011 -14.118 -34.366 1.00 28.15 336 THR A O 1
ATOM 5095 N N . GLN B 1 337 ? 53.521 -15.948 -35.585 1.00 34.38 337 GLN A N 1
ATOM 5096 C CA . GLN B 1 337 ? 54.911 -16.352 -35.775 1.00 34.38 337 GLN A CA 1
ATOM 5097 C C . GLN B 1 337 ? 55.668 -15.347 -36.643 1.00 34.38 337 GLN A C 1
ATOM 5098 O O . GLN B 1 337 ? 55.009 -14.473 -37.240 1.00 35.13 337 GLN A O 1
ATOM 5105 N N . GLY C 1 2 ? -7.114 43.883 -33.245 1.00 53.89 2 GLY B N 1
ATOM 5106 C CA . GLY C 1 2 ? -6.868 42.751 -32.278 1.00 53.89 2 GLY B CA 1
ATOM 5107 C C . GLY C 1 2 ? -7.920 42.417 -31.211 1.00 53.89 2 GLY B C 1
ATOM 5108 O O . GLY C 1 2 ? -9.113 42.204 -31.384 1.00 53.89 2 GLY B O 1
ATOM 5109 N N . LYS C 1 3 ? -7.461 42.387 -30.032 1.00 30.12 3 LYS B N 1
ATOM 5110 C CA . LYS C 1 3 ? -6.429 41.496 -29.702 1.00 30.12 3 LYS B CA 1
ATOM 5111 C C . LYS C 1 3 ? -7.056 40.223 -29.875 1.00 30.12 3 LYS B C 1
ATOM 5112 O O . LYS C 1 3 ? -8.268 39.986 -29.762 1.00 30.12 3 LYS B O 1
ATOM 5118 N N . ILE C 1 4 ? -6.204 39.329 -30.171 1.00 15.91 4 ILE B N 1
ATOM 5119 C CA . ILE C 1 4 ? -6.574 37.982 -30.317 1.00 15.91 4 ILE B CA 1
ATOM 5120 C C . ILE C 1 4 ? -6.646 37.268 -28.933 1.00 15.91 4 ILE B C 1
ATOM 5121 O O . ILE C 1 4 ? -5.620 37.103 -28.335 1.00 15.91 4 ILE B O 1
ATOM 5126 N N . LYS C 1 5 ? -7.847 36.819 -28.538 1.00 11.87 5 LYS B N 1
ATOM 5127 C CA . LYS C 1 5 ? -8.085 36.266 -27.208 1.00 11.87 5 LYS B CA 1
ATOM 5128 C C . LYS C 1 5 ? -7.938 34.751 -27.187 1.00 11.87 5 LYS B C 1
ATOM 5129 O O . LYS C 1 5 ? -8.642 34.044 -27.908 1.00 11.87 5 LYS B O 1
ATOM 5135 N N . ILE C 1 6 ? -7.026 34.250 -26.354 1.00 17.87 6 ILE B N 1
ATOM 5136 C CA . ILE C 1 6 ? -6.802 32.810 -26.278 1.00 17.87 6 ILE B CA 1
ATOM 5137 C C . ILE C 1 6 ? -6.916 32.204 -24.890 1.00 17.87 6 ILE B C 1
ATOM 5138 O O . ILE C 1 6 ? -6.822 32.897 -23.871 1.00 17.87 6 ILE B O 1
ATOM 5143 N N . GLY C 1 7 ? -7.107 30.888 -24.879 1.00 12.24 7 GLY B N 1
ATOM 5144 C CA . GLY C 1 7 ? -7.195 30.129 -23.648 1.00 12.24 7 GLY B CA 1
ATOM 5145 C C . GLY C 1 7 ? -6.176 29.005 -23.762 1.00 12.24 7 GLY B C 1
ATOM 5146 O O . GLY C 1 7 ? -5.804 28.605 -24.862 1.00 12.24 7 GLY B O 1
ATOM 5147 N N . ILE C 1 8 ? -5.705 28.497 -22.635 1.00 9.27 8 ILE B N 1
ATOM 5148 C CA . ILE C 1 8 ? -4.731 27.417 -22.672 1.00 9.27 8 ILE B CA 1
ATOM 5149 C C . ILE C 1 8 ? -5.190 26.240 -21.817 1.00 9.27 8 ILE B C 1
ATOM 5150 O O . ILE C 1 8 ? -5.526 26.402 -20.643 1.00 9.27 8 ILE B O 1
ATOM 5155 N N . ASN C 1 9 ? -5.207 25.055 -22.418 1.00 11.18 9 ASN B N 1
ATOM 5156 C CA . ASN C 1 9 ? -5.610 23.855 -21.708 1.00 11.18 9 ASN B CA 1
ATOM 5157 C C . ASN C 1 9 ? -4.344 23.036 -21.497 1.00 11.18 9 ASN B C 1
ATOM 5158 O O . ASN C 1 9 ? -3.767 22.522 -22.451 1.00 11.18 9 ASN B O 1
ATOM 5163 N N . GLY C 1 10 ? -3.910 22.933 -20.242 1.00 13.71 10 GLY B N 1
ATOM 5164 C CA . GLY C 1 10 ? -2.691 22.206 -19.931 1.00 13.71 10 GLY B CA 1
ATOM 5165 C C . GLY C 1 10 ? -1.581 23.225 -19.738 1.00 13.71 10 GLY B C 1
ATOM 5166 O O . GLY C 1 10 ? -0.853 23.550 -20.676 1.00 13.71 10 GLY B O 1
ATOM 5167 N N . PHE C 1 11 ? -1.463 23.735 -18.513 1.00 8.02 11 PHE B N 1
ATOM 5168 C CA . PHE C 1 11 ? -0.464 24.743 -18.171 1.00 8.02 11 PHE B CA 1
ATOM 5169 C C . PHE C 1 11 ? 0.892 24.111 -17.828 1.00 8.02 11 PHE B C 1
ATOM 5170 O O . PHE C 1 11 ? 1.449 24.344 -16.744 1.00 8.02 11 PHE B O 1
ATOM 5178 N N . GLY C 1 12 ? 1.424 23.320 -18.761 1.00 11.49 12 GLY B N 1
ATOM 5179 C CA . GLY C 1 12 ? 2.699 22.652 -18.549 1.00 11.49 12 GLY B CA 1
ATOM 5180 C C . GLY C 1 12 ? 3.863 23.348 -19.224 1.00 11.49 12 GLY B C 1
ATOM 5181 O O . GLY C 1 12 ? 3.864 24.573 -19.335 1.00 11.49 12 GLY B O 1
ATOM 5182 N N . ARG C 1 13 ? 4.863 22.582 -19.662 1.00 5.88 13 ARG B N 1
ATOM 5183 C CA . ARG C 1 13 ? 6.032 23.169 -20.329 1.00 5.88 13 ARG B CA 1
ATOM 5184 C C . ARG C 1 13 ? 5.625 24.009 -21.546 1.00 5.88 13 ARG B C 1
ATOM 5185 O O . ARG C 1 13 ? 6.048 25.155 -21.697 1.00 5.88 13 ARG B O 1
ATOM 5193 N N . ILE C 1 14 ? 4.810 23.448 -22.427 1.00 8.82 14 ILE B N 1
ATOM 5194 C CA . ILE C 1 14 ? 4.392 24.224 -23.583 1.00 8.82 14 ILE B CA 1
ATOM 5195 C C . ILE C 1 14 ? 3.333 25.245 -23.165 1.00 8.82 14 ILE B C 1
ATOM 5196 O O . ILE C 1 14 ? 3.381 26.413 -23.576 1.00 8.82 14 ILE B O 1
ATOM 5201 N N . GLY C 1 15 ? 2.388 24.816 -22.334 1.00 5.85 15 GLY B N 1
ATOM 5202 C CA . GLY C 1 15 ? 1.334 25.720 -21.886 1.00 5.85 15 GLY B CA 1
ATOM 5203 C C . GLY C 1 15 ? 1.840 26.991 -21.218 1.00 5.85 15 GLY B C 1
ATOM 5204 O O . GLY C 1 15 ? 1.370 28.089 -21.488 1.00 5.85 15 GLY B O 1
ATOM 5205 N N . ARG C 1 16 ? 2.809 26.852 -20.330 1.00 14.55 16 ARG B N 1
ATOM 5206 C CA . ARG C 1 16 ? 3.337 28.021 -19.650 1.00 14.55 16 ARG B CA 1
ATOM 5207 C C . ARG C 1 16 ? 4.191 28.913 -20.552 1.00 14.55 16 ARG B C 1
ATOM 5208 O O . ARG C 1 16 ? 4.193 30.136 -20.403 1.00 14.55 16 ARG B O 1
ATOM 5216 N N . LEU C 1 17 ? 4.913 28.313 -21.490 1.00 7.13 17 LEU B N 1
ATOM 5217 C CA . LEU C 1 17 ? 5.749 29.104 -22.379 1.00 7.13 17 LEU B CA 1
ATOM 5218 C C . LEU C 1 17 ? 4.919 29.827 -23.445 1.00 7.13 17 LEU B C 1
ATOM 5219 O O . LEU C 1 17 ? 5.271 30.927 -23.876 1.00 7.13 17 LEU B O 1
ATOM 5224 N N . VAL C 1 18 ? 3.810 29.223 -23.866 1.00 6.06 18 VAL B N 1
ATOM 5225 C CA . VAL C 1 18 ? 2.955 29.885 -24.845 1.00 6.06 18 VAL B CA 1
ATOM 5226 C C . VAL C 1 18 ? 2.320 31.080 -24.116 1.00 6.06 18 VAL B C 1
ATOM 5227 O O . VAL C 1 18 ? 1.999 32.099 -24.726 1.00 6.06 18 VAL B O 1
ATOM 5231 N N . ALA C 1 19 ? 2.173 30.959 -22.800 1.00 11.99 19 ALA B N 1
ATOM 5232 C CA . ALA C 1 19 ? 1.591 32.052 -22.032 1.00 11.99 19 ALA B CA 1
ATOM 5233 C C . ALA C 1 19 ? 2.592 33.201 -22.001 1.00 11.99 19 ALA B C 1
ATOM 5234 O O . ALA C 1 19 ? 2.212 34.356 -22.164 1.00 11.99 19 ALA B O 1
ATOM 5236 N N . ARG C 1 20 ? 3.876 32.885 -21.814 1.00 9.63 20 ARG B N 1
ATOM 5237 C CA . ARG C 1 20 ? 4.912 33.921 -21.772 1.00 9.63 20 ARG B CA 1
ATOM 5238 C C . ARG C 1 20 ? 4.982 34.654 -23.098 1.00 9.63 20 ARG B C 1
ATOM 5239 O O . ARG C 1 20 ? 5.143 35.872 -23.139 1.00 9.63 20 ARG B O 1
ATOM 5247 N N . VAL C 1 21 ? 4.866 33.897 -24.186 1.00 17.25 21 VAL B N 1
ATOM 5248 C CA . VAL C 1 21 ? 4.927 34.475 -25.519 1.00 17.25 21 VAL B CA 1
ATOM 5249 C C . VAL C 1 21 ? 3.732 35.387 -25.741 1.00 17.25 21 VAL B C 1
ATOM 5250 O O . VAL C 1 21 ? 3.875 36.502 -26.237 1.00 17.25 21 VAL B O 1
ATOM 5254 N N . ALA C 1 22 ? 2.551 34.920 -25.360 1.00 16.76 22 ALA B N 1
ATOM 5255 C CA . ALA C 1 22 ? 1.349 35.720 -25.526 1.00 16.76 22 ALA B CA 1
ATOM 5256 C C . ALA C 1 22 ? 1.397 36.964 -24.635 1.00 16.76 22 ALA B C 1
ATOM 5257 O O . ALA C 1 22 ? 1.097 38.071 -25.081 1.00 16.76 22 ALA B O 1
ATOM 5259 N N . LEU C 1 23 ? 1.789 36.780 -23.380 1.00 12.73 23 LEU B N 1
ATOM 5260 C CA . LEU C 1 23 ? 1.862 37.893 -22.436 1.00 12.73 23 LEU B CA 1
ATOM 5261 C C . LEU C 1 23 ? 2.845 38.967 -22.870 1.00 12.73 23 LEU B C 1
ATOM 5262 O O . LEU C 1 23 ? 2.673 40.147 -22.559 1.00 12.73 23 LEU B O 1
ATOM 5267 N N . GLN C 1 24 ? 3.867 38.552 -23.604 1.00 17.18 24 GLN B N 1
ATOM 5268 C CA . GLN C 1 24 ? 4.877 39.471 -24.109 1.00 17.18 24 GLN B CA 1
ATOM 5269 C C . GLN C 1 24 ? 4.507 40.011 -25.489 1.00 17.18 24 GLN B C 1
ATOM 5270 O O . GLN C 1 24 ? 5.227 40.842 -26.036 1.00 17.18 24 GLN B O 1
ATOM 5276 N N . SER C 1 25 ? 3.396 39.548 -26.054 1.00 24.30 25 SER B N 1
ATOM 5277 C CA . SER C 1 25 ? 3.003 40.004 -27.387 1.00 24.30 25 SER B CA 1
ATOM 5278 C C . SER C 1 25 ? 2.184 41.287 -27.363 1.00 24.30 25 SER B C 1
ATOM 5279 O O . SER C 1 25 ? 1.729 41.735 -26.311 1.00 24.30 25 SER B O 1
ATOM 5282 N N . GLU C 1 26 ? 2.015 41.879 -28.537 1.00 25.84 26 GLU B N 1
ATOM 5283 C CA . GLU C 1 26 ? 1.238 43.101 -28.662 1.00 25.84 26 GLU B CA 1
ATOM 5284 C C . GLU C 1 26 ? -0.091 42.786 -29.328 1.00 25.84 26 GLU B C 1
ATOM 5285 O O . GLU C 1 26 ? -1.031 43.578 -29.246 1.00 25.84 26 GLU B O 1
ATOM 5291 N N . ASP C 1 27 ? -0.172 41.617 -29.964 1.00 18.01 27 ASP B N 1
ATOM 5292 C CA . ASP C 1 27 ? -1.380 41.224 -30.684 1.00 18.01 27 ASP B CA 1
ATOM 5293 C C . ASP C 1 27 ? -2.147 40.036 -30.119 1.00 18.01 27 ASP B C 1
ATOM 5294 O O . ASP C 1 27 ? -3.196 39.685 -30.644 1.00 18.01 27 ASP B O 1
ATOM 5299 N N . VAL C 1 28 ? -1.640 39.418 -29.058 1.00 14.85 28 VAL B N 1
ATOM 5300 C CA . VAL C 1 28 ? -2.314 38.264 -28.482 1.00 14.85 28 VAL B CA 1
ATOM 5301 C C . VAL C 1 28 ? -2.548 38.422 -26.997 1.00 14.85 28 VAL B C 1
ATOM 5302 O O . VAL C 1 28 ? -1.631 38.758 -26.248 1.00 14.85 28 VAL B O 1
ATOM 5306 N N . GLU C 1 29 ? -3.779 38.142 -26.575 1.00 16.42 29 GLU B N 1
ATOM 5307 C CA . GLU C 1 29 ? -4.167 38.294 -25.178 1.00 16.42 29 GLU B CA 1
ATOM 5308 C C . GLU C 1 29 ? -4.660 37.014 -24.510 1.00 16.42 29 GLU B C 1
ATOM 5309 O O . GLU C 1 29 ? -5.707 36.472 -24.866 1.00 16.42 29 GLU B O 1
ATOM 5315 N N . LEU C 1 30 ? -3.897 36.544 -23.526 1.00 13.10 30 LEU B N 1
ATOM 5316 C CA . LEU C 1 30 ? -4.249 35.339 -22.779 1.00 13.10 30 LEU B CA 1
ATOM 5317 C C . LEU C 1 30 ? -5.390 35.710 -21.829 1.00 13.10 30 LEU B C 1
ATOM 5318 O O . LEU C 1 30 ? -5.231 36.603 -20.991 1.00 13.10 30 LEU B O 1
ATOM 5323 N N . VAL C 1 31 ? -6.529 35.028 -21.944 1.00 14.27 31 VAL B N 1
ATOM 5324 C CA . VAL C 1 31 ? -7.671 35.330 -21.079 1.00 14.27 31 VAL B CA 1
ATOM 5325 C C . VAL C 1 31 ? -8.090 34.214 -20.120 1.00 14.27 31 VAL B C 1
ATOM 5326 O O . VAL C 1 31 ? -8.830 34.470 -19.163 1.00 14.27 31 VAL B O 1
ATOM 5330 N N . ALA C 1 32 ? -7.615 32.990 -20.356 1.00 16.00 32 ALA B N 1
ATOM 5331 C CA . ALA C 1 32 ? -7.971 31.864 -19.492 1.00 16.00 32 ALA B CA 1
ATOM 5332 C C . ALA C 1 32 ? -7.000 30.689 -19.568 1.00 16.00 32 ALA B C 1
ATOM 5333 O O . ALA C 1 32 ? -6.388 30.442 -20.603 1.00 16.00 32 ALA B O 1
ATOM 5335 N N . VAL C 1 33 ? -6.879 29.967 -18.456 1.00 10.23 33 VAL B N 1
ATOM 5336 C CA . VAL C 1 33 ? -6.006 28.804 -18.352 1.00 10.23 33 VAL B CA 1
ATOM 5337 C C . VAL C 1 33 ? -6.713 27.700 -17.573 1.00 10.23 33 VAL B C 1
ATOM 5338 O O . VAL C 1 33 ? -7.224 27.946 -16.482 1.00 10.23 33 VAL B O 1
ATOM 5342 N N . ASN C 1 34 ? -6.743 26.492 -18.129 1.00 11.21 34 ASN B N 1
ATOM 5343 C CA . ASN C 1 34 ? -7.343 25.356 -17.434 1.00 11.21 34 ASN B CA 1
ATOM 5344 C C . ASN C 1 34 ? -6.331 24.249 -17.175 1.00 11.21 34 ASN B C 1
ATOM 5345 O O . ASN C 1 34 ? -5.602 23.832 -18.073 1.00 11.21 34 ASN B O 1
ATOM 5350 N N . ASP C 1 35 ? -6.298 23.780 -15.933 1.00 15.39 35 ASP B N 1
ATOM 5351 C CA . ASP C 1 35 ? -5.419 22.696 -15.519 1.00 15.39 35 ASP B CA 1
ATOM 5352 C C . ASP C 1 35 ? -5.923 22.257 -14.149 1.00 15.39 35 ASP B C 1
ATOM 5353 O O . ASP C 1 35 ? -5.752 22.967 -13.158 1.00 15.39 35 ASP B O 1
ATOM 5358 N N . PRO C 1 36 ? -6.573 21.084 -14.081 1.00 16.98 36 PRO B N 1
ATOM 5359 C CA . PRO C 1 36 ? -7.105 20.574 -12.817 1.00 16.98 36 PRO B CA 1
ATOM 5360 C C . PRO C 1 36 ? -6.067 20.075 -11.826 1.00 16.98 36 PRO B C 1
ATOM 5361 O O . PRO C 1 36 ? -6.417 19.699 -10.718 1.00 16.98 36 PRO B O 1
ATOM 5365 N N . PHE C 1 37 ? -4.820 20.149 -12.207 1.00 17.58 37 PHE B N 1
ATOM 5366 C CA . PHE C 1 37 ? -3.781 19.596 -11.321 1.00 17.58 37 PHE B CA 1
ATOM 5367 C C . PHE C 1 37 ? -2.967 20.759 -10.736 1.00 17.58 37 PHE B C 1
ATOM 5368 O O . PHE C 1 37 ? -2.028 20.469 -9.933 1.00 17.58 37 PHE B O 1
ATOM 5376 N N . ILE C 1 38 ? -3.245 21.962 -11.101 1.00 13.77 38 ILE B N 1
ATOM 5377 C CA . ILE C 1 38 ? -2.555 23.154 -10.607 1.00 13.77 38 ILE B CA 1
ATOM 5378 C C . ILE C 1 38 ? -3.567 24.197 -10.134 1.00 13.77 38 ILE B C 1
ATOM 5379 O O . ILE C 1 38 ? -4.356 24.702 -10.928 1.00 13.77 38 ILE B O 1
ATOM 5384 N N . THR C 1 39 ? -3.529 24.535 -8.850 1.00 9.80 39 THR B N 1
ATOM 5385 C CA . THR C 1 39 ? -4.456 25.520 -8.301 1.00 9.80 39 THR B CA 1
ATOM 5386 C C . THR C 1 39 ? -4.032 26.930 -8.720 1.00 9.80 39 THR B C 1
ATOM 5387 O O . THR C 1 39 ? -2.885 27.149 -9.124 1.00 9.80 39 THR B O 1
ATOM 5391 N N . THR C 1 40 ? -4.957 27.880 -8.609 1.00 18.21 40 THR B N 1
ATOM 5392 C CA . THR C 1 40 ? -4.691 29.274 -8.960 1.00 18.21 40 THR B CA 1
ATOM 5393 C C . THR C 1 40 ? -3.440 29.763 -8.229 1.00 18.21 40 THR B C 1
ATOM 5394 O O . THR C 1 40 ? -2.578 30.431 -8.813 1.00 18.21 40 THR B O 1
ATOM 5398 N N . ASP C 1 41 ? -3.342 29.417 -6.948 1.00 14.55 41 ASP B N 1
ATOM 5399 C CA . ASP C 1 41 ? -2.196 29.819 -6.142 1.00 14.55 41 ASP B CA 1
ATOM 5400 C C . ASP C 1 41 ? -0.910 29.208 -6.690 1.00 14.55 41 ASP B C 1
ATOM 5401 O O . ASP C 1 41 ? 0.073 29.904 -6.931 1.00 14.55 41 ASP B O 1
ATOM 5406 N N . TYR C 1 42 ? -0.933 27.900 -6.896 1.00 15.92 42 TYR B N 1
ATOM 5407 C CA . TYR C 1 42 ? 0.221 27.161 -7.411 1.00 15.92 42 TYR B CA 1
ATOM 5408 C C . TYR C 1 42 ? 0.576 27.627 -8.825 1.00 15.92 42 TYR B C 1
ATOM 5409 O O . TYR C 1 42 ? 1.735 27.594 -9.234 1.00 15.92 42 TYR B O 1
ATOM 5418 N N . MET C 1 43 ? -0.428 28.083 -9.569 1.00 15.55 43 MET B N 1
ATOM 5419 C CA . MET C 1 43 ? -0.215 28.546 -10.936 1.00 15.55 43 MET B CA 1
ATOM 5420 C C . MET C 1 43 ? 0.737 29.751 -11.043 1.00 15.55 43 MET B C 1
ATOM 5421 O O . MET C 1 43 ? 1.535 29.839 -11.985 1.00 15.55 43 MET B O 1
ATOM 5426 N N . THR C 1 44 ? 0.655 30.674 -10.085 1.00 11.18 44 THR B N 1
ATOM 5427 C CA . THR C 1 44 ? 1.513 31.859 -10.077 1.00 11.18 44 THR B CA 1
ATOM 5428 C C . THR C 1 44 ? 2.972 31.459 -9.839 1.00 11.18 44 THR B C 1
ATOM 5429 O O . THR C 1 44 ? 3.892 32.091 -10.368 1.00 11.18 44 THR B O 1
ATOM 5433 N N . TYR C 1 45 ? 3.174 30.413 -9.036 1.00 14.55 45 TYR B N 1
ATOM 5434 C CA . TYR C 1 45 ? 4.518 29.915 -8.728 1.00 14.55 45 TYR B CA 1
ATOM 5435 C C . TYR C 1 45 ? 5.158 29.184 -9.910 1.00 14.55 45 TYR B C 1
ATOM 5436 O O . TYR C 1 45 ? 6.326 29.402 -10.229 1.00 14.55 45 TYR B O 1
ATOM 5445 N N . MET C 1 46 ? 4.395 28.301 -10.542 1.00 16.17 46 MET B N 1
ATOM 5446 C CA . MET C 1 46 ? 4.905 27.547 -11.672 1.00 16.17 46 MET B CA 1
ATOM 5447 C C . MET C 1 46 ? 5.198 28.451 -12.862 1.00 16.17 46 MET B C 1
ATOM 5448 O O . MET C 1 46 ? 6.101 28.171 -13.653 1.00 16.17 46 MET B O 1
ATOM 5453 N N . PHE C 1 47 ? 4.437 29.536 -12.980 1.00 10.80 47 PHE B N 1
ATOM 5454 C CA . PHE C 1 47 ? 4.615 30.478 -14.076 1.00 10.80 47 PHE B CA 1
ATOM 5455 C C . PHE C 1 47 ? 5.774 31.449 -13.853 1.00 10.80 47 PHE B C 1
ATOM 5456 O O . PHE C 1 47 ? 6.470 31.818 -14.793 1.00 10.80 47 PHE B O 1
ATOM 5464 N N . LYS C 1 48 ? 5.979 31.861 -12.606 1.00 9.53 48 LYS B N 1
ATOM 5465 C CA . LYS C 1 48 ? 7.048 32.801 -12.304 1.00 9.53 48 LYS B CA 1
ATOM 5466 C C . LYS C 1 48 ? 8.432 32.183 -12.385 1.00 9.53 48 LYS B C 1
ATOM 5467 O O . LYS C 1 48 ? 9.344 32.775 -12.962 1.00 9.53 48 LYS B O 1
ATOM 5473 N N . TYR C 1 49 ? 8.585 30.992 -11.814 1.00 12.38 49 TYR B N 1
ATOM 5474 C CA . TYR C 1 49 ? 9.875 30.313 -11.780 1.00 12.38 49 TYR B CA 1
ATOM 5475 C C . TYR C 1 49 ? 10.014 29.190 -12.808 1.00 12.38 49 TYR B C 1
ATOM 5476 O O . TYR C 1 49 ? 9.133 28.336 -12.957 1.00 12.38 49 TYR B O 1
ATOM 5485 N N . ASP C 1 50 ? 11.130 29.203 -13.522 1.00 3.67 50 ASP B N 1
ATOM 5486 C CA . ASP C 1 50 ? 11.382 28.190 -14.541 1.00 3.67 50 ASP B CA 1
ATOM 5487 C C . ASP C 1 50 ? 12.846 27.789 -14.499 1.00 3.67 50 ASP B C 1
ATOM 5488 O O . ASP C 1 50 ? 13.738 28.633 -14.569 1.00 3.67 50 ASP B O 1
ATOM 5493 N N . THR C 1 51 ? 13.071 26.485 -14.379 1.00 8.13 51 THR B N 1
ATOM 5494 C CA . THR C 1 51 ? 14.408 25.926 -14.319 1.00 8.13 51 THR B CA 1
ATOM 5495 C C . THR C 1 51 ? 15.205 26.255 -15.575 1.00 8.13 51 THR B C 1
ATOM 5496 O O . THR C 1 51 ? 16.411 26.491 -15.518 1.00 8.13 51 THR B O 1
ATOM 5500 N N . VAL C 1 52 ? 14.516 26.304 -16.709 1.00 9.67 52 VAL B N 1
ATOM 5501 C CA . VAL C 1 52 ? 15.179 26.535 -17.982 1.00 9.67 52 VAL B CA 1
ATOM 5502 C C . VAL C 1 52 ? 15.164 27.942 -18.542 1.00 9.67 52 VAL B C 1
ATOM 5503 O O . VAL C 1 52 ? 16.203 28.457 -18.975 1.00 9.67 52 VAL B O 1
ATOM 5507 N N . HIS C 1 53 ? 13.991 28.559 -18.532 1.00 9.54 53 HIS B N 1
ATOM 5508 C CA . HIS C 1 53 ? 13.822 29.877 -19.117 1.00 9.54 53 HIS B CA 1
ATOM 5509 C C . HIS C 1 53 ? 13.815 31.062 -18.163 1.00 9.54 53 HIS B C 1
ATOM 5510 O O . HIS C 1 53 ? 13.279 32.122 -18.483 1.00 9.54 53 HIS B O 1
ATOM 5517 N N . GLY C 1 54 ? 14.431 30.884 -17.000 1.00 14.88 54 GLY B N 1
ATOM 5518 C CA . GLY C 1 54 ? 14.507 31.960 -16.030 1.00 14.88 54 GLY B CA 1
ATOM 5519 C C . GLY C 1 54 ? 13.195 32.462 -15.445 1.00 14.88 54 GLY B C 1
ATOM 5520 O O . GLY C 1 54 ? 12.102 32.076 -15.860 1.00 14.88 54 GLY B O 1
ATOM 5521 N N . GLN C 1 55 ? 13.320 33.346 -14.463 1.00 10.72 55 GLN B N 1
ATOM 5522 C CA . GLN C 1 55 ? 12.170 33.926 -13.795 1.00 10.72 55 GLN B CA 1
ATOM 5523 C C . GLN C 1 55 ? 11.454 34.973 -14.650 1.00 10.72 55 GLN B C 1
ATOM 5524 O O . GLN C 1 55 ? 12.087 35.727 -15.392 1.00 10.72 55 GLN B O 1
ATOM 5530 N N . TRP C 1 56 ? 10.131 35.006 -14.538 1.00 16.01 56 TRP B N 1
ATOM 5531 C CA . TRP C 1 56 ? 9.304 35.975 -15.249 1.00 16.01 56 TRP B CA 1
ATOM 5532 C C . TRP C 1 56 ? 9.469 37.318 -14.545 1.00 16.01 56 TRP B C 1
ATOM 5533 O O . TRP C 1 56 ? 9.157 37.448 -13.359 1.00 16.01 56 TRP B O 1
ATOM 5544 N N . LYS C 1 57 ? 9.971 38.313 -15.271 1.00 19.34 57 LYS B N 1
ATOM 5545 C CA . LYS C 1 57 ? 10.180 39.633 -14.686 1.00 19.34 57 LYS B CA 1
ATOM 5546 C C . LYS C 1 57 ? 9.466 40.738 -15.467 1.00 19.34 57 LYS B C 1
ATOM 5547 O O . LYS C 1 57 ? 9.546 41.915 -15.101 1.00 19.34 57 LYS B O 1
ATOM 5553 N N . HIS C 1 58 ? 8.755 40.361 -16.526 1.00 24.72 58 HIS B N 1
ATOM 5554 C CA . HIS C 1 58 ? 8.051 41.334 -17.360 1.00 24.72 58 HIS B CA 1
ATOM 5555 C C . HIS C 1 58 ? 6.914 42.064 -16.657 1.00 24.72 58 HIS B C 1
ATOM 5556 O O . HIS C 1 58 ? 6.721 43.258 -16.856 1.00 24.72 58 HIS B O 1
ATOM 5563 N N . SER C 1 59 ? 6.154 41.349 -15.842 1.00 21.63 59 SER B N 1
ATOM 5564 C CA . SER C 1 59 ? 5.053 41.967 -15.121 1.00 21.63 59 SER B CA 1
ATOM 5565 C C . SER C 1 59 ? 4.994 41.367 -13.730 1.00 21.63 59 SER B C 1
ATOM 5566 O O . SER C 1 59 ? 5.810 40.515 -13.374 1.00 21.63 59 SER B O 1
ATOM 5569 N N . ASP C 1 60 ? 4.029 41.816 -12.940 1.00 25.15 60 ASP B N 1
ATOM 5570 C CA . ASP C 1 60 ? 3.866 41.307 -11.587 1.00 25.15 60 ASP B CA 1
ATOM 5571 C C . ASP C 1 60 ? 2.843 40.184 -11.617 1.00 25.15 60 ASP B C 1
ATOM 5572 O O . ASP C 1 60 ? 1.847 40.264 -12.334 1.00 25.15 60 ASP B O 1
ATOM 5577 N N . ILE C 1 61 ? 3.100 39.134 -10.848 1.00 33.21 61 ILE B N 1
ATOM 5578 C CA . ILE C 1 61 ? 2.191 38.002 -10.793 1.00 33.21 61 ILE B CA 1
ATOM 5579 C C . ILE C 1 61 ? 1.466 37.995 -9.456 1.00 33.21 61 ILE B C 1
ATOM 5580 O O . ILE C 1 61 ? 2.093 38.011 -8.395 1.00 33.21 61 ILE B O 1
ATOM 5585 N N . LYS C 1 62 ? 0.140 37.974 -9.511 1.00 26.28 62 LYS B N 1
ATOM 5586 C CA . LYS C 1 62 ? -0.660 37.981 -8.297 1.00 26.28 62 LYS B CA 1
ATOM 5587 C C . LYS C 1 62 ? -1.989 37.271 -8.485 1.00 26.28 62 LYS B C 1
ATOM 5588 O O . LYS C 1 62 ? -2.449 37.074 -9.609 1.00 26.28 62 LYS B O 1
ATOM 5594 N N . ILE C 1 63 ? -2.596 36.882 -7.370 1.00 24.86 63 ILE B N 1
ATOM 5595 C CA . ILE C 1 63 ? -3.873 36.188 -7.387 1.00 24.86 63 ILE B CA 1
ATOM 5596 C C . ILE C 1 63 ? -4.972 37.151 -6.964 1.00 24.86 63 ILE B C 1
ATOM 5597 O O . ILE C 1 63 ? -4.924 37.698 -5.864 1.00 24.86 63 ILE B O 1
ATOM 5602 N N . LYS C 1 64 ? -5.953 37.361 -7.834 1.00 45.92 64 LYS B N 1
ATOM 5603 C CA . LYS C 1 64 ? -7.072 38.239 -7.515 1.00 45.92 64 LYS B CA 1
ATOM 5604 C C . LYS C 1 64 ? -7.996 37.493 -6.557 1.00 45.92 64 LYS B C 1
ATOM 5605 O O . LYS C 1 64 ? -8.408 38.030 -5.528 1.00 45.92 64 LYS B O 1
ATOM 5611 N N . ASP C 1 65 ? -8.315 36.250 -6.908 1.00 23.01 65 ASP B N 1
ATOM 5612 C CA . ASP C 1 65 ? -9.175 35.405 -6.087 1.00 23.01 65 ASP B CA 1
ATOM 5613 C C . ASP C 1 65 ? -9.046 33.939 -6.485 1.00 23.01 65 ASP B C 1
ATOM 5614 O O . ASP C 1 65 ? -8.205 33.583 -7.308 1.00 23.01 65 ASP B O 1
ATOM 5619 N N . SER C 1 66 ? -9.896 33.106 -5.897 1.00 22.68 66 SER B N 1
ATOM 5620 C CA . SER C 1 66 ? -9.906 31.661 -6.131 1.00 22.68 66 SER B CA 1
ATOM 5621 C C . SER C 1 66 ? -9.761 31.212 -7.582 1.00 22.68 66 SER B C 1
ATOM 5622 O O . SER C 1 66 ? -9.370 30.080 -7.837 1.00 22.68 66 SER B O 1
ATOM 5625 N N . LYS C 1 67 ? -10.081 32.076 -8.536 1.00 24.60 67 LYS B N 1
ATOM 5626 C CA . LYS C 1 67 ? -9.998 31.670 -9.939 1.00 24.60 67 LYS B CA 1
ATOM 5627 C C . LYS C 1 67 ? -9.707 32.789 -10.932 1.00 24.60 67 LYS B C 1
ATOM 5628 O O . LYS C 1 67 ? -10.147 32.741 -12.087 1.00 24.60 67 LYS B O 1
ATOM 5634 N N . THR C 1 68 ? -8.953 33.789 -10.488 1.00 25.50 68 THR B N 1
ATOM 5635 C CA . THR C 1 68 ? -8.600 34.899 -11.358 1.00 25.50 68 THR B CA 1
ATOM 5636 C C . THR C 1 68 ? -7.179 35.380 -11.081 1.00 25.50 68 THR B C 1
ATOM 5637 O O . THR C 1 68 ? -6.887 35.906 -10.005 1.00 25.50 68 THR B O 1
ATOM 5641 N N . LEU C 1 69 ? -6.293 35.182 -12.051 1.00 28.24 69 LEU B N 1
ATOM 5642 C CA . LEU C 1 69 ? -4.908 35.615 -11.918 1.00 28.24 69 LEU B CA 1
ATOM 5643 C C . LEU C 1 69 ? -4.769 36.996 -12.520 1.00 28.24 69 LEU B C 1
ATOM 5644 O O . LEU C 1 69 ? -5.504 37.364 -13.435 1.00 28.24 69 LEU B O 1
ATOM 5649 N N . LEU C 1 70 ? -3.821 37.762 -12.005 1.00 26.31 70 LEU B N 1
ATOM 5650 C CA . LEU C 1 70 ? -3.572 39.091 -12.526 1.00 26.31 70 LEU B CA 1
ATOM 5651 C C . LEU C 1 70 ? -2.108 39.182 -12.903 1.00 26.31 70 LEU B C 1
ATOM 5652 O O . LEU C 1 70 ? -1.227 39.075 -12.048 1.00 26.31 70 LEU B O 1
ATOM 5657 N N . LEU C 1 71 ? -1.777 39.430 -14.043 1.00 26.23 71 LEU B N 1
ATOM 5658 C CA . LEU C 1 71 ? -0.533 39.446 -14.802 1.00 26.23 71 LEU B CA 1
ATOM 5659 C C . LEU C 1 71 ? -0.404 40.873 -15.270 1.00 26.23 71 LEU B C 1
ATOM 5660 O O . LEU C 1 71 ? -1.201 41.361 -16.072 1.00 26.23 71 LEU B O 1
ATOM 5665 N N . GLY C 1 72 ? 0.443 41.569 -14.556 1.00 47.75 72 GLY B N 1
ATOM 5666 C CA . GLY C 1 72 ? 0.227 42.776 -13.931 1.00 47.75 72 GLY B CA 1
ATOM 5667 C C . GLY C 1 72 ? -0.937 42.659 -12.981 1.00 47.75 72 GLY B C 1
ATOM 5668 O O . GLY C 1 72 ? -0.865 42.097 -11.970 1.00 47.75 72 GLY B O 1
ATOM 5669 N N . GLU C 1 73 ? -1.799 43.452 -13.392 1.00 39.44 73 GLU B N 1
ATOM 5670 C CA . GLU C 1 73 ? -3.226 43.282 -13.273 1.00 39.44 73 GLU B CA 1
ATOM 5671 C C . GLU C 1 73 ? -3.906 42.714 -14.525 1.00 39.44 73 GLU B C 1
ATOM 5672 O O . GLU C 1 73 ? -5.034 42.245 -14.373 1.00 39.44 73 GLU B O 1
ATOM 5678 N N . LYS C 1 74 ? -3.462 42.675 -15.725 1.00 24.85 74 LYS B N 1
ATOM 5679 C CA . LYS C 1 74 ? -4.308 42.093 -16.620 1.00 24.85 74 LYS B CA 1
ATOM 5680 C C . LYS C 1 74 ? -4.878 40.788 -16.082 1.00 24.85 74 LYS B C 1
ATOM 5681 O O . LYS C 1 74 ? -4.150 40.006 -15.654 1.00 24.85 74 LYS B O 1
ATOM 5687 N N . PRO C 1 75 ? -6.198 40.618 -16.053 1.00 23.32 75 PRO B N 1
ATOM 5688 C CA . PRO C 1 75 ? -6.916 39.460 -15.503 1.00 23.32 75 PRO B CA 1
ATOM 5689 C C . PRO C 1 75 ? -6.925 38.206 -16.386 1.00 23.32 75 PRO B C 1
ATOM 5690 O O . PRO C 1 75 ? -7.093 38.285 -17.602 1.00 23.32 75 PRO B O 1
ATOM 5694 N N . VAL C 1 76 ? -6.743 37.052 -15.747 1.00 24.26 76 VAL B N 1
ATOM 5695 C CA . VAL C 1 76 ? -6.738 35.755 -16.417 1.00 24.26 76 VAL B CA 1
ATOM 5696 C C . VAL C 1 76 ? -7.572 34.777 -15.598 1.00 24.26 76 VAL B C 1
ATOM 5697 O O . VAL C 1 76 ? -7.257 34.508 -14.439 1.00 24.26 76 VAL B O 1
ATOM 5701 N N . THR C 1 77 ? -8.635 34.247 -16.195 1.00 16.39 77 THR B N 1
ATOM 5702 C CA . THR C 1 77 ? -9.496 33.311 -15.485 1.00 16.39 77 THR B CA 1
ATOM 5703 C C . THR C 1 77 ? -8.808 31.963 -15.370 1.00 16.39 77 THR B C 1
ATOM 5704 O O . THR C 1 77 ? -8.145 31.514 -16.298 1.00 16.39 77 THR B O 1
ATOM 5708 N N . VAL C 1 78 ? -8.967 31.321 -14.220 1.00 13.16 78 VAL B N 1
ATOM 5709 C CA . VAL C 1 78 ? -8.349 30.021 -13.990 1.00 13.16 78 VAL B CA 1
ATOM 5710 C C . VAL C 1 78 ? -9.404 28.957 -13.777 1.00 13.16 78 VAL B C 1
ATOM 5711 O O . VAL C 1 78 ? -10.296 29.128 -12.953 1.00 13.16 78 VAL B O 1
ATOM 5715 N N . PHE C 1 79 ? -9.291 27.858 -14.521 1.00 20.23 79 PHE B N 1
ATOM 5716 C CA . PHE C 1 79 ? -10.228 26.743 -14.409 1.00 20.23 79 PHE B CA 1
ATOM 5717 C C . PHE C 1 79 ? -9.525 25.499 -13.888 1.00 20.23 79 PHE B C 1
ATOM 5718 O O . PHE C 1 79 ? -8.314 25.355 -14.035 1.00 20.23 79 PHE B O 1
ATOM 5726 N N . GLY C 1 80 ? -10.298 24.599 -13.286 1.00 15.72 80 GLY B N 1
ATOM 5727 C CA . GLY C 1 80 ? -9.752 23.357 -12.768 1.00 15.72 80 GLY B CA 1
ATOM 5728 C C . GLY C 1 80 ? -10.707 22.239 -13.140 1.00 15.72 80 GLY B C 1
ATOM 5729 O O . GLY C 1 80 ? -11.226 21.528 -12.281 1.00 15.72 80 GLY B O 1
ATOM 5730 N N . ILE C 1 81 ? -10.932 22.091 -14.441 1.00 20.37 81 ILE B N 1
ATOM 5731 C CA . ILE C 1 81 ? -11.843 21.094 -14.981 1.00 20.37 81 ILE B CA 1
ATOM 5732 C C . ILE C 1 81 ? -11.102 20.039 -15.798 1.00 20.37 81 ILE B C 1
ATOM 5733 O O . ILE C 1 81 ? -10.295 20.372 -16.669 1.00 20.37 81 ILE B O 1
ATOM 5738 N N . ARG C 1 82 ? -11.382 18.769 -15.522 1.00 13.20 82 ARG B N 1
ATOM 5739 C CA . ARG C 1 82 ? -10.734 17.678 -16.247 1.00 13.20 82 ARG B CA 1
ATOM 5740 C C . ARG C 1 82 ? -11.288 17.471 -17.657 1.00 13.20 82 ARG B C 1
ATOM 5741 O O . ARG C 1 82 ? -10.528 17.239 -18.595 1.00 13.20 82 ARG B O 1
ATOM 5749 N N . ASN C 1 83 ? -12.608 17.545 -17.797 1.00 24.04 83 ASN B N 1
ATOM 5750 C CA . ASN C 1 83 ? -13.262 17.336 -19.086 1.00 24.04 83 ASN B CA 1
ATOM 5751 C C . ASN C 1 83 ? -13.360 18.617 -19.908 1.00 24.04 83 ASN B C 1
ATOM 5752 O O . ASN C 1 83 ? -14.005 19.583 -19.501 1.00 24.04 83 ASN B O 1
ATOM 5757 N N . PRO C 1 84 ? -12.731 18.626 -21.095 1.00 20.27 84 PRO B N 1
ATOM 5758 C CA . PRO C 1 84 ? -12.714 19.774 -22.008 1.00 20.27 84 PRO B CA 1
ATOM 5759 C C . PRO C 1 84 ? -14.088 20.288 -22.417 1.00 20.27 84 PRO B C 1
ATOM 5760 O O . PRO C 1 84 ? -14.264 21.482 -22.646 1.00 20.27 84 PRO B O 1
ATOM 5764 N N . ASP C 1 85 ? -15.059 19.386 -22.524 1.00 24.52 85 ASP B N 1
ATOM 5765 C CA . ASP C 1 85 ? -16.393 19.790 -22.937 1.00 24.52 85 ASP B CA 1
ATOM 5766 C C . ASP C 1 85 ? -17.141 20.543 -21.840 1.00 24.52 85 ASP B C 1
ATOM 5767 O O . ASP C 1 85 ? -18.250 21.028 -22.057 1.00 24.52 85 ASP B O 1
ATOM 5772 N N . GLU C 1 86 ? -16.525 20.658 -20.666 1.00 21.05 86 GLU B N 1
ATOM 5773 C CA . GLU C 1 86 ? -17.147 21.372 -19.555 1.00 21.05 86 GLU B CA 1
ATOM 5774 C C . GLU C 1 86 ? -16.457 22.704 -19.266 1.00 21.05 86 GLU B C 1
ATOM 5775 O O . GLU C 1 86 ? -16.847 23.415 -18.335 1.00 21.05 86 GLU B O 1
ATOM 5781 N N . ILE C 1 87 ? -15.427 23.041 -20.042 1.00 25.50 87 ILE B N 1
ATOM 5782 C CA . ILE C 1 87 ? -14.717 24.304 -19.829 1.00 25.50 87 ILE B CA 1
ATOM 5783 C C . ILE C 1 87 ? -15.469 25.445 -20.517 1.00 25.50 87 ILE B C 1
ATOM 5784 O O . ILE C 1 87 ? -15.586 25.471 -21.743 1.00 25.50 87 ILE B O 1
ATOM 5789 N N . PRO C 1 88 ? -15.984 26.407 -19.733 1.00 15.31 88 PRO B N 1
ATOM 5790 C CA . PRO C 1 88 ? -16.724 27.545 -20.280 1.00 15.31 88 PRO B CA 1
ATOM 5791 C C . PRO C 1 88 ? -15.819 28.623 -20.878 1.00 15.31 88 PRO B C 1
ATOM 5792 O O . PRO C 1 88 ? -15.742 29.735 -20.361 1.00 15.31 88 PRO B O 1
ATOM 5796 N N . TRP C 1 89 ? -15.146 28.289 -21.977 1.00 20.56 89 TRP B N 1
ATOM 5797 C CA . TRP C 1 89 ? -14.233 29.224 -22.640 1.00 20.56 89 TRP B CA 1
ATOM 5798 C C . TRP C 1 89 ? -14.881 30.546 -23.026 1.00 20.56 89 TRP B C 1
ATOM 5799 O O . TRP C 1 89 ? -14.270 31.612 -22.894 1.00 20.56 89 TRP B O 1
ATOM 5810 N N . ALA C 1 90 ? -16.114 30.474 -23.515 1.00 18.42 90 ALA B N 1
ATOM 5811 C CA . ALA C 1 90 ? -16.840 31.668 -23.929 1.00 18.42 90 ALA B CA 1
ATOM 5812 C C . ALA C 1 90 ? -16.961 32.707 -22.809 1.00 18.42 90 ALA B C 1
ATOM 5813 O O . ALA C 1 90 ? -16.854 33.905 -23.058 1.00 18.42 90 ALA B O 1
ATOM 5815 N N . GLU C 1 91 ? -17.177 32.254 -21.579 1.00 17.85 91 GLU B N 1
ATOM 5816 C CA . GLU C 1 91 ? -17.313 33.176 -20.451 1.00 17.85 91 GLU B CA 1
ATOM 5817 C C . GLU C 1 91 ? -16.153 34.153 -20.314 1.00 17.85 91 GLU B C 1
ATOM 5818 O O . GLU C 1 91 ? -16.349 35.297 -19.899 1.00 17.85 91 GLU B O 1
ATOM 5824 N N . ALA C 1 92 ? -14.947 33.704 -20.665 1.00 20.63 92 ALA B N 1
ATOM 5825 C CA . ALA C 1 92 ? -13.753 34.542 -20.576 1.00 20.63 92 ALA B CA 1
ATOM 5826 C C . ALA C 1 92 ? -13.361 35.157 -21.924 1.00 20.63 92 ALA B C 1
ATOM 5827 O O . ALA C 1 92 ? -12.325 35.815 -22.043 1.00 20.63 92 ALA B O 1
ATOM 5829 N N . GLY C 1 93 ? -14.185 34.931 -22.940 1.00 16.88 93 GLY B N 1
ATOM 5830 C CA . GLY C 1 93 ? -13.905 35.481 -24.255 1.00 16.88 93 GLY B CA 1
ATOM 5831 C C . GLY C 1 93 ? -12.832 34.755 -25.052 1.00 16.88 93 GLY B C 1
ATOM 5832 O O . GLY C 1 93 ? -12.399 35.234 -26.106 1.00 16.88 93 GLY B O 1
ATOM 5833 N N . ALA C 1 94 ? -12.399 33.602 -24.554 1.00 19.11 94 ALA B N 1
ATOM 5834 C CA . ALA C 1 94 ? -11.372 32.820 -25.235 1.00 19.11 94 ALA B CA 1
ATOM 5835 C C . ALA C 1 94 ? -11.868 32.333 -26.594 1.00 19.11 94 ALA B C 1
ATOM 5836 O O . ALA C 1 94 ? -12.710 31.439 -26.673 1.00 19.11 94 ALA B O 1
ATOM 5838 N N . GLU C 1 95 ? -11.340 32.927 -27.660 0.50 1.64 95 GLU B N 1
ATOM 5839 C CA . GLU C 1 95 ? -11.721 32.553 -29.019 0.50 1.64 95 GLU B CA 1
ATOM 5840 C C . GLU C 1 95 ? -10.929 31.331 -29.477 0.50 1.64 95 GLU B C 1
ATOM 5841 O O . GLU C 1 95 ? -11.498 30.376 -29.999 0.50 1.64 95 GLU B O 1
ATOM 5847 N N . TYR C 1 96 ? -9.615 31.374 -29.263 1.00 13.83 96 TYR B N 1
ATOM 5848 C CA . TYR C 1 96 ? -8.708 30.282 -29.622 1.00 13.83 96 TYR B CA 1
ATOM 5849 C C . TYR C 1 96 ? -8.225 29.531 -28.381 1.00 13.83 96 TYR B C 1
ATOM 5850 O O . TYR C 1 96 ? -7.775 30.150 -27.422 1.00 13.83 96 TYR B O 1
ATOM 5859 N N . VAL C 1 97 ? -8.302 28.206 -28.401 1.00 10.28 97 VAL B N 1
ATOM 5860 C CA . VAL C 1 97 ? -7.815 27.407 -27.278 1.00 10.28 97 VAL B CA 1
ATOM 5861 C C . VAL C 1 97 ? -6.572 26.614 -27.699 1.00 10.28 97 VAL B C 1
ATOM 5862 O O . VAL C 1 97 ? -6.533 26.019 -28.775 1.00 10.28 97 VAL B O 1
ATOM 5866 N N . VAL C 1 98 ? -5.546 26.642 -26.853 1.00 10.40 98 VAL B N 1
ATOM 5867 C CA . VAL C 1 98 ? -4.320 25.902 -27.097 1.00 10.40 98 VAL B CA 1
ATOM 5868 C C . VAL C 1 98 ? -4.490 24.584 -26.346 1.00 10.40 98 VAL B C 1
ATOM 5869 O O . VAL C 1 98 ? -4.659 24.576 -25.120 1.00 10.40 98 VAL B O 1
ATOM 5873 N N . GLU C 1 99 ? -4.486 23.472 -27.078 1.00 9.87 99 GLU B N 1
ATOM 5874 C CA . GLU C 1 99 ? -4.639 22.161 -26.464 1.00 9.87 99 GLU B CA 1
ATOM 5875 C C . GLU C 1 99 ? -3.263 21.558 -26.234 1.00 9.87 99 GLU B C 1
ATOM 5876 O O . GLU C 1 99 ? -2.731 20.831 -27.074 1.00 9.87 99 GLU B O 1
ATOM 5882 N N . SER C 1 100 ? -2.678 21.881 -25.080 1.00 13.60 100 SER B N 1
ATOM 5883 C CA . SER C 1 100 ? -1.345 21.400 -24.737 1.00 13.60 100 SER B CA 1
ATOM 5884 C C . SER C 1 100 ? -1.303 20.470 -23.527 1.00 13.60 100 SER B C 1
ATOM 5885 O O . SER C 1 100 ? -0.379 20.535 -22.716 1.00 13.60 100 SER B O 1
ATOM 5888 N N . THR C 1 101 ? -2.296 19.593 -23.411 1.00 11.67 101 THR B N 1
ATOM 5889 C CA . THR C 1 101 ? -2.335 18.654 -22.294 1.00 11.67 101 THR B CA 1
ATOM 5890 C C . THR C 1 101 ? -1.607 17.372 -22.676 1.00 11.67 101 THR B C 1
ATOM 5891 O O . THR C 1 101 ? -1.080 16.664 -21.818 1.00 11.67 101 THR B O 1
ATOM 5895 N N . GLY C 1 102 ? -1.600 17.081 -23.973 1.00 12.52 102 GLY B N 1
ATOM 5896 C CA . GLY C 1 102 ? -0.958 15.882 -24.468 1.00 12.52 102 GLY B CA 1
ATOM 5897 C C . GLY C 1 102 ? -1.882 14.670 -24.420 1.00 12.52 102 GLY B C 1
ATOM 5898 O O . GLY C 1 102 ? -1.463 13.557 -24.741 1.00 12.52 102 GLY B O 1
ATOM 5899 N N . VAL C 1 103 ? -3.136 14.866 -24.023 1.00 21.52 103 VAL B N 1
ATOM 5900 C CA . VAL C 1 103 ? -4.059 13.739 -23.946 1.00 21.52 103 VAL B CA 1
ATOM 5901 C C . VAL C 1 103 ? -5.331 13.905 -24.776 1.00 21.52 103 VAL B C 1
ATOM 5902 O O . VAL C 1 103 ? -6.199 13.033 -24.762 1.00 21.52 103 VAL B O 1
ATOM 5906 N N . PHE C 1 104 ? -5.435 15.009 -25.506 1.00 13.58 104 PHE B N 1
ATOM 5907 C CA . PHE C 1 104 ? -6.614 15.273 -26.334 1.00 13.58 104 PHE B CA 1
ATOM 5908 C C . PHE C 1 104 ? -6.191 15.672 -27.741 1.00 13.58 104 PHE B C 1
ATOM 5909 O O . PHE C 1 104 ? -6.733 16.628 -28.308 1.00 13.58 104 PHE B O 1
ATOM 5917 N N . THR C 1 105 ? -5.232 14.932 -28.297 1.00 13.46 105 THR B N 1
ATOM 5918 C CA . THR C 1 105 ? -4.695 15.218 -29.621 1.00 13.46 105 THR B CA 1
ATOM 5919 C C . THR C 1 105 ? -5.604 14.814 -30.783 1.00 13.46 105 THR B C 1
ATOM 5920 O O . THR C 1 105 ? -5.470 15.348 -31.881 1.00 13.46 105 THR B O 1
ATOM 5924 N N . ASP C 1 106 ? -6.509 13.865 -30.553 1.00 14.53 106 ASP B N 1
ATOM 5925 C CA . ASP C 1 106 ? -7.443 13.442 -31.596 1.00 14.53 106 ASP B CA 1
ATOM 5926 C C . ASP C 1 106 ? -8.369 14.615 -31.907 1.00 14.53 106 ASP B C 1
ATOM 5927 O O . ASP C 1 106 ? -8.681 15.402 -31.017 1.00 14.53 106 ASP B O 1
ATOM 5932 N N . LYS C 1 107 ? -8.813 14.734 -33.156 1.00 11.79 107 LYS B N 1
ATOM 5933 C CA . LYS C 1 107 ? -9.700 15.825 -33.548 1.00 11.79 107 LYS B CA 1
ATOM 5934 C C . LYS C 1 107 ? -10.994 15.867 -32.729 1.00 11.79 107 LYS B C 1
ATOM 5935 O O . LYS C 1 107 ? -11.471 16.941 -32.359 1.00 11.79 107 LYS B O 1
ATOM 5941 N N . GLU C 1 108 ? -11.562 14.691 -32.480 1.00 16.15 108 GLU B N 1
ATOM 5942 C CA . GLU C 1 108 ? -12.805 14.548 -31.727 1.00 16.15 108 GLU B CA 1
ATOM 5943 C C . GLU C 1 108 ? -12.677 14.992 -30.267 1.00 16.15 108 GLU B C 1
ATOM 5944 O O . GLU C 1 108 ? -13.587 15.613 -29.722 1.00 16.15 108 GLU B O 1
ATOM 5950 N N . LYS C 1 109 ? -11.553 14.667 -29.634 1.00 12.05 109 LYS B N 1
ATOM 5951 C CA . LYS C 1 109 ? -11.321 15.046 -28.239 1.00 12.05 109 LYS B CA 1
ATOM 5952 C C . LYS C 1 109 ? -11.059 16.542 -28.115 1.00 12.05 109 LYS B C 1
ATOM 5953 O O . LYS C 1 109 ? -11.655 17.213 -27.278 1.00 12.05 109 LYS B O 1
ATOM 5959 N N . ALA C 1 110 ? -10.176 17.058 -28.964 1.00 11.02 110 ALA B N 1
ATOM 5960 C CA . ALA C 1 110 ? -9.841 18.474 -28.968 1.00 11.02 110 ALA B CA 1
ATOM 5961 C C . ALA C 1 110 ? -11.062 19.336 -29.319 1.00 11.02 110 ALA B C 1
ATOM 5962 O O . ALA C 1 110 ? -11.185 20.465 -28.851 1.00 11.02 110 ALA B O 1
ATOM 5964 N N . ALA C 1 111 ? -11.960 18.801 -30.138 1.00 10.08 111 ALA B N 1
ATOM 5965 C CA . ALA C 1 111 ? -13.172 19.521 -30.520 1.00 10.08 111 ALA B CA 1
ATOM 5966 C C . ALA C 1 111 ? -14.105 19.757 -29.326 1.00 10.08 111 ALA B C 1
ATOM 5967 O O . ALA C 1 111 ? -14.999 20.608 -29.384 1.00 10.08 111 ALA B O 1
ATOM 5969 N N . ALA C 1 112 ? -13.894 19.018 -28.238 1.00 12.34 112 ALA B N 1
ATOM 5970 C CA . ALA C 1 112 ? -14.743 19.172 -27.060 1.00 12.34 112 ALA B CA 1
ATOM 5971 C C . ALA C 1 112 ? -14.721 20.623 -26.575 1.00 12.34 112 ALA B C 1
ATOM 5972 O O . ALA C 1 112 ? -15.676 21.092 -25.951 1.00 12.34 112 ALA B O 1
ATOM 5974 N N . HIS C 1 113 ? -13.637 21.332 -26.882 1.00 12.90 113 HIS B N 1
ATOM 5975 C CA . HIS C 1 113 ? -13.493 22.735 -26.488 1.00 12.90 113 HIS B CA 1
ATOM 5976 C C . HIS C 1 113 ? -14.548 23.633 -27.132 1.00 12.90 113 HIS B C 1
ATOM 5977 O O . HIS C 1 113 ? -14.928 24.660 -26.570 1.00 12.90 113 HIS B O 1
ATOM 5984 N N . LEU C 1 114 ? -15.020 23.246 -28.312 1.00 12.26 114 LEU B N 1
ATOM 5985 C CA . LEU C 1 114 ? -16.024 24.036 -29.017 1.00 12.26 114 LEU B CA 1
ATOM 5986 C C . LEU C 1 114 ? -17.344 24.074 -28.256 1.00 12.26 114 LEU B C 1
ATOM 5987 O O . LEU C 1 114 ? -18.157 24.963 -28.469 1.00 12.26 114 LEU B O 1
ATOM 5992 N N . LYS C 1 115 ? -17.547 23.096 -27.379 1.00 21.33 115 LYS B N 1
ATOM 5993 C CA . LYS C 1 115 ? -18.773 23.005 -26.601 1.00 21.33 115 LYS B CA 1
ATOM 5994 C C . LYS C 1 115 ? -18.936 24.188 -25.666 1.00 21.33 115 LYS B C 1
ATOM 5995 O O . LYS C 1 115 ? -20.016 24.771 -25.580 1.00 21.33 115 LYS B O 1
ATOM 6001 N N . GLY C 1 116 ? -17.857 24.540 -24.972 1.00 24.56 116 GLY B N 1
ATOM 6002 C CA . GLY C 1 116 ? -17.906 25.652 -24.042 1.00 24.56 116 GLY B CA 1
ATOM 6003 C C . GLY C 1 116 ? -17.867 27.027 -24.681 1.00 24.56 116 GLY B C 1
ATOM 6004 O O . GLY C 1 116 ? -17.888 28.035 -23.975 1.00 24.56 116 GLY B O 1
ATOM 6005 N N . GLY C 1 117 ? -17.798 27.084 -26.008 1.00 17.06 117 GLY B N 1
ATOM 6006 C CA . GLY C 1 117 ? -17.769 28.373 -26.670 1.00 17.06 117 GLY B CA 1
ATOM 6007 C C . GLY C 1 117 ? -16.514 28.776 -27.428 1.00 17.06 117 GLY B C 1
ATOM 6008 O O . GLY C 1 117 ? -16.477 29.881 -27.962 1.00 17.06 117 GLY B O 1
ATOM 6009 N N . ALA C 1 118 ? -15.486 27.929 -27.477 1.00 15.77 118 ALA B N 1
ATOM 6010 C CA . ALA C 1 118 ? -14.276 28.278 -28.231 1.00 15.77 118 ALA B CA 1
ATOM 6011 C C . ALA C 1 118 ? -14.586 28.198 -29.725 1.00 15.77 118 ALA B C 1
ATOM 6012 O O . ALA C 1 118 ? -15.444 27.416 -30.135 1.00 15.77 118 ALA B O 1
ATOM 6014 N N . LYS C 1 119 ? -13.903 29.018 -30.527 1.00 14.40 119 LYS B N 1
ATOM 6015 C CA . LYS C 1 119 ? -14.112 29.041 -31.982 1.00 14.40 119 LYS B CA 1
ATOM 6016 C C . LYS C 1 119 ? -13.063 28.217 -32.726 1.00 14.40 119 LYS B C 1
ATOM 6017 O O . LYS C 1 119 ? -13.345 27.656 -33.782 1.00 14.40 119 LYS B O 1
ATOM 6023 N N . LYS C 1 120 ? -11.854 28.157 -32.172 1.00 11.66 120 LYS B N 1
ATOM 6024 C CA . LYS C 1 120 ? -10.756 27.422 -32.789 1.00 11.66 120 LYS B CA 1
ATOM 6025 C C . LYS C 1 120 ? -9.890 26.747 -31.736 1.00 11.66 120 LYS B C 1
ATOM 6026 O O . LYS C 1 120 ? -9.739 27.251 -30.619 1.00 11.66 120 LYS B O 1
ATOM 6032 N N . VAL C 1 121 ? -9.304 25.614 -32.113 1.00 12.46 121 VAL B N 1
ATOM 6033 C CA . VAL C 1 121 ? -8.438 24.855 -31.221 1.00 12.46 121 VAL B CA 1
ATOM 6034 C C . VAL C 1 121 ? -7.144 24.494 -31.943 1.00 12.46 121 VAL B C 1
ATOM 6035 O O . VAL C 1 121 ? -7.167 23.944 -33.044 1.00 12.46 121 VAL B O 1
ATOM 6039 N N . VAL C 1 122 ? -6.018 24.829 -31.319 1.00 8.55 122 VAL B N 1
ATOM 6040 C CA . VAL C 1 122 ? -4.706 24.517 -31.874 1.00 8.55 122 VAL B CA 1
ATOM 6041 C C . VAL C 1 122 ? -4.044 23.491 -30.963 1.00 8.55 122 VAL B C 1
ATOM 6042 O O . VAL C 1 122 ? -3.672 23.797 -29.817 1.00 8.55 122 VAL B O 1
ATOM 6046 N N . ILE C 1 123 ? -3.924 22.272 -31.482 1.00 13.93 123 ILE B N 1
ATOM 6047 C CA . ILE C 1 123 ? -3.314 21.159 -30.770 1.00 13.93 123 ILE B CA 1
ATOM 6048 C C . ILE C 1 123 ? -1.797 21.323 -30.826 1.00 13.93 123 ILE B C 1
ATOM 6049 O O . ILE C 1 123 ? -1.222 21.419 -31.903 1.00 13.93 123 ILE B O 1
ATOM 6054 N N . SER C 1 124 ? -1.157 21.358 -29.661 1.00 8.74 124 SER B N 1
ATOM 6055 C CA . SER C 1 124 ? 0.292 21.537 -29.575 1.00 8.74 124 SER B CA 1
ATOM 6056 C C . SER C 1 124 ? 1.080 20.249 -29.797 1.00 8.74 124 SER B C 1
ATOM 6057 O O . SER C 1 124 ? 2.051 19.981 -29.091 1.00 8.74 124 SER B O 1
ATOM 6060 N N . ALA C 1 125 ? 0.663 19.450 -30.767 1.00 10.42 125 ALA B N 1
ATOM 6061 C CA . ALA C 1 125 ? 1.348 18.196 -31.044 1.00 10.42 125 ALA B CA 1
ATOM 6062 C C . ALA C 1 125 ? 0.729 17.568 -32.278 1.00 10.42 125 ALA B C 1
ATOM 6063 O O . ALA C 1 125 ? -0.266 18.074 -32.808 1.00 10.42 125 ALA B O 1
ATOM 6065 N N . PRO C 1 126 ? 1.314 16.463 -32.763 1.00 18.48 126 PRO B N 1
ATOM 6066 C CA . PRO C 1 126 ? 0.739 15.828 -33.946 1.00 18.48 126 PRO B CA 1
ATOM 6067 C C . PRO C 1 126 ? -0.668 15.345 -33.614 1.00 18.48 126 PRO B C 1
ATOM 6068 O O . PRO C 1 126 ? -0.992 15.102 -32.445 1.00 18.48 126 PRO B O 1
ATOM 6072 N N . SER C 1 127 ? -1.499 15.218 -34.642 1.00 9.49 127 SER B N 1
ATOM 6073 C CA . SER C 1 127 ? -2.864 14.733 -34.483 1.00 9.49 127 SER B CA 1
ATOM 6074 C C . SER C 1 127 ? -3.082 13.677 -35.572 1.00 9.49 127 SER B C 1
ATOM 6075 O O . SER C 1 127 ? -2.498 13.756 -36.651 1.00 9.49 127 SER B O 1
ATOM 6078 N N . LYS C 1 128 ? -3.917 12.687 -35.292 1.00 21.02 128 LYS B N 1
ATOM 6079 C CA . LYS C 1 128 ? -4.157 11.634 -36.265 1.00 21.02 128 LYS B CA 1
ATOM 6080 C C . LYS C 1 128 ? -5.173 12.027 -37.335 1.00 21.02 128 LYS B C 1
ATOM 6081 O O . LYS C 1 128 ? -5.163 11.470 -38.437 1.00 21.02 128 LYS B O 1
ATOM 6087 N N . ASP C 1 129 ? -6.033 12.993 -37.019 1.00 10.90 129 ASP B N 1
ATOM 6088 C CA . ASP C 1 129 ? -7.094 13.385 -37.948 1.00 10.90 129 ASP B CA 1
ATOM 6089 C C . ASP C 1 129 ? -7.303 14.885 -38.162 1.00 10.90 129 ASP B C 1
ATOM 6090 O O . ASP C 1 129 ? -8.050 15.288 -39.063 1.00 10.90 129 ASP B O 1
ATOM 6095 N N . ALA C 1 130 ? -6.676 15.706 -37.327 1.00 9.99 130 ALA B N 1
ATOM 6096 C CA . ALA C 1 130 ? -6.763 17.157 -37.489 1.00 9.99 130 ALA B CA 1
ATOM 6097 C C . ALA C 1 130 ? -5.573 17.484 -38.389 1.00 9.99 130 ALA B C 1
ATOM 6098 O O . ALA C 1 130 ? -4.489 16.941 -38.199 1.00 9.99 130 ALA B O 1
ATOM 6100 N N . PRO C 1 131 ? -5.763 18.355 -39.389 1.00 14.27 131 PRO B N 1
ATOM 6101 C CA . PRO C 1 131 ? -4.666 18.713 -40.296 1.00 14.27 131 PRO B CA 1
ATOM 6102 C C . PRO C 1 131 ? -3.516 19.387 -39.578 1.00 14.27 131 PRO B C 1
ATOM 6103 O O . PRO C 1 131 ? -3.728 20.201 -38.675 1.00 14.27 131 PRO B O 1
ATOM 6107 N N . MET C 1 132 ? -2.296 19.051 -39.984 1.00 16.46 132 MET B N 1
ATOM 6108 C CA . MET C 1 132 ? -1.110 19.631 -39.368 1.00 16.46 132 MET B CA 1
ATOM 6109 C C . MET C 1 132 ? -0.525 20.732 -40.230 1.00 16.46 132 MET B C 1
ATOM 6110 O O . MET C 1 132 ? -0.489 20.627 -41.463 1.00 16.46 132 MET B O 1
ATOM 6115 N N . PHE C 1 133 ? -0.054 21.780 -39.564 1.00 11.52 133 PHE B N 1
ATOM 6116 C CA . PHE C 1 133 ? 0.530 22.927 -40.236 1.00 11.52 133 PHE B CA 1
ATOM 6117 C C . PHE C 1 133 ? 1.850 23.277 -39.566 1.00 11.52 133 PHE B C 1
ATOM 6118 O O . PHE C 1 133 ? 1.952 23.305 -38.338 1.00 11.52 133 PHE B O 1
ATOM 6126 N N . VAL C 1 134 ? 2.864 23.535 -40.381 1.00 11.89 134 VAL B N 1
ATOM 6127 C CA . VAL C 1 134 ? 4.175 23.929 -39.878 1.00 11.89 134 VAL B CA 1
ATOM 6128 C C . VAL C 1 134 ? 4.415 25.315 -40.479 1.00 11.89 134 VAL B C 1
ATOM 6129 O O . VAL C 1 134 ? 4.370 25.469 -41.700 1.00 11.89 134 VAL B O 1
ATOM 6133 N N . CYS C 1 135 ? 4.659 26.319 -39.636 1.00 10.92 135 CYS B N 1
ATOM 6134 C CA . CYS C 1 135 ? 4.872 27.672 -40.133 1.00 10.92 135 CYS B CA 1
ATOM 6135 C C . CYS C 1 135 ? 6.099 27.790 -41.027 1.00 10.92 135 CYS B C 1
ATOM 6136 O O . CYS C 1 135 ? 7.189 27.339 -40.669 1.00 10.92 135 CYS B O 1
ATOM 6139 N N . GLY C 1 136 ? 5.905 28.423 -42.182 1.00 12.08 136 GLY B N 1
ATOM 6140 C CA . GLY C 1 136 ? 6.981 28.607 -43.138 1.00 12.08 136 GLY B CA 1
ATOM 6141 C C . GLY C 1 136 ? 7.010 27.478 -44.152 1.00 12.08 136 GLY B C 1
ATOM 6142 O O . GLY C 1 136 ? 7.705 27.555 -45.154 1.00 12.08 136 GLY B O 1
ATOM 6143 N N . VAL C 1 137 ? 6.234 26.434 -43.897 1.00 12.38 137 VAL B N 1
ATOM 6144 C CA . VAL C 1 137 ? 6.198 25.284 -44.790 1.00 12.38 137 VAL B CA 1
ATOM 6145 C C . VAL C 1 137 ? 4.841 25.094 -45.469 1.00 12.38 137 VAL B C 1
ATOM 6146 O O . VAL C 1 137 ? 4.773 25.014 -46.692 1.00 12.38 137 VAL B O 1
ATOM 6150 N N . ASN C 1 138 ? 3.757 25.038 -44.698 1.00 8.77 138 ASN B N 1
ATOM 6151 C CA . ASN C 1 138 ? 2.445 24.847 -45.321 1.00 8.77 138 ASN B CA 1
ATOM 6152 C C . ASN C 1 138 ? 1.296 25.520 -44.582 1.00 8.77 138 ASN B C 1
ATOM 6153 O O . ASN C 1 138 ? 0.140 25.111 -44.745 1.00 8.77 138 ASN B O 1
ATOM 6158 N N . GLU C 1 139 ? 1.589 26.543 -43.779 1.00 13.12 139 GLU B N 1
ATOM 6159 C CA . GLU C 1 139 ? 0.524 27.199 -43.029 1.00 13.12 139 GLU B CA 1
ATOM 6160 C C . GLU C 1 139 ? -0.465 27.899 -43.948 1.00 13.12 139 GLU B C 1
ATOM 6161 O O . GLU C 1 139 ? -1.620 28.109 -43.582 1.00 13.12 139 GLU B O 1
ATOM 6167 N N . ASP C 1 140 ? -0.020 28.243 -45.150 1.00 13.49 140 ASP B N 1
ATOM 6168 C CA . ASP C 1 140 ? -0.893 28.905 -46.095 1.00 13.49 140 ASP B CA 1
ATOM 6169 C C . ASP C 1 140 ? -1.938 27.963 -46.686 1.00 13.49 140 ASP B C 1
ATOM 6170 O O . ASP C 1 140 ? -2.701 28.363 -47.567 1.00 13.49 140 ASP B O 1
ATOM 6175 N N . LYS C 1 141 ? -1.959 26.715 -46.209 1.00 8.30 141 LYS B N 1
ATOM 6176 C CA . LYS C 1 141 ? -2.941 25.719 -46.664 1.00 8.30 141 LYS B CA 1
ATOM 6177 C C . LYS C 1 141 ? -4.155 25.762 -45.731 1.00 8.30 141 LYS B C 1
ATOM 6178 O O . LYS C 1 141 ? -5.184 25.141 -45.996 1.00 8.30 141 LYS B O 1
ATOM 6184 N N . TYR C 1 142 ? -4.017 26.481 -44.620 1.00 13.93 142 TYR B N 1
ATOM 6185 C CA . TYR C 1 142 ? -5.114 26.592 -43.662 1.00 13.93 142 TYR B CA 1
ATOM 6186 C C . TYR C 1 142 ? -6.281 27.391 -44.243 1.00 13.93 142 TYR B C 1
ATOM 6187 O O . TYR C 1 142 ? -6.093 28.452 -44.855 1.00 13.93 142 TYR B O 1
ATOM 6196 N N . THR C 1 143 ? -7.485 26.865 -44.056 1.00 13.02 143 THR B N 1
ATOM 6197 C CA . THR C 1 143 ? -8.693 27.527 -44.516 1.00 13.02 143 THR B CA 1
ATOM 6198 C C . THR C 1 143 ? -9.566 27.712 -43.273 1.00 13.02 143 THR B C 1
ATOM 6199 O O . THR C 1 143 ? -9.582 26.856 -42.390 1.00 13.02 143 THR B O 1
ATOM 6203 N N . SER C 1 144 ? -10.277 28.832 -43.196 1.00 14.73 144 SER B N 1
ATOM 6204 C CA . SER C 1 144 ? -11.094 29.138 -42.022 1.00 14.73 144 SER B CA 1
ATOM 6205 C C . SER C 1 144 ? -12.306 28.260 -41.727 1.00 14.73 144 SER B C 1
ATOM 6206 O O . SER C 1 144 ? -12.965 28.451 -40.709 1.00 14.73 144 SER B O 1
ATOM 6209 N N . ASP C 1 145 ? -12.619 27.317 -42.607 1.00 16.02 145 ASP B N 1
ATOM 6210 C CA . ASP C 1 145 ? -13.751 26.424 -42.365 1.00 16.02 145 ASP B CA 1
ATOM 6211 C C . ASP C 1 145 ? -13.275 25.299 -41.444 1.00 16.02 145 ASP B C 1
ATOM 6212 O O . ASP C 1 145 ? -14.062 24.475 -40.987 1.00 16.02 145 ASP B O 1
ATOM 6217 N N . ILE C 1 146 ? -11.972 25.272 -41.187 1.00 10.55 146 ILE B N 1
ATOM 6218 C CA . ILE C 1 146 ? -11.379 24.279 -40.296 1.00 10.55 146 ILE B CA 1
ATOM 6219 C C . ILE C 1 146 ? -11.318 24.906 -38.911 1.00 10.55 146 ILE B C 1
ATOM 6220 O O . ILE C 1 146 ? -10.770 25.987 -38.745 1.00 10.55 146 ILE B O 1
ATOM 6225 N N . ASP C 1 147 ? -11.867 24.223 -37.916 1.00 10.57 147 ASP B N 1
ATOM 6226 C CA . ASP C 1 147 ? -11.879 24.754 -36.562 1.00 10.57 147 ASP B CA 1
ATOM 6227 C C . ASP C 1 147 ? -10.891 24.083 -35.613 1.00 10.57 147 ASP B C 1
ATOM 6228 O O . ASP C 1 147 ? -10.621 24.601 -34.530 1.00 10.57 147 ASP B O 1
ATOM 6233 N N . ILE C 1 148 ? -10.349 22.940 -36.017 1.00 11.50 148 ILE B N 1
ATOM 6234 C CA . ILE C 1 148 ? -9.417 22.206 -35.173 1.00 11.50 148 ILE B CA 1
ATOM 6235 C C . ILE C 1 148 ? -8.181 21.826 -35.976 1.00 11.50 148 ILE B C 1
ATOM 6236 O O . ILE C 1 148 ? -8.277 21.085 -36.952 1.00 11.50 148 ILE B O 1
ATOM 6241 N N . VAL C 1 149 ? -7.021 22.337 -35.570 1.00 11.14 149 VAL B N 1
ATOM 6242 C CA . VAL C 1 149 ? -5.786 22.035 -36.280 1.00 11.14 149 VAL B CA 1
ATOM 6243 C C . VAL C 1 149 ? -4.676 21.593 -35.338 1.00 11.14 149 VAL B C 1
ATOM 6244 O O . VAL C 1 149 ? -4.794 21.702 -34.116 1.00 11.14 149 VAL B O 1
ATOM 6248 N N . SER C 1 150 ? -3.591 21.112 -35.940 1.00 8.90 150 SER B N 1
ATOM 6249 C CA . SER C 1 150 ? -2.413 20.664 -35.216 1.00 8.90 150 SER B CA 1
ATOM 6250 C C . SER C 1 150 ? -1.208 21.477 -35.692 1.00 8.90 150 SER B C 1
ATOM 6251 O O . SER C 1 150 ? -1.107 21.817 -36.872 1.00 8.90 150 SER B O 1
ATOM 6254 N N . ASN C 1 151 ? -0.307 21.794 -34.768 1.00 10.02 151 ASN B N 1
ATOM 6255 C CA . ASN C 1 151 ? 0.892 22.552 -35.099 1.00 10.02 151 ASN B CA 1
ATOM 6256 C C . ASN C 1 151 ? 2.080 21.604 -35.257 1.00 10.02 151 ASN B C 1
ATOM 6257 O O . ASN C 1 151 ? 3.237 22.041 -35.278 1.00 10.02 151 ASN B O 1
ATOM 6262 N N . ALA C 1 152 ? 1.776 20.310 -35.369 1.00 9.01 152 ALA B N 1
ATOM 6263 C CA . ALA C 1 152 ? 2.774 19.252 -35.537 1.00 9.01 152 ALA B CA 1
ATOM 6264 C C . ALA C 1 152 ? 3.627 19.096 -34.286 1.00 9.01 152 ALA B C 1
ATOM 6265 O O . ALA C 1 152 ? 3.212 19.487 -33.197 1.00 9.01 152 ALA B O 1
ATOM 6267 N N . SER C 1 153 ? 4.811 18.512 -34.437 1.00 6.51 153 SER B N 1
ATOM 6268 C CA . SER C 1 153 ? 5.714 18.319 -33.298 1.00 6.51 153 SER B CA 1
ATOM 6269 C C . SER C 1 153 ? 6.884 19.300 -33.420 1.00 6.51 153 SER B C 1
ATOM 6270 O O . SER C 1 153 ? 7.189 19.765 -34.515 1.00 6.51 153 SER B O 1
ATOM 6273 N N . CYS C 1 154 ? 7.542 19.610 -32.310 0.30 1.64 154 CYS B N 1
ATOM 6274 C CA . CYS C 1 154 ? 8.672 20.524 -32.372 0.30 1.64 154 CYS B CA 1
ATOM 6275 C C . CYS C 1 154 ? 9.744 19.951 -33.295 0.30 1.64 154 CYS B C 1
ATOM 6276 O O . CYS C 1 154 ? 10.464 20.693 -33.952 0.30 1.64 154 CYS B O 1
ATOM 6279 N N . THR C 1 155 ? 9.842 18.626 -33.352 1.00 6.24 155 THR B N 1
ATOM 6280 C CA . THR C 1 155 ? 10.850 18.001 -34.203 1.00 6.24 155 THR B CA 1
ATOM 6281 C C . THR C 1 155 ? 10.493 18.202 -35.684 1.00 6.24 155 THR B C 1
ATOM 6282 O O . THR C 1 155 ? 11.363 18.507 -36.509 1.00 6.24 155 THR B O 1
ATOM 6286 N N . THR C 1 156 ? 9.212 18.075 -36.017 1.00 9.65 156 THR B N 1
ATOM 6287 C CA . THR C 1 156 ? 8.794 18.270 -37.406 1.00 9.65 156 THR B CA 1
ATOM 6288 C C . THR C 1 156 ? 8.992 19.738 -37.790 1.00 9.65 156 THR B C 1
ATOM 6289 O O . THR C 1 156 ? 9.329 20.056 -38.928 1.00 9.65 156 THR B O 1
ATOM 6293 N N . ASN C 1 157 ? 8.798 20.628 -36.824 1.00 9.65 157 ASN B N 1
ATOM 6294 C CA . ASN C 1 157 ? 8.975 22.059 -37.043 1.00 9.65 157 ASN B CA 1
ATOM 6295 C C . ASN C 1 157 ? 10.457 22.367 -37.259 1.00 9.65 157 ASN B C 1
ATOM 6296 O O . ASN C 1 157 ? 10.815 23.402 -37.819 1.00 9.65 157 ASN B O 1
ATOM 6301 N N . CYS C 1 158 ? 11.327 21.476 -36.806 1.00 10.87 158 CYS B N 1
ATOM 6302 C CA . CYS C 1 158 ? 12.747 21.699 -37.007 1.00 10.87 158 CYS B CA 1
ATOM 6303 C C . CYS C 1 158 ? 13.150 21.152 -38.362 1.00 10.87 158 CYS B C 1
ATOM 6304 O O . CYS C 1 158 ? 13.756 21.856 -39.169 1.00 10.87 158 CYS B O 1
ATOM 6307 N N . LEU C 1 159 ? 12.785 19.901 -38.619 1.00 10.47 159 LEU B N 1
ATOM 6308 C CA . LEU C 1 159 ? 13.141 19.240 -39.876 1.00 10.47 159 LEU B CA 1
ATOM 6309 C C . LEU C 1 159 ? 12.416 19.731 -41.125 1.00 10.47 159 LEU B C 1
ATOM 6310 O O . LEU C 1 159 ? 13.019 19.812 -42.191 1.00 10.47 159 LEU B O 1
ATOM 6315 N N . ALA C 1 160 ? 11.134 20.054 -40.995 1.00 10.58 160 ALA B N 1
ATOM 6316 C CA . ALA C 1 160 ? 10.342 20.500 -42.138 1.00 10.58 160 ALA B CA 1
ATOM 6317 C C . ALA C 1 160 ? 10.915 21.718 -42.848 1.00 10.58 160 ALA B C 1
ATOM 6318 O O . ALA C 1 160 ? 11.010 21.730 -44.068 1.00 10.58 160 ALA B O 1
ATOM 6320 N N . PRO C 1 161 ? 11.296 22.766 -42.097 1.00 12.61 161 PRO B N 1
ATOM 6321 C CA . PRO C 1 161 ? 11.855 23.957 -42.755 1.00 12.61 161 PRO B CA 1
ATOM 6322 C C . PRO C 1 161 ? 13.150 23.647 -43.505 1.00 12.61 161 PRO B C 1
ATOM 6323 O O . PRO C 1 161 ? 13.326 24.063 -44.649 1.00 12.61 161 PRO B O 1
ATOM 6327 N N . LEU C 1 162 ? 14.046 22.908 -42.851 1.00 6.64 162 LEU B N 1
ATOM 6328 C CA . LEU C 1 162 ? 15.327 22.512 -43.440 1.00 6.64 162 LEU B CA 1
ATOM 6329 C C . LEU C 1 162 ? 15.145 21.690 -44.722 1.00 6.64 162 LEU B C 1
ATOM 6330 O O . LEU C 1 162 ? 15.818 21.929 -45.736 1.00 6.64 162 LEU B O 1
ATOM 6335 N N . ALA C 1 163 ? 14.241 20.718 -44.668 1.00 16.52 163 ALA B N 1
ATOM 6336 C CA . ALA C 1 163 ? 13.977 19.843 -45.807 1.00 16.52 163 ALA B CA 1
ATOM 6337 C C . ALA C 1 163 ? 13.391 20.606 -46.988 1.00 16.52 163 ALA B C 1
ATOM 6338 O O . ALA C 1 163 ? 13.693 20.300 -48.141 1.00 16.52 163 ALA B O 1
ATOM 6340 N N . LYS C 1 164 ? 12.554 21.599 -46.707 1.00 12.67 164 LYS B N 1
ATOM 6341 C CA . LYS C 1 164 ? 11.953 22.378 -47.782 1.00 12.67 164 LYS B CA 1
ATOM 6342 C C . LYS C 1 164 ? 13.015 23.162 -48.541 1.00 12.67 164 LYS B C 1
ATOM 6343 O O . LYS C 1 164 ? 12.982 23.236 -49.770 1.00 12.67 164 LYS B O 1
ATOM 6349 N N . VAL C 1 165 ? 13.947 23.757 -47.804 1.00 17.17 165 VAL B N 1
ATOM 6350 C CA . VAL C 1 165 ? 15.031 24.516 -48.422 1.00 17.17 165 VAL B CA 1
ATOM 6351 C C . VAL C 1 165 ? 15.867 23.553 -49.262 1.00 17.17 165 VAL B C 1
ATOM 6352 O O . VAL C 1 165 ? 16.075 23.775 -50.455 1.00 17.17 165 VAL B O 1
ATOM 6356 N N . ILE C 1 166 ? 16.333 22.471 -48.645 1.00 10.42 166 ILE B N 1
ATOM 6357 C CA . ILE C 1 166 ? 17.144 21.500 -49.374 1.00 10.42 166 ILE B CA 1
ATOM 6358 C C . ILE C 1 166 ? 16.412 20.962 -50.597 1.00 10.42 166 ILE B C 1
ATOM 6359 O O . ILE C 1 166 ? 16.992 20.841 -51.680 1.00 10.42 166 ILE B O 1
ATOM 6364 N N . HIS C 1 167 ? 15.135 20.648 -50.434 1.00 10.79 167 HIS B N 1
ATOM 6365 C CA . HIS C 1 167 ? 14.365 20.125 -51.554 1.00 10.79 167 HIS B CA 1
ATOM 6366 C C . HIS C 1 167 ? 14.164 21.146 -52.676 1.00 10.79 167 HIS B C 1
ATOM 6367 O O . HIS C 1 167 ? 14.350 20.830 -53.852 1.00 10.79 167 HIS B O 1
ATOM 6374 N N . ASP C 1 168 ? 13.789 22.370 -52.325 1.00 20.61 168 ASP B N 1
ATOM 6375 C CA . ASP C 1 168 ? 13.567 23.393 -53.344 1.00 20.61 168 ASP B CA 1
ATOM 6376 C C . ASP C 1 168 ? 14.810 23.679 -54.169 1.00 20.61 168 ASP B C 1
ATOM 6377 O O . ASP C 1 168 ? 14.736 23.867 -55.388 1.00 20.61 168 ASP B O 1
ATOM 6382 N N . ASN C 1 169 ? 15.952 23.700 -53.496 1.00 19.70 169 ASN B N 1
ATOM 6383 C CA . ASN C 1 169 ? 17.222 23.994 -54.137 1.00 19.70 169 ASN B CA 1
ATOM 6384 C C . ASN C 1 169 ? 17.941 22.845 -54.819 1.00 19.70 169 ASN B C 1
ATOM 6385 O O . ASN C 1 169 ? 18.381 22.982 -55.956 1.00 19.70 169 ASN B O 1
ATOM 6390 N N . PHE C 1 170 ? 18.056 21.716 -54.130 1.00 19.10 170 PHE B N 1
ATOM 6391 C CA . PHE C 1 170 ? 18.807 20.582 -54.663 1.00 19.10 170 PHE B CA 1
ATOM 6392 C C . PHE C 1 170 ? 18.044 19.290 -54.918 1.00 19.10 170 PHE B C 1
ATOM 6393 O O . PHE C 1 170 ? 18.582 18.374 -55.535 1.00 19.10 170 PHE B O 1
ATOM 6401 N N . GLY C 1 171 ? 16.810 19.203 -54.434 1.00 13.50 171 GLY B N 1
ATOM 6402 C CA . GLY C 1 171 ? 16.029 18.000 -54.656 1.00 13.50 171 GLY B CA 1
ATOM 6403 C C . GLY C 1 171 ? 16.430 16.854 -53.744 1.00 13.50 171 GLY B C 1
ATOM 6404 O O . GLY C 1 171 ? 17.583 16.410 -53.739 1.00 13.50 171 GLY B O 1
ATOM 6405 N N . ILE C 1 172 ? 15.469 16.370 -52.965 1.00 16.02 172 ILE B N 1
ATOM 6406 C CA . ILE C 1 172 ? 15.725 15.279 -52.044 1.00 16.02 172 ILE B CA 1
ATOM 6407 C C . ILE C 1 172 ? 15.269 13.941 -52.603 1.00 16.02 172 ILE B C 1
ATOM 6408 O O . ILE C 1 172 ? 14.106 13.763 -52.966 1.00 16.02 172 ILE B O 1
ATOM 6413 N N . ILE C 1 173 ? 16.201 13.003 -52.683 1.00 9.82 173 ILE B N 1
ATOM 6414 C CA . ILE C 1 173 ? 15.891 11.665 -53.167 1.00 9.82 173 ILE B CA 1
ATOM 6415 C C . ILE C 1 173 ? 15.370 10.824 -51.996 1.00 9.82 173 ILE B C 1
ATOM 6416 O O . ILE C 1 173 ? 14.314 10.196 -52.075 1.00 9.82 173 ILE B O 1
ATOM 6421 N N . GLU C 1 174 ? 16.130 10.829 -50.909 1.00 10.88 174 GLU B N 1
ATOM 6422 C CA . GLU C 1 174 ? 15.779 10.089 -49.711 1.00 10.88 174 GLU B CA 1
ATOM 6423 C C . GLU C 1 174 ? 16.574 10.654 -48.543 1.00 10.88 174 GLU B C 1
ATOM 6424 O O . GLU C 1 174 ? 17.675 11.176 -48.727 1.00 10.88 174 GLU B O 1
ATOM 6430 N N . GLY C 1 175 ? 16.000 10.568 -47.349 1.00 5.91 175 GLY B N 1
ATOM 6431 C CA . GLY C 1 175 ? 16.684 11.062 -46.168 1.00 5.91 175 GLY B CA 1
ATOM 6432 C C . GLY C 1 175 ? 16.316 10.316 -44.900 1.00 5.91 175 GLY B C 1
ATOM 6433 O O . GLY C 1 175 ? 15.198 9.812 -44.753 1.00 5.91 175 GLY B O 1
ATOM 6434 N N . LEU C 1 176 ? 17.265 10.247 -43.973 1.00 13.18 176 LEU B N 1
ATOM 6435 C CA . LEU C 1 176 ? 17.039 9.588 -42.695 1.00 13.18 176 LEU B CA 1
ATOM 6436 C C . LEU C 1 176 ? 17.445 10.569 -41.602 1.00 13.18 176 LEU B C 1
ATOM 6437 O O . LEU C 1 176 ? 18.510 11.181 -41.668 1.00 13.18 176 LEU B O 1
ATOM 6442 N N . MET C 1 177 ? 16.571 10.736 -40.615 1.00 9.20 177 MET B N 1
ATOM 6443 C CA . MET C 1 177 ? 16.827 11.669 -39.531 1.00 9.20 177 MET B CA 1
ATOM 6444 C C . MET C 1 177 ? 16.996 11.025 -38.153 1.00 9.20 177 MET B C 1
ATOM 6445 O O . MET C 1 177 ? 16.356 10.030 -37.822 1.00 9.20 177 MET B O 1
ATOM 6450 N N . THR C 1 178 ? 17.868 11.622 -37.355 1.00 12.17 178 THR B N 1
ATOM 6451 C CA . THR C 1 178 ? 18.086 11.183 -35.989 1.00 12.17 178 THR B CA 1
ATOM 6452 C C . THR C 1 178 ? 18.037 12.480 -35.176 1.00 12.17 178 THR B C 1
ATOM 6453 O O . THR C 1 178 ? 18.594 13.493 -35.591 1.00 12.17 178 THR B O 1
ATOM 6457 N N . THR C 1 179 ? 17.330 12.477 -34.054 1.00 10.88 179 THR B N 1
ATOM 6458 C CA . THR C 1 179 ? 17.298 13.674 -33.235 1.00 10.88 179 THR B CA 1
ATOM 6459 C C . THR C 1 179 ? 17.831 13.325 -31.852 1.00 10.88 179 THR B C 1
ATOM 6460 O O . THR C 1 179 ? 17.367 12.364 -31.234 1.00 10.88 179 THR B O 1
ATOM 6464 N N . VAL C 1 180 ? 18.822 14.083 -31.387 1.00 10.10 180 VAL B N 1
ATOM 6465 C CA . VAL C 1 180 ? 19.387 13.885 -30.047 1.00 10.10 180 VAL B CA 1
ATOM 6466 C C . VAL C 1 180 ? 18.500 14.858 -29.290 1.00 10.10 180 VAL B C 1
ATOM 6467 O O . VAL C 1 180 ? 18.664 16.069 -29.387 1.00 10.10 180 VAL B O 1
ATOM 6471 N N . HIS C 1 181 ? 17.548 14.301 -28.554 1.00 13.97 181 HIS B N 1
ATOM 6472 C CA . HIS C 1 181 ? 16.523 15.063 -27.849 1.00 13.97 181 HIS B CA 1
ATOM 6473 C C . HIS C 1 181 ? 16.654 15.153 -26.333 1.00 13.97 181 HIS B C 1
ATOM 6474 O O . HIS C 1 181 ? 17.028 14.187 -25.673 1.00 13.97 181 HIS B O 1
ATOM 6481 N N . ALA C 1 182 ? 16.335 16.326 -25.792 1.00 6.98 182 ALA B N 1
ATOM 6482 C CA . ALA C 1 182 ? 16.375 16.555 -24.353 1.00 6.98 182 ALA B CA 1
ATOM 6483 C C . ALA C 1 182 ? 15.266 15.726 -23.706 1.00 6.98 182 ALA B C 1
ATOM 6484 O O . ALA C 1 182 ? 14.355 15.268 -24.386 1.00 6.98 182 ALA B O 1
ATOM 6486 N N . ILE C 1 183 ? 15.340 15.525 -22.396 1.00 5.75 183 ILE B N 1
ATOM 6487 C CA . ILE C 1 183 ? 14.311 14.745 -21.711 1.00 5.75 183 ILE B CA 1
ATOM 6488 C C . ILE C 1 183 ? 13.013 15.544 -21.631 1.00 5.75 183 ILE B C 1
ATOM 6489 O O . ILE C 1 183 ? 13.025 16.785 -21.701 1.00 5.75 183 ILE B O 1
ATOM 6494 N N . THR C 1 184 ? 11.889 14.841 -21.499 1.00 10.54 184 THR B N 1
ATOM 6495 C CA . THR C 1 184 ? 10.596 15.520 -21.394 1.00 10.54 184 THR B CA 1
ATOM 6496 C C . THR C 1 184 ? 9.731 14.947 -20.266 1.00 10.54 184 THR B C 1
ATOM 6497 O O . THR C 1 184 ? 10.068 13.925 -19.649 1.00 10.54 184 THR B O 1
ATOM 6501 N N . ALA C 1 185 ? 8.612 15.624 -20.029 1.00 10.82 185 ALA B N 1
ATOM 6502 C CA . ALA C 1 185 ? 7.640 15.270 -18.996 1.00 10.82 185 ALA B CA 1
ATOM 6503 C C . ALA C 1 185 ? 7.157 13.817 -18.982 1.00 10.82 185 ALA B C 1
ATOM 6504 O O . ALA C 1 185 ? 6.786 13.289 -17.929 1.00 10.82 185 ALA B O 1
ATOM 6506 N N . THR C 1 186 ? 7.136 13.175 -20.142 1.00 19.13 186 THR B N 1
ATOM 6507 C CA . THR C 1 186 ? 6.674 11.793 -20.215 1.00 19.13 186 THR B CA 1
ATOM 6508 C C . THR C 1 186 ? 7.697 10.778 -19.707 1.00 19.13 186 THR B C 1
ATOM 6509 O O . THR C 1 186 ? 7.366 9.606 -19.519 1.00 19.13 186 THR B O 1
ATOM 6513 N N . GLN C 1 187 ? 8.934 11.222 -19.502 1.00 7.53 187 GLN B N 1
ATOM 6514 C CA . GLN C 1 187 ? 9.994 10.338 -19.020 1.00 7.53 187 GLN B CA 1
ATOM 6515 C C . GLN C 1 187 ? 10.013 10.194 -17.494 1.00 7.53 187 GLN B C 1
ATOM 6516 O O . GLN C 1 187 ? 9.275 10.883 -16.799 1.00 7.53 187 GLN B O 1
ATOM 6522 N N . LYS C 1 188 ? 10.865 9.309 -16.980 1.00 10.05 188 LYS B N 1
ATOM 6523 C CA . LYS C 1 188 ? 10.927 9.046 -15.542 1.00 10.05 188 LYS B CA 1
ATOM 6524 C C . LYS C 1 188 ? 12.255 9.407 -14.876 1.00 10.05 188 LYS B C 1
ATOM 6525 O O . LYS C 1 188 ? 13.316 9.266 -15.482 1.00 10.05 188 LYS B O 1
ATOM 6531 N N . THR C 1 189 ? 12.191 9.842 -13.618 1.00 7.93 189 THR B N 1
ATOM 6532 C CA . THR C 1 189 ? 13.398 10.191 -12.872 1.00 7.93 189 THR B CA 1
ATOM 6533 C C . THR C 1 189 ? 14.215 8.927 -12.572 1.00 7.93 189 THR B C 1
ATOM 6534 O O . THR C 1 189 ? 15.445 8.954 -12.609 1.00 7.93 189 THR B O 1
ATOM 6538 N N . VAL C 1 190 ? 13.526 7.826 -12.268 1.00 13.22 190 VAL B N 1
ATOM 6539 C CA . VAL C 1 190 ? 14.180 6.547 -11.975 1.00 13.22 190 VAL B CA 1
ATOM 6540 C C . VAL C 1 190 ? 13.437 5.437 -12.740 1.00 13.22 190 VAL B C 1
ATOM 6541 O O . VAL C 1 190 ? 12.337 5.675 -13.243 1.00 13.22 190 VAL B O 1
ATOM 6545 N N . ASP C 1 191 ? 14.016 4.236 -12.828 1.00 8.04 191 ASP B N 1
ATOM 6546 C CA . ASP C 1 191 ? 13.356 3.156 -13.572 1.00 8.04 191 ASP B CA 1
ATOM 6547 C C . ASP C 1 191 ? 11.940 2.943 -13.048 1.00 8.04 191 ASP B C 1
ATOM 6548 O O . ASP C 1 191 ? 11.751 2.599 -11.881 1.00 8.04 191 ASP B O 1
ATOM 6553 N N . GLY C 1 192 ? 10.955 3.142 -13.922 1.00 6.40 192 GLY B N 1
ATOM 6554 C CA . GLY C 1 192 ? 9.569 2.963 -13.530 1.00 6.40 192 GLY B CA 1
ATOM 6555 C C . GLY C 1 192 ? 8.738 2.477 -14.705 1.00 6.40 192 GLY B C 1
ATOM 6556 O O . GLY C 1 192 ? 9.257 2.341 -15.808 1.00 6.40 192 GLY B O 1
ATOM 6557 N N . PRO C 1 193 ? 7.438 2.214 -14.502 1.00 11.31 193 PRO B N 1
ATOM 6558 C CA . PRO C 1 193 ? 6.546 1.735 -15.563 1.00 11.31 193 PRO B CA 1
ATOM 6559 C C . PRO C 1 193 ? 6.218 2.738 -16.672 1.00 11.31 193 PRO B C 1
ATOM 6560 O O . PRO C 1 193 ? 5.965 3.911 -16.416 1.00 11.31 193 PRO B O 1
ATOM 6564 N N . SER C 1 194 ? 6.211 2.241 -17.901 1.00 11.14 194 SER B N 1
ATOM 6565 C CA . SER C 1 194 ? 5.885 3.022 -19.088 1.00 11.14 194 SER B CA 1
ATOM 6566 C C . SER C 1 194 ? 5.410 1.995 -20.113 1.00 11.14 194 SER B C 1
ATOM 6567 O O . SER C 1 194 ? 6.103 1.701 -21.093 1.00 11.14 194 SER B O 1
ATOM 6570 N N . SER C 1 195 ? 4.219 1.455 -19.857 1.00 18.11 195 SER B N 1
ATOM 6571 C CA . SER C 1 195 ? 3.599 0.414 -20.675 1.00 18.11 195 SER B CA 1
ATOM 6572 C C . SER C 1 195 ? 3.711 0.521 -22.191 1.00 18.11 195 SER B C 1
ATOM 6573 O O . SER C 1 195 ? 3.920 -0.486 -22.861 1.00 18.11 195 SER B O 1
ATOM 6576 N N . LYS C 1 196 ? 3.556 1.719 -22.742 1.00 20.57 196 LYS B N 1
ATOM 6577 C CA . LYS C 1 196 ? 3.626 1.884 -24.193 1.00 20.57 196 LYS B CA 1
ATOM 6578 C C . LYS C 1 196 ? 5.013 2.253 -24.717 1.00 20.57 196 LYS B C 1
ATOM 6579 O O . LYS C 1 196 ? 5.237 2.290 -25.927 1.00 20.57 196 LYS B O 1
ATOM 6585 N N . ASP C 1 197 ? 5.943 2.530 -23.812 1.00 9.73 197 ASP B N 1
ATOM 6586 C CA . ASP C 1 197 ? 7.291 2.910 -24.219 1.00 9.73 197 ASP B CA 1
ATOM 6587 C C . ASP C 1 197 ? 8.260 2.377 -23.178 1.00 9.73 197 ASP B C 1
ATOM 6588 O O . ASP C 1 197 ? 8.743 3.128 -22.343 1.00 9.73 197 ASP B O 1
ATOM 6593 N N . TRP C 1 198 ? 8.533 1.079 -23.242 1.00 12.67 198 TRP B N 1
ATOM 6594 C CA . TRP C 1 198 ? 9.412 0.432 -22.283 1.00 12.67 198 TRP B CA 1
ATOM 6595 C C . TRP C 1 198 ? 10.722 1.151 -22.031 1.00 12.67 198 TRP B C 1
ATOM 6596 O O . TRP C 1 198 ? 11.095 1.364 -20.886 1.00 12.67 198 TRP B O 1
ATOM 6607 N N . ARG C 1 199 ? 11.425 1.539 -23.083 1.00 14.72 199 ARG B N 1
ATOM 6608 C CA . ARG C 1 199 ? 12.689 2.232 -22.879 1.00 14.72 199 ARG B CA 1
ATOM 6609 C C . ARG C 1 199 ? 12.409 3.566 -22.205 1.00 14.72 199 ARG B C 1
ATOM 6610 O O . ARG C 1 199 ? 13.208 4.050 -21.397 1.00 14.72 199 ARG B O 1
ATOM 6618 N N . GLY C 1 200 ? 11.261 4.148 -22.541 1.00 12.18 200 GLY B N 1
ATOM 6619 C CA . GLY C 1 200 ? 10.876 5.425 -21.973 1.00 12.18 200 GLY B CA 1
ATOM 6620 C C . GLY C 1 200 ? 10.714 5.381 -20.465 1.00 12.18 200 GLY B C 1
ATOM 6621 O O . GLY C 1 200 ? 10.669 6.417 -19.817 1.00 12.18 200 GLY B O 1
ATOM 6622 N N . GLY C 1 201 ? 10.617 4.181 -19.902 1.00 10.24 201 GLY B N 1
ATOM 6623 C CA . GLY C 1 201 ? 10.470 4.057 -18.467 1.00 10.24 201 GLY B CA 1
ATOM 6624 C C . GLY C 1 201 ? 11.771 4.133 -17.675 1.00 10.24 201 GLY B C 1
ATOM 6625 O O . GLY C 1 201 ? 11.749 4.400 -16.476 1.00 10.24 201 GLY B O 1
ATOM 6626 N N . ARG C 1 202 ? 12.903 3.920 -18.339 1.00 5.69 202 ARG B N 1
ATOM 6627 C CA . ARG C 1 202 ? 14.204 3.924 -17.670 1.00 5.69 202 ARG B CA 1
ATOM 6628 C C . ARG C 1 202 ? 14.699 5.318 -17.251 1.00 5.69 202 ARG B C 1
ATOM 6629 O O . ARG C 1 202 ? 14.450 6.295 -17.940 1.00 5.69 202 ARG B O 1
ATOM 6637 N N . ALA C 1 203 ? 15.465 5.420 -16.151 1.00 3.47 203 ALA B N 1
ATOM 6638 C CA . ALA C 1 203 ? 15.880 6.671 -15.628 1.00 3.47 203 ALA B CA 1
ATOM 6639 C C . ALA C 1 203 ? 16.444 7.646 -16.677 1.00 3.47 203 ALA B C 1
ATOM 6640 O O . ALA C 1 203 ? 17.405 7.414 -17.226 1.00 3.47 203 ALA B O 1
ATOM 6642 N N . ALA C 1 204 ? 15.668 8.661 -16.909 1.00 10.98 204 ALA B N 1
ATOM 6643 C CA . ALA C 1 204 ? 15.954 9.631 -17.962 1.00 10.98 204 ALA B CA 1
ATOM 6644 C C . ALA C 1 204 ? 17.303 10.327 -17.998 1.00 10.98 204 ALA B C 1
ATOM 6645 O O . ALA C 1 204 ? 17.912 10.424 -19.052 1.00 10.98 204 ALA B O 1
ATOM 6647 N N . SER C 1 205 ? 17.776 10.822 -16.862 1.00 6.36 205 SER B N 1
ATOM 6648 C CA . SER C 1 205 ? 19.032 11.557 -16.869 1.00 6.36 205 SER B CA 1
ATOM 6649 C C . SER C 1 205 ? 20.287 10.725 -16.629 1.00 6.36 205 SER B C 1
ATOM 6650 O O . SER C 1 205 ? 21.361 11.269 -16.362 1.00 6.36 205 SER B O 1
ATOM 6653 N N . PHE C 1 206 ? 20.158 9.412 -16.748 1.00 5.70 206 PHE B N 1
ATOM 6654 C CA . PHE C 1 206 ? 21.296 8.533 -16.553 1.00 5.70 206 PHE B CA 1
ATOM 6655 C C . PHE C 1 206 ? 21.401 7.525 -17.681 1.00 5.70 206 PHE B C 1
ATOM 6656 O O . PHE C 1 206 ? 22.136 6.541 -17.585 1.00 5.70 206 PHE B O 1
ATOM 6664 N N . ASN C 1 207 ? 20.672 7.792 -18.761 1.00 3.68 207 ASN B N 1
ATOM 6665 C CA . ASN C 1 207 ? 20.660 6.904 -19.907 1.00 3.68 207 ASN B CA 1
ATOM 6666 C C . ASN C 1 207 ? 20.460 7.639 -21.213 1.00 3.68 207 ASN B C 1
ATOM 6667 O O . ASN C 1 207 ? 19.873 8.724 -21.252 1.00 3.68 207 ASN B O 1
ATOM 6672 N N . ILE C 1 208 ? 20.968 7.018 -22.273 1.00 6.96 208 ILE B N 1
ATOM 6673 C CA . ILE C 1 208 ? 20.749 7.487 -23.625 1.00 6.96 208 ILE B CA 1
ATOM 6674 C C . ILE C 1 208 ? 19.601 6.531 -23.928 1.00 6.96 208 ILE B C 1
ATOM 6675 O O . ILE C 1 208 ? 19.757 5.307 -23.824 1.00 6.96 208 ILE B O 1
ATOM 6680 N N . ILE C 1 209 ? 18.449 7.078 -24.274 1.00 10.24 209 ILE B N 1
ATOM 6681 C CA . ILE C 1 209 ? 17.277 6.252 -24.498 1.00 10.24 209 ILE B CA 1
ATOM 6682 C C . ILE C 1 209 ? 16.676 6.359 -25.887 1.00 10.24 209 ILE B C 1
ATOM 6683 O O . ILE C 1 209 ? 15.995 7.330 -26.202 1.00 10.24 209 ILE B O 1
ATOM 6688 N N . PRO C 1 210 ? 16.914 5.354 -26.737 1.00 7.15 210 PRO B N 1
ATOM 6689 C CA . PRO C 1 210 ? 16.327 5.457 -28.076 1.00 7.15 210 PRO B CA 1
ATOM 6690 C C . PRO C 1 210 ? 14.802 5.450 -28.055 1.00 7.15 210 PRO B C 1
ATOM 6691 O O . PRO C 1 210 ? 14.181 4.967 -27.106 1.00 7.15 210 PRO B O 1
ATOM 6695 N N . SER C 1 211 ? 14.205 6.009 -29.103 1.00 10.13 211 SER B N 1
ATOM 6696 C CA . SER C 1 211 ? 12.762 6.052 -29.217 1.00 10.13 211 SER B CA 1
ATOM 6697 C C . SER C 1 211 ? 12.389 6.222 -30.681 1.00 10.13 211 SER B C 1
ATOM 6698 O O . SER C 1 211 ? 13.170 6.721 -31.487 1.00 10.13 211 SER B O 1
ATOM 6701 N N . SER C 1 212 ? 11.201 5.766 -31.031 1.00 21.73 212 SER B N 1
ATOM 6702 C CA . SER C 1 212 ? 10.740 5.899 -32.392 1.00 21.73 212 SER B CA 1
ATOM 6703 C C . SER C 1 212 ? 10.078 7.262 -32.456 1.00 21.73 212 SER B C 1
ATOM 6704 O O . SER C 1 212 ? 9.761 7.853 -31.423 1.00 21.73 212 SER B O 1
ATOM 6707 N N . THR C 1 213 ? 9.894 7.770 -33.663 1.00 12.23 213 THR B N 1
ATOM 6708 C CA . THR C 1 213 ? 9.249 9.059 -33.857 1.00 12.23 213 THR B CA 1
ATOM 6709 C C . THR C 1 213 ? 8.737 9.162 -35.289 1.00 12.23 213 THR B C 1
ATOM 6710 O O . THR C 1 213 ? 9.419 8.755 -36.221 1.00 12.23 213 THR B O 1
ATOM 6714 N N . GLY C 1 214 ? 7.543 9.713 -35.461 1.00 13.38 214 GLY B N 1
ATOM 6715 C CA . GLY C 1 214 ? 7.002 9.857 -36.801 1.00 13.38 214 GLY B CA 1
ATOM 6716 C C . GLY C 1 214 ? 7.250 11.260 -37.320 1.00 13.38 214 GLY B C 1
ATOM 6717 O O . GLY C 1 214 ? 6.701 11.657 -38.341 1.00 13.38 214 GLY B O 1
ATOM 6718 N N . ALA C 1 215 ? 8.097 12.000 -36.614 1.00 16.65 215 ALA B N 1
ATOM 6719 C CA . ALA C 1 215 ? 8.412 13.384 -36.961 1.00 16.65 215 ALA B CA 1
ATOM 6720 C C . ALA C 1 215 ? 9.003 13.607 -38.346 1.00 16.65 215 ALA B C 1
ATOM 6721 O O . ALA C 1 215 ? 8.728 14.626 -38.977 1.00 16.65 215 ALA B O 1
ATOM 6723 N N . ALA C 1 216 ? 9.817 12.665 -38.819 1.00 9.13 216 ALA B N 1
ATOM 6724 C CA . ALA C 1 216 ? 10.445 12.803 -40.120 1.00 9.13 216 ALA B CA 1
ATOM 6725 C C . ALA C 1 216 ? 9.458 12.419 -41.207 1.00 9.13 216 ALA B C 1
ATOM 6726 O O . ALA C 1 216 ? 9.403 13.052 -42.260 1.00 9.13 216 ALA B O 1
ATOM 6728 N N . LYS C 1 217 ? 8.684 11.372 -40.947 1.00 17.65 217 LYS B N 1
ATOM 6729 C CA . LYS C 1 217 ? 7.692 10.908 -41.904 1.00 17.65 217 LYS B CA 1
ATOM 6730 C C . LYS C 1 217 ? 6.608 11.978 -42.023 1.00 17.65 217 LYS B C 1
ATOM 6731 O O . LYS C 1 217 ? 6.040 12.192 -43.100 1.00 17.65 217 LYS B O 1
ATOM 6737 N N . ALA C 1 218 ? 6.337 12.647 -40.907 1.00 19.10 218 ALA B N 1
ATOM 6738 C CA . ALA C 1 218 ? 5.319 13.692 -40.862 1.00 19.10 218 ALA B CA 1
ATOM 6739 C C . ALA C 1 218 ? 5.671 14.826 -41.812 1.00 19.10 218 ALA B C 1
ATOM 6740 O O . ALA C 1 218 ? 4.802 15.608 -42.206 1.00 19.10 218 ALA B O 1
ATOM 6742 N N . VAL C 1 219 ? 6.945 14.923 -42.180 1.00 11.53 219 VAL B N 1
ATOM 6743 C CA . VAL C 1 219 ? 7.357 15.972 -43.093 1.00 11.53 219 VAL B CA 1
ATOM 6744 C C . VAL C 1 219 ? 6.682 15.728 -44.435 1.00 11.53 219 VAL B C 1
ATOM 6745 O O . VAL C 1 219 ? 6.391 16.667 -45.155 1.00 11.53 219 VAL B O 1
ATOM 6749 N N . GLY C 1 220 ? 6.424 14.462 -44.752 1.00 22.98 220 GLY B N 1
ATOM 6750 C CA . GLY C 1 220 ? 5.786 14.128 -46.015 1.00 22.98 220 GLY B CA 1
ATOM 6751 C C . GLY C 1 220 ? 4.314 14.494 -46.093 1.00 22.98 220 GLY B C 1
ATOM 6752 O O . GLY C 1 220 ? 3.704 14.428 -47.167 1.00 22.98 220 GLY B O 1
ATOM 6753 N N . LYS C 1 221 ? 3.738 14.868 -44.954 1.00 15.25 221 LYS B N 1
ATOM 6754 C CA . LYS C 1 221 ? 2.335 15.254 -44.886 1.00 15.25 221 LYS B CA 1
ATOM 6755 C C . LYS C 1 221 ? 2.204 16.749 -45.187 1.00 15.25 221 LYS B C 1
ATOM 6756 O O . LYS C 1 221 ? 1.304 17.162 -45.920 1.00 15.25 221 LYS B O 1
ATOM 6762 N N . VAL C 1 222 ? 3.110 17.550 -44.624 1.00 10.04 222 VAL B N 1
ATOM 6763 C CA . VAL C 1 222 ? 3.111 19.000 -44.837 1.00 10.04 222 VAL B CA 1
ATOM 6764 C C . VAL C 1 222 ? 3.763 19.386 -46.163 1.00 10.04 222 VAL B C 1
ATOM 6765 O O . VAL C 1 222 ? 3.547 20.481 -46.669 1.00 10.04 222 VAL B O 1
ATOM 6769 N N . LEU C 1 223 ? 4.584 18.487 -46.702 1.00 18.56 223 LEU B N 1
ATOM 6770 C CA . LEU C 1 223 ? 5.246 18.688 -47.995 1.00 18.56 223 LEU B CA 1
ATOM 6771 C C . LEU C 1 223 ? 5.039 17.380 -48.763 1.00 18.56 223 LEU B C 1
ATOM 6772 O O . LEU C 1 223 ? 5.911 16.510 -48.784 1.00 18.56 223 LEU B O 1
ATOM 6777 N N . PRO C 1 224 ? 3.862 17.225 -49.389 1.00 18.69 224 PRO B N 1
ATOM 6778 C CA . PRO C 1 224 ? 3.481 16.038 -50.161 1.00 18.69 224 PRO B CA 1
ATOM 6779 C C . PRO C 1 224 ? 4.544 15.528 -51.129 1.00 18.69 224 PRO B C 1
ATOM 6780 O O . PRO C 1 224 ? 4.738 14.324 -51.274 1.00 18.69 224 PRO B O 1
ATOM 6784 N N . ASP C 1 225 ? 5.230 16.446 -51.795 1.00 17.86 225 ASP B N 1
ATOM 6785 C CA . ASP C 1 225 ? 6.258 16.064 -52.751 1.00 17.86 225 ASP B CA 1
ATOM 6786 C C . ASP C 1 225 ? 7.323 15.177 -52.100 1.00 17.86 225 ASP B C 1
ATOM 6787 O O . ASP C 1 225 ? 8.033 14.420 -52.785 1.00 17.86 225 ASP B O 1
ATOM 6792 N N . LEU C 1 226 ? 7.423 15.269 -50.775 1.00 15.38 226 LEU B N 1
ATOM 6793 C CA . LEU C 1 226 ? 8.395 14.494 -50.023 1.00 15.38 226 LEU B CA 1
ATOM 6794 C C . LEU C 1 226 ? 7.800 13.251 -49.371 1.00 15.38 226 LEU B C 1
ATOM 6795 O O . LEU C 1 226 ? 8.459 12.608 -48.557 1.00 15.38 226 LEU B O 1
ATOM 6800 N N . ASN C 1 227 ? 6.565 12.910 -49.730 1.00 13.01 227 ASN B N 1
ATOM 6801 C CA . ASN C 1 227 ? 5.902 11.739 -49.153 1.00 13.01 227 ASN B CA 1
ATOM 6802 C C . ASN C 1 227 ? 6.693 10.445 -49.382 1.00 13.01 227 ASN B C 1
ATOM 6803 O O . ASN C 1 227 ? 7.000 10.107 -50.511 1.00 13.01 227 ASN B O 1
ATOM 6808 N N . GLY C 1 228 ? 7.027 9.736 -48.307 1.00 11.66 228 GLY B N 1
ATOM 6809 C CA . GLY C 1 228 ? 7.759 8.482 -48.433 1.00 11.66 228 GLY B CA 1
ATOM 6810 C C . GLY C 1 228 ? 9.264 8.573 -48.614 1.00 11.66 228 GLY B C 1
ATOM 6811 O O . GLY C 1 228 ? 9.937 7.551 -48.780 1.00 11.66 228 GLY B O 1
ATOM 6812 N N . LYS C 1 229 ? 9.807 9.785 -48.577 1.00 13.48 229 LYS B N 1
ATOM 6813 C CA . LYS C 1 229 ? 11.242 9.962 -48.759 1.00 13.48 229 LYS B CA 1
ATOM 6814 C C . LYS C 1 229 ? 11.998 10.232 -47.472 1.00 13.48 229 LYS B C 1
ATOM 6815 O O . LYS C 1 229 ? 13.218 10.371 -47.488 1.00 13.48 229 LYS B O 1
ATOM 6821 N N . LEU C 1 230 ? 11.281 10.295 -46.358 1.00 10.47 230 LEU B N 1
ATOM 6822 C CA . LEU C 1 230 ? 11.913 10.570 -45.076 1.00 10.47 230 LEU B CA 1
ATOM 6823 C C . LEU C 1 230 ? 11.304 9.826 -43.897 1.00 10.47 230 LEU B C 1
ATOM 6824 O O . LEU C 1 230 ? 10.098 9.602 -43.835 1.00 10.47 230 LEU B O 1
ATOM 6829 N N . THR C 1 231 ? 12.166 9.456 -42.958 1.00 6.60 231 THR B N 1
ATOM 6830 C CA . THR C 1 231 ? 11.756 8.812 -41.726 1.00 6.60 231 THR B CA 1
ATOM 6831 C C . THR C 1 231 ? 12.967 8.912 -40.823 1.00 6.60 231 THR B C 1
ATOM 6832 O O . THR C 1 231 ? 14.010 9.417 -41.241 1.00 6.60 231 THR B O 1
ATOM 6836 N N . GLY C 1 232 ? 12.838 8.450 -39.589 1.00 11.90 232 GLY B N 1
ATOM 6837 C CA . GLY C 1 232 ? 13.965 8.533 -38.684 1.00 11.90 232 GLY B CA 1
ATOM 6838 C C . GLY C 1 232 ? 13.673 8.005 -37.299 1.00 11.90 232 GLY B C 1
ATOM 6839 O O . GLY C 1 232 ? 12.716 7.263 -37.080 1.00 11.90 232 GLY B O 1
ATOM 6840 N N . MET C 1 233 ? 14.498 8.412 -36.349 1.00 5.81 233 MET B N 1
ATOM 6841 C CA . MET C 1 233 ? 14.332 7.944 -34.984 1.00 5.81 233 MET B CA 1
ATOM 6842 C C . MET C 1 233 ? 14.954 8.943 -34.033 1.00 5.81 233 MET B C 1
ATOM 6843 O O . MET C 1 233 ? 15.418 9.989 -34.467 1.00 5.81 233 MET B O 1
ATOM 6848 N N . SER C 1 234 ? 14.958 8.625 -32.742 1.00 7.78 234 SER B N 1
ATOM 6849 C CA . SER C 1 234 ? 15.501 9.536 -31.741 1.00 7.78 234 SER B CA 1
ATOM 6850 C C . SER C 1 234 ? 16.239 8.871 -30.599 1.00 7.78 234 SER B C 1
ATOM 6851 O O . SER C 1 234 ? 16.038 7.690 -30.303 1.00 7.78 234 SER B O 1
ATOM 6854 N N . PHE C 1 235 ? 17.086 9.671 -29.957 1.00 11.42 235 PHE B N 1
ATOM 6855 C CA . PHE C 1 235 ? 17.863 9.263 -28.802 1.00 11.42 235 PHE B CA 1
ATOM 6856 C C . PHE C 1 235 ? 17.605 10.338 -27.751 1.00 11.42 235 PHE B C 1
ATOM 6857 O O . PHE C 1 235 ? 18.069 11.465 -27.907 1.00 11.42 235 PHE B O 1
ATOM 6865 N N . ARG C 1 236 ? 16.856 10.008 -26.703 1.00 3.56 236 ARG B N 1
ATOM 6866 C CA . ARG C 1 236 ? 16.597 10.983 -25.640 1.00 3.56 236 ARG B CA 1
ATOM 6867 C C . ARG C 1 236 ? 17.842 10.962 -24.763 1.00 3.56 236 ARG B C 1
ATOM 6868 O O . ARG C 1 236 ? 18.298 9.897 -24.371 1.00 3.56 236 ARG B O 1
ATOM 6876 N N . VAL C 1 237 ? 18.384 12.135 -24.463 1.00 7.70 237 VAL B N 1
ATOM 6877 C CA . VAL C 1 237 ? 19.598 12.249 -23.666 1.00 7.70 237 VAL B CA 1
ATOM 6878 C C . VAL C 1 237 ? 19.427 13.141 -22.424 1.00 7.70 237 VAL B C 1
ATOM 6879 O O . VAL C 1 237 ? 18.513 13.955 -22.365 1.00 7.70 237 VAL B O 1
ATOM 6883 N N . PRO C 1 238 ? 20.321 13.003 -21.426 1.00 7.68 238 PRO B N 1
ATOM 6884 C CA . PRO C 1 238 ? 20.290 13.767 -20.174 1.00 7.68 238 PRO B CA 1
ATOM 6885 C C . PRO C 1 238 ? 20.490 15.280 -20.197 1.00 7.68 238 PRO B C 1
ATOM 6886 O O . PRO C 1 238 ? 21.437 15.777 -19.589 1.00 7.68 238 PRO B O 1
ATOM 6890 N N . THR C 1 239 ? 19.609 16.006 -20.881 1.00 4.71 239 THR B N 1
ATOM 6891 C CA . THR C 1 239 ? 19.670 17.472 -20.921 1.00 4.71 239 THR B CA 1
ATOM 6892 C C . THR C 1 239 ? 18.243 17.962 -20.686 1.00 4.71 239 THR B C 1
ATOM 6893 O O . THR C 1 239 ? 17.274 17.322 -21.113 1.00 4.71 239 THR B O 1
ATOM 6897 N N . VAL C 1 240 ? 18.104 19.093 -20.008 1.00 7.59 240 VAL B N 1
ATOM 6898 C CA . VAL C 1 240 ? 16.773 19.594 -19.669 1.00 7.59 240 VAL B CA 1
ATOM 6899 C C . VAL C 1 240 ? 15.955 20.220 -20.804 1.00 7.59 240 VAL B C 1
ATOM 6900 O O . VAL C 1 240 ? 14.717 20.192 -20.779 1.00 7.59 240 VAL B O 1
ATOM 6904 N N . ASP C 1 241 ? 16.638 20.793 -21.786 1.00 11.23 241 ASP B N 1
ATOM 6905 C CA . ASP C 1 241 ? 15.962 21.428 -22.916 1.00 11.23 241 ASP B CA 1
ATOM 6906 C C . ASP C 1 241 ? 16.938 21.595 -24.081 1.00 11.23 241 ASP B C 1
ATOM 6907 O O . ASP C 1 241 ? 18.153 21.499 -23.911 1.00 11.23 241 ASP B O 1
ATOM 6912 N N . VAL C 1 242 ? 16.381 21.854 -25.259 1.00 9.51 242 VAL B N 1
ATOM 6913 C CA . VAL C 1 242 ? 17.131 22.044 -26.503 1.00 9.51 242 VAL B CA 1
ATOM 6914 C C . VAL C 1 242 ? 17.490 20.695 -27.105 1.00 9.51 242 VAL B C 1
ATOM 6915 O O . VAL C 1 242 ? 18.061 19.831 -26.446 1.00 9.51 242 VAL B O 1
ATOM 6919 N N . SER C 1 243 ? 17.124 20.520 -28.366 1.00 7.56 243 SER B N 1
ATOM 6920 C CA . SER C 1 243 ? 17.395 19.282 -29.065 1.00 7.56 243 SER B CA 1
ATOM 6921 C C . SER C 1 243 ? 18.062 19.582 -30.399 1.00 7.56 243 SER B C 1
ATOM 6922 O O . SER C 1 243 ? 18.202 20.746 -30.783 1.00 7.56 243 SER B O 1
ATOM 6925 N N . VAL C 1 244 ? 18.495 18.544 -31.104 1.00 7.92 244 VAL B N 1
ATOM 6926 C CA . VAL C 1 244 ? 19.119 18.777 -32.392 1.00 7.92 244 VAL B CA 1
ATOM 6927 C C . VAL C 1 244 ? 18.750 17.714 -33.421 1.00 7.92 244 VAL B C 1
ATOM 6928 O O . VAL C 1 244 ? 18.620 16.530 -33.092 1.00 7.92 244 VAL B O 1
ATOM 6932 N N . VAL C 1 245 ? 18.552 18.157 -34.663 1.00 7.85 245 VAL B N 1
ATOM 6933 C CA . VAL C 1 245 ? 18.195 17.277 -35.767 1.00 7.85 245 VAL B CA 1
ATOM 6934 C C . VAL C 1 245 ? 19.461 16.900 -36.540 1.00 7.85 245 VAL B C 1
ATOM 6935 O O . VAL C 1 245 ? 20.310 17.747 -36.838 1.00 7.85 245 VAL B O 1
ATOM 6939 N N . ASP C 1 246 ? 19.575 15.625 -36.857 1.00 11.18 246 ASP B N 1
ATOM 6940 C CA . ASP C 1 246 ? 20.721 15.119 -37.597 1.00 11.18 246 ASP B CA 1
ATOM 6941 C C . ASP C 1 246 ? 20.132 14.475 -38.847 1.00 11.18 246 ASP B C 1
ATOM 6942 O O . ASP C 1 246 ? 19.662 13.345 -38.805 1.00 11.18 246 ASP B O 1
ATOM 6947 N N . LEU C 1 247 ? 20.121 15.224 -39.945 1.00 12.92 247 LEU B N 1
ATOM 6948 C CA . LEU C 1 247 ? 19.565 14.745 -41.203 1.00 12.92 247 LEU B CA 1
ATOM 6949 C C . LEU C 1 247 ? 20.614 14.242 -42.181 1.00 12.92 247 LEU B C 1
ATOM 6950 O O . LEU C 1 247 ? 21.500 14.995 -42.586 1.00 12.92 247 LEU B O 1
ATOM 6955 N N . THR C 1 248 ? 20.510 12.964 -42.546 1.00 9.77 248 THR B N 1
ATOM 6956 C CA . THR C 1 248 ? 21.412 12.352 -43.524 1.00 9.77 248 THR B CA 1
ATOM 6957 C C . THR C 1 248 ? 20.585 12.329 -44.818 1.00 9.77 248 THR B C 1
ATOM 6958 O O . THR C 1 248 ? 19.611 11.587 -44.910 1.00 9.77 248 THR B O 1
ATOM 6962 N N . VAL C 1 249 ? 20.962 13.130 -45.813 1.00 17.27 249 VAL B N 1
ATOM 6963 C CA . VAL C 1 249 ? 20.171 13.180 -47.043 1.00 17.27 249 VAL B CA 1
ATOM 6964 C C . VAL C 1 249 ? 20.948 12.969 -48.341 1.00 17.27 249 VAL B C 1
ATOM 6965 O O . VAL C 1 249 ? 22.114 13.341 -48.457 1.00 17.27 249 VAL B O 1
ATOM 6969 N N . ARG C 1 250 ? 20.283 12.353 -49.314 1.00 15.49 250 ARG B N 1
ATOM 6970 C CA . ARG C 1 250 ? 20.860 12.110 -50.631 1.00 15.49 250 ARG B CA 1
ATOM 6971 C C . ARG C 1 250 ? 20.104 13.049 -51.563 1.00 15.49 250 ARG B C 1
ATOM 6972 O O . ARG C 1 250 ? 18.897 12.917 -51.728 1.00 15.49 250 ARG B O 1
ATOM 6980 N N . ILE C 1 251 ? 20.816 14.003 -52.159 1.00 15.86 251 ILE B N 1
ATOM 6981 C CA . ILE C 1 251 ? 20.207 14.982 -53.046 1.00 15.86 251 ILE B CA 1
ATOM 6982 C C . ILE C 1 251 ? 20.375 14.668 -54.533 1.00 15.86 251 ILE B C 1
ATOM 6983 O O . ILE C 1 251 ? 21.293 13.952 -54.920 1.00 15.86 251 ILE B O 1
ATOM 6988 N N . GLU C 1 252 ? 19.490 15.212 -55.364 1.00 20.93 252 GLU B N 1
ATOM 6989 C CA . GLU C 1 252 ? 19.565 14.960 -56.802 1.00 20.93 252 GLU B CA 1
ATOM 6990 C C . GLU C 1 252 ? 20.584 15.848 -57.502 1.00 20.93 252 GLU B C 1
ATOM 6991 O O . GLU C 1 252 ? 21.424 15.358 -58.250 1.00 20.93 252 GLU B O 1
ATOM 6997 N N . LYS C 1 253 ? 20.498 17.154 -57.275 1.00 11.27 253 LYS B N 1
ATOM 6998 C CA . LYS C 1 253 ? 21.429 18.088 -57.892 1.00 11.27 253 LYS B CA 1
ATOM 6999 C C . LYS C 1 253 ? 22.693 18.143 -57.058 1.00 11.27 253 LYS B C 1
ATOM 7000 O O . LYS C 1 253 ? 22.640 18.411 -55.856 1.00 11.27 253 LYS B O 1
ATOM 7006 N N . ALA C 1 254 ? 23.833 17.879 -57.691 1.00 11.24 254 ALA B N 1
ATOM 7007 C CA . ALA C 1 254 ? 25.100 17.897 -56.973 1.00 11.24 254 ALA B CA 1
ATOM 7008 C C . ALA C 1 254 ? 25.376 19.291 -56.413 1.00 11.24 254 ALA B C 1
ATOM 7009 O O . ALA C 1 254 ? 25.137 20.294 -57.083 1.00 11.24 254 ALA B O 1
ATOM 7011 N N . ALA C 1 255 ? 25.872 19.353 -55.176 1.00 12.95 255 ALA B N 1
ATOM 7012 C CA . ALA C 1 255 ? 26.173 20.639 -54.561 1.00 12.95 255 ALA B CA 1
ATOM 7013 C C . ALA C 1 255 ? 27.231 20.529 -53.466 1.00 12.95 255 ALA B C 1
ATOM 7014 O O . ALA C 1 255 ? 27.192 19.625 -52.633 1.00 12.95 255 ALA B O 1
ATOM 7016 N N . SER C 1 256 ? 28.184 21.453 -53.486 1.00 15.28 256 SER B N 1
ATOM 7017 C CA . SER C 1 256 ? 29.234 21.485 -52.480 1.00 15.28 256 SER B CA 1
ATOM 7018 C C . SER C 1 256 ? 28.594 21.881 -51.155 1.00 15.28 256 SER B C 1
ATOM 7019 O O . SER C 1 256 ? 27.480 22.419 -51.127 1.00 15.28 256 SER B O 1
ATOM 7022 N N . TYR C 1 257 ? 29.307 21.643 -50.056 1.00 17.28 257 TYR B N 1
ATOM 7023 C CA . TYR C 1 257 ? 28.778 21.986 -48.746 1.00 17.28 257 TYR B CA 1
ATOM 7024 C C . TYR C 1 257 ? 28.545 23.493 -48.675 1.00 17.28 257 TYR B C 1
ATOM 7025 O O . TYR C 1 257 ? 27.548 23.960 -48.113 1.00 17.28 257 TYR B O 1
ATOM 7034 N N . ASP C 1 258 ? 29.469 24.250 -49.254 1.00 13.80 258 ASP B N 1
ATOM 7035 C CA . ASP C 1 258 ? 29.352 25.701 -49.278 1.00 13.80 258 ASP B CA 1
ATOM 7036 C C . ASP C 1 258 ? 28.057 26.126 -49.936 1.00 13.80 258 ASP B C 1
ATOM 7037 O O . ASP C 1 258 ? 27.396 27.056 -49.466 1.00 13.80 258 ASP B O 1
ATOM 7042 N N . ALA C 1 259 ? 27.706 25.442 -51.028 1.00 16.59 259 ALA B N 1
ATOM 7043 C CA . ALA C 1 259 ? 26.487 25.739 -51.772 1.00 16.59 259 ALA B CA 1
ATOM 7044 C C . ALA C 1 259 ? 25.266 25.530 -50.890 1.00 16.59 259 ALA B C 1
ATOM 7045 O O . ALA C 1 259 ? 24.343 26.346 -50.879 1.00 16.59 259 ALA B O 1
ATOM 7047 N N . ILE C 1 260 ? 25.266 24.435 -50.142 1.00 16.72 260 ILE B N 1
ATOM 7048 C CA . ILE C 1 260 ? 24.149 24.134 -49.261 1.00 16.72 260 ILE B CA 1
ATOM 7049 C C . ILE C 1 260 ? 24.072 25.199 -48.161 1.00 16.72 260 ILE B C 1
ATOM 7050 O O . ILE C 1 260 ? 22.990 25.655 -47.796 1.00 16.72 260 ILE B O 1
ATOM 7055 N N . LYS C 1 261 ? 25.230 25.609 -47.657 1.00 13.77 261 LYS B N 1
ATOM 7056 C CA . LYS C 1 261 ? 25.307 26.627 -46.610 1.00 13.77 261 LYS B CA 1
ATOM 7057 C C . LYS C 1 261 ? 24.767 27.973 -47.086 1.00 13.77 261 LYS B C 1
ATOM 7058 O O . LYS C 1 261 ? 24.153 28.705 -46.316 1.00 13.77 261 LYS B O 1
ATOM 7064 N N . SER C 1 262 ? 25.007 28.298 -48.353 1.00 19.61 262 SER B N 1
ATOM 7065 C CA . SER C 1 262 ? 24.532 29.559 -48.918 1.00 19.61 262 SER B CA 1
ATOM 7066 C C . SER C 1 262 ? 23.017 29.533 -49.085 1.00 19.61 262 SER B C 1
ATOM 7067 O O . SER C 1 262 ? 22.345 30.539 -48.861 1.00 19.61 262 SER B O 1
ATOM 7070 N N . ALA C 1 263 ? 22.490 28.380 -49.489 1.00 13.26 263 ALA B N 1
ATOM 7071 C CA . ALA C 1 263 ? 21.053 28.221 -49.676 1.00 13.26 263 ALA 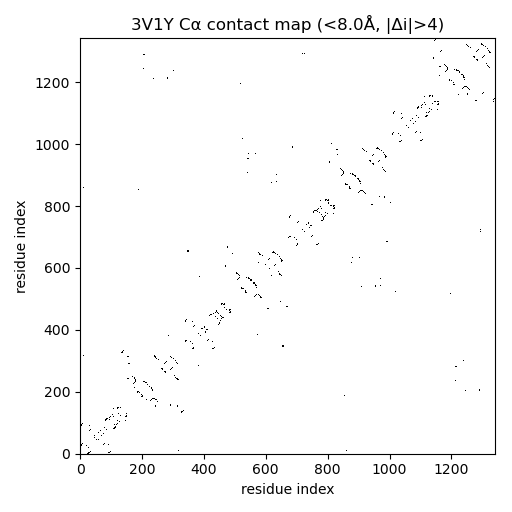B CA 1
ATOM 7072 C C . ALA C 1 263 ? 20.299 28.383 -48.352 1.00 13.26 263 ALA B C 1
ATOM 7073 O O . ALA C 1 263 ? 19.222 28.988 -48.304 1.00 13.26 263 ALA B O 1
ATOM 7075 N N . ILE C 1 264 ? 20.858 27.845 -47.274 1.00 11.02 264 ILE B N 1
ATOM 7076 C CA . ILE C 1 264 ? 20.199 27.947 -45.977 1.00 11.02 264 ILE B CA 1
ATOM 7077 C C . ILE C 1 264 ? 20.329 29.362 -45.417 1.00 11.02 264 ILE B C 1
ATOM 7078 O O . ILE C 1 264 ? 19.382 29.908 -44.835 1.00 11.02 264 ILE B O 1
ATOM 7083 N N . LYS C 1 265 ? 21.508 29.947 -45.606 1.00 11.49 265 LYS B N 1
ATOM 7084 C CA . LYS C 1 265 ? 21.786 31.298 -45.140 1.00 11.49 265 LYS B CA 1
ATOM 7085 C C . LYS C 1 265 ? 20.794 32.277 -45.773 1.00 11.49 265 LYS B C 1
ATOM 7086 O O . LYS C 1 265 ? 20.169 33.076 -45.079 1.00 11.49 265 LYS B O 1
ATOM 7092 N N . SER C 1 266 ? 20.635 32.198 -47.091 1.00 11.22 266 SER B N 1
ATOM 7093 C CA . SER C 1 266 ? 19.707 33.080 -47.797 1.00 11.22 266 SER B CA 1
ATOM 7094 C C . SER C 1 266 ? 18.258 32.852 -47.369 1.00 11.22 266 SER B C 1
ATOM 7095 O O . SER C 1 266 ? 17.468 33.796 -47.290 1.00 11.22 266 SER B O 1
ATOM 7098 N N . ALA C 1 267 ? 17.907 31.600 -47.101 1.00 14.86 267 ALA B N 1
ATOM 7099 C CA . ALA C 1 267 ? 16.543 31.290 -46.686 1.00 14.86 267 ALA B CA 1
ATOM 7100 C C . ALA C 1 267 ? 16.289 31.902 -45.317 1.00 14.86 267 ALA B C 1
ATOM 7101 O O . ALA C 1 267 ? 15.207 32.426 -45.052 1.00 14.86 267 ALA B O 1
ATOM 7103 N N . SER C 1 268 ? 17.297 31.850 -44.454 1.00 11.68 268 SER B N 1
ATOM 7104 C CA . SER C 1 268 ? 17.176 32.399 -43.111 1.00 11.68 268 SER B CA 1
ATOM 7105 C C . SER C 1 268 ? 17.052 33.922 -43.142 1.00 11.68 268 SER B C 1
ATOM 7106 O O . SER C 1 268 ? 16.624 34.537 -42.158 1.00 11.68 268 SER B O 1
ATOM 7109 N N . GLU C 1 269 ? 17.437 34.520 -44.267 1.00 23.18 269 GLU B N 1
ATOM 7110 C CA . GLU C 1 269 ? 17.391 35.972 -44.445 1.00 23.18 269 GLU B CA 1
ATOM 7111 C C . GLU C 1 269 ? 16.221 36.389 -45.327 1.00 23.18 269 GLU B C 1
ATOM 7112 O O . GLU C 1 269 ? 15.905 37.572 -45.446 1.00 23.18 269 GLU B O 1
ATOM 7118 N N . GLY C 1 270 ? 15.581 35.407 -45.943 1.00 22.88 270 GLY B N 1
ATOM 7119 C CA . GLY C 1 270 ? 14.463 35.697 -46.813 1.00 22.88 270 GLY B CA 1
ATOM 7120 C C . GLY C 1 270 ? 13.104 35.300 -46.276 1.00 22.88 270 GLY B C 1
ATOM 7121 O O . GLY C 1 270 ? 12.716 35.696 -45.176 1.00 22.88 270 GLY B O 1
ATOM 7122 N N . LYS C 1 271 ? 12.388 34.508 -47.066 1.00 20.05 271 LYS B N 1
ATOM 7123 C CA . LYS C 1 271 ? 11.050 34.055 -46.728 1.00 20.05 271 LYS B CA 1
ATOM 7124 C C . LYS C 1 271 ? 10.940 33.297 -45.408 1.00 20.05 271 LYS B C 1
ATOM 7125 O O . LYS C 1 271 ? 9.869 33.272 -44.801 1.00 20.05 271 LYS B O 1
ATOM 7131 N N . LEU C 1 272 ? 12.037 32.695 -44.954 1.00 18.10 272 LEU B N 1
ATOM 7132 C CA . LEU C 1 272 ? 12.009 31.933 -43.707 1.00 18.10 272 LEU B CA 1
ATOM 7133 C C . LEU C 1 272 ? 12.695 32.601 -42.525 1.00 18.10 272 LEU B C 1
ATOM 7134 O O . LEU C 1 272 ? 13.024 31.941 -41.541 1.00 18.10 272 LEU B O 1
ATOM 7139 N N . LYS C 1 273 ? 12.914 33.907 -42.623 1.00 15.89 273 LYS B N 1
ATOM 7140 C CA . LYS C 1 273 ? 13.539 34.653 -41.539 1.00 15.89 273 LYS B CA 1
ATOM 7141 C C . LYS C 1 273 ? 12.634 34.432 -40.326 1.00 15.89 273 LYS B C 1
ATOM 7142 O O . LYS C 1 273 ? 11.416 34.520 -40.442 1.00 15.89 273 LYS B O 1
ATOM 7148 N N . GLY C 1 274 ? 13.218 34.135 -39.171 1.00 17.81 274 GLY B N 1
ATOM 7149 C CA . GLY C 1 274 ? 12.406 33.912 -37.988 1.00 17.81 274 GLY B CA 1
ATOM 7150 C C . GLY C 1 274 ? 12.058 32.448 -37.800 1.00 17.81 274 GLY B C 1
ATOM 7151 O O . GLY C 1 274 ? 11.835 31.987 -36.675 1.00 17.81 274 GLY B O 1
ATOM 7152 N N . ILE C 1 275 ? 12.017 31.709 -38.903 1.00 14.50 275 ILE B N 1
ATOM 7153 C CA . ILE C 1 275 ? 11.703 30.285 -38.852 1.00 14.50 275 ILE B CA 1
ATOM 7154 C C . ILE C 1 275 ? 12.987 29.455 -38.868 1.00 14.50 275 ILE B C 1
ATOM 7155 O O . ILE C 1 275 ? 13.210 28.609 -38.000 1.00 14.50 275 ILE B O 1
ATOM 7160 N N . ILE C 1 276 ? 13.828 29.691 -39.868 1.00 10.18 276 ILE B N 1
ATOM 7161 C CA . ILE C 1 276 ? 15.086 28.973 -39.963 1.00 10.18 276 ILE B CA 1
ATOM 7162 C C . ILE C 1 276 ? 16.223 29.936 -39.635 1.00 10.18 276 ILE B C 1
ATOM 7163 O O . ILE C 1 276 ? 16.250 31.069 -40.115 1.00 10.18 276 ILE B O 1
ATOM 7168 N N . GLY C 1 277 ? 17.140 29.495 -38.781 1.00 7.90 277 GLY B N 1
ATOM 7169 C CA . GLY C 1 277 ? 18.270 30.329 -38.423 1.00 7.90 277 GLY B CA 1
ATOM 7170 C C . GLY C 1 277 ? 19.518 29.735 -39.042 1.00 7.90 277 GLY B C 1
ATOM 7171 O O . GLY C 1 277 ? 19.476 28.641 -39.596 1.00 7.90 277 GLY B O 1
ATOM 7172 N N . TYR C 1 278 ? 20.631 30.448 -38.945 1.00 12.57 278 TYR B N 1
ATOM 7173 C CA . TYR C 1 278 ? 21.894 29.973 -39.503 1.00 12.57 278 TYR B CA 1
ATOM 7174 C C . TYR C 1 278 ? 23.043 30.441 -38.625 1.00 12.57 278 TYR B C 1
ATOM 7175 O O . TYR C 1 278 ? 23.211 31.643 -38.428 1.00 12.57 278 TYR B O 1
ATOM 7184 N N . VAL C 1 279 ? 23.814 29.502 -38.080 1.00 15.42 279 VAL B N 1
ATOM 7185 C CA . VAL C 1 279 ? 24.970 29.862 -37.256 1.00 15.42 279 VAL B CA 1
ATOM 7186 C C . VAL C 1 279 ? 26.217 29.235 -37.853 1.00 15.42 279 VAL B C 1
ATOM 7187 O O . VAL C 1 279 ? 26.153 28.200 -38.519 1.00 15.42 279 VAL B O 1
ATOM 7191 N N . GLU C 1 280 ? 27.356 29.858 -37.601 1.00 13.51 280 GLU B N 1
ATOM 7192 C CA . GLU C 1 280 ? 28.606 29.368 -38.151 1.00 13.51 280 GLU B CA 1
ATOM 7193 C C . GLU C 1 280 ? 29.690 29.437 -37.084 1.00 13.51 280 GLU B C 1
ATOM 7194 O O . GLU C 1 280 ? 30.847 29.711 -37.391 1.00 13.51 280 GLU B O 1
ATOM 7200 N N . GLU C 1 281 ? 29.298 29.184 -35.836 1.00 16.03 281 GLU B N 1
ATOM 7201 C CA . GLU C 1 281 ? 30.214 29.232 -34.696 1.00 16.03 281 GLU B CA 1
ATOM 7202 C C . GLU C 1 281 ? 30.235 27.912 -33.938 1.00 16.03 281 GLU B C 1
ATOM 7203 O O . GLU C 1 281 ? 29.457 27.004 -34.230 1.00 16.03 281 GLU B O 1
ATOM 7209 N N . ASP C 1 282 ? 31.115 27.820 -32.944 1.00 7.68 282 ASP B N 1
ATOM 7210 C CA . ASP C 1 282 ? 31.265 26.605 -32.144 1.00 7.68 282 ASP B CA 1
ATOM 7211 C C . ASP C 1 282 ? 30.270 26.568 -30.985 1.00 7.68 282 ASP B C 1
ATOM 7212 O O . ASP C 1 282 ? 30.657 26.533 -29.826 1.00 7.68 282 ASP B O 1
ATOM 7217 N N . LEU C 1 283 ? 28.985 26.562 -31.303 1.00 7.37 283 LEU B N 1
ATOM 7218 C CA . LEU C 1 283 ? 27.964 26.570 -30.260 1.00 7.37 283 LEU B CA 1
ATOM 7219 C C . LEU C 1 283 ? 27.568 25.183 -29.746 1.00 7.37 283 LEU B C 1
ATOM 7220 O O . LEU C 1 283 ? 27.772 24.167 -30.427 1.00 7.37 283 LEU B O 1
ATOM 7225 N N . VAL C 1 284 ? 27.030 25.161 -28.524 1.00 9.89 284 VAL B N 1
ATOM 7226 C CA . VAL C 1 284 ? 26.569 23.942 -27.869 1.00 9.89 284 VAL B CA 1
ATOM 7227 C C . VAL C 1 284 ? 25.096 24.132 -27.465 1.00 9.89 284 VAL B C 1
ATOM 7228 O O . VAL C 1 284 ? 24.560 25.230 -27.603 1.00 9.89 284 VAL B O 1
ATOM 7232 N N . SER C 1 285 ? 24.440 23.075 -26.987 1.00 5.44 285 SER B N 1
ATOM 7233 C CA . SER C 1 285 ? 23.018 23.144 -26.634 1.00 5.44 285 SER B CA 1
ATOM 7234 C C . SER C 1 285 ? 22.510 24.364 -25.847 1.00 5.44 285 SER B C 1
ATOM 7235 O O . SER C 1 285 ? 21.558 25.024 -26.272 1.00 5.44 285 SER B O 1
ATOM 7238 N N . THR C 1 286 ? 23.131 24.684 -24.717 1.00 14.55 286 THR B N 1
ATOM 7239 C CA . THR C 1 286 ? 22.649 25.821 -23.933 1.00 14.55 286 THR B CA 1
ATOM 7240 C C . THR C 1 286 ? 22.619 27.150 -24.685 1.00 14.55 286 THR B C 1
ATOM 7241 O O . THR C 1 286 ? 21.780 28.013 -24.404 1.00 14.55 286 THR B O 1
ATOM 7245 N N . ASP C 1 287 ? 23.512 27.312 -25.653 1.00 12.69 287 ASP B N 1
ATOM 7246 C CA . ASP C 1 287 ? 23.562 28.557 -26.413 1.00 12.69 287 ASP B CA 1
ATOM 7247 C C . ASP C 1 287 ? 22.300 28.798 -27.221 1.00 12.69 287 ASP B C 1
ATOM 7248 O O . ASP C 1 287 ? 22.093 29.890 -27.751 1.00 12.69 287 ASP B O 1
ATOM 7253 N N . PHE C 1 288 ? 21.463 27.774 -27.323 1.00 9.00 288 PHE B N 1
ATOM 7254 C CA . PHE C 1 288 ? 20.218 27.880 -28.074 1.00 9.00 288 PHE B CA 1
ATOM 7255 C C . PHE C 1 288 ? 18.995 28.031 -27.162 1.00 9.00 288 PHE B C 1
ATOM 7256 O O . PHE C 1 288 ? 17.863 28.156 -27.636 1.00 9.00 288 PHE B O 1
ATOM 7264 N N . VAL C 1 289 ? 19.216 28.046 -25.851 1.00 7.94 289 VAL B N 1
ATOM 7265 C CA . VAL C 1 289 ? 18.099 28.222 -24.925 1.00 7.94 289 VAL B CA 1
ATOM 7266 C C . VAL C 1 289 ? 17.515 29.616 -25.154 1.00 7.94 289 VAL B C 1
ATOM 7267 O O . VAL C 1 289 ? 18.245 30.604 -25.150 1.00 7.94 289 VAL B O 1
ATOM 7271 N N . GLY C 1 290 ? 16.201 29.686 -25.378 1.00 9.36 290 GLY B N 1
ATOM 7272 C CA . GLY C 1 290 ? 15.558 30.966 -25.611 1.00 9.36 290 GLY B CA 1
ATOM 7273 C C . GLY C 1 290 ? 15.531 31.398 -27.068 1.00 9.36 290 GLY B C 1
ATOM 7274 O O . GLY C 1 290 ? 15.047 32.483 -27.371 1.00 9.36 290 GLY B O 1
ATOM 7275 N N . ASP C 1 291 ? 16.057 30.573 -27.973 1.00 9.40 291 ASP B N 1
ATOM 7276 C CA . ASP C 1 291 ? 16.041 30.909 -29.394 1.00 9.40 291 ASP B CA 1
ATOM 7277 C C . ASP C 1 291 ? 14.623 30.650 -29.889 1.00 9.40 291 ASP B C 1
ATOM 7278 O O . ASP C 1 291 ? 14.054 29.576 -29.655 1.00 9.40 291 ASP B O 1
ATOM 7283 N N . SER C 1 292 ? 14.061 31.632 -30.588 1.00 7.91 292 SER B N 1
ATOM 7284 C CA . SER C 1 292 ? 12.684 31.547 -31.077 1.00 7.91 292 SER B CA 1
ATOM 7285 C C . SER C 1 292 ? 12.492 30.918 -32.452 1.00 7.91 292 SER B C 1
ATOM 7286 O O . SER C 1 292 ? 11.359 30.791 -32.921 1.00 7.91 292 SER B O 1
ATOM 7289 N N . ARG C 1 293 ? 13.585 30.542 -33.107 1.00 11.87 293 ARG B N 1
ATOM 7290 C CA . ARG C 1 293 ? 13.487 29.919 -34.425 1.00 11.87 293 ARG B CA 1
ATOM 7291 C C . ARG C 1 293 ? 13.089 28.439 -34.309 1.00 11.87 293 ARG B C 1
ATOM 7292 O O . ARG C 1 293 ? 13.293 27.809 -33.274 1.00 11.87 293 ARG B O 1
ATOM 7300 N N . SER C 1 294 ? 12.524 27.898 -35.384 1.00 7.81 294 SER B N 1
ATOM 7301 C CA . SER C 1 294 ? 12.079 26.511 -35.411 1.00 7.81 294 SER B CA 1
ATOM 7302 C C . SER C 1 294 ? 13.221 25.560 -35.761 1.00 7.81 294 SER B C 1
ATOM 7303 O O . SER C 1 294 ? 13.197 24.386 -35.398 1.00 7.81 294 SER B O 1
ATOM 7306 N N . SER C 1 295 ? 14.221 26.085 -36.459 1.00 18.53 295 SER B N 1
ATOM 7307 C CA . SER C 1 295 ? 15.354 25.285 -36.881 1.00 18.53 295 SER B CA 1
ATOM 7308 C C . SER C 1 295 ? 16.589 26.169 -37.072 1.00 18.53 295 SER B C 1
ATOM 7309 O O . SER C 1 295 ? 16.592 27.059 -37.920 1.00 18.53 295 SER B O 1
ATOM 7312 N N . ILE C 1 296 ? 17.629 25.954 -36.271 1.00 11.10 296 ILE B N 1
ATOM 7313 C CA . ILE C 1 296 ? 18.841 26.747 -36.454 1.00 11.10 296 ILE B CA 1
ATOM 7314 C C . ILE C 1 296 ? 19.962 25.876 -37.024 1.00 11.10 296 ILE B C 1
ATOM 7315 O O . ILE C 1 296 ? 20.566 25.069 -36.316 1.00 11.10 296 ILE B O 1
ATOM 7320 N N . PHE C 1 297 ? 20.228 26.053 -38.314 1.00 8.81 297 PHE B N 1
ATOM 7321 C CA . PHE C 1 297 ? 21.266 25.308 -39.015 1.00 8.81 297 PHE B CA 1
ATOM 7322 C C . PHE C 1 297 ? 22.656 25.552 -38.435 1.00 8.81 297 PHE B C 1
ATOM 7323 O O . PHE C 1 297 ? 23.091 26.697 -38.268 1.00 8.81 297 PHE B O 1
ATOM 7331 N N . ASP C 1 298 ? 23.352 24.464 -38.141 1.00 7.58 298 ASP B N 1
ATOM 7332 C CA . ASP C 1 298 ? 24.696 24.529 -37.584 1.00 7.58 298 ASP B CA 1
ATOM 7333 C C . ASP C 1 298 ? 25.707 24.258 -38.704 1.00 7.58 298 ASP B C 1
ATOM 7334 O O . ASP C 1 298 ? 26.071 23.111 -38.965 1.00 7.58 298 ASP B O 1
ATOM 7339 N N . ALA C 1 299 ? 26.169 25.322 -39.352 1.00 15.87 299 ALA B N 1
ATOM 7340 C CA . ALA C 1 299 ? 27.109 25.203 -40.468 1.00 15.87 299 ALA B CA 1
ATOM 7341 C C . ALA C 1 299 ? 28.367 24.361 -40.235 1.00 15.87 299 ALA B C 1
ATOM 7342 O O . ALA C 1 299 ? 28.676 23.467 -41.026 1.00 15.87 299 ALA B O 1
ATOM 7344 N N . LYS C 1 300 ? 29.091 24.648 -39.155 1.00 14.13 300 LYS B N 1
ATOM 7345 C CA . LYS C 1 300 ? 30.330 23.941 -38.858 1.00 14.13 300 LYS B CA 1
ATOM 7346 C C . LYS C 1 300 ? 30.172 22.499 -38.377 1.00 14.13 300 LYS B C 1
ATOM 7347 O O . LYS C 1 300 ? 31.097 21.695 -38.517 1.00 14.13 300 LYS B O 1
ATOM 7353 N N . ALA C 1 301 ? 29.008 22.166 -37.822 1.00 10.72 301 ALA B N 1
ATOM 7354 C CA . ALA C 1 301 ? 28.770 20.820 -37.308 1.00 10.72 301 ALA B CA 1
ATOM 7355 C C . ALA C 1 301 ? 28.499 19.765 -38.377 1.00 10.72 301 ALA B C 1
ATOM 7356 O O . ALA C 1 301 ? 28.834 18.596 -38.183 1.00 10.72 301 ALA B O 1
ATOM 7358 N N . GLY C 1 302 ? 27.878 20.171 -39.483 1.00 16.15 302 GLY B N 1
ATOM 7359 C CA . GLY C 1 302 ? 27.559 19.239 -40.554 1.00 16.15 302 GLY B CA 1
ATOM 7360 C C . GLY C 1 302 ? 28.792 18.716 -41.268 1.00 16.15 302 GLY B C 1
ATOM 7361 O O . GLY C 1 302 ? 29.898 19.209 -41.052 1.00 16.15 302 GLY B O 1
ATOM 7362 N N . ILE C 1 303 ? 28.611 17.703 -42.106 1.00 11.90 303 ILE B N 1
ATOM 7363 C CA . ILE C 1 303 ? 29.727 17.139 -42.850 1.00 11.90 303 ILE B CA 1
ATOM 7364 C C . ILE C 1 303 ? 29.216 16.471 -44.121 1.00 11.90 303 ILE B C 1
ATOM 7365 O O . ILE C 1 303 ? 28.203 15.777 -44.105 1.00 11.90 303 ILE B O 1
ATOM 7370 N N . ALA C 1 304 ? 29.910 16.701 -45.231 1.00 11.80 304 ALA B N 1
ATOM 7371 C CA . ALA C 1 304 ? 29.501 16.118 -46.508 1.00 11.80 304 ALA B CA 1
ATOM 7372 C C . ALA C 1 304 ? 30.423 14.983 -46.926 1.00 11.80 304 ALA B C 1
ATOM 7373 O O . ALA C 1 304 ? 31.640 15.092 -46.790 1.00 11.80 304 ALA B O 1
ATOM 7375 N N . LEU C 1 305 ? 29.846 13.885 -47.412 1.00 10.12 305 LEU B N 1
ATOM 7376 C CA . LEU C 1 305 ? 30.657 12.768 -47.883 1.00 10.12 305 LEU B CA 1
ATOM 7377 C C . LEU C 1 305 ? 31.020 13.112 -49.325 1.00 10.12 305 LEU B C 1
ATOM 7378 O O . LEU C 1 305 ? 32.170 12.985 -49.737 1.00 10.12 305 LEU B O 1
ATOM 7383 N N . ASN C 1 306 ? 30.022 13.557 -50.085 1.00 17.66 306 ASN B N 1
ATOM 7384 C CA . ASN C 1 306 ? 30.229 13.958 -51.476 1.00 17.66 306 ASN B CA 1
ATOM 7385 C C . ASN C 1 306 ? 29.196 15.014 -51.865 1.00 17.66 306 ASN B C 1
ATOM 7386 O O . ASN C 1 306 ? 28.397 15.434 -51.033 1.00 17.66 306 ASN B O 1
ATOM 7391 N N . ASP C 1 307 ? 29.211 15.438 -53.127 1.00 18.11 307 ASP B N 1
ATOM 7392 C CA . ASP C 1 307 ? 28.280 16.462 -53.598 1.00 18.11 307 ASP B CA 1
ATOM 7393 C C . ASP C 1 307 ? 26.805 16.070 -53.592 1.00 18.11 307 ASP B C 1
ATOM 7394 O O . ASP C 1 307 ? 25.951 16.909 -53.870 1.00 18.11 307 ASP B O 1
ATOM 7399 N N . ASN C 1 308 ? 26.494 14.813 -53.296 1.00 17.46 308 ASN B N 1
ATOM 7400 C CA . ASN C 1 308 ? 25.094 14.397 -53.271 1.00 17.46 308 ASN B CA 1
ATOM 7401 C C . ASN C 1 308 ? 24.688 13.643 -52.016 1.00 17.46 308 ASN B C 1
ATOM 7402 O O . ASN C 1 308 ? 23.558 13.176 -51.918 1.00 17.46 308 ASN B O 1
ATOM 7407 N N . PHE C 1 309 ? 25.598 13.542 -51.054 1.00 11.54 309 PHE B N 1
ATOM 7408 C CA . PHE C 1 309 ? 25.319 12.827 -49.811 1.00 11.54 309 PHE B CA 1
ATOM 7409 C C . PHE C 1 309 ? 25.905 13.615 -48.631 1.00 11.54 309 PHE B C 1
ATOM 7410 O O . PHE C 1 309 ? 27.122 13.723 -48.483 1.00 11.54 309 PHE B O 1
ATOM 7418 N N . VAL C 1 310 ? 25.031 14.171 -47.793 1.00 11.30 310 VAL B N 1
ATOM 7419 C CA . VAL C 1 310 ? 25.492 14.974 -46.666 1.00 11.30 310 VAL B CA 1
ATOM 7420 C C . VAL C 1 310 ? 24.676 14.769 -45.403 1.00 11.30 310 VAL B C 1
ATOM 7421 O O . VAL C 1 310 ? 23.587 14.198 -45.420 1.00 11.30 310 VAL B O 1
ATOM 7425 N N . LYS C 1 311 ? 25.234 15.246 -44.302 1.00 11.12 311 LYS B N 1
ATOM 7426 C CA . LYS C 1 311 ? 24.594 15.169 -43.012 1.00 11.12 311 LYS B CA 1
ATOM 7427 C C . LYS C 1 311 ? 24.463 16.621 -42.573 1.00 11.12 311 LYS B C 1
ATOM 7428 O O . LYS C 1 311 ? 25.453 17.344 -42.478 1.00 11.12 311 LYS B O 1
ATOM 7434 N N . LEU C 1 312 ? 23.233 17.050 -42.329 1.00 15.61 312 LEU B N 1
ATOM 7435 C CA . LEU C 1 312 ? 22.977 18.419 -41.921 1.00 15.61 312 LEU B CA 1
ATOM 7436 C C . LEU C 1 312 ? 22.536 18.439 -40.465 1.00 15.61 312 LEU B C 1
ATOM 7437 O O . LEU C 1 312 ? 21.831 17.533 -40.015 1.00 15.61 312 LEU B O 1
ATOM 7442 N N . VAL C 1 313 ? 22.953 19.478 -39.745 1.00 9.51 313 VAL B N 1
ATOM 7443 C CA . VAL C 1 313 ? 22.654 19.628 -38.324 1.00 9.51 313 VAL B CA 1
ATOM 7444 C C . VAL C 1 313 ? 21.863 20.910 -38.047 1.00 9.51 313 VAL B C 1
ATOM 7445 O O . VAL C 1 313 ? 22.249 22.002 -38.484 1.00 9.51 313 VAL B O 1
ATOM 7449 N N . ALA C 1 314 ? 20.760 20.775 -37.316 1.00 9.30 314 ALA B N 1
ATOM 7450 C CA . ALA C 1 314 ? 19.925 21.921 -36.993 1.00 9.30 314 ALA B CA 1
ATOM 7451 C C . ALA C 1 314 ? 19.379 21.842 -35.575 1.00 9.30 314 ALA B C 1
ATOM 7452 O O . ALA C 1 314 ? 18.722 20.869 -35.193 1.00 9.30 314 ALA B O 1
ATOM 7454 N N . TRP C 1 315 ? 19.655 22.881 -34.799 1.00 13.63 315 TRP B N 1
ATOM 7455 C CA . TRP C 1 315 ? 19.202 22.937 -33.418 1.00 13.63 315 TRP B CA 1
ATOM 7456 C C . TRP C 1 315 ? 17.786 23.458 -33.292 1.00 13.63 315 TRP B C 1
ATOM 7457 O O . TRP C 1 315 ? 17.212 23.983 -34.242 1.00 13.63 315 TRP B O 1
ATOM 7468 N N . TYR C 1 316 ? 17.235 23.302 -32.096 1.00 9.33 316 TYR B N 1
ATOM 7469 C CA . TYR C 1 316 ? 15.912 23.803 -31.789 1.00 9.33 316 TYR B CA 1
ATOM 7470 C C . TYR C 1 316 ? 15.611 23.694 -30.305 1.00 9.33 316 TYR B C 1
ATOM 7471 O O . TYR C 1 316 ? 15.839 22.651 -29.676 1.00 9.33 316 TYR B O 1
ATOM 7480 N N . ASP C 1 317 ? 15.166 24.806 -29.731 1.00 9.57 317 ASP B N 1
ATOM 7481 C CA . ASP C 1 317 ? 14.776 24.817 -28.331 1.00 9.57 317 ASP B CA 1
ATOM 7482 C C . ASP C 1 317 ? 13.369 24.210 -28.406 1.00 9.57 317 ASP B C 1
ATOM 7483 O O . ASP C 1 317 ? 12.414 24.916 -28.715 1.00 9.57 317 ASP B O 1
ATOM 7488 N N . ASN C 1 318 ? 13.236 22.912 -28.136 1.00 6.62 318 ASN B N 1
ATOM 7489 C CA . ASN C 1 318 ? 11.925 22.259 -28.245 1.00 6.62 318 ASN B CA 1
ATOM 7490 C C . ASN C 1 318 ? 10.778 22.954 -27.506 1.00 6.62 318 ASN B C 1
ATOM 7491 O O . ASN C 1 318 ? 9.627 22.913 -27.950 1.00 6.62 318 ASN B O 1
ATOM 7496 N N . GLU C 1 319 ? 11.077 23.606 -26.391 1.00 11.25 319 GLU B N 1
ATOM 7497 C CA . GLU C 1 319 ? 10.023 24.293 -25.666 1.00 11.25 319 GLU B CA 1
ATOM 7498 C C . GLU C 1 319 ? 9.763 25.696 -26.198 1.00 11.25 319 GLU B C 1
ATOM 7499 O O . GLU C 1 319 ? 8.627 26.036 -26.514 1.00 11.25 319 GLU B O 1
ATOM 7505 N N . TRP C 1 320 ? 10.817 26.496 -26.327 1.00 5.73 320 TRP B N 1
ATOM 7506 C CA . TRP C 1 320 ? 10.671 27.889 -26.764 1.00 5.73 320 TRP B CA 1
ATOM 7507 C C . TRP C 1 320 ? 10.305 28.117 -28.226 1.00 5.73 320 TRP B C 1
ATOM 7508 O O . TRP C 1 320 ? 9.384 28.873 -28.522 1.00 5.73 320 TRP B O 1
ATOM 7519 N N . GLY C 1 321 ? 11.034 27.492 -29.146 1.00 9.70 321 GLY B N 1
ATOM 7520 C CA . GLY C 1 321 ? 10.710 27.688 -30.543 1.00 9.70 321 GLY B CA 1
ATOM 7521 C C . GLY C 1 321 ? 9.275 27.286 -30.848 1.00 9.70 321 GLY B C 1
ATOM 7522 O O . GLY C 1 321 ? 8.503 28.065 -31.404 1.00 9.70 321 GLY B O 1
ATOM 7523 N N . TYR C 1 322 ? 8.910 26.065 -30.472 1.00 8.93 322 TYR B N 1
ATOM 7524 C CA . TYR C 1 322 ? 7.566 25.557 -30.729 1.00 8.93 322 TYR B CA 1
ATOM 7525 C C . TYR C 1 322 ? 6.474 26.445 -30.141 1.00 8.93 322 TYR B C 1
ATOM 7526 O O . TYR 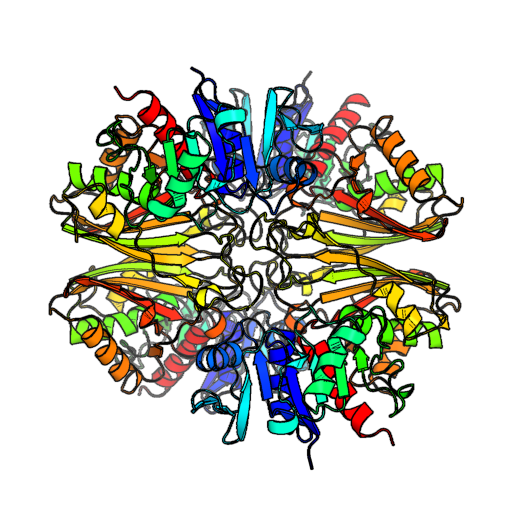C 1 322 ? 5.444 26.677 -30.785 1.00 8.93 322 TYR B O 1
ATOM 7535 N N . SER C 1 323 ? 6.692 26.927 -28.917 1.00 6.52 323 SER B N 1
ATOM 7536 C CA . SER C 1 323 ? 5.710 27.786 -28.263 1.00 6.52 323 SER B CA 1
ATOM 7537 C C . SER C 1 323 ? 5.481 29.041 -29.093 1.00 6.52 323 SER B C 1
ATOM 7538 O O . SER C 1 323 ? 4.351 29.524 -29.203 1.00 6.52 323 SER B O 1
ATOM 7541 N N . ASN C 1 324 ? 6.552 29.560 -29.685 1.00 10.41 324 ASN B N 1
ATOM 7542 C CA . ASN C 1 324 ? 6.431 30.750 -30.526 1.00 10.41 324 ASN B CA 1
ATOM 7543 C C . ASN C 1 324 ? 5.677 30.387 -31.807 1.00 10.41 324 ASN B C 1
ATOM 7544 O O . ASN C 1 324 ? 4.915 31.204 -32.324 1.00 10.41 324 ASN B O 1
ATOM 7549 N N . ARG C 1 325 ? 5.875 29.166 -32.312 1.00 10.67 325 ARG B N 1
ATOM 7550 C CA . ARG C 1 325 ? 5.162 28.746 -33.529 1.00 10.67 325 ARG B CA 1
ATOM 7551 C C . ARG C 1 325 ? 3.677 28.533 -33.239 1.00 10.67 325 ARG B C 1
ATOM 7552 O O . ARG C 1 325 ? 2.834 28.754 -34.104 1.00 10.67 325 ARG B O 1
ATOM 7560 N N . VAL C 1 326 ? 3.344 28.091 -32.033 1.00 9.43 326 VAL B N 1
ATOM 7561 C CA . VAL C 1 326 ? 1.938 27.900 -31.713 1.00 9.43 326 VAL B CA 1
ATOM 7562 C C . VAL C 1 326 ? 1.282 29.262 -31.857 1.00 9.43 326 VAL B C 1
ATOM 7563 O O . VAL C 1 326 ? 0.245 29.391 -32.497 1.00 9.43 326 VAL B O 1
ATOM 7567 N N . ILE C 1 327 ? 1.903 30.282 -31.273 1.00 13.88 327 ILE B N 1
ATOM 7568 C CA . ILE C 1 327 ? 1.366 31.635 -31.358 1.00 13.88 327 ILE B CA 1
ATOM 7569 C C . ILE C 1 327 ? 1.328 32.136 -32.805 1.00 13.88 327 ILE B C 1
ATOM 7570 O O . ILE C 1 327 ? 0.334 32.733 -33.229 1.00 13.88 327 ILE B O 1
ATOM 7575 N N . ASP C 1 328 ? 2.402 31.897 -33.559 1.00 10.54 328 ASP B N 1
ATOM 7576 C CA . ASP C 1 328 ? 2.444 32.340 -34.947 1.00 10.54 328 ASP B CA 1
ATOM 7577 C C . ASP C 1 328 ? 1.349 31.717 -35.784 1.00 10.54 328 ASP B C 1
ATOM 7578 O O . ASP C 1 328 ? 0.808 32.361 -36.692 1.00 10.54 328 ASP B O 1
ATOM 7583 N N . LEU C 1 329 ? 1.021 30.463 -35.500 1.00 8.40 329 LEU B N 1
ATOM 7584 C CA . LEU C 1 329 ? -0.029 29.783 -36.259 1.00 8.40 329 LEU B CA 1
ATOM 7585 C C . LEU C 1 329 ? -1.382 30.417 -35.923 1.00 8.40 329 LEU B C 1
ATOM 7586 O O . LEU C 1 329 ? -2.231 30.615 -36.803 1.00 8.40 329 LEU B O 1
ATOM 7591 N N . ILE C 1 330 ? -1.578 30.732 -34.646 1.00 12.29 330 ILE B N 1
ATOM 7592 C CA . ILE C 1 330 ? -2.810 31.388 -34.214 1.00 12.29 330 ILE B CA 1
ATOM 7593 C C . ILE C 1 330 ? -2.924 32.734 -34.945 1.00 12.29 330 ILE B C 1
ATOM 7594 O O . ILE C 1 330 ? -3.987 33.081 -35.464 1.00 12.29 330 ILE B O 1
ATOM 7599 N N . ARG C 1 331 ? -1.809 33.464 -35.011 1.00 13.14 331 ARG B N 1
ATOM 7600 C CA . ARG C 1 331 ? -1.753 34.771 -35.677 1.00 13.14 331 ARG B CA 1
ATOM 7601 C C . ARG C 1 331 ? -2.124 34.694 -37.150 1.00 13.14 331 ARG B C 1
ATOM 7602 O O . ARG C 1 331 ? -2.747 35.608 -37.684 1.00 13.14 331 ARG B O 1
ATOM 7610 N N . HIS C 1 332 ? -1.723 33.607 -37.804 1.00 13.24 332 HIS B N 1
ATOM 7611 C CA . HIS C 1 332 ? -2.020 33.412 -39.216 1.00 13.24 332 HIS B CA 1
ATOM 7612 C C . HIS C 1 332 ? -3.470 32.981 -39.407 1.00 13.24 332 HIS B C 1
ATOM 7613 O O . HIS C 1 332 ? -4.146 33.455 -40.324 1.00 13.24 332 HIS B O 1
ATOM 7620 N N . MET C 1 333 ? -3.955 32.086 -38.548 1.00 13.66 333 MET B N 1
ATOM 7621 C CA . MET C 1 333 ? -5.346 31.642 -38.652 1.00 13.66 333 MET B CA 1
ATOM 7622 C C . MET C 1 333 ? -6.247 32.847 -38.452 1.00 13.66 333 MET B C 1
ATOM 7623 O O . MET C 1 333 ? -7.262 32.992 -39.125 1.00 13.66 333 MET B O 1
ATOM 7628 N N . ALA C 1 334 ? -5.865 33.700 -37.511 1.00 19.37 334 ALA B N 1
ATOM 7629 C CA . ALA C 1 334 ? -6.634 34.897 -37.193 1.00 19.37 334 ALA B CA 1
ATOM 7630 C C . ALA C 1 334 ? -6.589 35.932 -38.305 1.00 19.37 334 ALA B C 1
ATOM 7631 O O . ALA C 1 334 ? -7.441 36.820 -38.361 1.00 19.37 334 ALA B O 1
ATOM 7633 N N . LYS C 1 335 ? -5.598 35.825 -39.181 1.00 29.35 335 LYS B N 1
ATOM 7634 C CA . LYS C 1 335 ? -5.477 36.768 -40.283 1.00 29.35 335 LYS B CA 1
ATOM 7635 C C . LYS C 1 335 ? -6.030 36.161 -41.563 1.00 29.35 335 LYS B C 1
ATOM 7636 O O . LYS C 1 335 ? -5.912 36.750 -42.641 1.00 29.35 335 LYS B O 1
ATOM 7642 N N . THR C 1 336 ? -6.636 34.983 -41.449 1.00 25.62 336 THR B N 1
ATOM 7643 C CA . THR C 1 336 ? -7.188 34.318 -42.624 1.00 25.62 336 THR B CA 1
ATOM 7644 C C . THR C 1 336 ? -8.607 34.780 -42.927 1.00 25.62 336 THR B C 1
ATOM 7645 O O . THR C 1 336 ? -9.415 34.950 -42.018 1.00 25.62 336 THR B O 1
ATOM 7649 N N . GLN C 1 337 ? -8.874 34.991 -44.215 1.00 55.11 337 GLN B N 1
ATOM 7650 C CA . GLN C 1 337 ? -10.164 35.445 -44.736 1.00 55.11 337 GLN B CA 1
ATOM 7651 C C . GLN C 1 337 ? -10.252 36.959 -44.857 1.00 55.11 337 GLN B C 1
ATOM 7652 O O . GLN C 1 337 ? -9.234 37.639 -44.609 1.00 55.92 337 GLN B O 1
ATOM 7659 N N . GLY D 1 2 ? 37.746 59.318 -11.927 1.00 31.78 2 GLY C N 1
ATOM 7660 C CA . GLY D 1 2 ? 36.723 58.859 -12.913 1.00 31.78 2 GLY C CA 1
ATOM 7661 C C . GLY D 1 2 ? 36.408 57.380 -12.787 1.00 31.78 2 GLY C C 1
ATOM 7662 O O . GLY D 1 2 ? 35.924 56.920 -11.755 1.00 31.78 2 GLY C O 1
ATOM 7663 N N . LYS D 1 3 ? 36.679 56.627 -13.843 1.00 21.17 3 LYS C N 1
ATOM 7664 C CA . LYS D 1 3 ? 36.418 55.199 -13.825 1.00 21.17 3 LYS C CA 1
ATOM 7665 C C . LYS D 1 3 ? 37.555 54.489 -13.121 1.00 21.17 3 LYS C C 1
ATOM 7666 O O . LYS D 1 3 ? 38.708 54.902 -13.206 1.00 21.17 3 LYS C O 1
ATOM 7672 N N . ILE D 1 4 ? 37.223 53.424 -12.406 1.00 17.63 4 ILE C N 1
ATOM 7673 C CA . ILE D 1 4 ? 38.231 52.638 -11.732 1.00 17.63 4 ILE C CA 1
ATOM 7674 C C . ILE D 1 4 ? 38.696 51.661 -12.816 1.00 17.63 4 ILE C C 1
ATOM 7675 O O . ILE D 1 4 ? 37.916 50.814 -13.273 1.00 17.63 4 ILE C O 1
ATOM 7680 N N . LYS D 1 5 ? 39.951 51.804 -13.241 1.00 9.62 5 LYS C N 1
ATOM 7681 C CA . LYS D 1 5 ? 40.525 50.949 -14.283 1.00 9.62 5 LYS C CA 1
ATOM 7682 C C . LYS D 1 5 ? 41.107 49.652 -13.704 1.00 9.62 5 LYS C C 1
ATOM 7683 O O . LYS D 1 5 ? 42.058 49.669 -12.926 1.00 9.62 5 LYS C O 1
ATOM 7689 N N . ILE D 1 6 ? 40.527 48.525 -14.101 1.00 13.45 6 ILE C N 1
ATOM 7690 C CA . ILE D 1 6 ? 40.964 47.238 -13.593 1.00 13.45 6 ILE C CA 1
ATOM 7691 C C . ILE D 1 6 ? 41.473 46.283 -14.657 1.00 13.45 6 ILE C C 1
ATOM 7692 O O . ILE D 1 6 ? 41.098 46.370 -15.827 1.00 13.45 6 ILE C O 1
ATOM 7697 N N . GLY D 1 7 ? 42.330 45.368 -14.219 1.00 13.62 7 GLY C N 1
ATOM 7698 C CA . GLY D 1 7 ? 42.882 44.353 -15.094 1.00 13.62 7 GLY C CA 1
ATOM 7699 C C . GLY D 1 7 ? 42.534 43.010 -14.476 1.00 13.62 7 GLY C C 1
ATOM 7700 O O . GLY D 1 7 ? 42.424 42.909 -13.252 1.00 13.62 7 GLY C O 1
ATOM 7701 N N . ILE D 1 8 ? 42.351 41.983 -15.301 1.00 13.90 8 ILE C N 1
ATOM 7702 C CA . ILE D 1 8 ? 42.006 40.657 -14.794 1.00 13.90 8 ILE C CA 1
ATOM 7703 C C . ILE D 1 8 ? 43.036 39.618 -15.216 1.00 13.90 8 ILE C C 1
ATOM 7704 O O . ILE D 1 8 ? 43.364 39.509 -16.399 1.00 13.90 8 ILE C O 1
ATOM 7709 N N . ASN D 1 9 ? 43.548 38.861 -14.247 1.00 12.30 9 ASN C N 1
ATOM 7710 C CA . ASN D 1 9 ? 44.517 37.810 -14.538 1.00 12.30 9 ASN C CA 1
ATOM 7711 C C . ASN D 1 9 ? 43.812 36.470 -14.321 1.00 12.30 9 ASN C C 1
ATOM 7712 O O . ASN D 1 9 ? 43.526 36.082 -13.185 1.00 12.30 9 ASN C O 1
ATOM 7717 N N . GLY D 1 10 ? 43.514 35.770 -15.413 1.00 12.46 10 GLY C N 1
ATOM 7718 C CA . GLY D 1 10 ? 42.821 34.495 -15.303 1.00 12.46 10 GLY C CA 1
ATOM 7719 C C . GLY D 1 10 ? 41.379 34.674 -15.745 1.00 12.46 10 GLY C C 1
ATOM 7720 O O . GLY D 1 10 ? 40.483 34.919 -14.925 1.00 12.46 10 GLY C O 1
ATOM 7721 N N . PHE D 1 11 ? 41.167 34.556 -17.053 1.00 10.83 11 PHE C N 1
ATOM 7722 C CA . PHE D 1 11 ? 39.856 34.739 -17.667 1.00 10.83 11 PHE C CA 1
ATOM 7723 C C . PHE D 1 11 ? 38.946 33.510 -17.562 1.00 10.83 11 PHE C C 1
ATOM 7724 O O . PHE D 1 11 ? 38.370 33.076 -18.566 1.00 10.83 11 PHE C O 1
ATOM 7732 N N . GLY D 1 12 ? 38.806 32.967 -16.351 1.00 12.44 12 GLY C N 1
ATOM 7733 C CA . GLY D 1 12 ? 37.963 31.798 -16.149 1.00 12.44 12 GLY C CA 1
ATOM 7734 C C . GLY D 1 12 ? 36.537 32.133 -15.743 1.00 12.44 12 GLY C C 1
ATOM 7735 O O . GLY D 1 12 ? 36.016 33.187 -16.097 1.00 12.44 12 GLY C O 1
ATOM 7736 N N . ARG D 1 13 ? 35.892 31.239 -14.996 1.00 10.63 13 ARG C N 1
ATOM 7737 C CA . ARG D 1 13 ? 34.519 31.481 -14.569 1.00 10.63 13 ARG C CA 1
ATOM 7738 C C . ARG D 1 13 ? 34.410 32.828 -13.859 1.00 10.63 13 ARG C C 1
ATOM 7739 O O . ARG D 1 13 ? 33.676 33.705 -14.295 1.00 10.63 13 ARG C O 1
ATOM 7747 N N . ILE D 1 14 ? 35.156 33.000 -12.776 1.00 10.36 14 ILE C N 1
ATOM 7748 C CA . ILE D 1 14 ? 35.127 34.257 -12.033 1.00 10.36 14 ILE C CA 1
ATOM 7749 C C . ILE D 1 14 ? 35.670 35.406 -12.876 1.00 10.36 14 ILE C C 1
ATOM 7750 O O . ILE D 1 14 ? 35.040 36.465 -13.002 1.00 10.36 14 ILE C O 1
ATOM 7755 N N . GLY D 1 15 ? 36.837 35.185 -13.468 1.00 8.49 15 GLY C N 1
ATOM 7756 C CA . GLY D 1 15 ? 37.444 36.208 -14.289 1.00 8.49 15 GLY C CA 1
ATOM 7757 C C . GLY D 1 15 ? 36.532 36.746 -15.379 1.00 8.49 15 GLY C C 1
ATOM 7758 O O . GLY D 1 15 ? 36.499 37.958 -15.615 1.00 8.49 15 GLY C O 1
ATOM 7759 N N . ARG D 1 16 ? 35.791 35.864 -16.046 1.00 10.96 16 ARG C N 1
ATOM 7760 C CA . ARG D 1 16 ? 34.897 36.301 -17.117 1.00 10.96 16 ARG C CA 1
ATOM 7761 C C . ARG D 1 16 ? 33.617 36.940 -16.593 1.00 10.96 16 ARG C C 1
ATOM 7762 O O . ARG D 1 16 ? 33.066 37.830 -17.229 1.00 10.96 16 ARG C O 1
ATOM 7770 N N . LEU D 1 17 ? 33.128 36.498 -15.438 1.00 9.68 17 LEU C N 1
ATOM 7771 C CA . LEU D 1 17 ? 31.905 37.094 -14.915 1.00 9.68 17 LEU C CA 1
ATOM 7772 C C . LEU D 1 17 ? 32.210 38.409 -14.192 1.00 9.68 17 LEU C C 1
ATOM 7773 O O . LEU D 1 17 ? 31.344 39.282 -14.077 1.00 9.68 17 LEU C O 1
ATOM 7778 N N . VAL D 1 18 ? 33.445 38.551 -13.713 1.00 8.62 18 VAL C N 1
ATOM 7779 C CA . VAL D 1 18 ? 33.863 39.791 -13.075 1.00 8.62 18 VAL C CA 1
ATOM 7780 C C . VAL D 1 18 ? 33.930 40.824 -14.218 1.00 8.62 18 VAL C C 1
ATOM 7781 O O . VAL D 1 18 ? 33.634 42.004 -14.033 1.00 8.62 18 VAL C O 1
ATOM 7785 N N . ALA D 1 19 ? 34.267 40.348 -15.415 1.00 16.78 19 ALA C N 1
ATOM 7786 C CA . ALA D 1 19 ? 34.348 41.208 -16.588 1.00 16.78 19 ALA C CA 1
ATOM 7787 C C . ALA D 1 19 ? 32.962 41.702 -17.004 1.00 16.78 19 ALA C C 1
ATOM 7788 O O . ALA D 1 19 ? 32.803 42.870 -17.347 1.00 16.78 19 ALA C O 1
ATOM 7790 N N . ARG D 1 20 ? 31.965 40.817 -16.982 1.00 8.40 20 ARG C N 1
ATOM 7791 C CA . ARG D 1 20 ? 30.603 41.205 -17.349 1.00 8.40 20 ARG C CA 1
ATOM 7792 C C . ARG D 1 20 ? 30.101 42.283 -16.398 1.00 8.40 20 ARG C C 1
ATOM 7793 O O . ARG D 1 20 ? 29.444 43.247 -16.811 1.00 8.40 20 ARG C O 1
ATOM 7801 N N . VAL D 1 21 ? 30.411 42.112 -15.117 1.00 13.64 21 VAL C N 1
ATOM 7802 C CA . VAL D 1 21 ? 29.993 43.069 -14.104 1.00 13.64 21 VAL C CA 1
ATOM 7803 C C . VAL D 1 21 ? 30.646 44.415 -14.384 1.00 13.64 21 VAL C C 1
ATOM 7804 O O . VAL D 1 21 ? 29.985 45.442 -14.425 1.00 13.64 21 VAL C O 1
ATOM 7808 N N . ALA D 1 22 ? 31.952 44.403 -14.587 1.00 20.83 22 ALA C N 1
ATOM 7809 C CA . ALA D 1 22 ? 32.665 45.634 -14.873 1.00 20.83 22 ALA C CA 1
ATOM 7810 C C . ALA D 1 22 ? 32.064 46.283 -16.117 1.00 20.83 22 ALA C C 1
ATOM 7811 O O . ALA D 1 22 ? 31.670 47.452 -16.103 1.00 20.83 22 ALA C O 1
ATOM 7813 N N . LEU D 1 23 ? 31.980 45.504 -17.187 1.00 16.87 23 LEU C N 1
ATOM 7814 C CA . LEU D 1 23 ? 31.456 45.991 -18.451 1.00 16.87 23 LEU C CA 1
ATOM 7815 C C . LEU D 1 23 ? 30.023 46.510 -18.396 1.00 16.87 23 LEU C C 1
ATOM 7816 O O . LEU D 1 23 ? 29.568 47.186 -19.322 1.00 16.87 23 LEU C O 1
ATOM 7821 N N . GLN D 1 24 ? 29.311 46.213 -17.318 1.00 28.11 24 GLN C N 1
ATOM 7822 C CA . GLN D 1 24 ? 27.939 46.694 -17.179 1.00 28.11 24 GLN C CA 1
ATOM 7823 C C . GLN D 1 24 ? 27.828 47.832 -16.172 1.00 28.11 24 GLN C C 1
ATOM 7824 O O . GLN D 1 24 ? 26.818 48.531 -16.129 1.00 28.11 24 GLN C O 1
ATOM 7830 N N . SER D 1 25 ? 28.864 48.019 -15.364 1.00 25.35 25 SER C N 1
ATOM 7831 C CA . SER D 1 25 ? 28.845 49.070 -14.358 1.00 25.35 25 SER C CA 1
ATOM 7832 C C . SER D 1 25 ? 28.917 50.421 -15.041 1.00 25.35 25 SER C C 1
ATOM 7833 O O . SER D 1 25 ? 28.914 50.510 -16.270 1.00 25.35 25 SER C O 1
ATOM 7836 N N . GLU D 1 26 ? 28.972 51.474 -14.235 1.00 20.84 26 GLU C N 1
ATOM 7837 C CA . GLU D 1 26 ? 29.086 52.824 -14.761 1.00 20.84 26 GLU C CA 1
ATOM 7838 C C . GLU D 1 26 ? 30.409 53.380 -14.255 1.00 20.84 26 GLU C C 1
ATOM 7839 O O . GLU D 1 26 ? 31.002 54.264 -14.872 1.00 20.84 26 GLU C O 1
ATOM 7845 N N . ASP D 1 27 ? 30.877 52.811 -13.145 1.00 15.64 27 ASP C N 1
ATOM 7846 C CA . ASP D 1 27 ? 32.100 53.244 -12.476 1.00 15.64 27 ASP C CA 1
ATOM 7847 C C . ASP D 1 27 ? 33.379 52.443 -12.700 1.00 15.64 27 ASP C C 1
ATOM 7848 O O . ASP D 1 27 ? 34.461 52.919 -12.361 1.00 15.64 27 ASP C O 1
ATOM 7853 N N . VAL D 1 28 ? 33.272 51.235 -13.245 1.00 17.34 28 VAL C N 1
ATOM 7854 C CA . VAL D 1 28 ? 34.459 50.415 -13.465 1.00 17.34 28 VAL C CA 1
ATOM 7855 C C . VAL D 1 28 ? 34.784 50.188 -14.934 1.00 17.34 28 VAL C C 1
ATOM 7856 O O . VAL D 1 28 ? 33.906 49.861 -15.738 1.00 17.34 28 VAL C O 1
ATOM 7860 N N . GLU D 1 29 ? 36.057 50.356 -15.273 1.00 14.17 29 GLU C N 1
ATOM 7861 C CA . GLU D 1 29 ? 36.510 50.178 -16.647 1.00 14.17 29 GLU C CA 1
ATOM 7862 C C . GLU D 1 29 ? 37.516 49.045 -16.817 1.00 14.17 29 GLU C C 1
ATOM 7863 O O . GLU D 1 29 ? 38.649 49.116 -16.335 1.00 14.17 29 GLU C O 1
ATOM 7869 N N . LEU D 1 30 ? 37.092 47.998 -17.510 1.00 15.00 30 LEU C N 1
ATOM 7870 C CA . LEU D 1 30 ? 37.957 46.862 -17.782 1.00 15.00 30 LEU C CA 1
ATOM 7871 C C . LEU D 1 30 ? 38.902 47.313 -18.884 1.00 15.00 30 LEU C C 1
ATOM 7872 O O . LEU D 1 30 ? 38.460 47.660 -19.979 1.00 15.00 30 LEU C O 1
ATOM 7877 N N . VAL D 1 31 ? 40.199 47.313 -18.601 1.00 14.32 31 VAL C N 1
ATOM 7878 C CA . VAL D 1 31 ? 41.178 47.750 -19.587 1.00 14.32 31 VAL C CA 1
ATOM 7879 C C . VAL D 1 31 ? 42.156 46.676 -20.063 1.00 14.32 31 VAL C C 1
ATOM 7880 O O . VAL D 1 31 ? 42.730 46.800 -21.143 1.00 14.32 31 VAL C O 1
ATOM 7884 N N . ALA D 1 32 ? 42.348 45.625 -19.272 1.00 13.08 32 ALA C N 1
ATOM 7885 C CA . ALA D 1 32 ? 43.281 44.567 -19.659 1.00 13.08 32 ALA C CA 1
ATOM 7886 C C . ALA D 1 32 ? 42.918 43.195 -19.112 1.00 13.08 32 ALA C C 1
ATOM 7887 O O . ALA D 1 32 ? 42.423 43.063 -17.996 1.00 13.08 32 ALA C O 1
ATOM 7889 N N . VAL D 1 33 ? 43.176 42.174 -19.917 1.00 12.68 33 VAL C N 1
ATOM 7890 C CA . VAL D 1 33 ? 42.913 40.791 -19.543 1.00 12.68 33 VAL C CA 1
ATOM 7891 C C . VAL D 1 33 ? 44.120 39.952 -19.948 1.00 12.68 33 VAL C C 1
ATOM 7892 O O . VAL D 1 33 ? 44.611 40.083 -21.065 1.00 12.68 33 VAL C O 1
ATOM 7896 N N . ASN D 1 34 ? 44.690 39.213 -19.009 1.00 13.10 34 ASN C N 1
ATOM 7897 C CA . ASN D 1 34 ? 45.775 38.195 -19.181 1.00 13.10 34 ASN C CA 1
ATOM 7898 C C . ASN D 1 34 ? 45.346 36.845 -18.998 1.00 13.10 34 ASN C C 1
ATOM 7899 O O . ASN D 1 34 ? 44.664 36.610 -18.007 1.00 13.10 34 ASN C O 1
ATOM 7904 N N . ASP D 1 35 ? 45.626 35.927 -19.935 1.00 17.13 35 ASP C N 1
ATOM 7905 C CA . ASP D 1 35 ? 45.313 34.482 -19.861 1.00 17.13 35 ASP C CA 1
ATOM 7906 C C . ASP D 1 35 ? 46.018 33.749 -20.915 1.00 17.13 35 ASP C C 1
ATOM 7907 O O . ASP D 1 35 ? 45.602 33.740 -22.049 1.00 17.13 35 ASP C O 1
ATOM 7912 N N . PRO D 1 36 ? 47.181 33.296 -20.632 1.00 31.79 36 PRO C N 1
ATOM 7913 C CA . PRO D 1 36 ? 48.079 32.652 -21.642 1.00 31.79 36 PRO C CA 1
ATOM 7914 C C . PRO D 1 36 ? 47.495 31.385 -22.372 1.00 31.79 36 PRO C C 1
ATOM 7915 O O . PRO D 1 36 ? 48.105 30.878 -23.197 1.00 31.79 36 PRO C O 1
ATOM 7919 N N . PHE D 1 37 ? 46.333 30.918 -21.932 1.00 20.06 37 PHE C N 1
ATOM 7920 C CA . PHE D 1 37 ? 45.752 29.695 -22.472 1.00 20.06 37 PHE C CA 1
ATOM 7921 C C . PHE D 1 37 ? 44.568 30.021 -23.363 1.00 20.06 37 PHE C C 1
ATOM 7922 O O . PHE D 1 37 ? 44.001 29.143 -24.013 1.00 20.06 37 PHE C O 1
ATOM 7930 N N . ILE D 1 38 ? 44.199 31.296 -23.387 1.00 17.40 38 ILE C N 1
ATOM 7931 C CA . ILE D 1 38 ? 43.080 31.750 -24.207 1.00 17.40 38 ILE C CA 1
ATOM 7932 C C . ILE D 1 38 ? 43.545 32.838 -25.175 1.00 17.40 38 ILE C C 1
ATOM 7933 O O . ILE D 1 38 ? 43.818 33.965 -24.760 1.00 17.40 38 ILE C O 1
ATOM 7938 N N . THR D 1 39 ? 43.637 32.502 -26.459 1.00 18.68 39 THR C N 1
ATOM 7939 C CA . THR D 1 39 ? 44.056 33.474 -27.467 1.00 18.68 39 THR C CA 1
ATOM 7940 C C . THR D 1 39 ? 43.015 34.581 -27.570 1.00 18.68 39 THR C C 1
ATOM 7941 O O . THR D 1 39 ? 41.844 34.372 -27.243 1.00 18.68 39 THR C O 1
ATOM 7945 N N . THR D 1 40 ? 43.451 35.751 -28.032 1.00 16.96 40 THR C N 1
ATOM 7946 C CA . THR D 1 40 ? 42.579 36.916 -28.202 1.00 16.96 40 THR C CA 1
ATOM 7947 C C . THR D 1 40 ? 41.265 36.565 -28.898 1.00 16.96 40 THR C C 1
ATOM 7948 O O . THR D 1 40 ? 40.192 36.958 -28.441 1.00 16.96 40 THR C O 1
ATOM 7952 N N . ASP D 1 41 ? 41.342 35.826 -30.002 1.00 12.33 41 ASP C N 1
ATOM 7953 C CA . ASP D 1 41 ? 40.132 35.450 -30.730 1.00 12.33 41 ASP C CA 1
ATOM 7954 C C . ASP D 1 41 ? 39.265 34.486 -29.915 1.00 12.33 41 ASP C C 1
ATOM 7955 O O . ASP D 1 41 ? 38.047 34.650 -29.825 1.00 12.33 41 ASP C O 1
ATOM 7960 N N . TYR D 1 42 ? 39.902 33.479 -29.330 1.00 15.23 42 TYR C N 1
ATOM 7961 C CA . TYR D 1 42 ? 39.197 32.493 -28.509 1.00 15.23 42 TYR C CA 1
ATOM 7962 C C . TYR D 1 42 ? 38.499 33.208 -27.351 1.00 15.23 42 TYR C C 1
ATOM 7963 O O . TYR D 1 42 ? 37.408 32.815 -26.923 1.00 15.23 42 TYR C O 1
ATOM 7972 N N . MET D 1 43 ? 39.128 34.273 -26.862 1.00 15.53 43 MET C N 1
ATOM 7973 C CA . MET D 1 43 ? 38.580 35.045 -25.747 1.00 15.53 43 MET C CA 1
ATOM 7974 C C . MET D 1 43 ? 37.198 35.627 -26.034 1.00 15.53 43 MET C C 1
ATOM 7975 O O . MET D 1 43 ? 36.330 35.643 -25.156 1.00 15.53 43 MET C O 1
ATOM 7980 N N . THR D 1 44 ? 36.985 36.111 -27.254 1.00 15.98 44 THR C N 1
ATOM 7981 C CA . THR D 1 44 ? 35.685 36.674 -27.579 1.00 15.98 44 THR C CA 1
ATOM 7982 C C . THR D 1 44 ? 34.625 35.582 -27.509 1.00 15.98 44 THR C C 1
ATOM 7983 O O . THR D 1 44 ? 33.517 35.822 -27.037 1.00 15.98 44 THR C O 1
ATOM 7987 N N . TYR D 1 45 ? 34.970 34.377 -27.956 1.00 10.30 45 TYR C N 1
ATOM 7988 C CA . TYR D 1 45 ? 34.015 33.267 -27.921 1.00 10.30 45 TYR C CA 1
ATOM 7989 C C . TYR D 1 45 ? 33.698 32.831 -26.495 1.00 10.30 45 TYR C C 1
ATOM 7990 O O . TYR D 1 45 ? 32.537 32.608 -26.146 1.00 10.30 45 TYR C O 1
ATOM 7999 N N . MET D 1 46 ? 34.730 32.683 -25.674 1.00 10.24 46 MET C N 1
ATOM 8000 C CA . MET D 1 46 ? 34.493 32.277 -24.297 1.00 10.24 46 MET C CA 1
ATOM 8001 C C . MET D 1 46 ? 33.705 33.377 -23.584 1.00 10.24 46 MET C C 1
ATOM 8002 O O . MET D 1 46 ? 32.811 33.098 -22.784 1.00 10.24 46 MET C O 1
ATOM 8007 N N . PHE D 1 47 ? 34.015 34.631 -23.895 1.00 14.16 47 PHE C N 1
ATOM 8008 C CA . PHE D 1 47 ? 33.307 35.716 -23.243 1.00 14.16 47 PHE C CA 1
ATOM 8009 C C . PHE D 1 47 ? 31.855 35.854 -23.678 1.00 14.16 47 PHE C C 1
ATOM 8010 O O . PHE D 1 47 ? 30.979 36.089 -22.843 1.00 14.16 47 PHE C O 1
ATOM 8018 N N . LYS D 1 48 ? 31.594 35.686 -24.971 1.00 8.94 48 LYS C N 1
ATOM 8019 C CA . LYS D 1 48 ? 30.240 35.841 -25.502 1.00 8.94 48 LYS C CA 1
ATOM 8020 C C . LYS D 1 48 ? 29.231 34.786 -25.052 1.00 8.94 48 LYS C C 1
ATOM 8021 O O . LYS D 1 48 ? 28.130 35.120 -24.612 1.00 8.94 48 LYS C O 1
ATOM 8027 N N . TYR D 1 49 ? 29.598 33.517 -25.159 1.00 9.83 49 TYR C N 1
ATOM 8028 C CA . TYR D 1 49 ? 28.675 32.456 -24.784 1.00 9.83 49 TYR C CA 1
ATOM 8029 C C . TYR D 1 49 ? 28.993 31.847 -23.431 1.00 9.83 49 TYR C C 1
ATOM 8030 O O . TYR D 1 49 ? 30.154 31.681 -23.071 1.00 9.83 49 TYR C O 1
ATOM 8039 N N . ASP D 1 50 ? 27.942 31.526 -22.684 1.00 14.30 50 ASP C N 1
ATOM 8040 C CA . ASP D 1 50 ? 28.097 30.934 -21.366 1.00 14.30 50 ASP C CA 1
ATOM 8041 C C . ASP D 1 50 ? 26.954 29.962 -21.095 1.00 14.30 50 ASP C C 1
ATOM 8042 O O . ASP D 1 50 ? 25.777 30.293 -21.258 1.00 14.30 50 ASP C O 1
ATOM 8047 N N . THR D 1 51 ? 27.334 28.756 -20.695 1.00 8.77 51 THR C N 1
ATOM 8048 C CA . THR D 1 51 ? 26.412 27.664 -20.398 1.00 8.77 51 THR C CA 1
ATOM 8049 C C . THR D 1 51 ? 25.440 28.008 -19.285 1.00 8.77 51 THR C C 1
ATOM 8050 O O . THR D 1 51 ? 24.297 27.545 -19.281 1.00 8.77 51 THR C O 1
ATOM 8054 N N . VAL D 1 52 ? 25.893 28.838 -18.352 1.00 8.58 52 VAL C N 1
ATOM 8055 C CA . VAL D 1 52 ? 25.089 29.206 -17.201 1.00 8.58 52 VAL C CA 1
ATOM 8056 C C . VAL D 1 52 ? 24.436 30.587 -17.208 1.00 8.58 52 VAL C C 1
ATOM 8057 O O . VAL D 1 52 ? 23.261 30.724 -16.880 1.00 8.58 52 VAL C O 1
ATOM 8061 N N . HIS D 1 53 ? 25.196 31.610 -17.573 1.00 11.41 53 HIS C N 1
ATOM 8062 C CA . HIS D 1 53 ? 24.677 32.970 -17.533 1.00 11.41 53 HIS C CA 1
ATOM 8063 C C . HIS D 1 53 ? 24.236 33.602 -18.838 1.00 11.41 53 HIS C C 1
ATOM 8064 O O . HIS D 1 53 ? 24.169 34.826 -18.948 1.00 11.41 53 HIS C O 1
ATOM 8071 N N . GLY D 1 54 ? 23.918 32.765 -19.820 1.00 10.62 54 GLY C N 1
ATOM 8072 C CA . GLY D 1 54 ? 23.456 33.272 -21.101 1.00 10.62 54 GLY C CA 1
ATOM 8073 C C . GLY D 1 54 ? 24.460 34.038 -21.950 1.00 10.62 54 GLY C C 1
ATOM 8074 O O . GLY D 1 54 ? 25.592 34.324 -21.535 1.00 10.62 54 GLY C O 1
ATOM 8075 N N . GLN D 1 55 ? 24.020 34.381 -23.156 1.00 10.35 55 GLN C N 1
ATOM 8076 C CA . GLN D 1 55 ? 24.841 35.101 -24.114 1.00 10.35 55 GLN C CA 1
ATOM 8077 C C . GLN D 1 55 ? 25.005 36.581 -23.751 1.00 10.35 55 GLN C C 1
ATOM 8078 O O . GLN D 1 55 ? 24.063 37.237 -23.327 1.00 10.35 55 GLN C O 1
ATOM 8084 N N . TRP D 1 56 ? 26.212 37.100 -23.905 1.00 14.11 56 TRP C N 1
ATOM 8085 C CA . TRP D 1 56 ? 26.433 38.504 -23.622 1.00 14.11 56 TRP C CA 1
ATOM 8086 C C . TRP D 1 56 ? 25.724 39.282 -24.736 1.00 14.11 56 TRP C C 1
ATOM 8087 O O . TRP D 1 56 ? 26.028 39.108 -25.914 1.00 14.11 56 TRP C O 1
ATOM 8098 N N . LYS D 1 57 ? 24.763 40.115 -24.366 1.00 21.61 57 LYS C N 1
ATOM 8099 C CA . LYS D 1 57 ? 24.048 40.914 -25.357 1.00 21.61 57 LYS C CA 1
ATOM 8100 C C . LYS D 1 57 ? 24.150 42.400 -25.030 1.00 21.61 57 LYS C C 1
ATOM 8101 O O . LYS D 1 57 ? 23.728 43.245 -25.814 1.00 21.61 57 LYS C O 1
ATOM 8107 N N . HIS D 1 58 ? 24.736 42.699 -23.876 1.00 25.59 58 HIS C N 1
ATOM 8108 C CA . HIS D 1 58 ? 24.913 44.067 -23.400 1.00 25.59 58 HIS C CA 1
ATOM 8109 C C . HIS D 1 58 ? 25.577 44.975 -24.432 1.00 25.59 58 HIS C C 1
ATOM 8110 O O . HIS D 1 58 ? 25.143 46.111 -24.635 1.00 25.59 58 HIS C O 1
ATOM 8117 N N . SER D 1 59 ? 26.631 44.479 -25.073 1.00 21.02 59 SER C N 1
ATOM 8118 C CA . SER D 1 59 ? 27.354 45.264 -26.071 1.00 21.02 59 SER C CA 1
ATOM 8119 C C . SER D 1 59 ? 27.985 44.343 -27.098 1.00 21.02 59 SER C C 1
ATOM 8120 O O . SER D 1 59 ? 28.097 43.135 -26.872 1.00 21.02 59 SER C O 1
ATOM 8123 N N . ASP D 1 60 ? 28.407 44.915 -28.222 1.00 25.53 60 ASP C N 1
ATOM 8124 C CA . ASP D 1 60 ? 29.025 44.131 -29.281 1.00 25.53 60 ASP C CA 1
ATOM 8125 C C . ASP D 1 60 ? 30.444 43.712 -28.918 1.00 25.53 60 ASP C C 1
ATOM 8126 O O . ASP D 1 60 ? 31.069 44.290 -28.030 1.00 25.53 60 ASP C O 1
ATOM 8131 N N . ILE D 1 61 ? 30.946 42.697 -29.609 1.00 30.50 61 ILE C N 1
ATOM 8132 C CA . ILE D 1 61 ? 32.293 42.201 -29.360 1.00 30.50 61 ILE C CA 1
ATOM 8133 C C . ILE D 1 61 ? 33.057 42.130 -30.676 1.00 30.50 61 ILE C C 1
ATOM 8134 O O . ILE D 1 61 ? 32.699 41.362 -31.567 1.00 30.50 61 ILE C O 1
ATOM 8139 N N . LYS D 1 62 ? 34.105 42.940 -30.796 1.00 27.34 62 LYS C N 1
ATOM 8140 C CA . LYS D 1 62 ? 34.916 42.966 -32.009 1.00 27.34 62 LYS C CA 1
ATOM 8141 C C . LYS D 1 62 ? 36.372 42.667 -31.682 1.00 27.34 62 LYS C C 1
ATOM 8142 O O . LYS D 1 62 ? 36.775 42.689 -30.520 1.00 27.34 62 LYS C O 1
ATOM 8148 N N . ILE D 1 63 ? 37.191 42.411 -32.692 1.00 43.61 63 ILE C N 1
ATOM 8149 C CA . ILE D 1 63 ? 38.618 42.221 -32.444 1.00 43.61 63 ILE C CA 1
ATOM 8150 C C . ILE D 1 63 ? 39.399 43.274 -33.211 1.00 43.61 63 ILE C C 1
ATOM 8151 O O . ILE D 1 63 ? 39.530 43.172 -34.431 1.00 43.61 63 ILE C O 1
ATOM 8156 N N . LYS D 1 64 ? 39.910 44.297 -32.526 1.00 53.97 64 LYS C N 1
ATOM 8157 C CA . LYS D 1 64 ? 40.527 45.386 -33.291 1.00 53.97 64 LYS C CA 1
ATOM 8158 C C . LYS D 1 64 ? 41.794 44.897 -33.995 1.00 53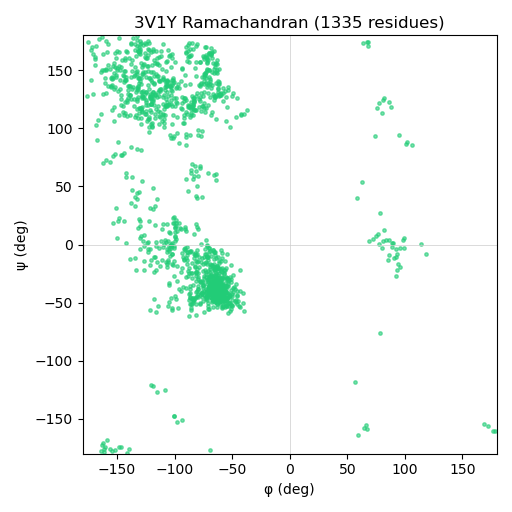.97 64 LYS C C 1
ATOM 8159 O O . LYS D 1 64 ? 42.044 45.185 -35.165 1.00 53.97 64 LYS C O 1
ATOM 8165 N N . ASP D 1 65 ? 42.559 44.107 -33.236 1.00 30.12 65 ASP C N 1
ATOM 8166 C CA . ASP D 1 65 ? 43.755 43.403 -33.698 1.00 30.12 65 ASP C CA 1
ATOM 8167 C C . ASP D 1 65 ? 44.056 42.228 -32.752 1.00 30.12 65 ASP C C 1
ATOM 8168 O O . ASP D 1 65 ? 43.245 41.908 -31.884 1.00 30.12 65 ASP C O 1
ATOM 8173 N N . SER D 1 66 ? 45.238 41.635 -32.889 1.00 20.36 66 SER C N 1
ATOM 8174 C CA . SER D 1 66 ? 45.618 40.477 -32.080 1.00 20.36 66 SER C CA 1
ATOM 8175 C C . SER D 1 66 ? 45.943 40.783 -30.611 1.00 20.36 66 SER C C 1
ATOM 8176 O O . SER D 1 66 ? 46.123 39.861 -29.815 1.00 20.36 66 SER C O 1
ATOM 8179 N N . LYS D 1 67 ? 46.022 42.061 -30.249 1.00 22.23 67 LYS C N 1
ATOM 8180 C CA . LYS D 1 67 ? 46.363 42.436 -28.877 1.00 22.23 67 LYS C CA 1
ATOM 8181 C C . LYS D 1 67 ? 45.237 43.177 -28.166 1.00 22.23 67 LYS C C 1
ATOM 8182 O O . LYS D 1 67 ? 45.366 43.544 -26.998 1.00 22.23 67 LYS C O 1
ATOM 8188 N N . THR D 1 68 ? 44.134 43.406 -28.858 1.00 16.79 68 THR C N 1
ATOM 8189 C CA . THR D 1 68 ? 43.043 44.121 -28.223 1.00 16.79 68 THR C CA 1
ATOM 8190 C C . THR D 1 68 ? 41.654 43.849 -28.762 1.00 16.79 68 THR C C 1
ATOM 8191 O O . THR D 1 68 ? 41.446 43.663 -29.964 1.00 16.79 68 THR C O 1
ATOM 8195 N N . LEU D 1 69 ? 40.700 43.816 -27.839 1.00 19.76 69 LEU C N 1
ATOM 8196 C CA . LEU D 1 69 ? 39.310 43.583 -28.172 1.00 19.76 69 LEU C CA 1
ATOM 8197 C C . LEU D 1 69 ? 38.553 44.891 -28.079 1.00 19.76 69 LEU C C 1
ATOM 8198 O O . LEU D 1 69 ? 39.026 45.856 -27.469 1.00 19.76 69 LEU C O 1
ATOM 8203 N N . LEU D 1 70 ? 37.379 44.911 -28.696 1.00 18.17 70 LEU C N 1
ATOM 8204 C CA . LEU D 1 70 ? 36.527 46.080 -28.684 1.00 18.17 70 LEU C CA 1
ATOM 8205 C C . LEU D 1 70 ? 35.176 45.676 -28.095 1.00 18.17 70 LEU C C 1
ATOM 8206 O O . LEU D 1 70 ? 34.414 44.930 -28.709 1.00 18.17 70 LEU C O 1
ATOM 8211 N N . LEU D 1 71 ? 34.901 46.150 -26.888 1.00 23.48 71 LEU C N 1
ATOM 8212 C CA . LEU D 1 71 ? 33.644 45.854 -26.218 1.00 23.48 71 LEU C CA 1
ATOM 8213 C C . LEU D 1 71 ? 32.833 47.140 -26.146 1.00 23.48 71 LEU C C 1
ATOM 8214 O O . LEU D 1 71 ? 33.148 48.044 -25.370 1.00 23.48 71 LEU C O 1
ATOM 8219 N N . GLY D 1 72 ? 31.793 47.229 -26.964 1.00 34.84 72 GLY C N 1
ATOM 8220 C CA . GLY D 1 72 ? 30.982 48.430 -26.956 1.00 34.84 72 GLY C CA 1
ATOM 8221 C C . GLY D 1 72 ? 31.827 49.651 -27.272 1.00 34.84 72 GLY C C 1
ATOM 8222 O O . GLY D 1 72 ? 31.665 50.709 -26.664 1.00 34.84 72 GLY C O 1
ATOM 8223 N N . GLU D 1 73 ? 32.742 49.490 -28.221 1.00 29.81 73 GLU C N 1
ATOM 8224 C CA . GLU D 1 73 ? 33.625 50.569 -28.655 1.00 29.81 73 GLU C CA 1
ATOM 8225 C C . GLU D 1 73 ? 34.707 50.931 -27.641 1.00 29.81 73 GLU C C 1
ATOM 8226 O O . GLU D 1 73 ? 35.457 51.883 -27.850 1.00 29.81 73 GLU C O 1
ATOM 8232 N N . LYS D 1 74 ? 34.784 50.171 -26.551 1.00 26.89 74 LYS C N 1
ATOM 8233 C CA . LYS D 1 74 ? 35.793 50.387 -25.511 1.00 26.89 74 LYS C CA 1
ATOM 8234 C C . LYS D 1 74 ? 36.884 49.326 -25.675 1.00 26.89 74 LYS C C 1
ATOM 8235 O O . LYS D 1 74 ? 36.604 48.127 -25.605 1.00 26.89 74 LYS C O 1
ATOM 8241 N N . PRO D 1 75 ? 38.144 49.756 -25.891 1.00 27.91 75 PRO C N 1
ATOM 8242 C CA . PRO D 1 75 ? 39.292 48.864 -26.076 1.00 27.91 75 PRO C CA 1
ATOM 8243 C C . PRO D 1 75 ? 39.778 48.141 -24.824 1.00 27.91 75 PRO C C 1
ATOM 8244 O O . PRO D 1 75 ? 39.920 48.742 -23.759 1.00 27.91 75 PRO C O 1
ATOM 8248 N N . VAL D 1 76 ? 40.048 46.848 -24.974 1.00 20.77 76 VAL C N 1
ATOM 8249 C CA . VAL D 1 76 ? 40.536 46.024 -23.872 1.00 20.77 76 VAL C CA 1
ATOM 8250 C C . VAL D 1 76 ? 41.779 45.286 -24.343 1.00 20.77 76 VAL C C 1
ATOM 8251 O O . VAL D 1 76 ? 41.722 44.488 -25.277 1.00 20.77 76 VAL C O 1
ATOM 8255 N N . THR D 1 77 ? 42.904 45.565 -23.699 1.00 17.29 77 THR C N 1
ATOM 8256 C CA . THR D 1 77 ? 44.158 44.924 -24.058 1.00 17.29 77 THR C CA 1
ATOM 8257 C C . THR D 1 77 ? 44.159 43.469 -23.615 1.00 17.29 77 THR C C 1
ATOM 8258 O O . THR D 1 77 ? 43.613 43.123 -22.565 1.00 17.29 77 THR C O 1
ATOM 8262 N N . VAL D 1 78 ? 44.768 42.618 -24.431 1.00 17.27 78 VAL C N 1
ATOM 8263 C CA . VAL D 1 78 ? 44.847 41.203 -24.130 1.00 17.27 78 VAL C CA 1
ATOM 8264 C C . VAL D 1 78 ? 46.283 40.740 -24.040 1.00 17.27 78 VAL C C 1
ATOM 8265 O O . VAL D 1 78 ? 47.078 40.971 -24.949 1.00 17.27 78 VAL C O 1
ATOM 8269 N N . PHE D 1 79 ? 46.605 40.090 -22.928 1.00 18.18 79 PHE C N 1
ATOM 8270 C CA . PHE D 1 79 ? 47.935 39.561 -22.697 1.00 18.18 79 PHE C CA 1
ATOM 8271 C C . PHE D 1 79 ? 47.859 38.034 -22.706 1.00 18.18 79 PHE C C 1
ATOM 8272 O O . PHE D 1 79 ? 46.779 37.458 -22.566 1.00 18.18 79 PHE C O 1
ATOM 8280 N N . GLY D 1 80 ? 49.011 37.391 -22.880 1.00 22.23 80 GLY C N 1
ATOM 8281 C CA . GLY D 1 80 ? 49.088 35.939 -22.881 1.00 22.23 80 GLY C CA 1
ATOM 8282 C C . GLY D 1 80 ? 50.390 35.593 -22.182 1.00 22.23 80 GLY C C 1
ATOM 8283 O O . GLY D 1 80 ? 51.261 34.925 -22.737 1.00 22.23 80 GLY C O 1
ATOM 8284 N N . ILE D 1 81 ? 50.510 36.050 -20.943 1.00 24.30 81 ILE C N 1
ATOM 8285 C CA . ILE D 1 81 ? 51.724 35.862 -20.168 1.00 24.30 81 ILE C CA 1
ATOM 8286 C C . ILE D 1 81 ? 51.544 34.979 -18.933 1.00 24.30 81 ILE C C 1
ATOM 8287 O O . ILE D 1 81 ? 50.668 35.225 -18.105 1.00 24.30 81 ILE C O 1
ATOM 8292 N N . ARG D 1 82 ? 52.384 33.952 -18.822 1.00 35.43 82 ARG C N 1
ATOM 8293 C CA . ARG D 1 82 ? 52.334 33.016 -17.700 1.00 35.43 82 ARG C CA 1
ATOM 8294 C C . ARG D 1 82 ? 52.800 33.636 -16.389 1.00 35.43 82 ARG C C 1
ATOM 8295 O O . ARG D 1 82 ? 52.076 33.617 -15.392 1.00 35.43 82 ARG C O 1
ATOM 8303 N N . ASN D 1 83 ? 54.017 34.175 -16.396 1.00 18.66 83 ASN C N 1
ATOM 8304 C CA . ASN D 1 83 ? 54.602 34.782 -15.205 1.00 18.66 83 ASN C CA 1
ATOM 8305 C C . ASN D 1 83 ? 53.958 36.142 -14.915 1.00 18.66 83 ASN C C 1
ATOM 8306 O O . ASN D 1 83 ? 54.047 37.069 -15.719 1.00 18.66 83 ASN C O 1
ATOM 8311 N N . PRO D 1 84 ? 53.289 36.270 -13.756 1.00 16.27 84 PRO C N 1
ATOM 8312 C CA . PRO D 1 84 ? 52.619 37.508 -13.346 1.00 16.27 84 PRO C CA 1
ATOM 8313 C C . PRO D 1 84 ? 53.544 38.722 -13.328 1.00 16.27 84 PRO C C 1
ATOM 8314 O O . PRO D 1 84 ? 53.128 39.831 -13.649 1.00 16.27 84 PRO C O 1
ATOM 8318 N N . ASP D 1 85 ? 54.798 38.502 -12.953 1.00 29.06 85 ASP C N 1
ATOM 8319 C CA . ASP D 1 85 ? 55.770 39.584 -12.879 1.00 29.06 85 ASP C CA 1
ATOM 8320 C C . ASP D 1 85 ? 56.099 40.184 -14.248 1.00 29.06 85 ASP C C 1
ATOM 8321 O O . ASP D 1 85 ? 56.709 41.251 -14.330 1.00 29.06 85 ASP C O 1
ATOM 8326 N N . GLU D 1 86 ? 55.676 39.509 -15.314 1.00 22.13 86 GLU C N 1
ATOM 8327 C CA . GLU D 1 86 ? 55.954 39.964 -16.674 1.00 22.13 86 GLU C CA 1
ATOM 8328 C C . GLU D 1 86 ? 54.790 40.685 -17.352 1.00 22.13 86 GLU C C 1
ATOM 8329 O O . GLU D 1 86 ? 54.914 41.125 -18.493 1.00 22.13 86 GLU C O 1
ATOM 8335 N N . ILE D 1 87 ? 53.658 40.799 -16.665 1.00 26.29 87 ILE C N 1
ATOM 8336 C CA . ILE D 1 87 ? 52.512 41.480 -17.256 1.00 26.29 87 ILE C CA 1
ATOM 8337 C C . ILE D 1 87 ? 52.657 42.981 -17.037 1.00 26.29 87 ILE C C 1
ATOM 8338 O O . ILE D 1 87 ? 52.716 43.456 -15.899 1.00 26.29 87 ILE C O 1
ATOM 8343 N N . PRO D 1 88 ? 52.720 43.750 -18.131 1.00 17.79 88 PRO C N 1
ATOM 8344 C CA . PRO D 1 88 ? 52.863 45.203 -18.035 1.00 17.79 88 PRO C CA 1
ATOM 8345 C C . PRO D 1 88 ? 51.509 45.853 -17.787 1.00 17.79 88 PRO C C 1
ATOM 8346 O O . PRO D 1 88 ? 50.977 46.550 -18.652 1.00 17.79 88 PRO C O 1
ATOM 8350 N N . TRP D 1 89 ? 50.949 45.606 -16.606 1.00 18.91 89 TRP C N 1
ATOM 8351 C CA . TRP D 1 89 ? 49.657 46.170 -16.246 1.00 18.91 89 TRP C CA 1
ATOM 8352 C C . TRP D 1 89 ? 49.636 47.670 -16.497 1.00 18.91 89 TRP C C 1
ATOM 8353 O O . TRP D 1 89 ? 48.705 48.190 -17.106 1.00 18.91 89 TRP C O 1
ATOM 8364 N N . ALA D 1 90 ? 50.675 48.353 -16.028 1.00 19.59 90 ALA C N 1
ATOM 8365 C CA . ALA D 1 90 ? 50.798 49.799 -16.179 1.00 19.59 90 ALA C CA 1
ATOM 8366 C C . ALA D 1 90 ? 50.570 50.254 -17.615 1.00 19.59 90 ALA C C 1
ATOM 8367 O O . ALA D 1 90 ? 49.869 51.232 -17.856 1.00 19.59 90 ALA C O 1
ATOM 8369 N N . GLU D 1 91 ? 51.165 49.548 -18.566 1.00 23.14 91 GLU C N 1
ATOM 8370 C CA . GLU D 1 91 ? 51.013 49.905 -19.971 1.00 23.14 91 GLU C CA 1
ATOM 8371 C C . GLU D 1 91 ? 49.556 50.008 -20.393 1.00 23.14 91 GLU C C 1
ATOM 8372 O O . GLU D 1 91 ? 49.219 50.782 -21.285 1.00 23.14 91 GLU C O 1
ATOM 8378 N N . ALA D 1 92 ? 48.690 49.218 -19.766 1.00 20.01 92 ALA C N 1
ATOM 8379 C CA . ALA D 1 92 ? 47.272 49.232 -20.114 1.00 20.01 92 ALA C CA 1
ATOM 8380 C C . ALA D 1 92 ? 46.483 50.263 -19.318 1.00 20.01 92 ALA C C 1
ATOM 8381 O O . ALA D 1 92 ? 45.409 50.693 -19.740 1.00 20.01 92 ALA C O 1
ATOM 8383 N N . GLY D 1 93 ?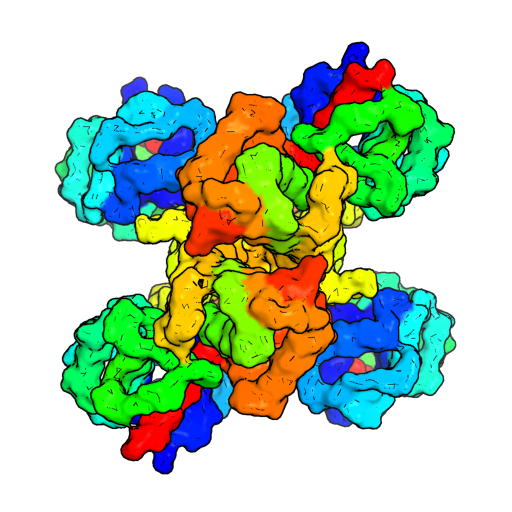 47.013 50.644 -18.161 1.00 21.13 93 GLY C N 1
ATOM 8384 C CA . GLY D 1 93 ? 46.329 51.608 -17.320 1.00 21.13 93 GLY C CA 1
ATOM 8385 C C . GLY D 1 93 ? 45.558 50.935 -16.195 1.00 21.13 93 GLY C C 1
ATOM 8386 O O . GLY D 1 93 ? 44.838 51.599 -15.446 1.00 21.13 93 GLY C O 1
ATOM 8387 N N . ALA D 1 94 ? 45.708 49.616 -16.079 1.00 33.08 94 ALA C N 1
ATOM 8388 C CA . ALA D 1 94 ? 45.031 48.835 -15.045 1.00 33.08 94 ALA C CA 1
ATOM 8389 C C . ALA D 1 94 ? 45.581 49.183 -13.666 1.00 33.08 94 ALA C C 1
ATOM 8390 O O . ALA D 1 94 ? 46.724 48.857 -13.358 1.00 33.08 94 ALA C O 1
ATOM 8392 N N . GLU D 1 95 ? 44.766 49.835 -12.840 0.50 3.04 95 GLU C N 1
ATOM 8393 C CA . GLU D 1 95 ? 45.183 50.231 -11.498 0.50 3.04 95 GLU C CA 1
ATOM 8394 C C . GLU D 1 95 ? 45.049 49.061 -10.522 0.50 3.04 95 GLU C C 1
ATOM 8395 O O . GLU D 1 95 ? 45.947 48.786 -9.724 0.50 3.04 95 GLU C O 1
ATOM 8401 N N . TYR D 1 96 ? 43.910 48.382 -10.594 1.00 15.37 96 TYR C N 1
ATOM 8402 C CA . TYR D 1 96 ? 43.625 47.243 -9.735 1.00 15.37 96 TYR C CA 1
ATOM 8403 C C . TYR D 1 96 ? 43.679 45.971 -10.561 1.00 15.37 96 TYR C C 1
ATOM 8404 O O . TYR D 1 96 ? 43.228 45.951 -11.704 1.00 15.37 96 TYR C O 1
ATOM 8413 N N . VAL D 1 97 ? 44.233 44.914 -9.982 1.00 15.90 97 VAL C N 1
ATOM 8414 C CA . VAL D 1 97 ? 44.312 43.635 -10.680 1.00 15.90 97 VAL C CA 1
ATOM 8415 C C . VAL D 1 97 ? 43.558 42.546 -9.936 1.00 15.90 97 VAL C C 1
ATOM 8416 O O . VAL D 1 97 ? 43.809 42.279 -8.760 1.00 15.90 97 VAL C O 1
ATOM 8420 N N . VAL D 1 98 ? 42.621 41.923 -10.635 1.00 11.51 98 VAL C N 1
ATOM 8421 C CA . VAL D 1 98 ? 41.839 40.840 -10.068 1.00 11.51 98 VAL C CA 1
ATOM 8422 C C . VAL D 1 98 ? 42.642 39.579 -10.364 1.00 11.51 98 VAL C C 1
ATOM 8423 O O . VAL D 1 98 ? 42.805 39.198 -11.519 1.00 11.51 98 VAL C O 1
ATOM 8427 N N . GLU D 1 99 ? 43.168 38.956 -9.314 1.00 12.92 99 GLU C N 1
ATOM 8428 C CA . GLU D 1 99 ? 43.959 37.739 -9.442 1.00 12.92 99 GLU C CA 1
ATOM 8429 C C . GLU D 1 99 ? 43.006 36.552 -9.356 1.00 12.92 99 GLU C C 1
ATOM 8430 O O . GLU D 1 99 ? 42.694 36.076 -8.261 1.00 12.92 99 GLU C O 1
ATOM 8436 N N . SER D 1 100 ? 42.542 36.090 -10.520 1.00 17.65 100 SER C N 1
ATOM 8437 C CA . SER D 1 100 ? 41.585 34.986 -10.602 1.00 17.65 100 SER C CA 1
ATOM 8438 C C . SER D 1 100 ? 42.072 33.716 -11.311 1.00 17.65 100 SER C C 1
ATOM 8439 O O . SER D 1 100 ? 41.287 33.019 -11.958 1.00 17.65 100 SER C O 1
ATOM 8442 N N . THR D 1 101 ? 43.360 33.408 -11.184 1.00 16.79 101 THR C N 1
ATOM 8443 C CA . THR D 1 101 ? 43.914 32.210 -11.806 1.00 16.79 101 THR C CA 1
ATOM 8444 C C . THR D 1 101 ? 43.773 31.034 -10.852 1.00 16.79 101 THR C C 1
ATOM 8445 O O . THR D 1 101 ? 43.717 29.878 -11.270 1.00 16.79 101 THR C O 1
ATOM 8449 N N . GLY D 1 102 ? 43.744 31.342 -9.561 1.00 15.58 102 GLY C N 1
ATOM 8450 C CA . GLY D 1 102 ? 43.633 30.304 -8.560 1.00 15.58 102 GLY C CA 1
ATOM 8451 C C . GLY D 1 102 ? 44.982 29.696 -8.225 1.00 15.58 102 GLY C C 1
ATOM 8452 O O . GLY D 1 102 ? 45.059 28.752 -7.445 1.00 15.58 102 GLY C O 1
ATOM 8453 N N . VAL D 1 103 ? 46.054 30.231 -8.799 1.00 15.53 103 VAL C N 1
ATOM 8454 C CA . VAL D 1 103 ? 47.384 29.688 -8.524 1.00 15.53 103 VAL C CA 1
ATOM 8455 C C . VAL D 1 103 ? 48.320 30.679 -7.846 1.00 15.53 103 VAL C C 1
ATOM 8456 O O . VAL D 1 103 ? 49.399 30.302 -7.382 1.00 15.53 103 VAL C O 1
ATOM 8460 N N . PHE D 1 104 ? 47.914 31.945 -7.788 1.00 18.47 104 PHE C N 1
ATOM 8461 C CA . PHE D 1 104 ? 48.742 32.972 -7.163 1.00 18.47 104 PHE C CA 1
ATOM 8462 C C . PHE D 1 104 ? 48.040 33.597 -5.972 1.00 18.47 104 PHE C C 1
ATOM 8463 O O . PHE D 1 104 ? 47.996 34.820 -5.849 1.00 18.47 104 PHE C O 1
ATOM 8471 N N . THR D 1 105 ? 47.513 32.756 -5.088 1.00 13.98 105 THR C N 1
ATOM 8472 C CA . THR D 1 105 ? 46.794 33.243 -3.916 1.00 13.98 105 THR C CA 1
ATOM 8473 C C . THR D 1 105 ? 47.686 33.666 -2.747 1.00 13.98 105 THR C C 1
ATOM 8474 O O . THR D 1 105 ? 47.215 34.319 -1.820 1.00 13.98 105 THR C O 1
ATOM 8478 N N . ASP D 1 106 ? 48.963 33.291 -2.774 1.00 20.62 106 ASP C N 1
ATOM 8479 C CA . ASP D 1 106 ? 49.880 33.708 -1.710 1.00 20.62 106 ASP C CA 1
ATOM 8480 C C . ASP D 1 106 ? 50.091 35.207 -1.900 1.00 20.62 106 ASP C C 1
ATOM 8481 O O . ASP D 1 106 ? 50.024 35.706 -3.025 1.00 20.62 106 ASP C O 1
ATOM 8486 N N . LYS D 1 107 ? 50.349 35.921 -0.809 1.00 15.80 107 LYS C N 1
ATOM 8487 C CA . LYS D 1 107 ? 50.576 37.358 -0.885 1.00 15.80 107 LYS C CA 1
ATOM 8488 C C . LYS D 1 107 ? 51.813 37.671 -1.732 1.00 15.80 107 LYS C C 1
ATOM 8489 O O . LYS D 1 107 ? 51.786 38.541 -2.606 1.00 15.80 107 LYS C O 1
ATOM 8495 N N . GLU D 1 108 ? 52.895 36.947 -1.473 1.00 23.66 108 GLU C N 1
ATOM 8496 C CA . GLU D 1 108 ? 54.132 37.160 -2.202 1.00 23.66 108 GLU C CA 1
ATOM 8497 C C . GLU D 1 108 ? 54.030 36.836 -3.681 1.00 23.66 108 GLU C C 1
ATOM 8498 O O . GLU D 1 108 ? 54.705 37.456 -4.493 1.00 23.66 108 GLU C O 1
ATOM 8504 N N . LYS D 1 109 ? 53.189 35.874 -4.038 1.00 19.68 109 LYS C N 1
ATOM 8505 C CA . LYS D 1 109 ? 53.034 35.511 -5.443 1.00 19.68 109 LYS C CA 1
ATOM 8506 C C . LYS D 1 109 ? 52.136 36.482 -6.198 1.00 19.68 109 LYS C C 1
ATOM 8507 O O . LYS D 1 109 ? 52.396 36.812 -7.354 1.00 19.68 109 LYS C O 1
ATOM 8513 N N . ALA D 1 110 ? 51.075 36.940 -5.541 1.00 15.32 110 ALA C N 1
ATOM 8514 C CA . ALA D 1 110 ? 50.155 37.886 -6.159 1.00 15.32 110 ALA C CA 1
ATOM 8515 C C . ALA D 1 110 ? 50.820 39.265 -6.251 1.00 15.32 110 ALA C C 1
ATOM 8516 O O . ALA D 1 110 ? 50.501 40.065 -7.128 1.00 15.32 110 ALA C O 1
ATOM 8518 N N . ALA D 1 111 ? 51.743 39.540 -5.335 1.00 13.18 111 ALA C N 1
ATOM 8519 C CA . ALA D 1 111 ? 52.455 40.811 -5.321 1.00 13.18 111 ALA C CA 1
ATOM 8520 C C . ALA D 1 111 ? 53.209 41.032 -6.626 1.00 13.18 111 ALA C C 1
ATOM 8521 O O . ALA D 1 111 ? 53.560 42.163 -6.962 1.00 13.18 111 ALA C O 1
ATOM 8523 N N . ALA D 1 112 ? 53.466 39.948 -7.352 1.00 19.29 112 ALA C N 1
ATOM 8524 C CA . ALA D 1 112 ? 54.182 40.028 -8.625 1.00 19.29 112 ALA C CA 1
ATOM 8525 C C . ALA D 1 112 ? 53.508 40.990 -9.607 1.00 19.29 112 ALA C C 1
ATOM 8526 O O . ALA D 1 112 ? 54.174 41.595 -10.447 1.00 19.29 112 ALA C O 1
ATOM 8528 N N . HIS D 1 113 ? 52.189 41.135 -9.503 1.00 11.58 113 HIS C N 1
ATOM 8529 C CA . HIS D 1 113 ? 51.465 42.038 -10.392 1.00 11.58 113 HIS C CA 1
ATOM 8530 C C . HIS D 1 113 ? 51.915 43.484 -10.189 1.00 11.58 113 HIS C C 1
ATOM 8531 O O . HIS D 1 113 ? 51.709 44.320 -11.054 1.00 11.58 113 HIS C O 1
ATOM 8538 N N . LEU D 1 114 ? 52.529 43.788 -9.049 1.00 13.24 114 LEU C N 1
ATOM 8539 C CA . LEU D 1 114 ? 52.966 45.159 -8.797 1.00 13.24 114 LEU C CA 1
ATOM 8540 C C . LEU D 1 114 ? 54.179 45.582 -9.634 1.00 13.24 114 LEU C C 1
ATOM 8541 O O . LEU D 1 114 ? 54.259 46.723 -10.106 1.00 13.24 114 LEU C O 1
ATOM 8546 N N . LYS D 1 115 ? 55.116 44.664 -9.828 1.00 25.43 115 LYS C N 1
ATOM 8547 C CA . LYS D 1 115 ? 56.320 44.964 -10.594 1.00 25.43 115 LYS C CA 1
ATOM 8548 C C . LYS D 1 115 ? 56.001 45.451 -12.005 1.00 25.43 115 LYS C C 1
ATOM 8549 O O . LYS D 1 115 ? 56.816 46.132 -12.630 1.00 25.43 115 LYS C O 1
ATOM 8555 N N . GLY D 1 116 ? 54.805 45.119 -12.485 1.00 26.67 116 GLY C N 1
ATOM 8556 C CA . GLY D 1 116 ? 54.379 45.533 -13.810 1.00 26.67 116 GLY C CA 1
ATOM 8557 C C . GLY D 1 116 ? 53.639 46.864 -13.830 1.00 26.67 116 GLY C C 1
ATOM 8558 O O . GLY D 1 116 ? 53.293 47.366 -14.900 1.00 26.67 116 GLY C O 1
ATOM 8559 N N . GLY D 1 117 ? 53.374 47.440 -12.660 1.00 14.67 117 GLY C N 1
ATOM 8560 C CA . GLY D 1 117 ? 52.691 48.721 -12.630 1.00 14.67 117 GLY C CA 1
ATOM 8561 C C . GLY D 1 117 ? 51.339 48.819 -11.943 1.00 14.67 117 GLY C C 1
ATOM 8562 O O . GLY D 1 117 ? 50.819 49.926 -11.791 1.00 14.67 117 GLY C O 1
ATOM 8563 N N . ALA D 1 118 ? 50.756 47.692 -11.534 1.00 19.58 118 ALA C N 1
ATOM 8564 C CA . ALA D 1 118 ? 49.454 47.718 -10.850 1.00 19.58 118 ALA C CA 1
ATOM 8565 C C . ALA D 1 118 ? 49.635 48.247 -9.429 1.00 19.58 118 ALA C C 1
ATOM 8566 O O . ALA D 1 118 ? 50.663 48.013 -8.814 1.00 19.58 118 ALA C O 1
ATOM 8568 N N . LYS D 1 119 ? 48.628 48.944 -8.904 1.00 17.88 119 LYS C N 1
ATOM 8569 C CA . LYS D 1 119 ? 48.714 49.498 -7.553 1.00 17.88 119 LYS C CA 1
ATOM 8570 C C . LYS D 1 119 ? 48.100 48.602 -6.469 1.00 17.88 119 LYS C C 1
ATOM 8571 O O . LYS D 1 119 ? 48.643 48.479 -5.370 1.00 17.88 119 LYS C O 1
ATOM 8577 N N . LYS D 1 120 ? 46.973 47.978 -6.781 1.00 13.36 120 LYS C N 1
ATOM 8578 C CA . LYS D 1 120 ? 46.295 47.095 -5.837 1.00 13.36 120 LYS C CA 1
ATOM 8579 C C . LYS D 1 120 ? 45.993 45.744 -6.463 1.00 13.36 120 LYS C C 1
ATOM 8580 O O . LYS D 1 120 ? 45.740 45.643 -7.658 1.00 13.36 120 LYS C O 1
ATOM 8586 N N . VAL D 1 121 ? 46.029 44.695 -5.654 1.00 11.50 121 VAL C N 1
ATOM 8587 C CA . VAL D 1 121 ? 45.715 43.367 -6.156 1.00 11.50 121 VAL C CA 1
ATOM 8588 C C . VAL D 1 121 ? 44.630 42.743 -5.295 1.00 11.50 121 VAL C C 1
ATOM 8589 O O . VAL D 1 121 ? 44.742 42.683 -4.075 1.00 11.50 121 VAL C O 1
ATOM 8593 N N . VAL D 1 122 ? 43.563 42.296 -5.940 1.00 9.11 122 VAL C N 1
ATOM 8594 C CA . VAL D 1 122 ? 42.477 41.660 -5.209 1.00 9.11 122 VAL C CA 1
ATOM 8595 C C . VAL D 1 122 ? 42.429 40.197 -5.623 1.00 9.11 122 VAL C C 1
ATOM 8596 O O . VAL D 1 122 ? 42.083 39.885 -6.760 1.00 9.11 122 VAL C O 1
ATOM 8600 N N . ILE D 1 123 ? 42.783 39.310 -4.699 1.00 14.58 123 ILE C N 1
ATOM 8601 C CA . ILE D 1 123 ? 42.782 37.872 -4.956 1.00 14.58 123 ILE C CA 1
ATOM 8602 C C . ILE D 1 123 ? 41.360 37.324 -4.798 1.00 14.58 123 ILE C C 1
ATOM 8603 O O . ILE D 1 123 ? 40.709 37.556 -3.780 1.00 14.58 123 ILE C O 1
ATOM 8608 N N . SER D 1 124 ? 40.882 36.597 -5.805 1.00 12.48 124 SER C N 1
ATOM 8609 C CA . SER D 1 124 ? 39.523 36.064 -5.777 1.00 12.48 124 SER C CA 1
ATOM 8610 C C . SER D 1 124 ? 39.423 34.701 -5.107 1.00 12.48 124 SER C C 1
ATOM 8611 O O . SER D 1 124 ? 38.782 33.790 -5.628 1.00 12.48 124 SER C O 1
ATOM 8614 N N . ALA D 1 125 ? 40.058 34.566 -3.949 1.00 13.48 125 ALA C N 1
ATOM 8615 C CA . ALA D 1 125 ? 40.039 33.310 -3.215 1.00 13.48 125 ALA C CA 1
ATOM 8616 C C . ALA D 1 125 ? 40.675 33.566 -1.865 1.00 13.48 125 ALA C C 1
ATOM 8617 O O . ALA D 1 125 ? 41.223 34.648 -1.622 1.00 13.48 125 ALA C O 1
ATOM 8619 N N . PRO D 1 126 ? 40.582 32.596 -0.950 1.00 15.08 126 PRO C N 1
ATOM 8620 C CA . PRO D 1 126 ? 41.195 32.811 0.360 1.00 15.08 126 PRO C CA 1
ATOM 8621 C C . PRO D 1 126 ? 42.700 32.866 0.160 1.00 15.08 126 PRO C C 1
ATOM 8622 O O . PRO D 1 126 ? 43.212 32.323 -0.821 1.00 15.08 126 PRO C O 1
ATOM 8626 N N . SER D 1 127 ? 43.403 33.523 1.079 1.00 13.01 127 SER C N 1
ATOM 8627 C CA . SER D 1 127 ? 44.856 33.615 1.013 1.00 13.01 127 SER C CA 1
ATOM 8628 C C . SER D 1 127 ? 45.385 33.198 2.382 1.00 13.01 127 SER C C 1
ATOM 8629 O O . SER D 1 127 ? 44.768 33.491 3.406 1.00 13.01 127 SER C O 1
ATOM 8632 N N . LYS D 1 128 ? 46.514 32.501 2.396 1.00 19.89 128 LYS C N 1
ATOM 8633 C CA . LYS D 1 128 ? 47.092 32.052 3.648 1.00 19.89 128 LYS C CA 1
ATOM 8634 C C . LYS D 1 128 ? 47.615 33.222 4.471 1.00 19.89 128 LYS C C 1
ATOM 8635 O O . LYS D 1 128 ? 47.658 33.143 5.698 1.00 19.89 128 LYS C O 1
ATOM 8641 N N . ASP D 1 129 ? 48.002 34.312 3.802 1.00 23.00 129 ASP C N 1
ATOM 8642 C CA . ASP D 1 129 ? 48.535 35.471 4.515 1.00 23.00 129 ASP C CA 1
ATOM 8643 C C . ASP D 1 129 ? 47.998 36.849 4.133 1.00 23.00 129 ASP C C 1
ATOM 8644 O O . ASP D 1 129 ? 48.087 37.781 4.927 1.00 23.00 129 ASP C O 1
ATOM 8649 N N . ALA D 1 130 ? 47.449 36.997 2.931 1.00 18.42 130 ALA C N 1
ATOM 8650 C CA . ALA D 1 130 ? 46.925 38.302 2.533 1.00 18.42 130 ALA C CA 1
ATOM 8651 C C . ALA D 1 130 ? 45.631 38.609 3.281 1.00 18.42 130 ALA C C 1
ATOM 8652 O O . ALA D 1 130 ? 44.783 37.731 3.464 1.00 18.42 130 ALA C O 1
ATOM 8654 N N . PRO D 1 131 ? 45.465 39.868 3.719 1.00 13.78 131 PRO C N 1
ATOM 8655 C CA . PRO D 1 131 ? 44.285 40.342 4.454 1.00 13.78 131 PRO C CA 1
ATOM 8656 C C . PRO D 1 131 ? 42.984 39.961 3.753 1.00 13.78 131 PRO C C 1
ATOM 8657 O O . PRO D 1 131 ? 42.816 40.251 2.565 1.00 13.78 131 PRO C O 1
ATOM 8661 N N . MET D 1 132 ? 42.065 39.331 4.483 1.00 17.35 132 MET C N 1
ATOM 8662 C CA . MET D 1 132 ? 40.784 38.933 3.906 1.00 17.35 132 MET C CA 1
ATOM 8663 C C . MET D 1 132 ? 39.668 39.902 4.278 1.00 17.35 132 MET C C 1
ATOM 8664 O O . MET D 1 132 ? 39.589 40.375 5.412 1.00 17.35 132 MET C O 1
ATOM 8669 N N . PHE D 1 133 ? 38.802 40.177 3.309 1.00 11.47 133 PHE C N 1
ATOM 8670 C CA . PHE D 1 133 ? 37.679 41.083 3.498 1.00 11.47 133 PHE C CA 1
ATOM 8671 C C . PHE D 1 133 ? 36.408 40.527 2.849 1.00 11.47 133 PHE C C 1
ATOM 8672 O O . PHE D 1 133 ? 36.447 39.875 1.802 1.00 11.47 133 PHE C O 1
ATOM 8680 N N . VAL D 1 134 ? 35.280 40.781 3.496 1.00 14.19 134 VAL C N 1
ATOM 8681 C CA . VAL D 1 134 ? 33.991 40.337 3.006 1.00 14.19 134 VAL C CA 1
ATOM 8682 C C . VAL D 1 134 ? 33.085 41.559 3.103 1.00 14.19 134 VAL C C 1
ATOM 8683 O O . VAL D 1 134 ? 32.844 42.070 4.198 1.00 14.19 134 VAL C O 1
ATOM 8687 N N . CYS D 1 135 ? 32.606 42.039 1.956 1.00 14.75 135 CYS C N 1
ATOM 8688 C CA . CYS D 1 135 ? 31.734 43.208 1.919 1.00 14.75 135 CYS C CA 1
ATOM 8689 C C . CYS D 1 135 ? 30.538 43.002 2.847 1.00 14.75 135 CYS C C 1
ATOM 8690 O O . CYS D 1 135 ? 29.926 41.926 2.865 1.00 14.75 135 CYS C O 1
ATOM 8693 N N . GLY D 1 136 ? 30.218 44.038 3.621 1.00 15.95 136 GLY C N 1
ATOM 8694 C CA . GLY D 1 136 ? 29.107 43.957 4.547 1.00 15.95 136 GLY C CA 1
ATOM 8695 C C . GLY D 1 136 ? 29.498 43.357 5.884 1.00 15.95 136 GLY C C 1
ATOM 8696 O O . GLY D 1 136 ? 28.702 43.371 6.828 1.00 15.95 136 GLY C O 1
ATOM 8697 N N . VAL D 1 137 ? 30.712 42.818 5.976 1.00 15.20 137 VAL C N 1
ATOM 8698 C CA . VAL D 1 137 ? 31.157 42.216 7.227 1.00 15.20 137 VAL C CA 1
ATOM 8699 C C . VAL D 1 137 ? 32.365 42.892 7.856 1.00 15.20 137 VAL C C 1
ATOM 8700 O O . VAL D 1 137 ? 32.360 43.159 9.056 1.00 15.20 137 VAL C O 1
ATOM 8704 N N . ASN D 1 138 ? 33.399 43.159 7.059 1.00 15.38 138 ASN C N 1
ATOM 8705 C CA . ASN D 1 138 ? 34.602 43.793 7.585 1.00 15.38 138 ASN C CA 1
ATOM 8706 C C . ASN D 1 138 ? 35.356 44.574 6.518 1.00 15.38 138 ASN C C 1
ATOM 8707 O O . ASN D 1 138 ? 36.536 44.887 6.703 1.00 15.38 138 ASN C O 1
ATOM 8712 N N . GLU D 1 139 ? 34.695 44.904 5.412 1.00 14.81 139 GLU C N 1
ATOM 8713 C CA . GLU D 1 139 ? 35.383 45.626 4.345 1.00 14.81 139 GLU C CA 1
ATOM 8714 C C . GLU D 1 139 ? 35.908 47.000 4.777 1.00 14.81 139 GLU C C 1
ATOM 8715 O O . GLU D 1 139 ? 36.739 47.593 4.090 1.00 14.81 139 GLU C O 1
ATOM 8721 N N . ASP D 1 140 ? 35.445 47.501 5.919 1.00 25.59 140 ASP C N 1
ATOM 8722 C CA . ASP D 1 140 ? 35.921 48.794 6.398 1.00 25.59 140 ASP C CA 1
ATOM 8723 C C . ASP D 1 140 ? 37.249 48.649 7.141 1.00 25.59 140 ASP C C 1
ATOM 8724 O O . ASP D 1 140 ? 37.915 49.639 7.435 1.00 25.59 140 ASP C O 1
ATOM 8729 N N . LYS D 1 141 ? 37.635 47.413 7.446 1.00 12.83 141 LYS C N 1
ATOM 8730 C CA . LYS D 1 141 ? 38.900 47.180 8.133 1.00 12.83 141 LYS C CA 1
ATOM 8731 C C . LYS D 1 141 ? 40.030 47.459 7.149 1.00 12.83 141 LYS C C 1
ATOM 8732 O O . LYS D 1 141 ? 41.199 47.512 7.524 1.00 12.83 141 LYS C O 1
ATOM 8738 N N . TYR D 1 142 ? 39.668 47.637 5.882 1.00 9.26 142 TYR C N 1
ATOM 8739 C CA . TYR D 1 142 ? 40.660 47.916 4.852 1.00 9.26 142 TYR C CA 1
ATOM 8740 C C . TYR D 1 142 ? 41.303 49.279 5.051 1.00 9.26 142 TYR C C 1
ATOM 8741 O O . TYR D 1 142 ? 40.612 50.260 5.348 1.00 9.26 142 TYR C O 1
ATOM 8750 N N . THR D 1 143 ? 42.623 49.332 4.876 1.00 22.20 143 THR C N 1
ATOM 8751 C CA . THR D 1 143 ? 43.380 50.575 4.997 1.00 22.20 143 THR C CA 1
ATOM 8752 C C . THR D 1 143 ? 44.264 50.704 3.759 1.00 22.20 143 THR C C 1
ATOM 8753 O O . THR D 1 143 ? 44.818 49.712 3.281 1.00 22.20 143 THR C O 1
ATOM 8757 N N . SER D 1 144 ? 44.379 51.927 3.241 1.00 15.49 144 SER C N 1
ATOM 8758 C CA . SER D 1 144 ? 45.167 52.217 2.037 1.00 15.49 144 SER C CA 1
ATOM 8759 C C . SER D 1 144 ? 46.607 51.710 1.973 1.00 15.49 144 SER C C 1
ATOM 8760 O O . SER D 1 144 ? 47.190 51.665 0.887 1.00 15.49 144 SER C O 1
ATOM 8763 N N . ASP D 1 145 ? 47.195 51.350 3.109 1.00 18.50 145 ASP C N 1
ATOM 8764 C CA . ASP D 1 145 ? 48.573 50.871 3.098 1.00 18.50 145 ASP C CA 1
ATOM 8765 C C . ASP D 1 145 ? 48.654 49.434 2.601 1.00 18.50 145 ASP C C 1
ATOM 8766 O O . ASP D 1 145 ? 49.727 48.947 2.248 1.00 18.50 145 ASP C O 1
ATOM 8771 N N . ILE D 1 146 ? 47.504 48.766 2.572 1.00 15.62 146 ILE C N 1
ATOM 8772 C CA . ILE D 1 146 ? 47.400 47.391 2.094 1.00 15.62 146 ILE C CA 1
ATOM 8773 C C . ILE D 1 146 ? 47.225 47.449 0.575 1.00 15.62 146 ILE C C 1
ATOM 8774 O O . ILE D 1 146 ? 46.291 48.080 0.090 1.00 15.62 146 ILE C O 1
ATOM 8779 N N . ASP D 1 147 ? 48.115 46.794 -0.169 1.00 11.03 147 ASP C N 1
ATOM 8780 C CA . ASP D 1 147 ? 48.035 46.787 -1.633 1.00 11.03 147 ASP C CA 1
ATOM 8781 C C . ASP D 1 147 ? 47.561 45.447 -2.174 1.00 11.03 147 ASP C C 1
ATOM 8782 O O . ASP D 1 147 ? 47.114 45.348 -3.319 1.00 11.03 147 ASP C O 1
ATOM 8787 N N . ILE D 1 148 ? 47.685 44.415 -1.349 1.00 11.47 148 ILE C N 1
ATOM 8788 C CA . ILE D 1 148 ? 47.290 43.072 -1.731 1.00 11.47 148 ILE C CA 1
ATOM 8789 C C . ILE D 1 148 ? 46.301 42.516 -0.718 1.00 11.47 148 ILE C C 1
ATOM 8790 O O . ILE D 1 148 ? 46.635 42.323 0.462 1.00 11.47 148 ILE C O 1
ATOM 8795 N N . VAL D 1 149 ? 45.077 42.274 -1.174 1.00 14.23 149 VAL C N 1
ATOM 8796 C CA . VAL D 1 149 ? 44.050 41.729 -0.307 1.00 14.23 149 VAL C CA 1
ATOM 8797 C C . VAL D 1 149 ? 43.362 40.535 -0.951 1.00 14.23 149 VAL C C 1
ATOM 8798 O O . VAL D 1 149 ? 43.537 40.261 -2.149 1.00 14.23 149 VAL C O 1
ATOM 8802 N N . SER D 1 150 ? 42.582 39.833 -0.136 1.00 13.45 150 SER C N 1
ATOM 8803 C CA . SER D 1 150 ? 41.825 38.668 -0.565 1.00 13.45 150 SER C CA 1
ATOM 8804 C C . SER D 1 150 ? 40.346 38.948 -0.317 1.00 13.45 150 SER C C 1
ATOM 8805 O O . SER D 1 150 ? 39.981 39.571 0.683 1.00 13.45 150 SER C O 1
ATOM 8808 N N . ASN D 1 151 ? 39.503 38.504 -1.240 1.00 11.56 151 ASN C N 1
ATOM 8809 C CA . ASN D 1 151 ? 38.066 38.693 -1.121 1.00 11.56 151 ASN C CA 1
ATOM 8810 C C . ASN D 1 151 ? 37.420 37.416 -0.584 1.00 11.56 151 ASN C C 1
ATOM 8811 O O . ASN D 1 151 ? 36.212 37.192 -0.746 1.00 11.56 151 ASN C O 1
ATOM 8816 N N . ALA D 1 152 ? 38.235 36.590 0.063 1.00 14.93 152 ALA C N 1
ATOM 8817 C CA . ALA D 1 152 ? 37.764 35.345 0.651 1.00 14.93 152 ALA C CA 1
ATOM 8818 C C . ALA D 1 152 ? 37.144 34.437 -0.402 1.00 14.93 152 ALA C C 1
ATOM 8819 O O . ALA D 1 152 ? 37.333 34.634 -1.602 1.00 14.93 152 ALA C O 1
ATOM 8821 N N . SER D 1 153 ? 36.401 33.439 0.062 1.00 11.31 153 SER C N 1
ATOM 8822 C CA . SER D 1 153 ? 35.742 32.482 -0.825 1.00 11.31 153 SER C CA 1
ATOM 8823 C C . SER D 1 153 ? 34.257 32.789 -0.973 1.00 11.31 153 SER C C 1
ATOM 8824 O O . SER D 1 153 ? 33.676 33.534 -0.178 1.00 11.31 153 SER C O 1
ATOM 8827 N N . CYS D 1 154 ? 33.641 32.203 -1.991 0.30 1.64 154 CYS C N 1
ATOM 8828 C CA . CYS D 1 154 ? 32.222 32.408 -2.219 0.30 1.64 154 CYS C CA 1
ATOM 8829 C C . CYS D 1 154 ? 31.445 31.889 -1.015 0.30 1.64 154 CYS C C 1
ATOM 8830 O O . CYS D 1 154 ? 30.438 32.476 -0.612 0.30 1.64 154 CYS C O 1
ATOM 8833 N N . THR D 1 155 ? 31.927 30.795 -0.429 1.00 9.21 155 THR C N 1
ATOM 8834 C CA . THR D 1 155 ? 31.236 30.204 0.712 1.00 9.21 155 THR C CA 1
ATOM 8835 C C . THR D 1 155 ? 31.321 31.085 1.946 1.00 9.21 155 THR C C 1
ATOM 8836 O O . THR D 1 155 ? 30.338 31.268 2.671 1.00 9.21 155 THR C O 1
ATOM 8840 N N . THR D 1 156 ? 32.500 31.635 2.191 1.00 12.41 156 THR C N 1
ATOM 8841 C CA . THR D 1 156 ? 32.658 32.499 3.339 1.00 12.41 156 THR C CA 1
ATOM 8842 C C . THR D 1 156 ? 31.845 33.774 3.122 1.00 12.41 156 THR C C 1
ATOM 8843 O O . THR D 1 156 ? 31.379 34.381 4.082 1.00 12.41 156 THR C O 1
ATOM 8847 N N . ASN D 1 157 ? 31.658 34.162 1.861 1.00 14.47 157 ASN C N 1
ATOM 8848 C CA . ASN D 1 157 ? 30.875 35.353 1.540 1.00 14.47 157 ASN C CA 1
ATOM 8849 C C . ASN D 1 157 ? 29.388 35.087 1.801 1.00 14.47 157 ASN C C 1
ATOM 8850 O O . ASN D 1 157 ? 28.636 36.003 2.154 1.00 14.47 157 ASN C O 1
ATOM 8855 N N . CYS D 1 158 ? 28.954 33.840 1.636 1.00 9.16 158 CYS C N 1
ATOM 8856 C CA . CYS D 1 158 ? 27.552 33.508 1.910 1.00 9.16 158 CYS C CA 1
ATOM 8857 C C . CYS D 1 158 ? 27.334 33.340 3.413 1.00 9.16 158 CYS C C 1
ATOM 8858 O O . CYS D 1 158 ? 26.376 33.858 3.977 1.00 9.16 158 CYS C O 1
ATOM 8861 N N . LEU D 1 159 ? 28.241 32.628 4.070 1.00 10.77 159 LEU C N 1
ATOM 8862 C CA . LEU D 1 159 ? 28.099 32.381 5.495 1.00 10.77 159 LEU C CA 1
ATOM 8863 C C . LEU D 1 159 ? 28.367 33.569 6.426 1.00 10.77 159 LEU C C 1
ATOM 8864 O O . LEU D 1 159 ? 27.597 33.814 7.359 1.00 10.77 159 LEU C O 1
ATOM 8869 N N . ALA D 1 160 ? 29.439 34.309 6.171 1.00 7.86 160 ALA C N 1
ATOM 8870 C CA . ALA D 1 160 ? 29.807 35.429 7.035 1.00 7.86 160 ALA C CA 1
ATOM 8871 C C . ALA D 1 160 ? 28.704 36.461 7.299 1.00 7.86 160 ALA C C 1
ATOM 8872 O O . ALA D 1 160 ? 28.453 36.826 8.449 1.00 7.86 160 ALA C O 1
ATOM 8874 N N . PRO D 1 161 ? 28.052 36.961 6.235 1.00 13.52 161 PRO C N 1
ATOM 8875 C CA . PRO D 1 161 ? 26.983 37.952 6.404 1.00 13.52 161 PRO C CA 1
ATOM 8876 C C . PRO D 1 161 ? 25.840 37.358 7.224 1.00 13.52 161 PRO C C 1
ATOM 8877 O O . PRO D 1 161 ? 25.264 38.024 8.071 1.00 13.52 161 PRO C O 1
ATOM 8881 N N . LEU D 1 162 ? 25.516 36.097 6.959 1.00 13.30 162 LEU C N 1
ATOM 8882 C CA . LEU D 1 162 ? 24.458 35.410 7.698 1.00 13.30 162 LEU C CA 1
ATOM 8883 C C . LEU D 1 162 ? 24.820 35.286 9.177 1.00 13.30 162 LEU C C 1
ATOM 8884 O O . LEU D 1 162 ? 24.006 35.573 10.053 1.00 13.30 162 LEU C O 1
ATOM 8889 N N . ALA D 1 163 ? 26.043 34.840 9.448 1.00 10.95 163 ALA C N 1
ATOM 8890 C CA . ALA D 1 163 ? 26.514 34.675 10.824 1.00 10.95 163 ALA C CA 1
ATOM 8891 C C . ALA D 1 163 ? 26.577 36.000 11.575 1.00 10.95 163 ALA C C 1
ATOM 8892 O O . ALA D 1 163 ? 26.310 36.053 12.778 1.00 10.95 163 ALA C O 1
ATOM 8894 N N . LYS D 1 164 ? 26.953 37.063 10.871 1.00 13.54 164 LYS C N 1
ATOM 8895 C CA . LYS D 1 164 ? 27.041 38.379 11.482 1.00 13.54 164 LYS C CA 1
ATOM 8896 C C . LYS D 1 164 ? 25.664 38.815 11.965 1.00 13.54 164 LYS C C 1
ATOM 8897 O O . LYS D 1 164 ? 25.529 39.364 13.053 1.00 13.54 164 LYS C O 1
ATOM 8903 N N . VAL D 1 165 ? 24.643 38.557 11.157 1.00 11.19 165 VAL C N 1
ATOM 8904 C CA . VAL D 1 165 ? 23.270 38.934 11.504 1.00 11.19 165 VAL C CA 1
ATOM 8905 C C . VAL D 1 165 ? 22.763 38.118 12.681 1.00 11.19 165 VAL C C 1
ATOM 8906 O O . VAL D 1 165 ? 22.218 38.661 13.646 1.00 11.19 165 VAL C O 1
ATOM 8910 N N . ILE D 1 166 ? 22.958 36.807 12.612 1.00 11.04 166 ILE C N 1
ATOM 8911 C CA . ILE D 1 166 ? 22.506 35.937 13.687 1.00 11.04 166 ILE C CA 1
ATOM 8912 C C . ILE D 1 166 ? 23.257 36.241 14.981 1.00 11.04 166 ILE C C 1
ATOM 8913 O O . ILE D 1 166 ? 22.667 36.270 16.062 1.00 11.04 166 ILE C O 1
ATOM 8918 N N . HIS D 1 167 ? 24.560 36.481 14.876 1.00 12.83 167 HIS C N 1
ATOM 8919 C CA . HIS D 1 167 ? 25.348 36.770 16.067 1.00 12.83 167 HIS C CA 1
ATOM 8920 C C . HIS D 1 167 ? 25.012 38.124 16.694 1.00 12.83 167 HIS C C 1
ATOM 8921 O O . HIS D 1 167 ? 24.914 38.232 17.919 1.00 12.83 167 HIS C O 1
ATOM 8928 N N . ASP D 1 168 ? 24.829 39.151 15.867 1.00 13.89 168 ASP C N 1
ATOM 8929 C CA . ASP D 1 168 ? 24.517 40.478 16.396 1.00 13.89 168 ASP C CA 1
ATOM 8930 C C . ASP D 1 168 ? 23.160 40.505 17.088 1.00 13.89 168 ASP C C 1
ATOM 8931 O O . ASP D 1 168 ? 22.963 41.238 18.058 1.00 13.89 168 ASP C O 1
ATOM 8936 N N . ASN D 1 169 ? 22.230 39.693 16.596 1.00 12.55 169 ASN C N 1
ATOM 8937 C CA . ASN D 1 169 ? 20.879 39.640 17.146 1.00 12.55 169 ASN C CA 1
ATOM 8938 C C . ASN D 1 169 ? 20.643 38.628 18.269 1.00 12.55 169 ASN C C 1
ATOM 8939 O O . ASN D 1 169 ? 19.902 38.901 19.214 1.00 12.55 169 ASN C O 1
ATOM 8944 N N . PHE D 1 170 ? 21.269 37.458 18.173 1.00 12.44 170 PHE C N 1
ATOM 8945 C CA . PHE D 1 170 ? 21.027 36.397 19.151 1.00 12.44 170 PHE C CA 1
ATOM 8946 C C . PHE D 1 170 ? 22.290 35.846 19.815 1.00 12.44 170 PHE C C 1
ATOM 8947 O O . PHE D 1 170 ? 22.210 35.145 20.824 1.00 12.44 170 PHE C O 1
ATOM 8955 N N . GLY D 1 171 ? 23.450 36.158 19.248 1.00 15.46 171 GLY C N 1
ATOM 8956 C CA . GLY D 1 171 ? 24.711 35.654 19.761 1.00 15.46 171 GLY C CA 1
ATOM 8957 C C . GLY D 1 171 ? 24.936 34.198 19.407 1.00 15.46 171 GLY C C 1
ATOM 8958 O O . GLY D 1 171 ? 24.167 33.328 19.816 1.00 15.46 171 GLY C O 1
ATOM 8959 N N . ILE D 1 172 ? 25.991 33.927 18.644 1.00 14.83 172 ILE C N 1
ATOM 8960 C CA . ILE D 1 172 ? 26.293 32.562 18.242 1.00 14.83 172 ILE C CA 1
ATOM 8961 C C . ILE D 1 172 ? 27.283 31.952 19.229 1.00 14.83 172 ILE C C 1
ATOM 8962 O O . ILE D 1 172 ? 28.414 32.422 19.362 1.00 14.83 172 ILE C O 1
ATOM 8967 N N . ILE D 1 173 ? 26.840 30.911 19.926 1.00 14.37 173 ILE C N 1
ATOM 8968 C CA . ILE D 1 173 ? 27.678 30.213 20.895 1.00 14.37 173 ILE C CA 1
ATOM 8969 C C . ILE D 1 173 ? 28.630 29.289 20.139 1.00 14.37 173 ILE C C 1
ATOM 8970 O O . ILE D 1 173 ? 29.823 29.215 20.451 1.00 14.37 173 ILE C O 1
ATOM 8975 N N . GLU D 1 174 ? 28.095 28.590 19.141 1.00 6.43 174 GLU C N 1
ATOM 8976 C CA . GLU D 1 174 ? 28.897 27.702 18.310 1.00 6.43 174 GLU C CA 1
ATOM 8977 C C . GLU D 1 174 ? 28.080 27.254 17.089 1.00 6.43 174 GLU C C 1
ATOM 8978 O O . GLU D 1 174 ? 26.842 27.240 17.124 1.00 6.43 174 GLU C O 1
ATOM 8984 N N . GLY D 1 175 ? 28.771 26.896 16.013 1.00 5.30 175 GLY C N 1
ATOM 8985 C CA . GLY D 1 175 ? 28.063 26.470 14.817 1.00 5.30 175 GLY C CA 1
ATOM 8986 C C . GLY D 1 175 ? 28.854 25.571 13.890 1.00 5.30 175 GLY C C 1
ATOM 8987 O O . GLY D 1 175 ? 30.088 25.662 13.801 1.00 5.30 175 GLY C O 1
ATOM 8988 N N . LEU D 1 176 ? 28.130 24.712 13.176 1.00 7.90 176 LEU C N 1
ATOM 8989 C CA . LEU D 1 176 ? 28.730 23.783 12.229 1.00 7.90 176 LEU C CA 1
ATOM 8990 C C . LEU D 1 176 ? 28.027 23.924 10.887 1.00 7.90 176 LEU C C 1
ATOM 8991 O O . LEU D 1 176 ? 26.805 23.849 10.804 1.00 7.90 176 LEU C O 1
ATOM 8996 N N . MET D 1 177 ? 28.820 24.125 9.839 1.00 8.30 177 MET C N 1
ATOM 8997 C CA . MET D 1 177 ? 28.282 24.325 8.511 1.00 8.30 177 MET C CA 1
ATOM 8998 C C . MET D 1 177 ? 28.523 23.219 7.504 1.00 8.30 177 MET C C 1
ATOM 8999 O O . MET D 1 177 ? 29.521 22.496 7.552 1.00 8.30 177 MET C O 1
ATOM 9004 N N . THR D 1 178 ? 27.584 23.115 6.573 1.00 6.78 178 THR C N 1
ATOM 9005 C CA . THR D 1 178 ? 27.677 22.158 5.488 1.00 6.78 178 THR C CA 1
ATOM 9006 C C . THR D 1 178 ? 27.253 22.927 4.251 1.00 6.78 178 THR C C 1
ATOM 9007 O O . THR D 1 178 ? 26.277 23.679 4.277 1.00 6.78 178 THR C O 1
ATOM 9011 N N . THR D 1 179 ? 27.998 22.766 3.171 1.00 12.83 179 THR C N 1
ATOM 9012 C CA . THR D 1 179 ? 27.631 23.444 1.954 1.00 12.83 179 THR C CA 1
ATOM 9013 C C . THR D 1 179 ? 27.417 22.380 0.894 1.00 12.83 179 THR C C 1
ATOM 9014 O O . THR D 1 179 ? 28.224 21.463 0.738 1.00 12.83 179 THR C O 1
ATOM 9018 N N . VAL D 1 180 ? 26.276 22.463 0.222 1.00 7.98 180 VAL C N 1
ATOM 9019 C CA . VAL D 1 180 ? 25.972 21.551 -0.866 1.00 7.98 180 VAL C CA 1
ATOM 9020 C C . VAL D 1 180 ? 26.389 22.465 -1.992 1.00 7.98 180 VAL C C 1
ATOM 9021 O O . VAL D 1 180 ? 25.737 23.471 -2.249 1.00 7.98 180 VAL C O 1
ATOM 9025 N N . HIS D 1 181 ? 27.502 22.115 -2.631 1.00 12.27 181 HIS C N 1
ATOM 9026 C CA . HIS D 1 181 ? 28.131 22.928 -3.662 1.00 12.27 181 HIS C CA 1
ATOM 9027 C C . HIS D 1 181 ? 28.129 22.381 -5.098 1.00 12.27 181 HIS C C 1
ATOM 9028 O O . HIS D 1 181 ? 28.333 21.192 -5.321 1.00 12.27 181 HIS C O 1
ATOM 9035 N N . ALA D 1 182 ? 27.921 23.265 -6.071 1.00 9.42 182 ALA C N 1
ATOM 9036 C CA . ALA D 1 182 ? 27.929 22.861 -7.474 1.00 9.42 182 ALA C CA 1
ATOM 9037 C C . ALA D 1 182 ? 29.367 22.472 -7.842 1.00 9.42 182 ALA C C 1
ATOM 9038 O O . ALA D 1 182 ? 30.312 22.777 -7.111 1.00 9.42 182 ALA C O 1
ATOM 9040 N N . ILE D 1 183 ? 29.534 21.792 -8.970 1.00 13.13 183 ILE C N 1
ATOM 9041 C CA . ILE D 1 183 ? 30.865 21.382 -9.405 1.00 13.13 183 ILE C CA 1
ATOM 9042 C C . ILE D 1 183 ? 31.658 22.598 -9.883 1.00 13.13 183 ILE C C 1
ATOM 9043 O O . ILE D 1 183 ? 31.084 23.634 -10.203 1.00 13.13 183 ILE C O 1
ATOM 9048 N N . THR D 1 184 ? 32.977 22.478 -9.922 1.00 9.54 184 THR C N 1
ATOM 9049 C CA . THR D 1 184 ? 33.813 23.583 -10.375 1.00 9.54 184 THR C CA 1
ATOM 9050 C C . THR D 1 184 ? 34.919 23.079 -11.282 1.00 9.54 184 THR C C 1
ATOM 9051 O O . THR D 1 184 ? 35.097 21.871 -11.452 1.00 9.54 184 THR C O 1
ATOM 9055 N N . ALA D 1 185 ? 35.663 24.018 -11.857 1.00 8.35 185 ALA C N 1
ATOM 9056 C CA . ALA D 1 185 ? 36.753 23.711 -12.774 1.00 8.35 185 ALA C CA 1
ATOM 9057 C C . ALA D 1 185 ? 37.831 22.762 -12.237 1.00 8.35 185 ALA C C 1
ATOM 9058 O O . ALA D 1 185 ? 38.478 22.066 -13.018 1.00 8.35 185 ALA C O 1
ATOM 9060 N N . THR D 1 186 ? 38.048 22.736 -10.924 1.00 16.14 186 THR C N 1
ATOM 9061 C CA . THR D 1 186 ? 39.066 21.841 -10.386 1.00 16.14 186 THR C CA 1
ATOM 9062 C C . THR D 1 186 ? 38.634 20.368 -10.411 1.00 16.14 186 THR C C 1
ATOM 9063 O O . THR D 1 186 ? 39.472 19.469 -10.281 1.00 16.14 186 THR C O 1
ATOM 9067 N N . GLN D 1 187 ? 37.338 20.112 -10.584 1.00 7.43 187 GLN C N 1
ATOM 9068 C CA . GLN D 1 187 ? 36.855 18.736 -10.626 1.00 7.43 187 GLN C CA 1
ATOM 9069 C C . GLN D 1 187 ? 37.059 18.061 -11.987 1.00 7.43 187 GLN C C 1
ATOM 9070 O O . GLN D 1 187 ? 37.445 18.703 -12.965 1.00 7.43 187 GLN C O 1
ATOM 9076 N N . LYS D 1 188 ? 36.778 16.762 -12.050 1.00 10.61 188 LYS C N 1
ATOM 9077 C CA . LYS D 1 188 ? 36.989 15.993 -13.277 1.00 10.61 188 LYS C CA 1
ATOM 9078 C C . LYS D 1 188 ? 35.725 15.388 -13.894 1.00 10.61 188 LYS C C 1
ATOM 9079 O O . LYS D 1 188 ? 34.828 14.966 -13.178 1.00 10.61 188 LYS C O 1
ATOM 9085 N N . THR D 1 189 ? 35.667 15.335 -15.225 1.00 10.87 189 THR C N 1
ATOM 9086 C CA . THR D 1 189 ? 34.521 14.751 -15.925 1.00 10.87 189 THR C CA 1
ATOM 9087 C C . THR D 1 189 ? 34.416 13.245 -15.656 1.00 10.87 189 THR C C 1
ATOM 9088 O O . THR D 1 189 ? 33.320 12.708 -15.480 1.00 10.87 189 THR C O 1
ATOM 9092 N N . VAL D 1 190 ? 35.557 12.561 -15.641 1.00 10.05 190 VAL C N 1
ATOM 9093 C CA . VAL D 1 190 ? 35.587 11.130 -15.349 1.00 10.05 190 VAL C CA 1
ATOM 9094 C C . VAL D 1 190 ? 36.650 10.904 -14.273 1.00 10.05 190 VAL C C 1
ATOM 9095 O O . VAL D 1 190 ? 37.446 11.801 -13.983 1.00 10.05 190 VAL C O 1
ATOM 9099 N N . ASP D 1 191 ? 36.656 9.727 -13.663 1.00 7.88 191 ASP C N 1
ATOM 9100 C CA . ASP D 1 191 ? 37.629 9.454 -12.600 1.00 7.88 191 ASP C CA 1
ATOM 9101 C C . ASP D 1 191 ? 39.046 9.685 -13.100 1.00 7.88 191 ASP C C 1
ATOM 9102 O O . ASP D 1 191 ? 39.575 8.866 -13.857 1.00 7.88 191 ASP C O 1
ATOM 9107 N N . GLY D 1 192 ? 39.651 10.786 -12.662 1.00 9.66 192 GLY C N 1
ATOM 9108 C CA . GLY D 1 192 ? 41.006 11.119 -13.064 1.00 9.66 192 GLY C CA 1
ATOM 9109 C C . GLY D 1 192 ? 41.898 11.463 -11.878 1.00 9.66 192 GLY C C 1
ATOM 9110 O O . GLY D 1 192 ? 41.417 11.577 -10.749 1.00 9.66 192 GLY C O 1
ATOM 9111 N N . PRO D 1 193 ? 43.211 11.631 -12.104 1.00 14.45 193 PRO C N 1
ATOM 9112 C CA . PRO D 1 193 ? 44.181 11.961 -11.056 1.00 14.45 193 PRO C CA 1
ATOM 9113 C C . PRO D 1 193 ? 43.913 13.328 -10.430 1.00 14.45 193 PRO C C 1
ATOM 9114 O O . PRO D 1 193 ? 43.596 14.284 -11.130 1.00 14.45 193 PRO C O 1
ATOM 9118 N N . SER D 1 194 ? 44.064 13.400 -9.110 1.00 12.15 194 SER C N 1
ATOM 9119 C CA . SER D 1 194 ? 43.846 14.614 -8.327 1.00 12.15 194 SER C CA 1
ATOM 9120 C C . SER D 1 194 ? 44.560 14.351 -6.997 1.00 12.15 194 SER C C 1
ATOM 9121 O O . SER D 1 194 ? 43.923 14.169 -5.955 1.00 12.15 194 SER C O 1
ATOM 9124 N N . SER D 1 195 ? 45.890 14.320 -7.058 1.00 20.26 195 SER C N 1
ATOM 9125 C CA . SER D 1 195 ? 46.747 14.033 -5.907 1.00 20.26 195 SER C CA 1
ATOM 9126 C C . SER D 1 195 ? 46.493 14.764 -4.590 1.00 20.26 195 SER C C 1
ATOM 9127 O O . SER D 1 195 ? 46.665 14.172 -3.522 1.00 20.26 195 SER C O 1
ATOM 9130 N N . LYS D 1 196 ? 46.099 16.033 -4.644 1.00 18.84 196 LYS C N 1
ATOM 9131 C CA . LYS D 1 196 ? 45.857 16.794 -3.415 1.00 18.84 196 LYS C CA 1
ATOM 9132 C C . LYS D 1 196 ? 44.435 16.683 -2.887 1.00 18.84 196 LYS C C 1
ATOM 9133 O O . LYS D 1 196 ? 44.131 17.163 -1.793 1.00 18.84 196 LYS C O 1
ATOM 9139 N N . ASP D 1 197 ? 43.571 16.041 -3.663 1.00 12.99 197 ASP C N 1
ATOM 9140 C CA . ASP D 1 197 ? 42.161 15.889 -3.306 1.00 12.99 197 ASP C CA 1
ATOM 9141 C C . ASP D 1 197 ? 41.630 14.627 -3.993 1.00 12.99 197 ASP C C 1
ATOM 9142 O O . ASP D 1 197 ? 40.915 14.715 -4.989 1.00 12.99 197 ASP C O 1
ATOM 9147 N N . TRP D 1 198 ? 41.987 13.461 -3.455 1.00 11.38 198 TRP C N 1
ATOM 9148 C CA . TRP D 1 198 ? 41.568 12.177 -4.031 1.00 11.38 198 TRP C CA 1
ATOM 9149 C C . TRP D 1 198 ? 40.084 12.068 -4.401 1.00 11.38 198 TRP C C 1
ATOM 9150 O O . TRP D 1 198 ? 39.749 11.652 -5.509 1.00 11.38 198 TRP C O 1
ATOM 9161 N N . ARG D 1 199 ? 39.191 12.440 -3.489 1.00 10.01 199 ARG C N 1
ATOM 9162 C CA . ARG D 1 199 ? 37.763 12.355 -3.783 1.00 10.01 199 ARG C CA 1
ATOM 9163 C C . ARG D 1 199 ? 37.410 13.253 -4.960 1.00 10.01 199 ARG C C 1
ATOM 9164 O O . ARG D 1 199 ? 36.577 12.905 -5.798 1.00 10.01 199 ARG C O 1
ATOM 9172 N N . GLY D 1 200 ? 38.053 14.416 -5.007 1.00 13.20 200 GLY C N 1
ATOM 9173 C CA . GLY D 1 200 ? 37.797 15.378 -6.060 1.00 13.20 200 GLY C CA 1
ATOM 9174 C C . GLY D 1 200 ? 38.226 14.940 -7.443 1.00 13.20 200 GLY C C 1
ATOM 9175 O O . GLY D 1 200 ? 37.985 15.648 -8.415 1.00 13.20 200 GLY C O 1
ATOM 9176 N N . GLY D 1 201 ? 38.866 13.777 -7.536 1.00 10.93 201 GLY C N 1
ATOM 9177 C CA . GLY D 1 201 ? 39.296 13.275 -8.827 1.00 10.93 201 GLY C CA 1
ATOM 9178 C C . GLY D 1 201 ? 38.233 12.418 -9.492 1.00 10.93 201 GLY C C 1
ATOM 9179 O O . GLY D 1 201 ? 38.289 12.176 -10.697 1.00 10.93 201 GLY C O 1
ATOM 9180 N N . ARG D 1 202 ? 37.258 11.978 -8.696 1.00 9.37 202 ARG C N 1
ATOM 9181 C CA . ARG D 1 202 ? 36.153 11.129 -9.154 1.00 9.37 202 ARG C CA 1
ATOM 9182 C C . ARG D 1 202 ? 35.140 11.886 -10.022 1.00 9.37 202 ARG C C 1
ATOM 9183 O O . ARG D 1 202 ? 34.947 13.083 -9.846 1.00 9.37 202 ARG C O 1
ATOM 9191 N N . ALA D 1 203 ? 34.494 11.173 -10.939 1.00 6.25 203 ALA C N 1
ATOM 9192 C CA . ALA D 1 203 ? 33.494 11.773 -11.813 1.00 6.25 203 ALA C CA 1
ATOM 9193 C C . ALA D 1 203 ? 32.627 12.783 -11.066 1.00 6.25 203 ALA C C 1
ATOM 9194 O O . ALA D 1 203 ? 31.843 12.418 -10.191 1.00 6.25 203 ALA C O 1
ATOM 9196 N N . ALA D 1 204 ? 32.776 14.055 -11.422 1.00 5.89 204 ALA C N 1
ATOM 9197 C CA . ALA D 1 204 ? 32.001 15.127 -10.814 1.00 5.89 204 ALA C CA 1
ATOM 9198 C C . ALA D 1 204 ? 30.479 15.088 -10.942 1.00 5.89 204 ALA C C 1
ATOM 9199 O O . ALA D 1 204 ? 29.778 15.296 -9.958 1.00 5.89 204 ALA C O 1
ATOM 9201 N N . SER D 1 205 ? 29.949 14.819 -12.130 1.00 5.25 205 SER C N 1
ATOM 9202 C CA . SER D 1 205 ? 28.492 14.847 -12.254 1.00 5.25 205 SER C CA 1
ATOM 9203 C C . SER D 1 205 ? 27.767 13.533 -11.990 1.00 5.25 205 SER C C 1
ATOM 9204 O O . SER D 1 205 ? 26.577 13.427 -12.247 1.00 5.25 205 SER C O 1
ATOM 9207 N N . PHE D 1 206 ? 28.476 12.547 -11.447 1.00 10.59 206 PHE C N 1
ATOM 9208 C CA . PHE D 1 206 ? 27.872 11.250 -11.157 1.00 10.59 206 PHE C CA 1
ATOM 9209 C C . PHE D 1 206 ? 28.152 10.805 -9.737 1.00 10.59 206 PHE C C 1
ATOM 9210 O O . PHE D 1 206 ? 28.051 9.622 -9.409 1.00 10.59 206 PHE C O 1
ATOM 9218 N N . ASN D 1 207 ? 28.503 11.767 -8.897 1.00 9.59 207 ASN C N 1
ATOM 9219 C CA . ASN D 1 207 ? 28.829 11.480 -7.515 1.00 9.59 207 ASN C CA 1
ATOM 9220 C C . ASN D 1 207 ? 28.572 12.661 -6.595 1.00 9.59 207 ASN C C 1
ATOM 9221 O O . ASN D 1 207 ? 28.577 13.824 -7.016 1.00 9.59 207 ASN C O 1
ATOM 9226 N N . ILE D 1 208 ? 28.325 12.333 -5.334 1.00 8.39 208 ILE C N 1
ATOM 9227 C CA . ILE D 1 208 ? 28.165 13.325 -4.289 1.00 8.39 208 ILE C CA 1
ATOM 9228 C C . ILE D 1 208 ? 29.584 13.191 -3.765 1.00 8.39 208 ILE C C 1
ATOM 9229 O O . ILE D 1 208 ? 30.026 12.089 -3.469 1.00 8.39 208 ILE C O 1
ATOM 9234 N N . ILE D 1 209 ? 30.308 14.295 -3.671 1.00 5.82 209 ILE C N 1
ATOM 9235 C CA . ILE D 1 209 ? 31.701 14.210 -3.288 1.00 5.82 209 ILE C CA 1
ATOM 9236 C C . ILE D 1 209 ? 32.067 15.037 -2.072 1.00 5.82 209 ILE C C 1
ATOM 9237 O O . ILE D 1 209 ? 32.135 16.251 -2.142 1.00 5.82 209 ILE C O 1
ATOM 9242 N N . PRO D 1 210 ? 32.291 14.379 -0.931 1.00 5.84 210 PRO C N 1
ATOM 9243 C CA . PRO D 1 210 ? 32.651 15.173 0.240 1.00 5.84 210 PRO C CA 1
ATOM 9244 C C . PRO D 1 210 ? 33.957 15.921 -0.006 1.00 5.84 210 PRO C C 1
ATOM 9245 O O . PRO D 1 210 ? 34.824 15.480 -0.765 1.00 5.84 210 PRO C O 1
ATOM 9249 N N . SER D 1 211 ? 34.088 17.059 0.649 1.00 12.74 211 SER C N 1
ATOM 9250 C CA . SER D 1 211 ? 35.292 17.847 0.523 1.00 12.74 211 SER C CA 1
ATOM 9251 C C . SER D 1 211 ? 35.455 18.647 1.800 1.00 12.74 211 SER C C 1
ATOM 9252 O O . SER D 1 211 ? 34.470 19.017 2.447 1.00 12.74 211 SER C O 1
ATOM 9255 N N . SER D 1 212 ? 36.701 18.887 2.176 1.00 19.44 212 SER C N 1
ATOM 9256 C CA . SER D 1 212 ? 36.978 19.679 3.358 1.00 19.44 212 SER C CA 1
ATOM 9257 C C . SER D 1 212 ? 36.838 21.117 2.889 1.00 19.44 212 SER C C 1
ATOM 9258 O O . SER D 1 212 ? 36.700 21.370 1.692 1.00 19.44 212 SER C O 1
ATOM 9261 N N . THR D 1 213 ? 36.851 22.051 3.831 1.00 19.95 213 THR C N 1
ATOM 9262 C CA . THR D 1 213 ? 36.766 23.469 3.509 1.00 19.95 213 THR C CA 1
ATOM 9263 C C . THR D 1 213 ? 36.986 24.294 4.763 1.00 19.95 213 THR C C 1
ATOM 9264 O O . THR D 1 213 ? 36.552 23.920 5.850 1.00 19.95 213 THR C O 1
ATOM 9268 N N . GLY D 1 214 ? 37.684 25.410 4.610 1.00 16.83 214 GLY C N 1
ATOM 9269 C CA . GLY D 1 214 ? 37.937 26.273 5.748 1.00 16.83 214 GLY C CA 1
ATOM 9270 C C . GLY D 1 214 ? 37.136 27.548 5.597 1.00 16.83 214 GLY C C 1
ATOM 9271 O O . GLY D 1 214 ? 37.420 28.552 6.245 1.00 16.83 214 GLY C O 1
ATOM 9272 N N . ALA D 1 215 ? 36.133 27.511 4.727 1.00 18.77 215 ALA C N 1
ATOM 9273 C CA . ALA D 1 215 ? 35.307 28.687 4.500 1.00 18.77 215 ALA C CA 1
ATOM 9274 C C . ALA D 1 215 ? 34.582 29.089 5.775 1.00 18.77 215 ALA C C 1
ATOM 9275 O O . ALA D 1 215 ? 34.325 30.266 5.997 1.00 18.77 215 ALA C O 1
ATOM 9277 N N . ALA D 1 216 ? 34.268 28.108 6.618 1.00 22.88 216 ALA C N 1
ATOM 9278 C CA . ALA D 1 216 ? 33.563 28.369 7.870 1.00 22.88 216 ALA C CA 1
ATOM 9279 C C . ALA D 1 216 ? 34.511 28.851 8.957 1.00 22.88 216 ALA C C 1
ATOM 9280 O O . ALA D 1 216 ? 34.183 29.756 9.724 1.00 22.88 216 ALA C O 1
ATOM 9282 N N . LYS D 1 217 ? 35.688 28.244 9.032 1.00 19.02 217 LYS C N 1
ATOM 9283 C CA . LYS D 1 217 ? 36.673 28.649 10.024 1.00 19.02 217 LYS C CA 1
ATOM 9284 C C . LYS D 1 217 ? 37.105 30.079 9.692 1.00 19.02 217 LYS C C 1
ATOM 9285 O O . LYS D 1 217 ? 37.387 30.882 10.580 1.00 19.02 217 LYS C O 1
ATOM 9291 N N . ALA D 1 218 ? 37.130 30.387 8.398 1.00 14.83 218 ALA C N 1
ATOM 9292 C CA . ALA D 1 218 ? 37.533 31.702 7.911 1.00 14.83 218 ALA C CA 1
ATOM 9293 C C . ALA D 1 218 ? 36.663 32.853 8.425 1.00 14.83 218 ALA C C 1
ATOM 9294 O O . ALA D 1 218 ? 37.093 34.005 8.421 1.00 14.83 218 ALA C O 1
ATOM 9296 N N . VAL D 1 219 ? 35.444 32.547 8.857 1.00 13.91 219 VAL C N 1
ATOM 9297 C CA . VAL D 1 219 ? 34.543 33.585 9.358 1.00 13.91 219 VAL C CA 1
ATOM 9298 C C . VAL D 1 219 ? 35.154 34.273 10.570 1.00 13.91 219 VAL C C 1
ATOM 9299 O O . VAL D 1 219 ? 34.903 35.457 10.816 1.00 13.91 219 VAL C O 1
ATOM 9303 N N . GLY D 1 220 ? 35.954 33.519 11.321 1.00 26.69 220 GLY C N 1
ATOM 9304 C CA . GLY D 1 220 ? 36.593 34.060 12.506 1.00 26.69 220 GLY C CA 1
ATOM 9305 C C . GLY D 1 220 ? 37.634 35.101 12.155 1.00 26.69 220 GLY C C 1
ATOM 9306 O O . GLY D 1 220 ? 38.046 35.894 13.007 1.00 26.69 220 GLY C O 1
ATOM 9307 N N . LYS D 1 221 ? 38.063 35.096 10.895 1.00 21.08 221 LYS C N 1
ATOM 9308 C CA . LYS D 1 221 ? 39.057 36.050 10.420 1.00 21.08 221 LYS C CA 1
ATOM 9309 C C . LYS D 1 221 ? 38.411 37.404 10.180 1.00 21.08 221 LYS C C 1
ATOM 9310 O O . LYS D 1 221 ? 38.898 38.423 10.657 1.00 21.08 221 LYS C O 1
ATOM 9316 N N . VAL D 1 222 ? 37.309 37.405 9.437 1.00 18.30 222 VAL C N 1
ATOM 9317 C CA . VAL D 1 222 ? 36.583 38.634 9.129 1.00 18.30 222 VAL C CA 1
ATOM 9318 C C . VAL D 1 222 ? 35.658 39.026 10.276 1.00 18.30 222 VAL C C 1
ATOM 9319 O O . VAL D 1 222 ? 35.227 40.179 10.369 1.00 18.30 222 VAL C O 1
ATOM 9323 N N . LEU D 1 223 ? 35.349 38.048 11.128 1.00 20.72 223 LEU C N 1
ATOM 9324 C CA . LEU D 1 223 ? 34.502 38.235 12.306 1.00 20.72 223 LEU C CA 1
ATOM 9325 C C . LEU D 1 223 ? 35.251 37.656 13.510 1.00 20.72 223 LEU C C 1
ATOM 9326 O O . LEU D 1 223 ? 35.003 36.528 13.923 1.00 20.72 223 LEU C O 1
ATOM 9331 N N . PRO D 1 224 ? 36.193 38.428 14.076 1.00 19.19 224 PRO C N 1
ATOM 9332 C CA . PRO D 1 224 ? 37.012 38.038 15.228 1.00 19.19 224 PRO C CA 1
ATOM 9333 C C . PRO D 1 224 ? 36.271 37.401 16.395 1.00 19.19 224 PRO C C 1
ATOM 9334 O O . PRO D 1 224 ? 36.729 36.407 16.958 1.00 19.19 224 PRO C O 1
ATOM 9338 N N . ASP D 1 225 ? 35.130 37.972 16.769 1.00 18.35 225 ASP C N 1
ATOM 9339 C CA . ASP D 1 225 ? 34.371 37.432 17.886 1.00 18.35 225 ASP C CA 1
ATOM 9340 C C . ASP D 1 225 ? 33.937 35.988 17.660 1.00 18.35 225 ASP C C 1
ATOM 9341 O O . ASP D 1 225 ? 33.677 35.266 18.620 1.00 18.35 225 ASP C O 1
ATOM 9346 N N . LEU D 1 226 ? 33.864 35.562 16.399 1.00 16.00 226 LEU C N 1
ATOM 9347 C CA . LEU D 1 226 ? 33.449 34.190 16.091 1.00 16.00 226 LEU C CA 1
ATOM 9348 C C . LEU D 1 226 ? 34.607 33.244 15.808 1.00 16.00 226 LEU C C 1
ATOM 9349 O O . LEU D 1 226 ? 34.408 32.154 15.277 1.00 16.00 226 LEU C O 1
ATOM 9354 N N . ASN D 1 227 ? 35.814 33.640 16.181 1.00 17.54 227 ASN C N 1
ATOM 9355 C CA . ASN D 1 227 ? 36.963 32.784 15.931 1.00 17.54 227 ASN C CA 1
ATOM 9356 C C . ASN D 1 227 ? 36.876 31.515 16.778 1.00 17.54 227 ASN C C 1
ATOM 9357 O O . ASN D 1 227 ? 36.639 31.581 17.981 1.00 17.54 227 ASN C O 1
ATOM 9362 N N . GLY D 1 228 ? 37.043 30.362 16.134 1.00 15.39 228 GLY C N 1
ATOM 9363 C CA . GLY D 1 228 ? 36.979 29.094 16.841 1.00 15.39 228 GLY C CA 1
ATOM 9364 C C . GLY D 1 228 ? 35.557 28.697 17.200 1.00 15.39 228 GLY C C 1
ATOM 9365 O O . GLY D 1 228 ? 35.338 27.716 17.908 1.00 15.39 228 GLY C O 1
ATOM 9366 N N . LYS D 1 229 ? 34.586 29.452 16.700 1.00 16.05 229 LYS C N 1
ATOM 9367 C CA . LYS D 1 229 ? 33.181 29.186 16.992 1.00 16.05 229 LYS C CA 1
ATOM 9368 C C . LYS D 1 229 ? 32.444 28.547 15.812 1.00 16.05 229 LYS C C 1
ATOM 9369 O O . LYS D 1 229 ? 31.272 28.180 15.934 1.00 16.05 229 LYS C O 1
ATOM 9375 N N . LEU D 1 230 ? 33.127 28.432 14.676 1.00 9.45 230 LEU C N 1
ATOM 9376 C CA . LEU D 1 230 ? 32.514 27.873 13.469 1.00 9.45 230 LEU C CA 1
ATOM 9377 C C . LEU D 1 230 ? 33.484 27.099 12.583 1.00 9.45 230 LEU C C 1
ATOM 9378 O O . LEU D 1 230 ? 34.637 27.495 12.411 1.00 9.45 230 LEU C O 1
ATOM 9383 N N . THR D 1 231 ? 32.996 26.002 12.011 1.00 12.68 231 THR C N 1
ATOM 9384 C CA . THR D 1 231 ? 33.768 25.208 11.059 1.00 12.68 231 THR C CA 1
ATOM 9385 C C . THR D 1 231 ? 32.772 24.348 10.288 1.00 12.68 231 THR C C 1
ATOM 9386 O O . THR D 1 231 ? 31.560 24.475 10.476 1.00 12.68 231 THR C O 1
ATOM 9390 N N . GLY D 1 232 ? 33.262 23.481 9.416 1.00 14.05 232 GLY C N 1
ATOM 9391 C CA . GLY D 1 232 ? 32.338 22.663 8.656 1.00 14.05 232 GLY C CA 1
ATOM 9392 C C . GLY D 1 232 ? 32.970 21.910 7.513 1.00 14.05 232 GLY C C 1
ATOM 9393 O O . GLY D 1 232 ? 34.162 21.616 7.535 1.00 14.05 232 GLY C O 1
ATOM 9394 N N . MET D 1 233 ? 32.163 21.597 6.507 1.00 8.07 233 MET C N 1
ATOM 9395 C CA . MET D 1 233 ? 32.650 20.854 5.360 1.00 8.07 233 MET C CA 1
ATOM 9396 C C . MET D 1 233 ? 31.675 20.978 4.202 1.00 8.07 233 MET C C 1
ATOM 9397 O O . MET D 1 233 ? 30.624 21.616 4.326 1.00 8.07 233 MET C O 1
ATOM 9402 N N . SER D 1 234 ? 32.018 20.359 3.081 1.00 5.92 234 SER C N 1
ATOM 9403 C CA . SER D 1 234 ? 31.192 20.468 1.891 1.00 5.92 234 SER C CA 1
ATOM 9404 C C . SER D 1 234 ? 30.849 19.147 1.220 1.00 5.92 234 SER C C 1
ATOM 9405 O O . SER D 1 234 ? 31.479 18.123 1.471 1.00 5.92 234 SER C O 1
ATOM 9408 N N . PHE D 1 235 ? 29.840 19.205 0.354 1.00 7.23 235 PHE C N 1
ATOM 9409 C CA . PHE D 1 235 ? 29.390 18.069 -0.438 1.00 7.23 235 PHE C CA 1
ATOM 9410 C C . PHE D 1 235 ? 29.210 18.632 -1.856 1.00 7.23 235 PHE C C 1
ATOM 9411 O O . PHE D 1 235 ? 28.306 19.443 -2.098 1.00 7.23 235 PHE C O 1
ATOM 9419 N N . ARG D 1 236 ? 30.091 18.232 -2.767 1.00 5.46 236 ARG C N 1
ATOM 9420 C CA . ARG D 1 236 ? 30.016 18.651 -4.168 1.00 5.46 236 ARG C CA 1
ATOM 9421 C C . ARG D 1 236 ? 29.026 17.737 -4.882 1.00 5.46 236 ARG C C 1
ATOM 9422 O O . ARG D 1 236 ? 29.161 16.509 -4.864 1.00 5.46 236 ARG C O 1
ATOM 9430 N N . VAL D 1 237 ? 28.046 18.334 -5.539 1.00 10.24 237 VAL C N 1
ATOM 9431 C CA . VAL D 1 237 ? 27.030 17.549 -6.222 1.00 10.24 237 VAL C CA 1
ATOM 9432 C C . VAL D 1 237 ? 26.911 17.948 -7.691 1.00 10.24 237 VAL C C 1
ATOM 9433 O O . VAL D 1 237 ? 27.390 19.004 -8.105 1.00 10.24 237 VAL C O 1
ATOM 9437 N N . PRO D 1 238 ? 26.256 17.106 -8.494 1.00 8.36 238 PRO C N 1
ATOM 9438 C CA . PRO D 1 238 ? 26.062 17.329 -9.926 1.00 8.36 238 PRO C CA 1
ATOM 9439 C C . PRO D 1 238 ? 25.203 18.486 -10.445 1.00 8.36 238 PRO C C 1
ATOM 9440 O O . PRO D 1 238 ? 24.207 18.245 -11.135 1.00 8.36 238 PRO C O 1
ATOM 9444 N N . THR D 1 239 ? 25.565 19.725 -10.113 1.00 7.33 239 THR C N 1
ATOM 9445 C CA . THR D 1 239 ? 24.861 20.902 -10.649 1.00 7.33 239 THR C CA 1
ATOM 9446 C C . THR D 1 239 ? 25.942 21.810 -11.248 1.00 7.33 239 THR C C 1
ATOM 9447 O O . THR D 1 239 ? 27.100 21.754 -10.842 1.00 7.33 239 THR C O 1
ATOM 9451 N N . VAL D 1 240 ? 25.576 22.641 -12.217 1.00 7.09 240 VAL C N 1
ATOM 9452 C CA . VAL D 1 240 ? 26.574 23.482 -12.885 1.00 7.09 240 VAL C CA 1
ATOM 9453 C C . VAL D 1 240 ? 26.955 24.761 -12.147 1.00 7.09 240 VAL C C 1
ATOM 9454 O O . VAL D 1 240 ? 28.063 25.265 -12.305 1.00 7.09 240 VAL C O 1
ATOM 9458 N N . ASP D 1 241 ? 26.039 25.271 -11.335 1.00 6.97 241 ASP C N 1
ATOM 9459 C CA . ASP D 1 241 ? 26.278 26.505 -10.582 1.00 6.97 241 ASP C CA 1
ATOM 9460 C C . ASP D 1 241 ? 25.159 26.665 -9.562 1.00 6.97 241 ASP C C 1
ATOM 9461 O O . ASP D 1 241 ? 24.096 26.066 -9.703 1.00 6.97 241 ASP C O 1
ATOM 9466 N N . VAL D 1 242 ? 25.438 27.480 -8.546 1.00 9.34 242 VAL C N 1
ATOM 9467 C CA . VAL D 1 242 ? 24.557 27.796 -7.417 1.00 9.34 242 VAL C CA 1
ATOM 9468 C C . VAL D 1 242 ? 24.768 26.770 -6.306 1.00 9.34 242 VAL C C 1
ATOM 9469 O O . VAL D 1 242 ? 24.565 25.565 -6.490 1.00 9.34 242 VAL C O 1
ATOM 9473 N N . SER D 1 243 ? 25.206 27.257 -5.153 1.00 7.29 243 SER C N 1
ATOM 9474 C CA . SER D 1 243 ? 25.472 26.385 -4.024 1.00 7.29 243 SER C CA 1
ATOM 9475 C C . SER D 1 243 ? 24.626 26.840 -2.844 1.00 7.29 243 SER C C 1
ATOM 9476 O O . SER D 1 243 ? 23.953 27.872 -2.924 1.00 7.29 243 SER C O 1
ATOM 9479 N N . VAL D 1 244 ? 24.642 26.077 -1.757 1.00 8.79 244 VAL C N 1
ATOM 9480 C CA . VAL D 1 244 ? 23.845 26.449 -0.602 1.00 8.79 244 VAL C CA 1
ATOM 9481 C C . VAL D 1 244 ? 24.515 26.135 0.724 1.00 8.79 244 VAL C C 1
ATOM 9482 O O . VAL D 1 244 ? 25.161 25.104 0.883 1.00 8.79 244 VAL C O 1
ATOM 9486 N N . VAL D 1 245 ? 24.369 27.048 1.673 1.00 10.57 245 VAL C N 1
ATOM 9487 C CA . VAL D 1 245 ? 24.947 26.862 2.998 1.00 10.57 245 VAL C CA 1
ATOM 9488 C C . VAL D 1 245 ? 23.889 26.353 3.960 1.00 10.57 245 VAL C C 1
ATOM 9489 O O . VAL D 1 245 ? 22.757 26.848 3.980 1.00 10.57 245 VAL C O 1
ATOM 9493 N N . ASP D 1 246 ? 24.272 25.352 4.746 1.00 10.36 246 ASP C N 1
ATOM 9494 C CA . ASP D 1 246 ? 23.407 24.737 5.742 1.00 10.36 246 ASP C CA 1
ATOM 9495 C C . ASP D 1 246 ? 24.115 24.948 7.073 1.00 10.36 246 ASP C C 1
ATOM 9496 O O . ASP D 1 246 ? 25.070 24.249 7.391 1.00 10.36 246 ASP C O 1
ATOM 9501 N N . LEU D 1 247 ? 23.636 25.920 7.843 1.00 11.75 247 LEU C N 1
ATOM 9502 C CA . LEU D 1 247 ? 24.253 26.259 9.111 1.00 11.75 247 LEU C CA 1
ATOM 9503 C C . LEU D 1 247 ? 23.445 25.836 10.324 1.00 11.75 247 LEU C C 1
ATOM 9504 O O . LEU D 1 247 ? 22.299 26.263 10.500 1.00 11.75 247 LEU C O 1
ATOM 9509 N N . THR D 1 248 ? 24.059 24.993 11.150 1.00 6.05 248 THR C N 1
ATOM 9510 C CA . THR D 1 248 ? 23.444 24.511 12.378 1.00 6.05 248 THR C CA 1
ATOM 9511 C C . THR D 1 248 ? 24.104 25.326 13.469 1.00 6.05 248 THR C C 1
ATOM 9512 O O . THR D 1 248 ? 25.324 25.271 13.629 1.00 6.05 248 THR C O 1
ATOM 9516 N N . VAL D 1 249 ? 23.308 26.085 14.213 1.00 6.26 249 VAL C N 1
ATOM 9517 C CA . VAL D 1 249 ? 23.846 26.938 15.270 1.00 6.26 249 VAL C CA 1
ATOM 9518 C C . VAL D 1 249 ? 23.077 26.895 16.581 1.00 6.26 249 VAL C C 1
ATOM 9519 O O . VAL D 1 249 ? 21.859 26.739 16.593 1.00 6.26 249 VAL C O 1
ATOM 9523 N N . ARG D 1 250 ? 23.821 27.013 17.679 1.00 9.39 250 ARG C N 1
ATOM 9524 C CA . ARG D 1 250 ? 23.264 27.067 19.025 1.00 9.39 250 ARG C CA 1
ATOM 9525 C C . ARG D 1 250 ? 23.430 28.549 19.358 1.00 9.39 250 ARG C C 1
ATOM 9526 O O . ARG D 1 250 ? 24.549 29.057 19.331 1.00 9.39 250 ARG C O 1
ATOM 9534 N N . ILE D 1 251 ? 22.329 29.246 19.627 1.00 13.90 251 ILE C N 1
ATOM 9535 C CA . ILE D 1 251 ? 22.391 30.674 19.948 1.00 13.90 251 ILE C CA 1
ATOM 9536 C C . ILE D 1 251 ? 22.146 30.947 21.429 1.00 13.90 251 ILE C C 1
ATOM 9537 O O . ILE D 1 251 ? 21.524 30.144 22.127 1.00 13.90 251 ILE C O 1
ATOM 9542 N N . GLU D 1 252 ? 22.616 32.098 21.897 1.00 10.49 252 GLU C N 1
ATOM 9543 C CA . GLU D 1 252 ? 22.486 32.468 23.302 1.00 10.49 252 GLU C CA 1
ATOM 9544 C C . GLU D 1 252 ? 21.104 32.984 23.705 1.00 10.49 252 GLU C C 1
ATOM 9545 O O . GLU D 1 252 ? 20.525 32.516 24.691 1.00 10.49 252 GLU C O 1
ATOM 9551 N N . LYS D 1 253 ? 20.581 33.953 22.956 1.00 13.57 253 LYS C N 1
ATOM 9552 C CA . LYS D 1 253 ? 19.266 34.513 23.253 1.00 13.57 253 LYS C CA 1
ATOM 9553 C C . LYS D 1 253 ? 18.190 33.687 22.565 1.00 13.57 253 LYS C C 1
ATOM 9554 O O . LYS D 1 253 ? 18.184 33.562 21.341 1.00 13.57 253 LYS C O 1
ATOM 9560 N N . ALA D 1 254 ? 17.291 33.114 23.360 1.00 16.01 254 ALA C N 1
ATOM 9561 C CA . ALA D 1 254 ? 16.209 32.294 22.830 1.00 16.01 254 ALA C CA 1
ATOM 9562 C C . ALA D 1 254 ? 15.398 33.106 21.821 1.00 16.01 254 ALA C C 1
ATOM 9563 O O . ALA D 1 254 ? 15.024 34.249 22.094 1.00 16.01 254 ALA C O 1
ATOM 9565 N N . ALA D 1 255 ? 15.141 32.518 20.655 1.00 13.59 255 ALA C N 1
ATOM 9566 C CA . ALA D 1 255 ? 14.389 33.190 19.605 1.00 13.59 255 ALA C CA 1
ATOM 9567 C C . ALA D 1 255 ? 13.560 32.217 18.779 1.00 13.59 255 ALA C C 1
ATOM 9568 O O . ALA D 1 255 ? 14.050 31.160 18.375 1.00 13.59 255 ALA C O 1
ATOM 9570 N N . SER D 1 256 ? 12.300 32.571 18.537 1.00 9.88 256 SER C N 1
ATOM 9571 C CA . SER D 1 256 ? 11.423 31.728 17.724 1.00 9.88 256 SER C CA 1
ATOM 9572 C C . SER D 1 256 ? 11.924 31.831 16.293 1.00 9.88 256 SER C C 1
ATOM 9573 O O . SER D 1 256 ? 12.612 32.787 15.944 1.00 9.88 256 SER C O 1
ATOM 9576 N N . TYR D 1 257 ? 11.576 30.848 15.464 1.00 19.95 257 TYR C N 1
ATOM 9577 C CA . TYR D 1 257 ? 12.015 30.859 14.080 1.00 19.95 257 TYR C CA 1
ATOM 9578 C C . TYR D 1 257 ? 11.564 32.152 13.402 1.00 19.95 257 TYR C C 1
ATOM 9579 O O . TYR D 1 257 ? 12.294 32.723 12.582 1.00 19.95 257 TYR C O 1
ATOM 9588 N N . ASP D 1 258 ? 10.361 32.609 13.749 1.00 9.53 258 ASP C N 1
ATOM 9589 C CA . ASP D 1 258 ? 9.815 33.842 13.187 1.00 9.53 258 ASP C CA 1
ATOM 9590 C C . ASP D 1 258 ? 10.644 35.081 13.534 1.00 9.53 258 ASP C C 1
ATOM 9591 O O . ASP D 1 258 ? 10.776 35.988 12.717 1.00 9.53 258 ASP C O 1
ATOM 9596 N N . ALA D 1 259 ? 11.196 35.129 14.742 1.00 14.33 259 ALA C N 1
ATOM 9597 C CA . ALA D 1 259 ? 12.003 36.279 15.144 1.00 14.33 259 ALA C CA 1
ATOM 9598 C C . ALA D 1 259 ? 13.318 36.272 14.369 1.00 14.33 259 ALA C C 1
ATOM 9599 O O . ALA D 1 259 ? 13.834 37.322 13.992 1.00 14.33 259 ALA C O 1
ATOM 9601 N N . ILE D 1 260 ? 13.854 35.079 14.131 1.00 12.65 260 ILE C N 1
ATOM 9602 C CA . ILE D 1 260 ? 15.097 34.937 13.383 1.00 12.65 260 ILE C CA 1
ATOM 9603 C C . ILE D 1 260 ? 14.838 35.346 11.928 1.00 12.65 260 ILE C C 1
ATOM 9604 O O . ILE D 1 260 ? 15.649 36.040 11.305 1.00 12.65 260 ILE C O 1
ATOM 9609 N N . LYS D 1 261 ? 13.704 34.917 11.388 1.00 14.14 261 LYS C N 1
ATOM 9610 C CA . LYS D 1 261 ? 13.350 35.270 10.018 1.00 14.14 261 LYS C CA 1
ATOM 9611 C C . LYS D 1 261 ? 13.253 36.786 9.918 1.00 14.14 261 LYS C C 1
ATOM 9612 O O . LYS D 1 261 ? 13.725 37.395 8.961 1.00 14.14 261 LYS C O 1
ATOM 9618 N N . SER D 1 262 ? 12.627 37.383 10.927 1.00 17.85 262 SER C N 1
ATOM 9619 C CA . SER D 1 262 ? 12.428 38.824 10.966 1.00 17.85 262 SER C CA 1
ATOM 9620 C C . SER D 1 262 ? 13.748 39.591 10.967 1.00 17.85 262 SER C C 1
ATOM 9621 O O . SER D 1 262 ? 13.907 40.566 10.228 1.00 17.85 262 SER C O 1
ATOM 9624 N N . ALA D 1 263 ? 14.683 39.146 11.801 1.00 9.79 263 ALA C N 1
ATOM 9625 C CA . ALA D 1 263 ? 15.992 39.773 11.910 1.00 9.79 263 ALA C CA 1
ATOM 9626 C C . ALA D 1 263 ? 16.729 39.732 10.568 1.00 9.79 263 ALA C C 1
ATOM 9627 O O . ALA D 1 263 ? 17.388 40.698 10.178 1.00 9.79 263 ALA C O 1
ATOM 9629 N N . ILE D 1 264 ? 16.612 38.608 9.864 1.00 7.96 264 ILE C N 1
ATOM 9630 C CA . ILE D 1 264 ? 17.273 38.457 8.575 1.00 7.96 264 ILE C CA 1
ATOM 9631 C C . ILE D 1 264 ? 16.575 39.295 7.506 1.00 7.96 264 ILE C C 1
ATOM 9632 O O . ILE D 1 264 ? 17.231 39.924 6.673 1.00 7.96 264 ILE C O 1
ATOM 9637 N N . LYS D 1 265 ? 15.246 39.302 7.533 1.00 16.53 265 LYS C N 1
ATOM 9638 C CA . LYS D 1 265 ? 14.496 40.100 6.574 1.00 16.53 265 LYS C CA 1
ATOM 9639 C C . LYS D 1 265 ? 14.841 41.573 6.812 1.00 16.53 265 LYS C C 1
ATOM 9640 O O . LYS D 1 265 ? 15.023 42.327 5.860 1.00 16.53 265 LYS C O 1
ATOM 9646 N N . SER D 1 266 ? 14.944 41.975 8.081 1.00 9.56 266 SER C N 1
ATOM 9647 C CA . SER D 1 266 ? 15.289 43.362 8.413 1.00 9.56 266 SER C CA 1
ATOM 9648 C C . SER D 1 266 ? 16.660 43.778 7.863 1.00 9.56 266 SER C C 1
ATOM 9649 O O . SER D 1 266 ? 16.811 44.872 7.304 1.00 9.56 266 SER C O 1
ATOM 9652 N N . ALA D 1 267 ? 17.654 42.909 8.024 1.00 16.96 267 ALA C N 1
ATOM 9653 C CA . ALA D 1 267 ? 19.014 43.193 7.554 1.00 16.96 267 ALA C CA 1
ATOM 9654 C C . ALA D 1 267 ? 19.093 43.241 6.036 1.00 16.96 267 ALA C C 1
ATOM 9655 O O . ALA D 1 267 ? 19.898 43.989 5.469 1.00 16.96 267 ALA C O 1
ATOM 9657 N N . SER D 1 268 ? 18.261 42.435 5.382 1.00 14.76 268 SER C N 1
ATOM 9658 C CA . SER D 1 268 ? 18.228 42.373 3.924 1.00 14.76 268 SER C CA 1
ATOM 9659 C C . SER D 1 268 ? 17.610 43.624 3.315 1.00 14.76 268 SER C C 1
ATOM 9660 O O . SER D 1 268 ? 17.750 43.873 2.121 1.00 14.76 268 SER C O 1
ATOM 9663 N N . GLU D 1 269 ? 16.904 44.393 4.137 1.00 18.04 269 GLU C N 1
ATOM 9664 C CA . GLU D 1 269 ? 16.259 45.612 3.676 1.00 18.04 269 GLU C CA 1
ATOM 9665 C C . GLU D 1 269 ? 16.994 46.854 4.170 1.00 18.04 269 GLU C C 1
ATOM 9666 O O . GLU D 1 269 ? 16.644 47.977 3.814 1.00 18.04 269 GLU C O 1
ATOM 9672 N N . GLY D 1 270 ? 18.025 46.646 4.981 1.00 14.40 270 GLY C N 1
ATOM 9673 C CA . GLY D 1 270 ? 18.763 47.772 5.517 1.00 14.40 270 GLY C CA 1
ATOM 9674 C C . GLY D 1 270 ? 20.234 47.845 5.153 1.00 14.40 270 GLY C C 1
ATOM 9675 O O . GLY D 1 270 ? 20.600 47.883 3.977 1.00 14.40 270 GLY C O 1
ATOM 9676 N N . LYS D 1 271 ? 21.071 47.863 6.187 1.00 17.04 271 LYS C N 1
ATOM 9677 C CA . LYS D 1 271 ? 22.518 47.962 6.041 1.00 17.04 271 LYS C CA 1
ATOM 9678 C C . LYS D 1 271 ? 23.137 46.905 5.132 1.00 17.04 271 LYS C C 1
ATOM 9679 O O . LYS D 1 271 ? 24.098 47.183 4.420 1.00 17.04 271 LYS C O 1
ATOM 9685 N N . LEU D 1 272 ? 22.597 45.691 5.165 1.00 12.10 272 LEU C N 1
ATOM 9686 C CA . LEU D 1 272 ? 23.124 44.613 4.339 1.00 12.10 272 LEU C CA 1
ATOM 9687 C C . LEU D 1 272 ? 22.342 44.377 3.047 1.00 12.10 272 LEU C C 1
ATOM 9688 O O . LEU D 1 272 ? 22.442 43.309 2.437 1.00 12.10 272 LEU C O 1
ATOM 9693 N N . LYS D 1 273 ? 21.561 45.367 2.632 1.00 14.12 273 LYS C N 1
ATOM 9694 C CA . LYS D 1 273 ? 20.796 45.241 1.396 1.00 14.12 273 LYS C CA 1
ATOM 9695 C C . LYS D 1 273 ? 21.786 45.074 0.243 1.00 14.12 273 LYS C C 1
ATOM 9696 O O . LYS D 1 273 ? 22.767 45.800 0.150 1.00 14.12 273 LYS C O 1
ATOM 9702 N N . GLY D 1 274 ? 21.523 44.117 -0.638 1.00 14.16 274 GLY C N 1
ATOM 9703 C CA . GLY D 1 274 ? 22.432 43.870 -1.743 1.00 14.16 274 GLY C CA 1
ATOM 9704 C C . GLY D 1 274 ? 23.426 42.786 -1.376 1.00 14.16 274 GLY C C 1
ATOM 9705 O O . GLY D 1 274 ? 24.016 42.149 -2.246 1.00 14.16 274 GLY C O 1
ATOM 9706 N N . ILE D 1 275 ? 23.627 42.577 -0.078 1.00 13.97 275 ILE C N 1
ATOM 9707 C CA . ILE D 1 275 ? 24.554 41.549 0.373 1.00 13.97 275 ILE C CA 1
ATOM 9708 C C . ILE D 1 275 ? 23.761 40.321 0.824 1.00 13.97 275 ILE C C 1
ATOM 9709 O O . ILE D 1 275 ? 23.979 39.208 0.341 1.00 13.97 275 ILE C O 1
ATOM 9714 N N . ILE D 1 276 ? 22.850 40.533 1.763 1.00 14.03 276 ILE C N 1
ATOM 9715 C CA . ILE D 1 276 ? 22.008 39.453 2.264 1.00 14.03 276 ILE C CA 1
ATOM 9716 C C . ILE D 1 276 ? 20.630 39.579 1.646 1.00 14.03 276 ILE C C 1
ATOM 9717 O O . ILE D 1 276 ? 20.073 40.674 1.580 1.00 14.03 276 ILE C O 1
ATOM 9722 N N . GLY D 1 277 ? 20.084 38.450 1.205 1.00 17.09 277 GLY C N 1
ATOM 9723 C CA . GLY D 1 277 ? 18.759 38.441 0.613 1.00 17.09 277 GLY C CA 1
ATOM 9724 C C . GLY D 1 277 ? 17.831 37.617 1.484 1.00 17.09 277 GLY C C 1
ATOM 9725 O O . GLY D 1 277 ? 18.285 36.887 2.376 1.00 17.09 277 GLY C O 1
ATOM 9726 N N . TYR D 1 278 ? 16.530 37.731 1.235 1.00 11.49 278 TYR C N 1
ATOM 9727 C CA . TYR D 1 278 ? 15.535 37.001 2.008 1.00 11.49 278 TYR C CA 1
ATOM 9728 C C . TYR D 1 278 ? 14.418 36.521 1.084 1.00 11.49 278 TYR C C 1
ATOM 9729 O O . TYR D 1 278 ? 13.796 37.333 0.400 1.00 11.49 278 TYR C O 1
ATOM 9738 N N . VAL D 1 279 ? 14.171 35.213 1.045 1.00 14.19 279 VAL C N 1
ATOM 9739 C CA . VAL D 1 279 ? 13.085 34.681 0.221 1.00 14.19 279 VAL C CA 1
ATOM 9740 C C . VAL D 1 279 ? 12.211 33.801 1.103 1.00 14.19 279 VAL C C 1
ATOM 9741 O O . VAL D 1 279 ? 12.698 33.167 2.046 1.00 14.19 279 VAL C O 1
ATOM 9745 N N . GLU D 1 280 ? 10.922 33.766 0.800 1.00 9.72 280 GLU C N 1
ATOM 9746 C CA . GLU D 1 280 ? 9.981 32.991 1.594 1.00 9.72 280 GLU C CA 1
ATOM 9747 C C . GLU D 1 280 ? 9.103 32.162 0.668 1.00 9.72 280 GLU C C 1
ATOM 9748 O O . GLU D 1 280 ? 7.911 32.008 0.907 1.00 9.72 280 GLU C O 1
ATOM 9754 N N . GLU D 1 281 ? 9.715 31.630 -0.389 1.00 18.10 281 GLU C N 1
ATOM 9755 C CA . GLU D 1 281 ? 9.013 30.828 -1.390 1.00 18.10 281 GLU C CA 1
ATOM 9756 C C . GLU D 1 281 ? 9.654 29.459 -1.613 1.00 18.10 281 GLU C C 1
ATOM 9757 O O . GLU D 1 281 ? 10.722 29.164 -1.076 1.00 18.10 281 GLU C O 1
ATOM 9763 N N . ASP D 1 282 ? 8.999 28.624 -2.414 1.00 7.93 282 ASP C N 1
ATOM 9764 C CA . ASP D 1 282 ? 9.489 27.274 -2.689 1.00 7.93 282 ASP C CA 1
ATOM 9765 C C . ASP D 1 282 ? 10.488 27.249 -3.836 1.00 7.93 282 ASP C C 1
ATOM 9766 O O . ASP D 1 282 ? 10.234 26.641 -4.877 1.00 7.93 282 ASP C O 1
ATOM 9771 N N . LEU D 1 283 ? 11.629 27.899 -3.635 1.00 13.10 283 LEU C N 1
ATOM 9772 C CA . LEU D 1 283 ? 12.655 27.972 -4.667 1.00 13.10 283 LEU C CA 1
ATOM 9773 C C . LEU D 1 283 ? 13.645 26.814 -4.717 1.00 13.10 283 LEU C C 1
ATOM 9774 O O . LEU D 1 283 ? 13.792 26.041 -3.764 1.00 13.10 283 LEU C O 1
ATOM 9779 N N . VAL D 1 284 ? 14.317 26.701 -5.856 1.00 11.83 284 VAL C N 1
ATOM 9780 C CA . VAL D 1 284 ? 15.314 25.664 -6.062 1.00 11.83 284 VAL C CA 1
ATOM 9781 C C . VAL D 1 284 ? 16.562 26.327 -6.621 1.00 11.83 284 VAL C C 1
ATOM 9782 O O . VAL D 1 284 ? 16.508 27.474 -7.057 1.00 11.83 284 VAL C O 1
ATOM 9786 N N . SER D 1 285 ? 17.677 25.607 -6.616 1.00 7.66 285 SER C N 1
ATOM 9787 C CA . SER D 1 285 ? 18.940 26.168 -7.083 1.00 7.66 285 SER C CA 1
ATOM 9788 C C . SER D 1 285 ? 18.861 27.071 -8.317 1.00 7.66 285 SER C C 1
ATOM 9789 O O . SER D 1 285 ? 19.266 28.223 -8.257 1.00 7.66 285 SER C O 1
ATOM 9792 N N . THR D 1 286 ? 18.339 26.571 -9.431 1.00 8.13 286 THR C N 1
ATOM 9793 C CA . THR D 1 286 ? 18.288 27.398 -10.639 1.00 8.13 286 THR C CA 1
ATOM 9794 C C . THR D 1 286 ? 17.570 28.736 -10.467 1.00 8.13 286 THR C C 1
ATOM 9795 O O . THR D 1 286 ? 17.784 29.655 -11.265 1.00 8.13 286 THR C O 1
ATOM 9799 N N . ASP D 1 287 ? 16.732 28.864 -9.440 1.00 13.06 287 ASP C N 1
ATOM 9800 C CA . ASP D 1 287 ? 16.025 30.129 -9.229 1.00 13.06 287 ASP C CA 1
ATOM 9801 C C . ASP D 1 287 ? 16.965 31.234 -8.733 1.00 13.06 287 ASP C C 1
ATOM 9802 O O . ASP D 1 287 ? 16.598 32.403 -8.704 1.00 13.06 287 ASP C O 1
ATOM 9807 N N . PHE D 1 288 ? 18.186 30.865 -8.356 1.00 7.23 288 PHE C N 1
ATOM 9808 C CA . PHE D 1 288 ? 19.146 31.844 -7.864 1.00 7.23 288 PHE C CA 1
ATOM 9809 C C . PHE D 1 288 ? 20.236 32.192 -8.886 1.00 7.23 288 PHE C C 1
ATOM 9810 O O . PHE D 1 288 ? 21.075 33.064 -8.648 1.00 7.23 288 PHE C O 1
ATOM 9818 N N . VAL D 1 289 ? 20.217 31.522 -10.034 1.00 12.43 289 VAL C N 1
ATOM 9819 C CA . VAL D 1 289 ? 21.202 31.823 -11.063 1.00 12.43 289 VAL C CA 1
ATOM 9820 C C . VAL D 1 289 ? 20.990 33.284 -11.421 1.00 12.43 289 VAL C C 1
ATOM 9821 O O . VAL D 1 289 ? 19.862 33.706 -11.685 1.00 12.43 289 VAL C O 1
ATOM 9825 N N . GLY D 1 290 ? 22.070 34.053 -11.411 1.00 9.79 290 GLY C N 1
ATOM 9826 C CA . GLY D 1 290 ? 21.975 35.463 -11.742 1.00 9.79 290 GLY C CA 1
ATOM 9827 C C . GLY D 1 290 ? 21.778 36.396 -10.561 1.00 9.79 290 GLY C C 1
ATOM 9828 O O . GLY D 1 290 ? 21.842 37.613 -10.733 1.00 9.79 290 GLY C O 1
ATOM 9829 N N . ASP D 1 291 ? 21.540 35.843 -9.373 1.00 9.36 291 ASP C N 1
ATOM 9830 C CA . ASP D 1 291 ? 21.340 36.652 -8.156 1.00 9.36 291 ASP C CA 1
ATOM 9831 C C . ASP D 1 291 ? 22.669 37.284 -7.725 1.00 9.36 291 ASP C C 1
ATOM 9832 O O . ASP D 1 291 ? 23.689 36.591 -7.615 1.00 9.36 291 ASP C O 1
ATOM 9837 N N . SER D 1 292 ? 22.660 38.595 -7.474 1.00 8.77 292 SER C N 1
ATOM 9838 C CA . SER D 1 292 ? 23.887 39.305 -7.098 1.00 8.77 292 SER C CA 1
ATOM 9839 C C . SER D 1 292 ? 24.205 39.344 -5.607 1.00 8.77 292 SER C C 1
ATOM 9840 O O . SER D 1 292 ? 25.279 39.814 -5.211 1.00 8.77 292 SER C O 1
ATOM 9843 N N . ARG D 1 293 ? 23.292 38.860 -4.777 1.00 7.64 293 ARG C N 1
ATOM 9844 C CA . ARG D 1 293 ? 23.565 38.884 -3.344 1.00 7.64 293 ARG C CA 1
ATOM 9845 C C . ARG D 1 293 ? 24.589 37.820 -2.973 1.00 7.64 293 ARG C C 1
ATOM 9846 O O . ARG D 1 293 ? 24.833 36.870 -3.725 1.00 7.64 293 ARG C O 1
ATOM 9854 N N . SER D 1 294 ? 25.215 38.006 -1.822 1.00 7.37 294 SER C N 1
ATOM 9855 C CA . SER D 1 294 ? 26.206 37.064 -1.346 1.00 7.37 294 SER C CA 1
ATOM 9856 C C . SER D 1 294 ? 25.518 35.909 -0.632 1.00 7.37 294 SER C C 1
ATOM 9857 O O . SER D 1 294 ? 25.969 34.765 -0.695 1.00 7.37 294 SER C O 1
ATOM 9860 N N . SER D 1 295 ? 24.419 36.217 0.047 1.00 14.26 295 SER C N 1
ATOM 9861 C CA . SER D 1 295 ? 23.697 35.218 0.828 1.00 14.26 295 SER C CA 1
ATOM 9862 C C . SER D 1 295 ? 22.194 35.448 0.785 1.00 14.26 295 SER C C 1
ATOM 9863 O O . SER D 1 295 ? 21.706 36.501 1.214 1.00 14.26 295 SER C O 1
ATOM 9866 N N . ILE D 1 296 ? 21.473 34.455 0.267 1.00 7.74 296 ILE C N 1
ATOM 9867 C CA . ILE D 1 296 ? 20.022 34.518 0.161 1.00 7.74 296 ILE C CA 1
ATOM 9868 C C . ILE D 1 296 ? 19.362 33.553 1.146 1.00 7.74 296 ILE C C 1
ATOM 9869 O O . ILE D 1 296 ? 19.285 32.352 0.888 1.00 7.74 296 ILE C O 1
ATOM 9874 N N . PHE D 1 297 ? 18.880 34.086 2.265 1.00 10.46 297 PHE C N 1
ATOM 9875 C CA . PHE D 1 297 ? 18.219 33.285 3.294 1.00 10.46 297 PHE C CA 1
ATOM 9876 C C . PHE D 1 297 ? 16.924 32.665 2.771 1.00 10.46 297 PHE C C 1
ATOM 9877 O O . PHE 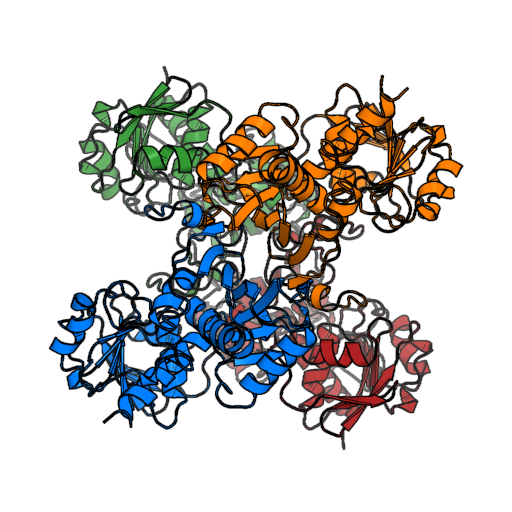D 1 297 ? 16.071 33.370 2.240 1.00 10.46 297 PHE C O 1
ATOM 9885 N N . ASP D 1 298 ? 16.778 31.354 2.940 1.00 12.75 298 ASP C N 1
ATOM 9886 C CA . ASP D 1 298 ? 15.586 30.632 2.496 1.00 12.75 298 ASP C CA 1
ATOM 9887 C C . ASP D 1 298 ? 14.755 30.342 3.745 1.00 12.75 298 ASP C C 1
ATOM 9888 O O . ASP D 1 298 ? 14.973 29.347 4.440 1.00 12.75 298 ASP C O 1
ATOM 9893 N N . ALA D 1 299 ? 13.806 31.222 4.031 1.00 9.29 299 ALA C N 1
ATOM 9894 C CA . ALA D 1 299 ? 12.973 31.082 5.219 1.00 9.29 299 ALA C CA 1
ATOM 9895 C C . ALA D 1 299 ? 12.290 29.724 5.403 1.00 9.29 299 ALA C C 1
ATOM 9896 O O . ALA D 1 299 ? 12.387 29.108 6.474 1.00 9.29 299 ALA C O 1
ATOM 9898 N N . LYS D 1 300 ? 11.609 29.247 4.363 1.00 9.16 300 LYS C N 1
ATOM 9899 C CA . LYS D 1 300 ? 10.887 27.981 4.444 1.00 9.16 300 LYS C CA 1
ATOM 9900 C C . LYS D 1 300 ? 11.740 26.709 4.507 1.00 9.16 300 LYS C C 1
ATOM 9901 O O . LYS D 1 300 ? 11.262 25.687 4.988 1.00 9.16 300 LYS C O 1
ATOM 9907 N N . ALA D 1 301 ? 12.986 26.757 4.037 1.00 12.87 301 ALA C N 1
ATOM 9908 C CA . ALA D 1 301 ? 13.823 25.555 4.031 1.00 12.87 301 ALA C CA 1
ATOM 9909 C C . ALA D 1 301 ? 14.417 25.196 5.375 1.00 12.87 301 ALA C C 1
ATOM 9910 O O . ALA D 1 301 ? 14.625 24.017 5.661 1.00 12.87 301 ALA C O 1
ATOM 9912 N N . GLY D 1 302 ? 14.696 26.209 6.190 1.00 15.93 302 GLY C N 1
ATOM 9913 C CA . GLY D 1 302 ? 15.287 25.970 7.492 1.00 15.93 302 GLY C CA 1
ATOM 9914 C C . GLY D 1 302 ? 14.341 25.371 8.513 1.00 15.93 302 GLY C C 1
ATOM 9915 O O . GLY D 1 302 ? 13.133 25.290 8.302 1.00 15.93 302 GLY C O 1
ATOM 9916 N N . ILE D 1 303 ? 14.893 24.942 9.640 1.00 9.54 303 ILE C N 1
ATOM 9917 C CA . ILE D 1 303 ? 14.058 24.356 10.672 1.00 9.54 303 ILE C CA 1
ATOM 9918 C C . ILE D 1 303 ? 14.742 24.514 12.025 1.00 9.54 303 ILE C C 1
ATOM 9919 O O . ILE D 1 303 ? 15.966 24.445 12.121 1.00 9.54 303 ILE C O 1
ATOM 9924 N N . ALA D 1 304 ? 13.946 24.766 13.061 1.00 8.42 304 ALA C N 1
ATOM 9925 C CA . ALA D 1 304 ? 14.485 24.929 14.405 1.00 8.42 304 ALA C CA 1
ATOM 9926 C C . ALA D 1 304 ? 14.100 23.743 15.279 1.00 8.42 304 ALA C C 1
ATOM 9927 O O . ALA D 1 304 ? 13.000 23.212 15.157 1.00 8.42 304 ALA C O 1
ATOM 9929 N N . LEU D 1 305 ? 15.001 23.305 16.146 1.00 10.76 305 LEU C N 1
ATOM 9930 C CA . LEU D 1 305 ? 14.650 22.208 17.039 1.00 10.76 305 LEU C CA 1
ATOM 9931 C C . LEU D 1 305 ? 13.978 22.852 18.249 1.00 10.76 305 LEU C C 1
ATOM 9932 O O . LEU D 1 305 ? 13.009 22.324 18.798 1.00 10.76 305 LEU C O 1
ATOM 9937 N N . ASN D 1 306 ? 14.511 24.002 18.655 1.00 9.90 306 ASN C N 1
ATOM 9938 C CA . ASN D 1 306 ? 13.982 24.764 19.782 1.00 9.90 306 ASN C CA 1
ATOM 9939 C C . ASN D 1 306 ? 14.484 26.198 19.645 1.00 9.90 306 ASN C C 1
ATOM 9940 O O . ASN D 1 306 ? 15.280 26.493 18.755 1.00 9.90 306 ASN C O 1
ATOM 9945 N N . ASP D 1 307 ? 14.031 27.082 20.528 1.00 15.62 307 ASP C N 1
ATOM 9946 C CA . ASP D 1 307 ? 14.418 28.491 20.470 1.00 15.62 307 ASP C CA 1
ATOM 9947 C C . ASP D 1 307 ? 15.919 28.802 20.580 1.00 15.62 307 ASP C C 1
ATOM 9948 O O . ASP D 1 307 ? 16.318 29.963 20.449 1.00 15.62 307 ASP C O 1
ATOM 9953 N N . ASN D 1 308 ? 16.749 27.785 20.815 1.00 15.00 308 ASN C N 1
ATOM 9954 C CA . ASN D 1 308 ? 18.192 28.013 20.918 1.00 15.00 308 ASN C CA 1
ATOM 9955 C C . ASN D 1 308 ? 19.045 27.124 20.011 1.00 15.00 308 ASN C C 1
ATOM 9956 O O . ASN D 1 308 ? 20.281 27.202 20.038 1.00 15.00 308 ASN C O 1
ATOM 9961 N N . PHE D 1 309 ? 18.402 26.292 19.199 1.00 9.38 309 PHE C N 1
ATOM 9962 C CA . PHE D 1 309 ? 19.138 25.398 18.303 1.00 9.38 309 PHE C CA 1
ATOM 9963 C C . PHE D 1 309 ? 18.396 25.320 16.973 1.00 9.38 309 PHE C C 1
ATOM 9964 O O . PHE D 1 309 ? 17.306 24.757 16.890 1.00 9.38 309 PHE C O 1
ATOM 9972 N N . VAL D 1 310 ? 18.990 25.894 15.934 1.00 9.65 310 VAL C N 1
ATOM 9973 C CA . VAL D 1 310 ? 18.349 25.939 14.626 1.00 9.65 310 VAL C CA 1
ATOM 9974 C C . VAL D 1 310 ? 19.276 25.688 13.441 1.00 9.65 310 VAL C C 1
ATOM 9975 O O . VAL D 1 310 ? 20.486 25.825 13.551 1.00 9.65 310 VAL C O 1
ATOM 9979 N N . LYS D 1 311 ? 18.676 25.322 12.308 1.00 9.38 311 LYS C N 1
ATOM 9980 C CA . LYS D 1 311 ? 19.400 25.097 11.062 1.00 9.38 311 LYS C CA 1
ATOM 9981 C C . LYS D 1 311 ? 18.920 26.145 10.059 1.00 9.38 311 LYS C C 1
ATOM 9982 O O . LYS D 1 311 ? 17.750 26.155 9.661 1.00 9.38 311 LYS C O 1
ATOM 9988 N N . LEU D 1 312 ? 19.840 27.004 9.635 1.00 13.09 312 LEU C N 1
ATOM 9989 C CA . LEU D 1 312 ? 19.522 28.078 8.706 1.00 13.09 312 LEU C CA 1
ATOM 9990 C C . LEU D 1 312 ? 20.043 27.755 7.321 1.00 13.09 312 LEU C C 1
ATOM 9991 O O . LEU D 1 312 ? 21.144 27.214 7.184 1.00 13.09 312 LEU C O 1
ATOM 9996 N N . VAL D 1 313 ? 19.248 28.075 6.300 1.00 12.58 313 VAL C N 1
ATOM 9997 C CA . VAL D 1 313 ? 19.632 27.818 4.913 1.00 12.58 313 VAL C CA 1
ATOM 9998 C C . VAL D 1 313 ? 19.775 29.106 4.088 1.00 12.58 313 VAL C C 1
ATOM 9999 O O . VAL D 1 313 ? 18.881 29.967 4.076 1.00 12.58 313 VAL C O 1
ATOM 10003 N N . ALA D 1 314 ? 20.909 29.245 3.408 1.00 12.71 314 ALA C N 1
ATOM 10004 C CA . ALA D 1 314 ? 21.150 30.420 2.582 1.00 12.71 314 ALA C CA 1
ATOM 10005 C C . ALA D 1 314 ? 21.812 30.028 1.271 1.00 12.71 314 ALA C C 1
ATOM 10006 O O . ALA D 1 314 ? 22.830 29.333 1.259 1.00 12.71 314 ALA C O 1
ATOM 10008 N N . TRP D 1 315 ? 21.227 30.489 0.170 1.00 9.09 315 TRP C N 1
ATOM 10009 C CA . TRP D 1 315 ? 21.729 30.202 -1.163 1.00 9.09 315 TRP C CA 1
ATOM 10010 C C . TRP D 1 315 ? 22.759 31.208 -1.679 1.00 9.09 315 TRP C C 1
ATOM 10011 O O . TRP D 1 315 ? 22.827 32.344 -1.211 1.00 9.09 315 TRP C O 1
ATOM 10022 N N . TYR D 1 316 ? 23.557 30.769 -2.647 1.00 11.93 316 TYR C N 1
ATOM 10023 C CA . TYR D 1 316 ? 24.528 31.632 -3.290 1.00 11.93 316 TYR C CA 1
ATOM 10024 C C . TYR D 1 316 ? 24.965 31.119 -4.650 1.00 11.93 316 TYR C C 1
ATOM 10025 O O . TYR D 1 316 ? 25.284 29.935 -4.821 1.00 11.93 316 TYR C O 1
ATOM 10034 N N . ASP D 1 317 ? 24.916 32.020 -5.630 1.00 9.58 317 ASP C N 1
ATOM 10035 C CA . ASP D 1 317 ? 25.372 31.716 -6.974 1.00 9.58 317 ASP C CA 1
ATOM 10036 C C . ASP D 1 317 ? 26.867 31.877 -6.772 1.00 9.58 317 ASP C C 1
ATOM 10037 O O . ASP D 1 317 ? 27.393 32.990 -6.848 1.00 9.58 317 ASP C O 1
ATOM 10042 N N . ASN D 1 318 ? 27.547 30.774 -6.490 1.00 15.35 318 ASN C N 1
ATOM 10043 C CA . ASN D 1 318 ? 28.976 30.828 -6.236 1.00 15.35 318 ASN C CA 1
ATOM 10044 C C . ASN D 1 318 ? 29.747 31.655 -7.263 1.00 15.35 318 ASN C C 1
ATOM 10045 O O . ASN D 1 318 ? 30.723 32.319 -6.909 1.00 15.35 318 ASN C O 1
ATOM 10050 N N . GLU D 1 319 ? 29.300 31.640 -8.519 1.00 10.08 319 GLU C N 1
ATOM 10051 C CA . GLU D 1 319 ? 29.965 32.409 -9.575 1.00 10.08 319 GLU C CA 1
ATOM 10052 C C . GLU D 1 319 ? 29.579 33.892 -9.603 1.00 10.08 319 GLU C C 1
ATOM 10053 O O . GLU D 1 319 ? 30.442 34.764 -9.444 1.00 10.08 319 GLU C O 1
ATOM 10059 N N . TRP D 1 320 ? 28.289 34.172 -9.808 1.00 10.36 320 TRP C N 1
ATOM 10060 C CA . TRP D 1 320 ? 27.800 35.551 -9.916 1.00 10.36 320 TRP C CA 1
ATOM 10061 C C . TRP D 1 320 ? 27.882 36.400 -8.639 1.00 10.36 320 TRP C C 1
ATOM 10062 O O . TRP D 1 320 ? 28.440 37.499 -8.657 1.00 10.36 320 TRP C O 1
ATOM 10073 N N . GLY D 1 321 ? 27.316 35.913 -7.541 1.00 13.22 321 GLY C N 1
ATOM 10074 C CA . GLY D 1 321 ? 27.377 36.677 -6.305 1.00 13.22 321 GLY C CA 1
ATOM 10075 C C . GLY D 1 321 ? 28.806 37.108 -6.013 1.00 13.22 321 GLY C C 1
ATOM 10076 O O . GLY D 1 321 ? 29.106 38.289 -5.809 1.00 13.22 321 GLY C O 1
ATOM 10077 N N . TYR D 1 322 ? 29.704 36.136 -6.031 1.00 8.76 322 TYR C N 1
ATOM 10078 C CA . TYR D 1 322 ? 31.111 36.394 -5.761 1.00 8.76 322 TYR C CA 1
ATOM 10079 C C . TYR D 1 322 ? 31.763 37.396 -6.722 1.00 8.76 322 TYR C C 1
ATOM 10080 O O . TYR D 1 322 ? 32.544 38.256 -6.299 1.00 8.76 322 TYR C O 1
ATOM 10089 N N . SER D 1 323 ? 31.460 37.285 -8.010 1.00 9.75 323 SER C N 1
ATOM 10090 C CA . SER D 1 323 ? 32.045 38.194 -8.987 1.00 9.75 323 SER C CA 1
ATOM 10091 C C . SER D 1 323 ? 31.639 39.634 -8.704 1.00 9.75 323 SER C C 1
ATOM 10092 O O . SER D 1 323 ? 32.450 40.554 -8.849 1.00 9.75 323 SER C O 1
ATOM 10095 N N . ASN D 1 324 ? 30.388 39.824 -8.290 1.00 7.00 324 ASN C N 1
ATOM 10096 C CA . ASN D 1 324 ? 29.884 41.151 -7.963 1.00 7.00 324 ASN C CA 1
ATOM 10097 C C . ASN D 1 324 ? 30.597 41.715 -6.736 1.00 7.00 324 ASN C C 1
ATOM 10098 O O . ASN D 1 324 ? 30.884 42.919 -6.673 1.00 7.00 324 ASN C O 1
ATOM 10103 N N . ARG D 1 325 ? 30.895 40.854 -5.768 1.00 9.94 325 ARG C N 1
ATOM 10104 C CA . ARG D 1 325 ? 31.582 41.304 -4.562 1.00 9.94 325 ARG C CA 1
ATOM 10105 C C . ARG D 1 325 ? 33.025 41.708 -4.850 1.00 9.94 325 ARG C C 1
ATOM 10106 O O . ARG D 1 325 ? 33.584 42.551 -4.146 1.00 9.94 325 ARG C O 1
ATOM 10114 N N . VAL D 1 326 ? 33.641 41.091 -5.856 1.00 10.25 326 VAL C N 1
ATOM 10115 C CA . VAL D 1 326 ? 35.018 41.424 -6.194 1.00 10.25 326 VAL C CA 1
ATOM 10116 C C . VAL D 1 326 ? 35.047 42.869 -6.681 1.00 10.25 326 VAL C C 1
ATOM 10117 O O . VAL D 1 326 ? 35.944 43.633 -6.328 1.00 10.25 326 VAL C O 1
ATOM 10121 N N . ILE D 1 327 ? 34.052 43.239 -7.485 1.00 13.78 327 ILE C N 1
ATOM 10122 C CA . ILE D 1 327 ? 33.947 44.600 -7.991 1.00 13.78 327 ILE C CA 1
ATOM 10123 C C . ILE D 1 327 ? 33.632 45.549 -6.836 1.00 13.78 327 ILE C C 1
ATOM 10124 O O . ILE D 1 327 ? 34.184 46.652 -6.763 1.00 13.78 327 ILE C O 1
ATOM 10129 N N . ASP D 1 328 ? 32.745 45.123 -5.935 1.00 19.64 328 ASP C N 1
ATOM 10130 C CA . ASP D 1 328 ? 32.386 45.950 -4.783 1.00 19.64 328 ASP C CA 1
ATOM 10131 C C . ASP D 1 328 ? 33.592 46.217 -3.874 1.00 19.64 328 ASP C C 1
ATOM 10132 O O . ASP D 1 328 ? 33.781 47.338 -3.399 1.00 19.64 328 ASP C O 1
ATOM 10137 N N . LEU D 1 329 ? 34.411 45.196 -3.633 1.00 10.74 329 LEU C N 1
ATOM 10138 C CA . LEU D 1 329 ? 35.590 45.377 -2.786 1.00 10.74 329 LEU C CA 1
ATOM 10139 C C . LEU D 1 329 ? 36.512 46.408 -3.441 1.00 10.74 329 LEU C C 1
ATOM 10140 O O . LEU D 1 329 ? 37.069 47.284 -2.771 1.00 10.74 329 LEU C O 1
ATOM 10145 N N . ILE D 1 330 ? 36.657 46.303 -4.758 1.00 17.74 330 ILE C N 1
ATOM 10146 C CA . ILE D 1 330 ? 37.487 47.236 -5.505 1.00 17.74 330 ILE C CA 1
ATOM 10147 C C . ILE D 1 330 ? 36.915 48.644 -5.343 1.00 17.74 330 ILE C C 1
ATOM 10148 O O . ILE D 1 330 ? 37.659 49.606 -5.138 1.00 17.74 330 ILE C O 1
ATOM 10153 N N . ARG D 1 331 ? 35.591 48.753 -5.423 1.00 13.95 331 ARG C N 1
ATOM 10154 C CA . ARG D 1 331 ? 34.912 50.039 -5.266 1.00 13.95 331 ARG C CA 1
ATOM 10155 C C . ARG D 1 331 ? 35.219 50.638 -3.903 1.00 13.95 331 ARG C C 1
ATOM 10156 O O . ARG D 1 331 ? 35.552 51.811 -3.801 1.00 13.95 331 ARG C O 1
ATOM 10164 N N . HIS D 1 332 ? 35.099 49.831 -2.855 1.00 18.16 332 HIS C N 1
ATOM 10165 C CA . HIS D 1 332 ? 35.382 50.322 -1.513 1.00 18.16 332 HIS C CA 1
ATOM 10166 C C . HIS D 1 332 ? 36.839 50.767 -1.368 1.00 18.16 332 HIS C C 1
ATOM 10167 O O . HIS D 1 332 ? 37.119 51.842 -0.833 1.00 18.16 332 HIS C O 1
ATOM 10174 N N . MET D 1 333 ? 37.767 49.945 -1.842 1.00 12.00 333 MET C N 1
ATOM 10175 C CA . MET D 1 333 ? 39.185 50.288 -1.761 1.00 12.00 333 MET C CA 1
ATOM 10176 C C . MET D 1 333 ? 39.454 51.619 -2.464 1.00 12.00 333 MET C C 1
ATOM 10177 O O . MET D 1 333 ? 40.165 52.476 -1.948 1.00 12.00 333 MET C O 1
ATOM 10182 N N . ALA D 1 334 ? 38.871 51.787 -3.643 1.00 14.46 334 ALA C N 1
ATOM 10183 C CA . ALA D 1 334 ? 39.054 53.009 -4.414 1.00 14.46 334 ALA C CA 1
ATOM 10184 C C . ALA D 1 334 ? 38.420 54.203 -3.714 1.00 14.46 334 ALA C C 1
ATOM 10185 O O . ALA D 1 334 ? 38.854 55.337 -3.887 1.00 14.46 334 ALA C O 1
ATOM 10187 N N . LYS D 1 335 ? 37.397 53.938 -2.913 1.00 15.00 335 LYS C N 1
ATOM 10188 C CA . LYS D 1 335 ? 36.680 54.993 -2.210 1.00 15.00 335 LYS C CA 1
ATOM 10189 C C . LYS D 1 335 ? 37.333 55.340 -0.872 1.00 15.00 335 LYS C C 1
ATOM 10190 O O . LYS D 1 335 ? 36.931 56.291 -0.206 1.00 15.00 335 LYS C O 1
ATOM 10196 N N . THR D 1 336 ? 38.337 54.568 -0.480 1.00 16.64 336 THR C N 1
ATOM 10197 C CA . THR D 1 336 ? 39.013 54.808 0.781 1.00 16.64 336 THR C CA 1
ATOM 10198 C C . THR D 1 336 ? 40.505 55.030 0.560 1.00 16.64 336 THR C C 1
ATOM 10199 O O . THR D 1 336 ? 41.313 54.890 1.478 1.00 16.64 336 THR C O 1
ATOM 10203 N N . GLN D 1 337 ? 40.865 55.387 -0.669 1.00 26.14 337 GLN C N 1
ATOM 10204 C CA . GLN D 1 337 ? 42.260 55.634 -1.015 1.00 26.14 337 GLN C CA 1
ATOM 10205 C C . GLN D 1 337 ? 42.887 56.627 -0.044 1.00 26.14 337 GLN C C 1
ATOM 10206 O O . GLN D 1 337 ? 42.242 57.660 0.231 1.00 26.90 337 GLN C O 1
#